Protein 3NUT (pdb70)

Structure (mmCIF, N/CA/C/O backbone):
data_3NUT
#
_entry.id   3NUT
#
_cell.length_a   85.640
_cell.length_b   110.990
_cell.length_c   116.190
_cell.angle_alpha   90.00
_cell.angle_beta   90.00
_cell.angle_gamma   90.00
#
_symmetry.space_group_name_H-M   'P 21 21 21'
#
loop_
_entity.id
_entity.type
_entity.pdbx_description
1 polymer 'Precorrin-3 methylase'
2 non-polymer S-ADENOSYL-L-HOMOCYSTEINE
3 non-polymer GLYCEROL
4 water water
#
loop_
_atom_site.group_PDB
_atom_site.id
_atom_site.type_symbol
_atom_site.label_atom_id
_atom_site.label_alt_id
_atom_site.label_comp_id
_atom_site.label_asym_id
_atom_site.label_entity_id
_atom_site.label_seq_id
_atom_site.pdbx_PDB_ins_code
_atom_site.Cartn_x
_atom_site.Cartn_y
_atom_site.Cartn_z
_atom_site.occupancy
_atom_site.B_iso_or_equiv
_atom_site.auth_seq_id
_atom_site.auth_comp_id
_atom_site.auth_asym_id
_atom_site.auth_atom_id
_atom_site.pdbx_PDB_model_num
ATOM 1 N N . SER A 1 8 ? 54.773 69.434 27.863 1.00 39.40 2 SER A N 1
ATOM 2 C CA . SER A 1 8 ? 55.327 69.072 26.529 1.00 39.26 2 SER A CA 1
ATOM 3 C C . SER A 1 8 ? 55.209 67.555 26.237 1.00 38.05 2 SER A C 1
ATOM 4 O O . SER A 1 8 ? 55.929 66.738 26.837 1.00 37.94 2 SER A O 1
ATOM 7 N N . GLY A 1 9 ? 54.284 67.203 25.331 1.00 36.21 3 GLY A N 1
ATOM 8 C CA . GLY A 1 9 ? 53.922 65.811 25.081 1.00 33.40 3 GLY A CA 1
ATOM 9 C C . GLY A 1 9 ? 54.541 65.145 23.868 1.00 31.84 3 GLY A C 1
ATOM 10 O O . GLY A 1 9 ? 55.399 65.707 23.192 1.00 31.46 3 GLY A O 1
ATOM 11 N N . TRP A 1 10 ? 54.105 63.922 23.590 1.00 30.40 4 TRP A N 1
ATOM 12 C CA . TRP A 1 10 ? 54.545 63.246 22.397 1.00 28.80 4 TRP A CA 1
ATOM 13 C C . TRP A 1 10 ? 53.588 62.161 21.936 1.00 28.53 4 TRP A C 1
ATOM 14 O O . TRP A 1 10 ? 52.589 61.894 22.571 1.00 28.37 4 TRP A O 1
ATOM 25 N N . VAL A 1 11 ? 53.910 61.526 20.820 1.00 28.24 5 VAL A N 1
ATOM 26 C CA . VAL A 1 11 ? 53.100 60.429 20.317 1.00 27.07 5 VAL A CA 1
ATOM 27 C C . VAL A 1 11 ? 54.100 59.319 20.049 1.00 27.20 5 VAL A C 1
ATOM 28 O O . VAL A 1 11 ? 55.057 59.494 19.294 1.00 27.26 5 VAL A O 1
ATOM 32 N N . THR A 1 12 ? 53.880 58.174 20.661 1.00 26.42 6 THR A N 1
ATOM 33 C CA . THR A 1 12 ? 54.698 57.033 20.367 1.00 26.48 6 THR A CA 1
ATOM 34 C C . THR A 1 12 ? 53.789 56.032 19.674 1.00 26.35 6 THR A C 1
ATOM 35 O O . THR A 1 12 ? 52.667 55.779 20.116 1.00 27.57 6 THR A O 1
ATOM 39 N N . VAL A 1 13 ? 54.247 55.456 18.581 1.00 25.79 7 VAL A N 1
ATOM 40 C CA . VAL A 1 13 ? 53.526 54.343 18.004 1.00 24.62 7 VAL A CA 1
ATOM 41 C C . VAL A 1 13 ? 54.323 53.105 18.391 1.00 23.84 7 VAL A C 1
ATOM 42 O O . VAL A 1 13 ? 55.491 53.020 18.070 1.00 24.51 7 VAL A O 1
ATOM 46 N N . ALA A 1 14 ? 53.697 52.175 19.105 1.00 22.90 8 ALA A N 1
ATOM 47 C CA . ALA A 1 14 ? 54.398 51.063 19.721 1.00 22.23 8 ALA A CA 1
ATOM 48 C C . ALA A 1 14 ? 53.868 49.693 19.304 1.00 22.63 8 ALA A C 1
ATOM 49 O O . ALA A 1 14 ? 52.661 49.427 19.435 1.00 23.29 8 ALA A O 1
ATOM 51 N N . GLY A 1 15 ? 54.763 48.800 18.866 1.00 21.58 9 GLY A N 1
ATOM 52 C CA . GLY A 1 15 ? 54.365 47.441 18.526 1.00 20.82 9 GLY A CA 1
ATOM 53 C C . GLY A 1 15 ? 54.292 46.473 19.708 1.00 20.47 9 GLY A C 1
ATOM 54 O O . GLY A 1 15 ? 55.208 46.377 20.514 1.00 19.50 9 GLY A O 1
ATOM 55 N N . LEU A 1 16 ? 53.194 45.750 19.815 1.00 20.22 10 LEU A N 1
ATOM 56 C CA . LEU A 1 16 ? 53.004 44.839 20.931 1.00 21.50 10 LEU A CA 1
ATOM 57 C C . LEU A 1 16 ? 53.415 43.412 20.627 1.00 22.85 10 LEU A C 1
ATOM 58 O O . LEU A 1 16 ? 53.176 42.519 21.472 1.00 24.88 10 LEU A O 1
ATOM 63 N N . GLY A 1 17 ? 54.021 43.158 19.463 1.00 23.21 11 GLY A N 1
ATOM 64 C CA . GLY A 1 17 ? 54.302 41.768 19.045 1.00 24.19 11 GLY A CA 1
ATOM 65 C C . GLY A 1 17 ? 53.051 40.944 18.680 1.00 25.02 11 GLY A C 1
ATOM 66 O O . GLY A 1 17 ? 51.926 41.466 18.649 1.00 23.26 11 GLY A O 1
ATOM 67 N N . PRO A 1 18 ? 53.239 39.639 18.392 1.00 26.49 12 PRO A N 1
ATOM 68 C CA . PRO A 1 18 ? 52.122 38.868 17.874 1.00 27.61 12 PRO A CA 1
ATOM 69 C C . PRO A 1 18 ? 51.156 38.327 18.918 1.00 28.53 12 PRO A C 1
ATOM 70 O O . PRO A 1 18 ? 50.204 37.645 18.557 1.00 29.17 12 PRO A O 1
ATOM 74 N N . GLY A 1 19 ? 51.373 38.621 20.195 1.00 29.25 13 GLY A N 1
ATOM 75 C CA . GLY A 1 19 ? 50.422 38.176 21.216 1.00 28.76 13 GLY A CA 1
ATOM 76 C C . GLY A 1 19 ? 51.051 37.873 22.551 1.00 29.14 13 GLY A C 1
ATOM 77 O O . GLY A 1 19 ? 50.657 38.469 23.565 1.00 28.20 13 GLY A O 1
ATOM 78 N N . ARG A 1 20 ? 52.002 36.930 22.586 1.00 28.70 14 ARG A N 1
ATOM 79 C CA . ARG A 1 20 ? 52.597 36.574 23.877 1.00 28.79 14 ARG A CA 1
ATOM 80 C C . ARG A 1 20 ? 53.268 37.796 24.525 1.00 29.12 14 ARG A C 1
ATOM 81 O O . ARG A 1 20 ? 53.977 38.564 23.871 1.00 29.40 14 ARG A O 1
ATOM 89 N N . GLU A 1 21 ? 52.999 37.988 25.807 1.00 29.56 15 GLU A N 1
ATOM 90 C CA . GLU A 1 21 ? 53.494 39.130 26.559 1.00 29.38 15 GLU A CA 1
ATOM 91 C C . GLU A 1 21 ? 55.025 39.105 26.605 1.00 29.56 15 GLU A C 1
ATOM 92 O O . GLU A 1 21 ? 55.689 40.168 26.578 1.00 28.41 15 GLU A O 1
ATOM 98 N N . ASP A 1 22 ? 55.609 37.901 26.636 1.00 28.43 16 ASP A N 1
ATOM 99 C CA . ASP A 1 22 ? 57.069 37.812 26.719 1.00 28.22 16 ASP A CA 1
ATOM 100 C C . ASP A 1 22 ? 57.778 38.144 25.398 1.00 27.17 16 ASP A C 1
ATOM 101 O O . ASP A 1 22 ? 58.976 37.925 25.264 1.00 27.92 16 ASP A O 1
ATOM 106 N N . LEU A 1 23 ? 57.049 38.703 24.439 1.00 25.72 17 LEU A N 1
ATOM 107 C CA . LEU A 1 23 ? 57.682 39.167 23.216 1.00 24.45 17 LEU A CA 1
ATOM 108 C C . LEU A 1 23 ? 57.618 40.713 23.061 1.00 24.45 17 LEU A C 1
ATOM 109 O O . LEU A 1 23 ? 58.103 41.276 22.053 1.00 24.15 17 LEU A O 1
ATOM 114 N N . VAL A 1 24 ? 57.029 41.392 24.046 1.00 23.79 18 VAL A N 1
ATOM 115 C CA . VAL A 1 24 ? 56.985 42.856 24.033 1.00 23.49 18 VAL A CA 1
ATOM 116 C C . VAL A 1 24 ? 58.369 43.322 24.449 1.00 23.01 18 VAL A C 1
ATOM 117 O O . VAL A 1 24 ? 58.919 42.812 25.436 1.00 23.59 18 VAL A O 1
ATOM 121 N N . THR A 1 25 ? 58.949 44.264 23.703 1.00 22.09 19 THR A N 1
ATOM 122 C CA . THR A 1 25 ? 60.291 44.725 24.030 1.00 21.56 19 THR A CA 1
ATOM 123 C C . THR A 1 25 ? 60.260 45.509 25.323 1.00 21.80 19 THR A C 1
ATOM 124 O O . THR A 1 25 ? 59.244 46.093 25.639 1.00 23.73 19 THR A O 1
ATOM 128 N N . PRO A 1 26 ? 61.349 45.478 26.109 1.00 22.18 20 PRO A N 1
ATOM 129 C CA . PRO A 1 26 ? 61.411 46.347 27.293 1.00 21.90 20 PRO A CA 1
ATOM 130 C C . PRO A 1 26 ? 61.234 47.837 26.968 1.00 21.85 20 PRO A C 1
ATOM 131 O O . PRO A 1 26 ? 60.659 48.559 27.767 1.00 22.55 20 PRO A O 1
ATOM 135 N N . GLU A 1 27 ? 61.729 48.281 25.826 1.00 22.34 21 GLU A N 1
ATOM 136 C CA . GLU A 1 27 ? 61.507 49.664 25.356 1.00 23.25 21 GLU A CA 1
ATOM 137 C C . GLU A 1 27 ? 60.008 49.978 25.268 1.00 23.48 21 GLU A C 1
ATOM 138 O O . GLU A 1 27 ? 59.565 51.064 25.708 1.00 23.88 21 GLU A O 1
ATOM 144 N N . VAL A 1 28 ? 59.222 49.026 24.711 1.00 23.02 22 VAL A N 1
ATOM 145 C CA . VAL A 1 28 ? 57.770 49.219 24.581 1.00 21.92 22 VAL A CA 1
ATOM 146 C C . VAL A 1 28 ? 57.101 49.111 25.953 1.00 22.24 22 VAL A C 1
ATOM 147 O O . VAL A 1 28 ? 56.278 49.946 26.301 1.00 20.94 22 VAL A O 1
ATOM 151 N N . THR A 1 29 ? 57.465 48.111 26.754 1.00 23.08 23 THR A N 1
ATOM 152 C CA . THR A 1 29 ? 56.926 48.070 28.119 1.00 23.76 23 THR A CA 1
ATOM 153 C C . THR A 1 29 ? 57.180 49.433 28.868 1.00 23.79 23 THR A C 1
ATOM 154 O O . THR A 1 29 ? 56.321 49.885 29.612 1.00 23.91 23 THR A O 1
ATOM 158 N N . ALA A 1 30 ? 58.340 50.053 28.664 1.00 23.19 24 ALA A N 1
ATOM 159 C CA . ALA A 1 30 ? 58.674 51.338 29.330 1.00 24.04 24 ALA A CA 1
ATOM 160 C C . ALA A 1 30 ? 57.862 52.545 28.818 1.00 24.31 24 ALA A C 1
ATOM 161 O O . ALA A 1 30 ? 57.463 53.392 29.614 1.00 25.03 24 ALA A O 1
ATOM 163 N N . ALA A 1 31 ? 57.622 52.628 27.504 1.00 24.25 25 ALA A N 1
ATOM 164 C CA . ALA A 1 31 ? 56.729 53.652 26.948 1.00 24.94 25 ALA A CA 1
ATOM 165 C C . ALA A 1 31 ? 55.299 53.533 27.513 1.00 25.34 25 ALA A C 1
ATOM 166 O O . ALA A 1 31 ? 54.658 54.535 27.858 1.00 24.42 25 ALA A O 1
ATOM 168 N N . LEU A 1 32 ? 54.802 52.301 27.594 1.00 25.24 26 LEU A N 1
ATOM 169 C CA . LEU A 1 32 ? 53.460 52.050 28.117 1.00 25.76 26 LEU A CA 1
ATOM 170 C C . LEU A 1 32 ? 53.385 52.499 29.572 1.00 26.28 26 LEU A C 1
ATOM 171 O O . LEU A 1 32 ? 52.346 52.997 30.001 1.00 27.25 26 LEU A O 1
ATOM 176 N N . ALA A 1 33 ? 54.469 52.319 30.330 1.00 26.26 27 ALA A N 1
ATOM 177 C CA . ALA A 1 33 ? 54.500 52.774 31.734 1.00 27.31 27 ALA A CA 1
ATOM 178 C C . ALA A 1 33 ? 54.570 54.309 31.833 1.00 27.64 27 ALA A C 1
ATOM 179 O O . ALA A 1 33 ? 54.236 54.875 32.882 1.00 27.51 27 ALA A O 1
ATOM 181 N N . GLU A 1 34 ? 54.991 54.964 30.749 1.00 27.83 28 GLU A N 1
ATOM 182 C CA . GLU A 1 34 ? 55.065 56.444 30.696 1.00 28.84 28 GLU A CA 1
ATOM 183 C C . GLU A 1 34 ? 53.848 57.166 30.127 1.00 28.19 28 GLU A C 1
ATOM 184 O O . GLU A 1 34 ? 53.709 58.359 30.333 1.00 28.59 28 GLU A O 1
ATOM 190 N N . ALA A 1 35 ? 53.004 56.453 29.378 1.00 27.61 29 ALA A N 1
ATOM 191 C CA . ALA A 1 35 ? 51.803 57.009 28.744 1.00 26.29 29 ALA A CA 1
ATOM 192 C C . ALA A 1 35 ? 50.849 57.701 29.698 1.00 26.31 29 ALA A C 1
ATOM 193 O O . ALA A 1 35 ? 50.506 57.120 30.731 1.00 26.34 29 ALA A O 1
ATOM 195 N N . THR A 1 36 ? 50.374 58.912 29.346 1.00 25.60 30 THR A N 1
ATOM 196 C CA . THR A 1 36 ? 49.157 59.462 29.965 1.00 24.89 30 THR A CA 1
ATOM 197 C C . THR A 1 36 ? 47.951 58.949 29.197 1.00 24.84 30 THR A C 1
ATOM 198 O O . THR A 1 36 ? 46.844 58.843 29.732 1.00 24.27 30 THR A O 1
ATOM 202 N N . ASP A 1 37 ? 48.163 58.664 27.916 1.00 24.57 31 ASP A N 1
ATOM 203 C CA . ASP A 1 37 ? 47.091 58.244 27.071 1.00 25.24 31 ASP A CA 1
ATOM 204 C C . ASP A 1 37 ? 47.457 57.027 26.198 1.00 25.24 31 ASP A C 1
ATOM 205 O O . ASP A 1 37 ? 48.483 57.021 25.533 1.00 25.15 31 ASP A O 1
ATOM 210 N N . ILE A 1 38 ? 46.619 55.987 26.228 1.00 25.86 32 ILE A N 1
ATOM 211 C CA . ILE A 1 38 ? 46.758 54.888 25.280 1.00 25.26 32 ILE A CA 1
ATOM 212 C C . ILE A 1 38 ? 45.617 54.869 24.247 1.00 26.06 32 ILE A C 1
ATOM 213 O O . ILE A 1 38 ? 44.455 54.931 24.600 1.00 26.63 32 ILE A O 1
ATOM 218 N N . VAL A 1 39 ? 45.972 54.828 22.960 1.00 26.15 33 VAL A N 1
ATOM 219 C CA . VAL A 1 39 ? 45.005 54.778 21.869 1.00 25.86 33 VAL A CA 1
ATOM 220 C C . VAL A 1 39 ? 45.183 53.429 21.169 1.00 27.33 33 VAL A C 1
ATOM 221 O O . VAL A 1 39 ? 46.290 53.099 20.760 1.00 27.02 33 VAL A O 1
ATOM 225 N N . GLY A 1 40 ? 44.110 52.633 21.069 1.00 28.36 34 GLY A N 1
ATOM 226 C CA . GLY A 1 40 ? 44.168 51.333 20.388 1.00 28.94 34 GLY A CA 1
ATOM 227 C C . GLY A 1 40 ? 43.099 50.335 20.783 1.00 30.09 34 GLY A C 1
ATOM 228 O O . GLY A 1 40 ? 42.083 50.676 21.374 1.00 30.56 34 GLY A O 1
ATOM 229 N N . TYR A 1 41 ? 43.353 49.082 20.466 1.00 30.69 35 TYR A N 1
ATOM 230 C CA . TYR A 1 41 ? 42.377 48.045 20.604 1.00 31.36 35 TYR A CA 1
ATOM 231 C C . TYR A 1 41 ? 42.472 47.498 22.010 1.00 31.65 35 TYR A C 1
ATOM 232 O O . TYR A 1 41 ? 43.375 46.734 22.331 1.00 32.69 35 TYR A O 1
ATOM 241 N N . ILE A 1 42 ? 41.514 47.885 22.838 1.00 31.59 36 ILE A N 1
ATOM 242 C CA . ILE A 1 42 ? 41.549 47.658 24.273 1.00 31.89 36 ILE A CA 1
ATOM 243 C C . ILE A 1 42 ? 41.877 46.218 24.760 1.00 31.93 36 ILE A C 1
ATOM 244 O O . ILE A 1 42 ? 42.639 46.034 25.721 1.00 31.52 36 ILE A O 1
ATOM 249 N N . PRO A 1 43 ? 41.320 45.186 24.109 1.00 32.42 37 PRO A N 1
ATOM 250 C CA . PRO A 1 43 ? 41.751 43.843 24.562 1.00 32.24 37 PRO A CA 1
ATOM 251 C C . PRO A 1 43 ? 43.289 43.656 24.538 1.00 31.55 37 PRO A C 1
ATOM 252 O O . PRO A 1 43 ? 43.813 42.939 25.363 1.00 31.29 37 PRO A O 1
ATOM 256 N N . TYR A 1 44 ? 44.002 44.360 23.663 1.00 31.08 38 TYR A N 1
ATOM 257 C CA . TYR A 1 44 ? 45.475 44.371 23.710 1.00 30.93 38 TYR A CA 1
ATOM 258 C C . TYR A 1 44 ? 46.081 44.897 25.005 1.00 30.75 38 TYR A C 1
ATOM 259 O O . TYR A 1 44 ? 47.174 44.500 25.380 1.00 30.20 38 TYR A O 1
ATOM 268 N N . VAL A 1 45 ? 45.386 45.807 25.677 1.00 31.10 39 VAL A N 1
ATOM 269 C CA . VAL A 1 45 ? 45.963 46.474 26.832 1.00 31.01 39 VAL A CA 1
ATOM 270 C C . VAL A 1 45 ? 45.046 46.444 28.052 1.00 32.33 39 VAL A C 1
ATOM 271 O O . VAL A 1 45 ? 45.220 47.225 29.002 1.00 33.37 39 VAL A O 1
ATOM 275 N N . ALA A 1 46 ? 44.084 45.524 28.029 1.00 32.90 40 ALA A N 1
ATOM 276 C CA . ALA A 1 46 ? 43.119 45.331 29.137 1.00 34.25 40 ALA A CA 1
ATOM 277 C C . ALA A 1 46 ? 43.737 45.256 30.535 1.00 34.53 40 ALA A C 1
ATOM 278 O O . ALA A 1 46 ? 43.115 45.721 31.485 1.00 35.10 40 ALA A O 1
ATOM 280 N N . ARG A 1 47 ? 44.949 44.704 30.661 1.00 34.81 41 ARG A N 1
ATOM 281 C CA . ARG A 1 47 ? 45.617 44.576 31.972 1.00 35.25 41 ARG A CA 1
ATOM 282 C C . ARG A 1 47 ? 46.696 45.632 32.288 1.00 34.89 41 ARG A C 1
ATOM 283 O O . ARG A 1 47 ? 47.504 45.449 33.198 1.00 34.52 41 ARG A O 1
ATOM 291 N N . ILE A 1 48 ? 46.700 46.735 31.536 1.00 34.33 42 ILE A N 1
ATOM 292 C CA . ILE A 1 48 ? 47.533 47.892 31.865 1.00 34.06 42 ILE A CA 1
ATOM 293 C C . ILE A 1 48 ? 47.396 48.245 33.352 1.00 34.83 42 ILE A C 1
ATOM 294 O O . ILE A 1 48 ? 46.278 48.274 33.896 1.00 35.20 42 ILE A O 1
ATOM 299 N N . ALA A 1 49 ? 48.516 48.503 34.018 1.00 34.63 43 ALA A N 1
ATOM 300 C CA . ALA A 1 49 ? 48.478 48.834 35.440 1.00 35.67 43 ALA A CA 1
ATOM 301 C C . ALA A 1 49 ? 47.750 50.165 35.624 1.00 36.03 43 ALA A C 1
ATOM 302 O O . ALA A 1 49 ? 48.140 51.137 35.015 1.00 36.22 43 ALA A O 1
ATOM 304 N N . PRO A 1 50 ? 46.690 50.210 36.453 1.00 36.51 44 PRO A N 1
ATOM 305 C CA . PRO A 1 50 ? 45.987 51.476 36.682 1.00 36.38 44 PRO A CA 1
ATOM 306 C C . PRO A 1 50 ? 46.833 52.459 37.456 1.00 37.48 44 PRO A C 1
ATOM 307 O O . PRO A 1 50 ? 47.670 52.056 38.274 1.00 38.31 44 PRO A O 1
ATOM 311 N N . ARG A 1 51 ? 46.634 53.742 37.196 1.00 37.88 45 ARG A N 1
ATOM 312 C CA . ARG A 1 51 ? 47.302 54.786 37.967 1.00 39.22 45 ARG A CA 1
ATOM 313 C C . ARG A 1 51 ? 46.711 56.166 37.694 1.00 39.38 45 ARG A C 1
ATOM 314 O O . ARG A 1 51 ? 46.083 56.407 36.675 1.00 38.87 45 ARG A O 1
ATOM 322 N N . GLU A 1 52 ? 46.942 57.059 38.634 1.00 40.73 46 GLU A N 1
ATOM 323 C CA . GLU A 1 52 ? 46.434 58.422 38.588 1.00 41.67 46 GLU A CA 1
ATOM 324 C C . GLU A 1 52 ? 46.840 59.039 37.249 1.00 40.85 46 GLU A C 1
ATOM 325 O O . GLU A 1 52 ? 48.009 59.047 36.895 1.00 40.54 46 GLU A O 1
ATOM 331 N N . GLY A 1 53 ? 45.846 59.488 36.486 1.00 40.35 47 GLY A N 1
ATOM 332 C CA . GLY A 1 53 ? 46.081 60.217 35.250 1.00 39.33 47 GLY A CA 1
ATOM 333 C C . GLY A 1 53 ? 46.014 59.421 33.952 1.00 38.65 47 GLY A C 1
ATOM 334 O O . GLY A 1 53 ? 45.969 60.024 32.877 1.00 38.56 47 GLY A O 1
ATOM 335 N N . LEU A 1 54 ? 46.001 58.082 34.045 1.00 37.62 48 LEU A N 1
ATOM 336 C CA . LEU A 1 54 ? 45.993 57.218 32.841 1.00 36.12 48 LEU A CA 1
ATOM 337 C C . LEU A 1 54 ? 44.625 57.109 32.222 1.00 35.62 48 LEU A C 1
ATOM 338 O O . LEU A 1 54 ? 43.658 56.764 32.887 1.00 35.57 48 LEU A O 1
ATOM 343 N N . THR A 1 55 ? 44.569 57.349 30.917 1.00 34.87 49 THR A N 1
ATOM 344 C CA . THR A 1 55 ? 43.325 57.254 30.188 1.00 34.41 49 THR A CA 1
ATOM 345 C C . THR A 1 55 ? 43.497 56.486 28.866 1.00 33.68 49 THR A C 1
ATOM 346 O O . THR A 1 55 ? 44.537 56.576 28.181 1.00 33.76 49 THR A O 1
ATOM 350 N N . LEU A 1 56 ? 42.477 55.711 28.530 1.00 32.47 50 LEU A N 1
ATOM 351 C CA . LEU A 1 56 ? 42.495 54.816 27.371 1.00 31.56 50 LEU A CA 1
ATOM 352 C C . LEU A 1 56 ? 41.429 55.236 26.380 1.00 30.94 50 LEU A C 1
ATOM 353 O O . LEU A 1 56 ? 40.327 55.602 26.783 1.00 30.24 50 LEU A O 1
ATOM 358 N N . HIS A 1 57 ? 41.752 55.156 25.087 1.00 30.80 51 HIS A N 1
ATOM 359 C CA . HIS A 1 57 ? 40.867 55.628 24.024 1.00 30.36 51 HIS A CA 1
ATOM 360 C C . HIS A 1 57 ? 40.621 54.467 23.089 1.00 30.82 51 HIS A C 1
ATOM 361 O O . HIS A 1 57 ? 41.461 54.167 22.260 1.00 30.71 51 HIS A O 1
ATOM 368 N N . PRO A 1 58 ? 39.446 53.819 23.196 1.00 31.86 52 PRO A N 1
ATOM 369 C CA . PRO A 1 58 ? 39.195 52.568 22.441 1.00 32.66 52 PRO A CA 1
ATOM 370 C C . PRO A 1 58 ? 39.025 52.777 20.926 1.00 33.37 52 PRO A C 1
ATOM 371 O O . PRO A 1 58 ? 38.299 53.667 20.485 1.00 33.92 52 PRO A O 1
ATOM 375 N N . THR A 1 59 ? 39.727 51.999 20.135 1.00 34.09 53 THR A N 1
ATOM 376 C CA . THR A 1 59 ? 39.508 52.026 18.704 1.00 36.20 53 THR A CA 1
ATOM 377 C C . THR A 1 59 ? 39.241 50.594 18.289 1.00 37.42 53 THR A C 1
ATOM 378 O O . THR A 1 59 ? 39.493 49.648 19.051 1.00 37.45 53 THR A O 1
ATOM 382 N N . ASP A 1 60 ? 38.710 50.418 17.097 1.00 39.23 54 ASP A N 1
ATOM 383 C CA . ASP A 1 60 ? 38.545 49.073 16.580 1.00 41.30 54 ASP A CA 1
ATOM 384 C C . ASP A 1 60 ? 39.894 48.623 16.029 1.00 42.45 54 ASP A C 1
ATOM 385 O O . ASP A 1 60 ? 40.879 49.376 16.072 1.00 42.13 54 ASP A O 1
ATOM 390 N N . ASN A 1 61 ? 39.977 47.402 15.526 1.00 44.16 55 ASN A N 1
ATOM 391 C CA . ASN A 1 61 ? 41.300 46.931 15.152 1.00 45.96 55 ASN A CA 1
ATOM 392 C C . ASN A 1 61 ? 41.706 47.271 13.726 1.00 46.22 55 ASN A C 1
ATOM 393 O O . ASN A 1 61 ? 42.027 46.394 12.939 1.00 47.27 55 ASN A O 1
ATOM 398 N N . ARG A 1 62 ? 41.722 48.553 13.406 1.00 46.51 56 ARG A N 1
ATOM 399 C CA . ARG A 1 62 ? 41.846 48.970 12.024 1.00 46.73 56 ARG A CA 1
ATOM 400 C C . ARG A 1 62 ? 42.717 50.223 11.916 1.00 46.19 56 ARG A C 1
ATOM 401 O O . ARG A 1 62 ? 42.817 50.975 12.860 1.00 46.16 56 ARG A O 1
ATOM 409 N N . VAL A 1 63 ? 43.344 50.444 10.770 1.00 45.93 57 VAL A N 1
ATOM 410 C CA . VAL A 1 63 ? 44.138 51.649 10.571 1.00 45.97 57 VAL A CA 1
ATOM 411 C C . VAL A 1 63 ? 43.262 52.818 10.086 1.00 46.06 57 VAL A C 1
ATOM 412 O O . VAL A 1 63 ? 42.685 52.740 9.013 1.00 46.05 57 VAL A O 1
ATOM 416 N N . GLU A 1 64 ? 43.170 53.888 10.877 1.00 45.97 58 GLU A N 1
ATOM 417 C CA . GLU A 1 64 ? 42.436 55.112 10.474 1.00 46.72 58 GLU A CA 1
ATOM 418 C C . GLU A 1 64 ? 43.241 56.397 10.782 1.00 45.47 58 GLU A C 1
ATOM 419 O O . GLU A 1 64 ? 43.913 56.485 11.814 1.00 45.67 58 GLU A O 1
ATOM 425 N N . LEU A 1 65 ? 43.161 57.377 9.884 1.00 44.38 59 LEU A N 1
ATOM 426 C CA . LEU A 1 65 ? 43.863 58.642 10.053 1.00 43.51 59 LEU A CA 1
ATOM 427 C C . LEU A 1 65 ? 43.369 59.497 11.226 1.00 42.76 59 LEU A C 1
ATOM 428 O O . LEU A 1 65 ? 44.179 60.187 11.836 1.00 42.58 59 LEU A O 1
ATOM 433 N N . ASP A 1 66 ? 42.074 59.417 11.551 1.00 41.50 60 ASP A N 1
ATOM 434 C CA . ASP A 1 66 ? 41.422 60.323 12.514 1.00 40.94 60 ASP A CA 1
ATOM 435 C C . ASP A 1 66 ? 41.872 60.141 13.967 1.00 40.19 60 ASP A C 1
ATOM 436 O O . ASP A 1 66 ? 41.905 61.100 14.750 1.00 40.50 60 ASP A O 1
ATOM 441 N N . ARG A 1 67 ? 42.160 58.908 14.341 1.00 38.50 61 ARG A N 1
ATOM 442 C CA . ARG A 1 67 ? 42.748 58.658 15.631 1.00 38.32 61 ARG A CA 1
ATOM 443 C C . ARG A 1 67 ? 44.177 59.199 15.697 1.00 36.67 61 ARG A C 1
ATOM 444 O O . ARG A 1 67 ? 44.607 59.647 16.742 1.00 36.76 61 ARG A O 1
ATOM 452 N N . ALA A 1 68 ? 44.908 59.146 14.591 1.00 35.29 62 ALA A N 1
ATOM 453 C CA . ALA A 1 68 ? 46.285 59.635 14.569 1.00 34.76 62 ALA A CA 1
ATOM 454 C C . ALA A 1 68 ? 46.314 61.145 14.719 1.00 34.33 62 ALA A C 1
ATOM 455 O O . ALA A 1 68 ? 47.114 61.664 15.473 1.00 35.23 62 ALA A O 1
ATOM 457 N N . THR A 1 69 ? 45.418 61.838 14.019 1.00 33.63 63 THR A N 1
ATOM 458 C CA . THR A 1 69 ? 45.218 63.278 14.166 1.00 33.18 63 THR A CA 1
ATOM 459 C C . THR A 1 69 ? 44.861 63.610 15.617 1.00 33.14 63 THR A C 1
ATOM 460 O O . THR A 1 69 ? 45.364 64.581 16.211 1.00 32.67 63 THR A O 1
ATOM 464 N N . HIS A 1 70 ? 44.001 62.787 16.204 1.00 32.76 64 HIS A N 1
ATOM 465 C CA . HIS A 1 70 ? 43.595 63.028 17.574 1.00 32.57 64 HIS A CA 1
ATOM 466 C C . HIS A 1 70 ? 44.764 62.829 18.524 1.00 31.84 64 HIS A C 1
ATOM 467 O O . HIS A 1 70 ? 44.924 63.598 19.480 1.00 31.78 64 HIS A O 1
ATOM 474 N N . ALA A 1 71 ? 45.561 61.798 18.256 1.00 30.66 65 ALA A N 1
ATOM 475 C CA . ALA A 1 71 ? 46.777 61.553 19.005 1.00 30.72 65 ALA A CA 1
ATOM 476 C C . ALA A 1 71 ? 47.697 62.788 18.962 1.00 30.60 65 ALA A C 1
ATOM 477 O O . ALA A 1 71 ? 48.241 63.196 19.981 1.00 29.15 65 ALA A O 1
ATOM 479 N N . LEU A 1 72 ? 47.850 63.375 17.766 1.00 30.83 66 LEU A N 1
ATOM 480 C CA . LEU A 1 72 ? 48.668 64.572 17.599 1.00 31.67 66 LEU A CA 1
ATOM 481 C C . LEU A 1 72 ? 48.110 65.738 18.396 1.00 32.09 66 LEU A C 1
ATOM 482 O O . LEU A 1 72 ? 48.876 66.524 18.961 1.00 32.73 66 LEU A O 1
ATOM 487 N N . GLU A 1 73 ? 46.784 65.831 18.462 1.00 32.30 67 GLU A N 1
ATOM 488 C CA . GLU A 1 73 ? 46.125 66.955 19.132 1.00 32.86 67 GLU A CA 1
ATOM 489 C C . GLU A 1 73 ? 46.329 66.892 20.615 1.00 33.21 67 GLU A C 1
ATOM 490 O O . GLU A 1 73 ? 46.460 67.934 21.269 1.00 33.90 67 GLU A O 1
ATOM 496 N N . MET A 1 74 ? 46.322 65.668 21.155 1.00 33.13 68 MET A N 1
ATOM 497 C CA . MET A 1 74 ? 46.509 65.466 22.587 1.00 32.52 68 MET A CA 1
ATOM 498 C C . MET A 1 74 ? 47.963 65.779 22.957 1.00 32.03 68 MET A C 1
ATOM 499 O O . MET A 1 74 ? 48.225 66.376 23.991 1.00 31.34 68 MET A O 1
ATOM 504 N N . ALA A 1 75 ? 48.893 65.383 22.092 1.00 32.21 69 ALA A N 1
ATOM 505 C CA . ALA A 1 75 ? 50.299 65.610 22.343 1.00 32.94 69 ALA A CA 1
ATOM 506 C C . ALA A 1 75 ? 50.560 67.105 22.443 1.00 33.51 69 ALA A C 1
ATOM 507 O O . ALA A 1 75 ? 51.457 67.530 23.159 1.00 33.87 69 ALA A O 1
ATOM 509 N N . ALA A 1 76 ? 49.743 67.897 21.757 1.00 34.68 70 ALA A N 1
ATOM 510 C CA . ALA A 1 76 ? 49.867 69.350 21.791 1.00 35.12 70 ALA A CA 1
ATOM 511 C C . ALA A 1 76 ? 49.319 69.924 23.086 1.00 35.77 70 ALA A C 1
ATOM 512 O O . ALA A 1 76 ? 49.694 71.028 23.474 1.00 36.71 70 ALA A O 1
ATOM 514 N N . GLU A 1 77 ? 48.442 69.192 23.766 1.00 35.15 71 GLU A N 1
ATOM 515 C CA . GLU A 1 77 ? 48.027 69.620 25.089 1.00 34.79 71 GLU A CA 1
ATOM 516 C C . GLU A 1 77 ? 49.026 69.183 26.135 1.00 33.68 71 GLU A C 1
ATOM 517 O O . GLU A 1 77 ? 48.752 69.331 27.331 1.00 33.77 71 GLU A O 1
ATOM 523 N N . GLY A 1 78 ? 50.139 68.594 25.707 1.00 32.16 72 GLY A N 1
ATOM 524 C CA . GLY A 1 78 ? 51.132 68.081 26.634 1.00 31.56 72 GLY A CA 1
ATOM 525 C C . GLY A 1 78 ? 50.996 66.607 27.039 1.00 31.45 72 GLY A C 1
ATOM 526 O O . GLY A 1 78 ? 51.791 66.107 27.817 1.00 30.16 72 GLY A O 1
ATOM 527 N N . ARG A 1 79 ? 50.019 65.901 26.471 1.00 31.73 73 ARG A N 1
ATOM 528 C CA . ARG A 1 79 ? 49.810 64.469 26.762 1.00 31.78 73 ARG A CA 1
ATOM 529 C C . ARG A 1 79 ? 50.889 63.550 26.149 1.00 30.94 73 ARG A C 1
ATOM 530 O O . ARG A 1 79 ? 51.473 63.849 25.112 1.00 31.14 73 ARG A O 1
ATOM 538 N N . ARG A 1 80 ? 51.174 62.452 26.830 1.00 29.96 74 ARG A N 1
ATOM 539 C CA . ARG A 1 80 ? 52.144 61.493 26.363 1.00 29.73 74 ARG A CA 1
ATOM 540 C C . ARG A 1 80 ? 51.336 60.302 25.824 1.00 28.49 74 ARG A C 1
ATOM 541 O O . ARG A 1 80 ? 50.887 59.447 26.594 1.00 28.59 74 ARG A O 1
ATOM 549 N N . VAL A 1 81 ? 51.203 60.251 24.502 1.00 27.05 75 VAL A N 1
ATOM 550 C CA . VAL A 1 81 ? 50.254 59.387 23.823 1.00 26.20 75 VAL A CA 1
ATOM 551 C C . VAL A 1 81 ? 50.993 58.212 23.212 1.00 25.79 75 VAL A C 1
ATOM 552 O O . VAL A 1 81 ? 51.895 58.403 22.401 1.00 25.32 75 VAL A O 1
ATOM 556 N N . VAL A 1 82 ? 50.622 56.994 23.623 1.00 24.62 76 VAL A N 1
ATOM 557 C CA . VAL A 1 82 ? 51.119 55.792 22.977 1.00 23.55 76 VAL A CA 1
ATOM 558 C C . VAL A 1 82 ? 50.008 55.244 22.100 1.00 24.24 76 VAL A C 1
ATOM 559 O O . VAL A 1 82 ? 48.923 54.937 22.579 1.00 22.54 76 VAL A O 1
ATOM 563 N N . VAL A 1 83 ? 50.281 55.113 20.811 1.00 24.69 77 VAL A N 1
ATOM 564 C CA . VAL A 1 83 ? 49.310 54.520 19.910 1.00 25.17 77 VAL A CA 1
ATOM 565 C C . VAL A 1 83 ? 49.815 53.097 19.712 1.00 25.75 77 VAL A C 1
ATOM 566 O O . VAL A 1 83 ? 50.989 52.877 19.374 1.00 25.24 77 VAL A O 1
ATOM 570 N N . VAL A 1 84 ? 48.956 52.114 19.932 1.00 25.63 78 VAL A N 1
ATOM 571 C CA . VAL A 1 84 ? 49.437 50.735 19.887 1.00 25.76 78 VAL A CA 1
ATOM 572 C C . VAL A 1 84 ? 49.034 49.968 18.610 1.00 26.49 78 VAL A C 1
ATOM 573 O O . VAL A 1 84 ? 47.925 50.127 18.104 1.00 25.81 78 VAL A O 1
ATOM 577 N N . SER A 1 85 ? 49.956 49.140 18.110 1.00 26.53 79 SER A N 1
ATOM 578 C CA . SER A 1 85 ? 49.683 48.182 17.044 1.00 27.20 79 SER A CA 1
ATOM 579 C C . SER A 1 85 ? 50.165 46.814 17.429 1.00 27.00 79 SER A C 1
ATOM 580 O O . SER A 1 85 ? 51.190 46.675 18.090 1.00 27.54 79 SER A O 1
ATOM 583 N N . SER A 1 86 ? 49.494 45.787 16.946 1.00 27.01 80 SER A N 1
ATOM 584 C CA . SER A 1 86 ? 50.039 44.440 17.110 1.00 27.16 80 SER A CA 1
ATOM 585 C C . SER A 1 86 ? 51.305 44.362 16.253 1.00 26.39 80 SER A C 1
ATOM 586 O O . SER A 1 86 ? 51.490 45.186 15.345 1.00 25.87 80 SER A O 1
ATOM 589 N N . GLY A 1 87 ? 52.168 43.396 16.549 1.00 25.86 81 GLY A N 1
ATOM 590 C CA . GLY A 1 87 ? 53.352 43.159 15.737 1.00 25.83 81 GLY A CA 1
ATOM 591 C C . GLY A 1 87 ? 54.300 44.342 15.783 1.00 26.53 81 GLY A C 1
ATOM 592 O O . GLY A 1 87 ? 54.585 44.884 16.868 1.00 26.33 81 GLY A O 1
ATOM 593 N N . ASP A 1 88 ? 54.790 44.733 14.612 1.00 26.44 82 ASP A N 1
ATOM 594 C CA . ASP A 1 88 ? 55.630 45.917 14.467 1.00 27.19 82 ASP A CA 1
ATOM 595 C C . ASP A 1 88 ? 54.736 47.021 13.911 1.00 26.98 82 ASP A C 1
ATOM 596 O O . ASP A 1 88 ? 53.892 46.739 13.096 1.00 25.67 82 ASP A O 1
ATOM 601 N N . PRO A 1 89 ? 54.914 48.283 14.368 1.00 27.64 83 PRO A N 1
ATOM 602 C CA . PRO A 1 89 ? 53.990 49.355 13.906 1.00 28.08 83 PRO A CA 1
ATOM 603 C C . PRO A 1 89 ? 54.260 49.902 12.500 1.00 28.65 83 PRO A C 1
ATOM 604 O O . PRO A 1 89 ? 53.443 50.673 11.954 1.00 29.08 83 PRO A O 1
ATOM 608 N N . GLY A 1 90 ? 55.386 49.498 11.920 1.00 29.18 84 GLY A N 1
ATOM 609 C CA . GLY A 1 90 ? 55.763 49.902 10.574 1.00 29.77 84 GLY A CA 1
ATOM 610 C C . GLY A 1 90 ? 55.362 48.862 9.539 1.00 30.67 84 GLY A C 1
ATOM 611 O O . GLY A 1 90 ? 55.738 48.954 8.355 1.00 31.29 84 GLY A O 1
ATOM 612 N N . VAL A 1 91 ? 54.593 47.870 9.978 1.00 30.27 85 VAL A N 1
ATOM 613 C CA . VAL A 1 91 ? 54.217 46.765 9.107 1.00 29.72 85 VAL A CA 1
ATOM 614 C C . VAL A 1 91 ? 52.687 46.723 8.958 1.00 29.75 85 VAL A C 1
ATOM 615 O O . VAL A 1 91 ? 51.966 46.175 9.817 1.00 29.82 85 VAL A O 1
ATOM 619 N N . PHE A 1 92 ? 52.193 47.328 7.876 1.00 29.13 86 PHE A N 1
ATOM 620 C CA . PHE A 1 92 ? 50.734 47.408 7.618 1.00 28.98 86 PHE A CA 1
ATOM 621 C C . PHE A 1 92 ? 49.992 47.814 8.885 1.00 28.17 86 PHE A C 1
ATOM 622 O O . PHE A 1 92 ? 49.122 47.080 9.358 1.00 28.44 86 PHE A O 1
ATOM 630 N N . ALA A 1 93 ? 50.369 48.972 9.443 1.00 27.22 87 ALA A N 1
ATOM 631 C CA . ALA A 1 93 ? 49.939 49.368 10.790 1.00 25.70 87 ALA A CA 1
ATOM 632 C C . ALA A 1 93 ? 49.983 50.870 10.975 1.00 25.66 87 ALA A C 1
ATOM 633 O O . ALA A 1 93 ? 49.967 51.610 10.001 1.00 26.10 87 ALA A O 1
ATOM 635 N N . MET A 1 94 ? 50.032 51.324 12.224 1.00 25.95 88 MET A N 1
ATOM 636 C CA . MET A 1 94 ? 49.703 52.706 12.550 1.00 26.29 88 MET A CA 1
ATOM 637 C C . MET A 1 94 ? 50.817 53.766 12.319 1.00 25.99 88 MET A C 1
ATOM 638 O O . MET A 1 94 ? 50.525 54.970 12.251 1.00 26.13 88 MET A O 1
ATOM 643 N N . ALA A 1 95 ? 52.070 53.339 12.211 1.00 25.78 89 ALA A N 1
ATOM 644 C CA . ALA A 1 95 ? 53.157 54.295 12.022 1.00 26.92 89 ALA A CA 1
ATOM 645 C C . ALA A 1 95 ? 52.977 55.104 10.728 1.00 27.69 89 ALA A C 1
ATOM 646 O O . ALA A 1 95 ? 53.079 56.342 10.753 1.00 27.95 89 ALA A O 1
ATOM 648 N N . SER A 1 96 ? 52.694 54.403 9.624 1.00 28.34 90 SER A N 1
ATOM 649 C CA . SER A 1 96 ? 52.333 55.014 8.334 1.00 29.49 90 SER A CA 1
ATOM 650 C C . SER A 1 96 ? 51.216 56.064 8.396 1.00 29.13 90 SER A C 1
ATOM 651 O O . SER A 1 96 ? 51.359 57.178 7.878 1.00 29.01 90 SER A O 1
ATOM 654 N N . ALA A 1 97 ? 50.101 55.661 8.994 1.00 28.04 91 ALA A N 1
ATOM 655 C CA . ALA A 1 97 ? 48.945 56.501 9.176 1.00 27.65 91 ALA A CA 1
ATOM 656 C C . ALA A 1 97 ? 49.244 57.740 10.008 1.00 27.81 91 ALA A C 1
ATOM 657 O O . ALA A 1 97 ? 48.682 58.795 9.761 1.00 27.29 91 ALA A O 1
ATOM 659 N N . LEU A 1 98 ? 50.102 57.605 11.013 1.00 27.79 92 LEU A N 1
ATOM 660 C CA . LEU A 1 98 ? 50.491 58.771 11.807 1.00 26.91 92 LEU A CA 1
ATOM 661 C C . LEU A 1 98 ? 51.218 59.793 10.934 1.00 26.63 92 LEU A C 1
ATOM 662 O O . LEU A 1 98 ? 50.959 61.002 11.047 1.00 26.21 92 LEU A O 1
ATOM 667 N N . PHE A 1 99 ? 52.104 59.313 10.073 1.00 26.39 93 PHE A N 1
ATOM 668 C CA . PHE A 1 99 ? 52.857 60.200 9.196 1.00 27.56 93 PHE A CA 1
ATOM 669 C C . PHE A 1 99 ? 51.971 60.749 8.083 1.00 29.14 93 PHE A C 1
ATOM 670 O O . PHE A 1 99 ? 52.143 61.912 7.668 1.00 29.23 93 PHE A O 1
ATOM 678 N N . GLU A 1 100 ? 50.994 59.950 7.651 1.00 29.73 94 GLU A N 1
ATOM 679 C CA . GLU A 1 100 ? 49.904 60.506 6.832 1.00 31.27 94 GLU A CA 1
ATOM 680 C C . GLU A 1 100 ? 49.067 61.598 7.522 1.00 30.82 94 GLU A C 1
ATOM 681 O O . GLU A 1 100 ? 48.804 62.621 6.904 1.00 30.95 94 GLU A O 1
ATOM 687 N N . ALA A 1 101 ? 48.644 61.394 8.765 1.00 29.30 95 ALA A N 1
ATOM 688 C CA . ALA A 1 101 ? 47.917 62.444 9.461 1.00 29.10 95 ALA A CA 1
ATOM 689 C C . ALA A 1 101 ? 48.781 63.694 9.677 1.00 28.93 95 ALA A C 1
ATOM 690 O O . ALA A 1 101 ? 48.293 64.788 9.578 1.00 28.91 95 ALA A O 1
ATOM 692 N N . LEU A 1 102 ? 50.068 63.505 9.973 1.00 29.20 96 LEU A N 1
ATOM 693 C CA . LEU A 1 102 ? 51.005 64.599 10.079 1.00 28.83 96 LEU A CA 1
ATOM 694 C C . LEU A 1 102 ? 51.181 65.414 8.776 1.00 29.51 96 LEU A C 1
ATOM 695 O O . LEU A 1 102 ? 51.097 66.648 8.785 1.00 30.17 96 LEU A O 1
ATOM 700 N N . GLU A 1 103 ? 51.409 64.743 7.662 1.00 29.77 97 GLU A N 1
ATOM 701 C CA . GLU A 1 103 ? 51.492 65.423 6.384 1.00 31.27 97 GLU A CA 1
ATOM 702 C C . GLU A 1 103 ? 50.197 66.216 6.079 1.00 31.63 97 GLU A C 1
ATOM 703 O O . GLU A 1 103 ? 50.256 67.299 5.485 1.00 31.31 97 GLU A O 1
ATOM 709 N N . ALA A 1 104 ? 49.045 65.698 6.501 1.00 31.02 98 ALA A N 1
ATOM 710 C CA . ALA A 1 104 ? 47.779 66.383 6.212 1.00 31.10 98 ALA A CA 1
ATOM 711 C C . ALA A 1 104 ? 47.485 67.509 7.186 1.00 31.07 98 ALA A C 1
ATOM 712 O O . ALA A 1 104 ? 46.549 68.295 6.967 1.00 31.18 98 ALA A O 1
ATOM 714 N N . HIS A 1 105 ? 48.262 67.601 8.258 1.00 30.27 99 HIS A N 1
ATOM 715 C CA . HIS A 1 105 ? 48.015 68.652 9.255 1.00 29.89 99 HIS A CA 1
ATOM 716 C C . HIS A 1 105 ? 49.303 69.387 9.606 1.00 29.79 99 HIS A C 1
ATOM 717 O O . HIS A 1 105 ? 49.919 69.113 10.642 1.00 30.16 99 HIS A O 1
ATOM 724 N N . PRO A 1 106 ? 49.718 70.330 8.748 1.00 30.39 100 PRO A N 1
ATOM 725 C CA . PRO A 1 106 ? 50.952 71.070 9.041 1.00 30.53 100 PRO A CA 1
ATOM 726 C C . PRO A 1 106 ? 50.959 71.828 10.398 1.00 30.59 100 PRO A C 1
ATOM 727 O O . PRO A 1 106 ? 52.025 72.192 10.897 1.00 30.22 100 PRO A O 1
ATOM 731 N N . GLU A 1 107 ? 49.798 72.006 11.016 1.00 31.30 101 GLU A N 1
ATOM 732 C CA . GLU A 1 107 ? 49.739 72.681 12.327 1.00 32.49 101 GLU A CA 1
ATOM 733 C C . GLU A 1 107 ? 50.390 71.903 13.509 1.00 32.83 101 GLU A C 1
ATOM 734 O O . GLU A 1 107 ? 50.570 72.455 14.610 1.00 32.50 101 GLU A O 1
ATOM 740 N N . HIS A 1 108 ? 50.745 70.632 13.244 1.00 32.34 102 HIS A N 1
ATOM 741 C CA . HIS A 1 108 ? 51.315 69.694 14.218 1.00 32.12 102 HIS A CA 1
ATOM 742 C C . HIS A 1 108 ? 52.747 69.338 13.793 1.00 32.85 102 HIS A C 1
ATOM 743 O O . HIS A 1 108 ? 53.390 68.454 14.362 1.00 33.13 102 HIS A O 1
ATOM 750 N N . ALA A 1 109 ? 53.229 70.002 12.743 1.00 33.11 103 ALA A N 1
ATOM 751 C CA . ALA A 1 109 ? 54.625 69.926 12.363 1.00 33.32 103 ALA A CA 1
ATOM 752 C C . ALA A 1 109 ? 55.441 70.254 13.618 1.00 33.46 103 ALA A C 1
ATOM 753 O O . ALA A 1 109 ? 55.128 71.217 14.340 1.00 32.56 103 ALA A O 1
ATOM 755 N N . GLY A 1 110 ? 56.471 69.455 13.877 1.00 33.20 104 GLY A N 1
ATOM 756 C CA . GLY A 1 110 ? 57.260 69.646 15.087 1.00 33.47 104 GLY A CA 1
ATOM 757 C C . GLY A 1 110 ? 56.873 68.763 16.269 1.00 33.74 104 GLY A C 1
ATOM 758 O O . GLY A 1 110 ? 57.677 68.599 17.179 1.00 34.11 104 GLY A O 1
ATOM 759 N N . THR A 1 111 ? 55.670 68.182 16.269 1.00 33.11 105 THR A N 1
ATOM 760 C CA . THR A 1 111 ? 55.306 67.226 17.318 1.00 33.21 105 THR A CA 1
ATOM 761 C C . THR A 1 111 ? 56.432 66.207 17.525 1.00 32.63 105 THR A C 1
ATOM 762 O O . THR A 1 111 ? 56.997 65.715 16.557 1.00 32.62 105 THR A O 1
ATOM 766 N N . GLU A 1 112 ? 56.759 65.883 18.776 1.00 32.36 106 GLU A N 1
ATOM 767 C CA . GLU A 1 112 ? 57.722 64.808 19.018 1.00 32.19 106 GLU A CA 1
ATOM 768 C C . GLU A 1 112 ? 57.096 63.432 18.748 1.00 31.44 106 GLU A C 1
ATOM 769 O O . GLU A 1 112 ? 56.027 63.123 19.257 1.00 32.47 106 GLU A O 1
ATOM 775 N N . ILE A 1 113 ? 57.765 62.611 17.953 1.00 29.53 107 ILE A N 1
ATOM 776 C CA . ILE A 1 113 ? 57.209 61.356 17.521 1.00 27.88 107 ILE A CA 1
ATOM 777 C C . ILE A 1 113 ? 58.271 60.289 17.669 1.00 26.98 107 ILE A C 1
ATOM 778 O O . ILE A 1 113 ? 59.404 60.525 17.331 1.00 26.67 107 ILE A O 1
ATOM 783 N N . ARG A 1 114 ? 57.882 59.132 18.203 1.00 26.10 108 ARG A N 1
ATOM 784 C CA . ARG A 1 114 ? 58.775 57.999 18.405 1.00 25.30 108 ARG A CA 1
ATOM 785 C C . ARG A 1 114 ? 58.059 56.762 17.890 1.00 23.97 108 ARG A C 1
ATOM 786 O O . ARG A 1 114 ? 56.886 56.549 18.214 1.00 24.06 108 ARG A O 1
ATOM 794 N N . ILE A 1 115 ? 58.750 55.953 17.089 1.00 23.03 109 ILE A N 1
ATOM 795 C CA . ILE A 1 115 ? 58.202 54.725 16.529 1.00 20.92 109 ILE A CA 1
ATOM 796 C C . ILE A 1 115 ? 59.007 53.557 17.114 1.00 22.05 109 ILE A C 1
ATOM 797 O O . ILE A 1 115 ? 60.220 53.475 16.909 1.00 21.44 109 ILE A O 1
ATOM 802 N N . LEU A 1 116 ? 58.322 52.671 17.853 1.00 21.78 110 LEU A N 1
ATOM 803 C CA . LEU A 1 116 ? 58.968 51.604 18.617 1.00 21.52 110 LEU A CA 1
ATOM 804 C C . LEU A 1 116 ? 58.640 50.239 18.009 1.00 21.59 110 LEU A C 1
ATOM 805 O O . LEU A 1 116 ? 57.477 49.837 17.993 1.00 21.31 110 LEU A O 1
ATOM 810 N N . PRO A 1 117 ? 59.655 49.543 17.492 1.00 21.72 111 PRO A N 1
ATOM 811 C CA . PRO A 1 117 ? 59.447 48.309 16.743 1.00 22.34 111 PRO A CA 1
ATOM 812 C C . PRO A 1 117 ? 58.903 47.177 17.604 1.00 22.57 111 PRO A C 1
ATOM 813 O O . PRO A 1 117 ? 58.958 47.265 18.827 1.00 23.06 111 PRO A O 1
ATOM 817 N N . GLY A 1 118 ? 58.405 46.110 16.968 1.00 23.04 112 GLY A N 1
ATOM 818 C CA . GLY A 1 118 ? 58.022 44.846 17.680 1.00 21.56 112 GLY A CA 1
ATOM 819 C C . GLY A 1 118 ? 58.214 43.608 16.796 1.00 22.75 112 GLY A C 1
ATOM 820 O O . GLY A 1 118 ? 58.592 43.715 15.604 1.00 21.58 112 GLY A O 1
ATOM 821 N N . ILE A 1 119 ? 58.010 42.424 17.373 1.00 22.73 113 ILE A N 1
ATOM 822 C CA . ILE A 1 119 ? 58.110 41.171 16.608 1.00 23.89 113 ILE A CA 1
ATOM 823 C C . ILE A 1 119 ? 56.957 41.128 15.621 1.00 24.03 113 ILE A C 1
ATOM 824 O O . ILE A 1 119 ? 55.807 41.202 16.043 1.00 23.84 113 ILE A O 1
ATOM 829 N N . THR A 1 120 ? 57.221 41.042 14.314 1.00 25.37 114 THR A N 1
ATOM 830 C CA . THR A 1 120 ? 56.103 40.913 13.383 1.00 26.37 114 THR A CA 1
ATOM 831 C C . THR A 1 120 ? 55.693 39.459 13.265 1.00 27.01 114 THR A C 1
ATOM 832 O O . THR A 1 120 ? 56.557 38.566 13.254 1.00 27.35 114 THR A O 1
ATOM 836 N N . ALA A 1 121 ? 54.380 39.250 13.096 1.00 26.83 115 ALA A N 1
ATOM 837 C CA . ALA A 1 121 ? 53.779 37.951 12.865 1.00 26.94 115 ALA A CA 1
ATOM 838 C C . ALA A 1 121 ? 54.511 37.029 11.893 1.00 27.14 115 ALA A C 1
ATOM 839 O O . ALA A 1 121 ? 54.662 35.835 12.172 1.00 28.33 115 ALA A O 1
ATOM 841 N N . MET A 1 122 ? 54.979 37.542 10.768 1.00 28.16 116 MET A N 1
ATOM 842 C CA . MET A 1 122 ? 55.664 36.674 9.798 1.00 29.74 116 MET A CA 1
ATOM 843 C C . MET A 1 122 ? 56.894 35.969 10.392 1.00 30.09 116 MET A C 1
ATOM 844 O O . MET A 1 122 ? 57.065 34.750 10.253 1.00 30.06 116 MET A O 1
ATOM 849 N N . LEU A 1 123 ? 57.720 36.757 11.075 1.00 30.56 117 LEU A N 1
ATOM 850 C CA . LEU A 1 123 ? 58.963 36.281 11.657 1.00 30.29 117 LEU A CA 1
ATOM 851 C C . LEU A 1 123 ? 58.681 35.474 12.903 1.00 29.77 117 LEU A C 1
ATOM 852 O O . LEU A 1 123 ? 59.447 34.590 13.229 1.00 29.33 117 LEU A O 1
ATOM 857 N N . ALA A 1 124 ? 57.582 35.773 13.598 1.00 28.99 118 ALA A N 1
ATOM 858 C CA . ALA A 1 124 ? 57.196 34.928 14.701 1.00 29.74 118 ALA A CA 1
ATOM 859 C C . ALA A 1 124 ? 56.692 33.546 14.192 1.00 30.36 118 ALA A C 1
ATOM 860 O O . ALA A 1 124 ? 57.003 32.515 14.796 1.00 30.45 118 ALA A O 1
ATOM 862 N N . ALA A 1 125 ? 55.960 33.532 13.080 1.00 30.77 119 ALA A N 1
ATOM 863 C CA . ALA A 1 125 ? 55.539 32.264 12.441 1.00 31.85 119 ALA A CA 1
ATOM 864 C C . ALA A 1 125 ? 56.706 31.494 11.804 1.00 32.29 119 ALA A C 1
ATOM 865 O O . ALA A 1 125 ? 56.873 30.279 12.037 1.00 33.53 119 ALA A O 1
ATOM 867 N N . ALA A 1 126 ? 57.510 32.194 11.008 1.00 32.18 120 ALA A N 1
ATOM 868 C CA . ALA A 1 126 ? 58.809 31.679 10.560 1.00 32.30 120 ALA A CA 1
ATOM 869 C C . ALA A 1 126 ? 59.545 30.990 11.704 1.00 32.43 120 ALA A C 1
ATOM 870 O O . ALA A 1 126 ? 60.022 29.861 11.554 1.00 32.54 120 ALA A O 1
ATOM 872 N N . ALA A 1 127 ? 59.636 31.662 12.851 1.00 31.75 121 ALA A N 1
ATOM 873 C CA . ALA A 1 127 ? 60.290 31.048 14.006 1.00 31.78 121 ALA A CA 1
ATOM 874 C C . ALA A 1 127 ? 59.610 29.707 14.415 1.00 32.01 121 ALA A C 1
ATOM 875 O O . ALA A 1 127 ? 60.283 28.719 14.636 1.00 31.55 121 ALA A O 1
ATOM 877 N N . ALA A 1 128 ? 58.282 29.676 14.496 1.00 32.30 122 ALA A N 1
ATOM 878 C CA . ALA A 1 128 ? 57.601 28.470 14.968 1.00 32.81 122 ALA A CA 1
ATOM 879 C C . ALA A 1 128 ? 57.780 27.344 13.958 1.00 33.76 122 ALA A C 1
ATOM 880 O O . ALA A 1 128 ? 57.847 26.183 14.338 1.00 33.87 122 ALA A O 1
ATOM 882 N N . ALA A 1 129 ? 57.898 27.713 12.682 1.00 33.98 123 ALA A N 1
ATOM 883 C CA . ALA A 1 129 ? 58.059 26.762 11.593 1.00 34.38 123 ALA A CA 1
ATOM 884 C C . ALA A 1 129 ? 59.508 26.277 11.377 1.00 34.91 123 ALA A C 1
ATOM 885 O O . ALA A 1 129 ? 59.732 25.250 10.723 1.00 34.86 123 ALA A O 1
ATOM 887 N N . GLY A 1 130 ? 60.477 27.022 11.915 1.00 34.88 124 GLY A N 1
ATOM 888 C CA . GLY A 1 130 ? 61.888 26.821 11.611 1.00 34.17 124 GLY A CA 1
ATOM 889 C C . GLY A 1 130 ? 62.527 28.012 10.920 1.00 34.89 124 GLY A C 1
ATOM 890 O O . GLY A 1 130 ? 62.808 29.031 11.539 1.00 35.11 124 GLY A O 1
ATOM 891 N N . ALA A 1 131 ? 62.756 27.902 9.621 1.00 35.02 125 ALA A N 1
ATOM 892 C CA . ALA A 1 131 ? 63.422 28.974 8.909 1.00 34.66 125 ALA A CA 1
ATOM 893 C C . ALA A 1 131 ? 62.929 29.183 7.457 1.00 34.93 125 ALA A C 1
ATOM 894 O O . ALA A 1 131 ? 63.729 29.245 6.522 1.00 35.14 125 ALA A O 1
ATOM 896 N N . PRO A 1 132 ? 61.605 29.318 7.264 1.00 35.28 126 PRO A N 1
ATOM 897 C CA . PRO A 1 132 ? 61.057 29.480 5.910 1.00 35.72 126 PRO A CA 1
ATOM 898 C C . PRO A 1 132 ? 61.384 30.796 5.180 1.00 36.39 126 PRO A C 1
ATOM 899 O O . PRO A 1 132 ? 61.288 30.854 3.949 1.00 35.40 126 PRO A O 1
ATOM 903 N N . LEU A 1 133 ? 61.769 31.833 5.922 1.00 36.81 127 LEU A N 1
ATOM 904 C CA . LEU A 1 133 ? 62.090 33.113 5.312 1.00 37.52 127 LEU A CA 1
ATOM 905 C C . LEU A 1 133 ? 63.579 33.384 5.443 1.00 38.64 127 LEU A C 1
ATOM 906 O O . LEU A 1 133 ? 64.037 34.543 5.448 1.00 39.23 127 LEU A O 1
ATOM 911 N N . GLY A 1 134 ? 64.339 32.300 5.546 1.00 39.69 128 GLY A N 1
ATOM 912 C CA . GLY A 1 134 ? 65.795 32.377 5.644 1.00 40.48 128 GLY A CA 1
ATOM 913 C C . GLY A 1 134 ? 66.484 33.034 4.457 1.00 41.21 128 GLY A C 1
ATOM 914 O O . GLY A 1 134 ? 67.582 33.579 4.597 1.00 41.47 128 GLY A O 1
ATOM 915 N N . HIS A 1 135 ? 65.859 32.961 3.286 1.00 41.51 129 HIS A N 1
ATOM 916 C CA . HIS A 1 135 ? 66.401 33.595 2.092 1.00 42.20 129 HIS A CA 1
ATOM 917 C C . HIS A 1 135 ? 65.587 34.840 1.765 1.00 41.09 129 HIS A C 1
ATOM 918 O O . HIS A 1 135 ? 64.621 35.133 2.462 1.00 40.60 129 HIS A O 1
ATOM 925 N N . ASP A 1 136 ? 65.990 35.550 0.703 1.00 40.07 130 ASP A N 1
ATOM 926 C CA . ASP A 1 136 ? 65.246 36.679 0.151 1.00 39.04 130 ASP A CA 1
ATOM 927 C C . ASP A 1 136 ? 63.743 36.435 0.202 1.00 38.33 130 ASP A C 1
ATOM 928 O O . ASP A 1 136 ? 63.251 35.394 -0.247 1.00 38.40 130 ASP A O 1
ATOM 933 N N . PHE A 1 137 ? 63.019 37.379 0.791 1.00 37.22 131 PHE A N 1
ATOM 934 C CA . PHE A 1 137 ? 61.584 37.219 0.973 1.00 36.71 131 PHE A CA 1
ATOM 935 C C . PHE A 1 137 ? 60.869 38.558 0.875 1.00 36.48 131 PHE A C 1
ATOM 936 O O . PHE A 1 137 ? 61.497 39.624 0.919 1.00 36.04 131 PHE A O 1
ATOM 944 N N . CYS A 1 138 ? 59.553 38.509 0.750 1.00 36.92 132 CYS A N 1
ATOM 945 C CA . CYS A 1 138 ? 58.776 39.743 0.747 1.00 37.50 132 CYS A CA 1
ATOM 946 C C . CYS A 1 138 ? 57.519 39.624 1.592 1.00 37.44 132 CYS A C 1
ATOM 947 O O . CYS A 1 138 ? 57.036 38.518 1.855 1.00 37.82 132 CYS A O 1
ATOM 950 N N . ALA A 1 139 ? 56.991 40.763 2.022 1.00 37.10 133 ALA A N 1
ATOM 951 C CA . ALA A 1 139 ? 55.774 40.801 2.812 1.00 37.27 133 ALA A CA 1
ATOM 952 C C . ALA A 1 139 ? 54.684 41.459 1.997 1.00 37.33 133 ALA A C 1
ATOM 953 O O . ALA A 1 139 ? 54.901 42.502 1.372 1.00 37.28 133 ALA A O 1
ATOM 955 N N . ILE A 1 140 ? 53.510 40.854 1.998 1.00 38.02 134 ILE A N 1
ATOM 956 C CA . ILE A 1 140 ? 52.447 41.308 1.112 1.00 39.22 134 ILE A CA 1
ATOM 957 C C . ILE A 1 140 ? 51.106 41.325 1.835 1.00 40.10 134 ILE A C 1
ATOM 958 O O . ILE A 1 140 ? 50.683 40.322 2.432 1.00 40.14 134 ILE A O 1
ATOM 963 N N . ASN A 1 141 ? 50.439 42.464 1.779 1.00 41.28 135 ASN A N 1
ATOM 964 C CA . ASN A 1 141 ? 49.133 42.601 2.392 1.00 43.65 135 ASN A CA 1
ATOM 965 C C . ASN A 1 141 ? 48.050 42.203 1.375 1.00 44.77 135 ASN A C 1
ATOM 966 O O . ASN A 1 141 ? 47.958 42.799 0.297 1.00 44.99 135 ASN A O 1
ATOM 971 N N . LEU A 1 142 ? 47.244 41.202 1.718 1.00 46.34 136 LEU A N 1
ATOM 972 C CA . LEU A 1 142 ? 46.195 40.680 0.811 1.00 48.24 136 LEU A CA 1
ATOM 973 C C . LEU A 1 142 ? 44.787 41.218 1.079 1.00 50.27 136 LEU A C 1
ATOM 974 O O . LEU A 1 142 ? 43.838 40.798 0.415 1.00 50.66 136 LEU A O 1
ATOM 979 N N . SER A 1 143 ? 44.641 42.107 2.066 1.00 52.84 137 SER A N 1
ATOM 980 C CA . SER A 1 143 ? 43.353 42.748 2.327 1.00 55.00 137 SER A CA 1
ATOM 981 C C . SER A 1 143 ? 43.431 44.250 2.184 1.00 56.56 137 SER A C 1
ATOM 982 O O . SER A 1 143 ? 42.751 44.978 2.905 1.00 57.10 137 SER A O 1
ATOM 985 N N . ASP A 1 144 ? 44.250 44.739 1.267 1.00 58.62 138 ASP A N 1
ATOM 986 C CA . ASP A 1 144 ? 44.189 46.168 1.028 1.00 60.84 138 ASP A CA 1
ATOM 987 C C . ASP A 1 144 ? 43.108 46.526 0.001 1.00 62.80 138 ASP A C 1
ATOM 988 O O . ASP A 1 144 ? 43.269 46.324 -1.218 1.00 63.05 138 ASP A O 1
ATOM 993 N N . ASN A 1 145 ? 42.004 47.054 0.531 1.00 64.86 139 ASN A N 1
ATOM 994 C CA . ASN A 1 145 ? 40.888 47.554 -0.267 1.00 66.76 139 ASN A CA 1
ATOM 995 C C . ASN A 1 145 ? 41.168 48.942 -0.873 1.00 67.71 139 ASN A C 1
ATOM 996 O O . ASN A 1 145 ? 40.480 49.361 -1.805 1.00 68.03 139 ASN A O 1
ATOM 1001 N N . LEU A 1 146 ? 42.202 49.625 -0.362 1.00 68.87 140 LEU A N 1
ATOM 1002 C CA . LEU A 1 146 ? 42.666 50.922 -0.905 1.00 69.90 140 LEU A CA 1
ATOM 1003 C C . LEU A 1 146 ? 43.467 50.799 -2.221 1.00 70.55 140 LEU A C 1
ATOM 1004 O O . LEU A 1 146 ? 43.661 51.791 -2.934 1.00 71.09 140 LEU A O 1
ATOM 1009 N N . LYS A 1 147 ? 43.944 49.591 -2.524 1.00 71.02 141 LYS A N 1
ATOM 1010 C CA . LYS A 1 147 ? 44.558 49.284 -3.823 1.00 71.20 141 LYS A CA 1
ATOM 1011 C C . LYS A 1 147 ? 43.535 48.634 -4.780 1.00 71.03 141 LYS A C 1
ATOM 1012 O O . LYS A 1 147 ? 42.610 47.935 -4.335 1.00 71.37 141 LYS A O 1
ATOM 1018 N N . PRO A 1 148 ? 43.681 48.879 -6.097 1.00 70.57 142 PRO A N 1
ATOM 1019 C CA . PRO A 1 148 ? 42.898 48.039 -7.005 1.00 69.84 142 PRO A CA 1
ATOM 1020 C C . PRO A 1 148 ? 43.581 46.674 -7.099 1.00 69.15 142 PRO A C 1
ATOM 1021 O O . PRO A 1 148 ? 44.818 46.603 -7.055 1.00 69.19 142 PRO A O 1
ATOM 1025 N N . PHE A 1 149 ? 42.790 45.603 -7.205 1.00 68.14 143 PHE A N 1
ATOM 1026 C CA . PHE A 1 149 ? 43.324 44.234 -7.315 1.00 66.85 143 PHE A CA 1
ATOM 1027 C C . PHE A 1 149 ? 44.511 44.145 -8.296 1.00 66.06 143 PHE A C 1
ATOM 1028 O O . PHE A 1 149 ? 45.455 43.378 -8.089 1.00 65.88 143 PHE A O 1
ATOM 1036 N N . GLU A 1 150 ? 44.444 44.949 -9.351 1.00 64.99 144 GLU A N 1
ATOM 1037 C CA . GLU A 1 150 ? 45.507 45.106 -10.335 1.00 63.83 144 GLU A CA 1
ATOM 1038 C C . GLU A 1 150 ? 46.923 45.148 -9.729 1.00 62.25 144 GLU A C 1
ATOM 1039 O O . GLU A 1 150 ? 47.808 44.416 -10.178 1.00 62.17 144 GLU A O 1
ATOM 1045 N N . ILE A 1 151 ? 47.133 45.988 -8.712 1.00 60.37 145 ILE A N 1
ATOM 1046 C CA . ILE A 1 151 ? 48.466 46.158 -8.115 1.00 58.49 145 ILE A CA 1
ATOM 1047 C C . ILE A 1 151 ? 48.945 44.939 -7.307 1.00 57.29 145 ILE A C 1
ATOM 1048 O O . ILE A 1 151 ? 50.112 44.534 -7.393 1.00 56.61 145 ILE A O 1
ATOM 1053 N N . LEU A 1 152 ? 48.047 44.370 -6.516 1.00 55.68 146 LEU A N 1
ATOM 1054 C CA . LEU A 1 152 ? 48.313 43.122 -5.802 1.00 54.63 146 LEU A CA 1
ATOM 1055 C C . LEU A 1 152 ? 48.802 42.003 -6.744 1.00 54.08 146 LEU A C 1
ATOM 1056 O O . LEU A 1 152 ? 49.704 41.213 -6.400 1.00 53.86 146 LEU A O 1
ATOM 1061 N N . GLU A 1 153 ? 48.202 41.950 -7.933 1.00 53.24 147 GLU A N 1
ATOM 1062 C CA . GLU A 1 153 ? 48.548 40.949 -8.935 1.00 52.45 147 GLU A CA 1
ATOM 1063 C C . GLU A 1 153 ? 49.962 41.215 -9.467 1.00 51.14 147 GLU A C 1
ATOM 1064 O O . GLU A 1 153 ? 50.787 40.297 -9.546 1.00 50.91 147 GLU A O 1
ATOM 1070 N N . LYS A 1 154 ? 50.248 42.472 -9.799 1.00 49.55 148 LYS A N 1
ATOM 1071 C CA . LYS A 1 154 ? 51.595 42.859 -10.225 1.00 48.44 148 LYS A CA 1
ATOM 1072 C C . LYS A 1 154 ? 52.639 42.466 -9.155 1.00 47.94 148 LYS A C 1
ATOM 1073 O O . LYS A 1 154 ? 53.764 42.055 -9.486 1.00 48.16 148 LYS A O 1
ATOM 1079 N N . ARG A 1 155 ? 52.248 42.562 -7.882 1.00 46.41 149 ARG A N 1
ATOM 1080 C CA . ARG A 1 155 ? 53.150 42.246 -6.785 1.00 45.49 149 ARG A CA 1
ATOM 1081 C C . ARG 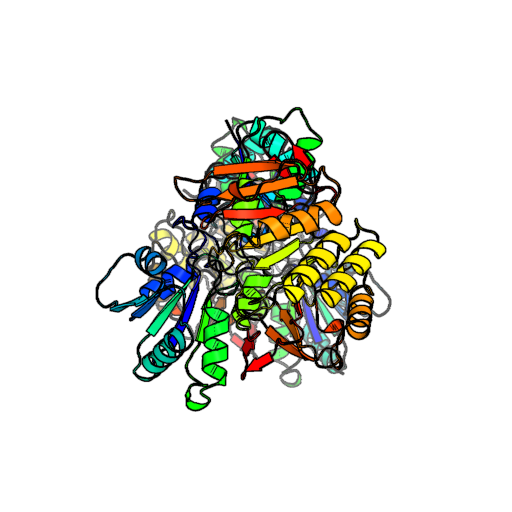A 1 155 ? 53.335 40.737 -6.708 1.00 45.04 149 ARG A C 1
ATOM 1082 O O . ARG A 1 155 ? 54.469 40.258 -6.623 1.00 44.23 149 ARG A O 1
ATOM 1090 N N . LEU A 1 156 ? 52.228 39.997 -6.745 1.00 44.60 150 LEU A N 1
ATOM 1091 C CA . LEU A 1 156 ? 52.306 38.538 -6.655 1.00 44.77 150 LEU A CA 1
ATOM 1092 C C . LEU A 1 156 ? 53.208 37.946 -7.719 1.00 44.73 150 LEU A C 1
ATOM 1093 O O . LEU A 1 156 ? 54.149 37.252 -7.397 1.00 44.42 150 LEU A O 1
ATOM 1098 N N . ARG A 1 157 ? 52.939 38.260 -8.985 1.00 45.48 151 ARG A N 1
ATOM 1099 C CA . ARG A 1 157 ? 53.701 37.677 -10.111 1.00 45.83 151 ARG A CA 1
ATOM 1100 C C . ARG A 1 157 ? 55.189 38.008 -10.098 1.00 45.97 151 ARG A C 1
ATOM 1101 O O . ARG A 1 157 ? 56.017 37.149 -10.432 1.00 45.98 151 ARG A O 1
ATOM 1109 N N . HIS A 1 158 ? 55.539 39.229 -9.702 1.00 45.67 152 HIS A N 1
ATOM 1110 C CA . HIS A 1 158 ? 56.951 39.564 -9.586 1.00 45.94 152 HIS A CA 1
ATOM 1111 C C . HIS A 1 158 ? 57.707 38.890 -8.422 1.00 45.90 152 HIS A C 1
ATOM 1112 O O . HIS A 1 158 ? 58.914 38.641 -8.516 1.00 45.55 152 HIS A O 1
ATOM 1119 N N . ALA A 1 159 ? 57.000 38.583 -7.343 1.00 45.74 153 ALA A N 1
ATOM 1120 C CA . ALA A 1 159 ? 57.612 37.913 -6.206 1.00 46.00 153 ALA A CA 1
ATOM 1121 C C . ALA A 1 159 ? 57.817 36.456 -6.628 1.00 45.95 153 ALA A C 1
ATOM 1122 O O . ALA A 1 159 ? 58.865 35.864 -6.392 1.00 45.88 153 ALA A O 1
ATOM 1124 N N . ALA A 1 160 ? 56.807 35.915 -7.299 1.00 46.11 154 ALA A N 1
ATOM 1125 C CA . ALA A 1 160 ? 56.889 34.606 -7.907 1.00 46.45 154 ALA A CA 1
ATOM 1126 C C . ALA A 1 160 ? 58.082 34.501 -8.844 1.00 46.44 154 ALA A C 1
ATOM 1127 O O . ALA A 1 160 ? 58.846 33.539 -8.754 1.00 47.04 154 ALA A O 1
ATOM 1129 N N . ARG A 1 161 ? 58.260 35.491 -9.719 1.00 46.25 155 ARG A N 1
ATOM 1130 C CA . ARG A 1 161 ? 59.256 35.381 -10.792 1.00 45.95 155 ARG A CA 1
ATOM 1131 C C . ARG A 1 161 ? 60.677 35.617 -10.313 1.00 45.56 155 ARG A C 1
ATOM 1132 O O . ARG A 1 161 ? 61.613 35.020 -10.837 1.00 45.80 155 ARG A O 1
ATOM 1140 N N . GLY A 1 162 ? 60.836 36.483 -9.314 1.00 45.17 156 GLY A N 1
ATOM 1141 C CA . GLY A 1 162 ? 62.136 36.735 -8.692 1.00 43.98 156 GLY A CA 1
ATOM 1142 C C . GLY A 1 162 ? 62.506 35.602 -7.758 1.00 43.40 156 GLY A C 1
ATOM 1143 O O . GLY A 1 162 ? 63.617 35.548 -7.233 1.00 43.37 156 GLY A O 1
ATOM 1144 N N . ASP A 1 163 ? 61.566 34.688 -7.566 1.00 43.06 157 ASP A N 1
ATOM 1145 C CA . ASP A 1 163 ? 61.760 33.531 -6.699 1.00 43.33 157 ASP A CA 1
ATOM 1146 C C . ASP A 1 163 ? 61.985 33.956 -5.239 1.00 42.91 157 ASP A C 1
ATOM 1147 O O . ASP A 1 163 ? 62.783 33.348 -4.515 1.00 43.32 157 ASP A O 1
ATOM 1152 N N . PHE A 1 164 ? 61.290 35.026 -4.841 1.00 42.23 158 PHE A N 1
ATOM 1153 C CA . PHE A 1 164 ? 61.194 35.470 -3.450 1.00 40.48 158 PHE A CA 1
ATOM 1154 C C . PHE A 1 164 ? 60.308 34.507 -2.664 1.00 39.70 158 PHE A C 1
ATOM 1155 O O . PHE A 1 164 ? 59.240 34.104 -3.141 1.00 39.26 158 PHE A O 1
ATOM 1163 N N . ALA A 1 165 ? 60.718 34.177 -1.448 1.00 38.49 159 ALA A N 1
ATOM 1164 C CA . ALA A 1 165 ? 59.799 33.545 -0.526 1.00 38.20 159 ALA A CA 1
ATOM 1165 C C . ALA A 1 165 ? 58.809 34.648 -0.153 1.00 37.54 159 ALA A C 1
ATOM 1166 O O . ALA A 1 165 ? 59.093 35.833 -0.374 1.00 38.07 159 ALA A O 1
ATOM 1168 N N . MET A 1 166 ? 57.640 34.296 0.360 1.00 37.19 160 MET A N 1
ATOM 1169 C CA . MET A 1 166 ? 56.652 35.350 0.666 1.00 37.43 160 MET A CA 1
ATOM 1170 C C . MET A 1 166 ? 55.841 35.137 1.930 1.00 37.28 160 MET A C 1
ATOM 1171 O O . MET A 1 166 ? 55.575 33.990 2.355 1.00 37.50 160 MET A O 1
ATOM 1176 N N . ALA A 1 167 ? 55.399 36.246 2.497 1.00 36.21 161 ALA A N 1
ATOM 1177 C CA . ALA A 1 167 ? 54.468 36.197 3.590 1.00 36.64 161 ALA A CA 1
ATOM 1178 C C . ALA A 1 167 ? 53.246 37.063 3.320 1.00 36.86 161 ALA A C 1
ATOM 1179 O O . ALA A 1 167 ? 53.359 38.218 2.898 1.00 36.99 161 ALA A O 1
ATOM 1181 N N . PHE A 1 168 ? 52.076 36.499 3.592 1.00 37.87 162 PHE A N 1
ATOM 1182 C CA . PHE A 1 168 ? 50.798 37.183 3.374 1.00 38.72 162 PHE A CA 1
ATOM 1183 C C . PHE A 1 168 ? 50.157 37.656 4.668 1.00 38.82 162 PHE A C 1
ATOM 1184 O O . PHE A 1 168 ? 49.862 36.855 5.539 1.00 38.35 162 PHE A O 1
ATOM 1192 N N . TYR A 1 169 ? 49.959 38.969 4.776 1.00 39.90 163 TYR A N 1
ATOM 1193 C CA . TYR A 1 169 ? 49.236 39.557 5.891 1.00 41.19 163 TYR A CA 1
ATOM 1194 C C . TYR A 1 169 ? 47.789 39.810 5.461 1.00 42.35 163 TYR A C 1
ATOM 1195 O O . TYR A 1 169 ? 47.529 40.290 4.347 1.00 42.60 163 TYR A O 1
ATOM 1204 N N . ASN A 1 170 ? 46.849 39.477 6.341 1.00 44.01 164 ASN A N 1
ATOM 1205 C CA . ASN A 1 170 ? 45.427 39.715 6.085 1.00 45.24 164 ASN A CA 1
ATOM 1206 C C . ASN A 1 170 ? 44.963 38.881 4.899 1.00 46.70 164 ASN A C 1
ATOM 1207 O O . ASN A 1 170 ? 44.599 39.426 3.866 1.00 46.83 164 ASN A O 1
ATOM 1212 N N . PRO A 1 171 ? 44.988 37.547 5.038 1.00 48.42 165 PRO A N 1
ATOM 1213 C CA . PRO A 1 171 ? 44.739 36.742 3.847 1.00 49.73 165 PRO A CA 1
ATOM 1214 C C . PRO A 1 171 ? 43.249 36.735 3.459 1.00 51.25 165 PRO A C 1
ATOM 1215 O O . PRO A 1 171 ? 42.927 36.917 2.278 1.00 51.53 165 PRO A O 1
ATOM 1219 N N . ARG A 1 172 ? 42.363 36.581 4.444 1.00 52.58 166 ARG A N 1
ATOM 1220 C CA . ARG A 1 172 ? 40.922 36.554 4.195 1.00 54.50 166 ARG A CA 1
ATOM 1221 C C . ARG A 1 172 ? 40.230 37.900 4.410 1.00 55.69 166 ARG A C 1
ATOM 1222 O O . ARG A 1 172 ? 39.871 38.241 5.534 1.00 55.90 166 ARG A O 1
ATOM 1230 N N . SER A 1 173 ? 40.024 38.644 3.321 1.00 57.20 167 SER A N 1
ATOM 1231 C CA . SER A 1 173 ? 39.277 39.901 3.354 1.00 58.52 167 SER A CA 1
ATOM 1232 C C . SER A 1 173 ? 37.793 39.648 3.646 1.00 59.29 167 SER A C 1
ATOM 1233 O O . SER A 1 173 ? 37.160 38.756 3.062 1.00 59.29 167 SER A O 1
ATOM 1236 N N . LYS A 1 174 ? 37.257 40.431 4.576 1.00 60.37 168 LYS A N 1
ATOM 1237 C CA . LYS A 1 174 ? 35.862 40.330 4.985 1.00 61.17 168 LYS A CA 1
ATOM 1238 C C . LYS A 1 174 ? 34.981 40.832 3.848 1.00 61.37 168 LYS A C 1
ATOM 1239 O O . LYS A 1 174 ? 33.944 40.249 3.571 1.00 61.71 168 LYS A O 1
ATOM 1245 N N . SER A 1 175 ? 35.424 41.903 3.185 1.00 61.67 169 SER A N 1
ATOM 1246 C CA . SER A 1 175 ? 34.681 42.554 2.097 1.00 61.59 169 SER A CA 1
ATOM 1247 C C . SER A 1 175 ? 35.183 42.206 0.688 1.00 61.87 169 SER A C 1
ATOM 1248 O O . SER A 1 175 ? 34.578 42.621 -0.300 1.00 61.90 169 SER A O 1
ATOM 1251 N N . ARG A 1 176 ? 36.300 41.484 0.595 1.00 62.00 170 ARG A N 1
ATOM 1252 C CA . ARG A 1 176 ? 36.718 40.847 -0.667 1.00 62.33 170 ARG A CA 1
ATOM 1253 C C . ARG A 1 176 ? 36.862 39.342 -0.430 1.00 61.89 170 ARG A C 1
ATOM 1254 O O . ARG A 1 176 ? 37.973 38.803 -0.507 1.00 61.89 170 ARG A O 1
ATOM 1262 N N . PRO A 1 177 ? 35.741 38.657 -0.129 1.00 61.53 171 PRO A N 1
ATOM 1263 C CA . PRO A 1 177 ? 35.802 37.245 0.283 1.00 61.27 171 PRO A CA 1
ATOM 1264 C C . PRO A 1 177 ? 36.502 36.290 -0.706 1.00 61.03 171 PRO A C 1
ATOM 1265 O O . PRO A 1 177 ? 37.109 35.311 -0.267 1.00 60.89 171 PRO A O 1
ATOM 1269 N N . HIS A 1 178 ? 36.419 36.574 -2.011 1.00 60.61 172 HIS A N 1
ATOM 1270 C CA . HIS A 1 178 ? 36.958 35.676 -3.042 1.00 60.00 172 HIS A CA 1
ATOM 1271 C C . HIS A 1 178 ? 38.318 36.143 -3.580 1.00 59.58 172 HIS A C 1
ATOM 1272 O O . HIS A 1 178 ? 38.672 35.853 -4.732 1.00 59.57 172 HIS A O 1
ATOM 1279 N N . GLN A 1 179 ? 39.087 36.854 -2.753 1.00 58.64 173 GLN A N 1
ATOM 1280 C CA . GLN A 1 179 ? 40.369 37.417 -3.211 1.00 57.87 173 GLN A CA 1
ATOM 1281 C C . GLN A 1 179 ? 41.565 36.475 -3.029 1.00 57.18 173 GLN A C 1
ATOM 1282 O O . GLN A 1 179 ? 42.408 36.358 -3.917 1.00 57.08 173 GLN A O 1
ATOM 1288 N N . PHE A 1 180 ? 41.627 35.811 -1.879 1.00 56.68 174 PHE A N 1
ATOM 1289 C CA . PHE A 1 180 ? 42.675 34.837 -1.582 1.00 56.15 174 PHE A CA 1
ATOM 1290 C C . PHE A 1 180 ? 42.612 33.615 -2.507 1.00 56.40 174 PHE A C 1
ATOM 1291 O O . PHE A 1 180 ? 43.635 32.985 -2.786 1.00 56.18 174 PHE A O 1
ATOM 1299 N N . THR A 1 181 ? 41.400 33.284 -2.961 1.00 56.80 175 THR A N 1
ATOM 1300 C CA . THR A 1 181 ? 41.193 32.292 -4.015 1.00 56.52 175 THR A CA 1
ATOM 1301 C C . THR A 1 181 ? 41.925 32.726 -5.285 1.00 56.76 175 THR A C 1
ATOM 1302 O O . THR A 1 181 ? 42.613 31.906 -5.893 1.00 56.90 175 THR A O 1
ATOM 1306 N N . ARG A 1 182 ? 41.791 34.001 -5.676 1.00 56.71 176 ARG A N 1
ATOM 1307 C CA . ARG A 1 182 ? 42.547 34.539 -6.821 1.00 57.19 176 ARG A CA 1
ATOM 1308 C C . ARG A 1 182 ? 44.056 34.383 -6.596 1.00 57.26 176 ARG A C 1
ATOM 1309 O O . ARG A 1 182 ? 44.766 33.900 -7.480 1.00 57.41 176 ARG A O 1
ATOM 1317 N N . VAL A 1 183 ? 44.532 34.770 -5.408 1.00 56.90 177 VAL A N 1
ATOM 1318 C CA . VAL A 1 183 ? 45.959 34.692 -5.065 1.00 56.74 177 VAL A CA 1
ATOM 1319 C C . VAL A 1 183 ? 46.565 33.292 -5.212 1.00 56.78 177 VAL A C 1
ATOM 1320 O O . VAL A 1 183 ? 47.671 33.155 -5.736 1.00 57.07 177 VAL A O 1
ATOM 1324 N N . LEU A 1 184 ? 45.855 32.263 -4.750 1.00 56.90 178 LEU A N 1
ATOM 1325 C CA . LEU A 1 184 ? 46.276 30.867 -4.965 1.00 57.22 178 LEU A CA 1
ATOM 1326 C C . LEU A 1 184 ? 46.330 30.483 -6.455 1.00 57.68 178 LEU A C 1
ATOM 1327 O O . LEU A 1 184 ? 47.209 29.720 -6.881 1.00 57.60 178 LEU A O 1
ATOM 1332 N N . GLU A 1 185 ? 45.378 31.008 -7.227 1.00 58.05 179 GLU A N 1
ATOM 1333 C CA . GLU A 1 185 ? 45.308 30.763 -8.664 1.00 58.74 179 GLU A CA 1
ATOM 1334 C C . GLU A 1 185 ? 46.545 31.358 -9.309 1.00 58.43 179 GLU A C 1
ATOM 1335 O O . GLU A 1 185 ? 47.262 30.662 -10.037 1.00 58.14 179 GLU A O 1
ATOM 1341 N N . ILE A 1 186 ? 46.804 32.636 -9.030 1.00 58.24 180 ILE A N 1
ATOM 1342 C CA . ILE A 1 186 ? 48.022 33.282 -9.514 1.00 58.38 180 ILE A CA 1
ATOM 1343 C C . ILE A 1 186 ? 49.250 32.442 -9.135 1.00 58.62 180 ILE A C 1
ATOM 1344 O O . ILE A 1 186 ? 50.178 32.280 -9.928 1.00 59.05 180 ILE A O 1
ATOM 1349 N N . LEU A 1 187 ? 49.249 31.907 -7.918 1.00 58.75 181 LEU A N 1
ATOM 1350 C CA . LEU A 1 187 ? 50.404 31.175 -7.418 1.00 58.76 181 LEU A CA 1
ATOM 1351 C C . LEU A 1 187 ? 50.602 29.868 -8.167 1.00 58.73 181 LEU A C 1
ATOM 1352 O O . LEU A 1 187 ? 51.714 29.567 -8.624 1.00 58.87 181 LEU A O 1
ATOM 1357 N N . ARG A 1 188 ? 49.528 29.091 -8.293 1.00 58.62 182 ARG A N 1
ATOM 1358 C CA . ARG A 1 188 ? 49.535 27.953 -9.207 1.00 58.46 182 ARG A CA 1
ATOM 1359 C C . ARG A 1 188 ? 49.992 28.377 -10.618 1.00 58.59 182 ARG A C 1
ATOM 1360 O O . ARG A 1 188 ? 50.788 27.672 -11.237 1.00 58.63 182 ARG A O 1
ATOM 1368 N N . GLU A 1 189 ? 49.551 29.545 -11.098 1.00 58.69 183 GLU A N 1
ATOM 1369 C CA . GLU A 1 189 ? 49.964 30.011 -12.423 1.00 58.57 183 GLU A CA 1
ATOM 1370 C C . GLU A 1 189 ? 51.463 30.162 -12.545 1.00 58.41 183 GLU A C 1
ATOM 1371 O O . GLU A 1 189 ? 52.043 29.709 -13.521 1.00 58.97 183 GLU A O 1
ATOM 1377 N N . GLU A 1 190 ? 52.098 30.754 -11.539 1.00 58.35 184 GLU A N 1
ATOM 1378 C CA . GLU A 1 190 ? 53.504 31.175 -11.659 1.00 58.03 184 GLU A CA 1
ATOM 1379 C C . GLU A 1 190 ? 54.545 30.262 -10.994 1.00 58.47 184 GLU A C 1
ATOM 1380 O O . GLU A 1 190 ? 55.746 30.472 -11.159 1.00 58.30 184 GLU A O 1
ATOM 1386 N N . CYS A 1 191 ? 54.087 29.248 -10.262 1.00 59.20 185 CYS A N 1
ATOM 1387 C CA . CYS A 1 191 ? 54.974 28.412 -9.454 1.00 59.79 185 CYS A CA 1
ATOM 1388 C C . CYS A 1 191 ? 54.787 26.923 -9.701 1.00 60.26 185 CYS A C 1
ATOM 1389 O O . CYS A 1 191 ? 53.722 26.482 -10.133 1.00 60.45 185 CYS A O 1
ATOM 1392 N N . GLU A 1 192 ? 55.826 26.150 -9.394 1.00 60.80 186 GLU A N 1
ATOM 1393 C CA . GLU A 1 192 ? 55.765 24.689 -9.454 1.00 61.28 186 GLU A CA 1
ATOM 1394 C C . GLU A 1 192 ? 54.800 24.139 -8.398 1.00 61.28 186 GLU A C 1
ATOM 1395 O O . GLU A 1 192 ? 54.800 24.620 -7.261 1.00 62.01 186 GLU A O 1
ATOM 1401 N N . PRO A 1 193 ? 53.981 23.129 -8.763 1.00 60.78 187 PRO A N 1
ATOM 1402 C CA . PRO A 1 193 ? 52.976 22.487 -7.887 1.00 60.21 187 PRO A CA 1
ATOM 1403 C C . PRO A 1 193 ? 53.431 22.095 -6.470 1.00 59.42 187 PRO A C 1
ATOM 1404 O O . PRO A 1 193 ? 52.641 22.212 -5.522 1.00 59.53 187 PRO A O 1
ATOM 1408 N N . GLY A 1 194 ? 54.666 21.607 -6.334 1.00 58.42 188 GLY A N 1
ATOM 1409 C CA . GLY A 1 194 ? 55.210 21.198 -5.030 1.00 57.17 188 GLY A CA 1
ATOM 1410 C C . GLY A 1 194 ? 55.763 22.323 -4.146 1.00 56.28 188 GLY A C 1
ATOM 1411 O O . GLY A 1 194 ? 56.511 22.059 -3.191 1.00 56.53 188 GLY A O 1
ATOM 1412 N N . ARG A 1 195 ? 55.391 23.568 -4.456 1.00 54.84 189 ARG A N 1
ATOM 1413 C CA . ARG A 1 195 ? 55.825 24.753 -3.709 1.00 53.12 189 ARG A CA 1
ATOM 1414 C C . ARG A 1 195 ? 55.173 24.772 -2.338 1.00 52.19 189 ARG A C 1
ATOM 1415 O O . ARG A 1 195 ? 53.947 24.886 -2.227 1.00 52.22 189 ARG A O 1
ATOM 1423 N N . LEU A 1 196 ? 55.994 24.656 -1.300 1.00 50.38 190 LEU A N 1
ATOM 1424 C CA . LEU A 1 196 ? 55.498 24.592 0.061 1.00 49.04 190 LEU A CA 1
ATOM 1425 C C . LEU A 1 196 ? 54.754 25.873 0.485 1.00 48.03 190 LEU A C 1
ATOM 1426 O O . LEU A 1 196 ? 55.242 26.979 0.294 1.00 47.77 190 LEU A O 1
ATOM 1431 N N . ILE A 1 197 ? 53.552 25.699 1.025 1.00 46.74 191 ILE A N 1
ATOM 1432 C CA . ILE A 1 197 ? 52.785 26.781 1.615 1.00 45.26 191 ILE A CA 1
ATOM 1433 C C . ILE A 1 197 ? 52.438 26.395 3.044 1.00 44.50 191 ILE A C 1
ATOM 1434 O O . ILE A 1 197 ? 52.144 25.231 3.346 1.00 42.87 191 ILE A O 1
ATOM 1439 N N . LEU A 1 198 ? 52.473 27.406 3.907 1.00 43.35 192 LEU A N 1
ATOM 1440 C CA . LEU A 1 198 ? 52.349 27.235 5.337 1.00 42.93 192 LEU A CA 1
ATOM 1441 C C . LEU A 1 198 ? 51.249 28.148 5.804 1.00 42.30 192 LEU A C 1
ATOM 1442 O O . LEU A 1 198 ? 51.257 29.340 5.491 1.00 41.63 192 LEU A O 1
ATOM 1447 N N . PHE A 1 199 ? 50.316 27.591 6.565 1.00 41.78 193 PHE A N 1
ATOM 1448 C CA . PHE A 1 199 ? 49.279 28.393 7.187 1.00 42.30 193 PHE A CA 1
ATOM 1449 C C . PHE A 1 199 ? 49.560 28.379 8.679 1.00 42.40 193 PHE A C 1
ATOM 1450 O O . PHE A 1 199 ? 49.528 27.319 9.336 1.00 42.69 193 PHE A O 1
ATOM 1458 N N . ALA A 1 200 ? 49.892 29.553 9.202 1.00 41.95 194 ALA A N 1
ATOM 1459 C CA . ALA A 1 200 ? 50.263 29.653 10.609 1.00 41.73 194 ALA A CA 1
ATOM 1460 C C . ALA A 1 200 ? 49.260 30.523 11.346 1.00 41.06 194 ALA A C 1
ATOM 1461 O O . ALA A 1 200 ? 49.112 31.721 11.090 1.00 40.68 194 ALA A O 1
ATOM 1463 N N . ARG A 1 201 ? 48.556 29.865 12.249 1.00 40.54 195 ARG A N 1
ATOM 1464 C CA . ARG A 1 201 ? 47.375 30.416 12.842 1.00 40.69 195 ARG A CA 1
ATOM 1465 C C . ARG A 1 201 ? 47.640 30.754 14.292 1.00 39.31 195 ARG A C 1
ATOM 1466 O O . ARG A 1 201 ? 48.123 29.911 15.055 1.00 38.89 195 ARG A O 1
ATOM 1474 N N . ALA A 1 202 ? 47.320 31.987 14.659 1.00 38.26 196 ALA A N 1
ATOM 1475 C CA . ALA A 1 202 ? 47.324 32.419 16.065 1.00 38.34 196 ALA A CA 1
ATOM 1476 C C . ALA A 1 202 ? 48.681 32.184 16.696 1.00 37.61 196 ALA A C 1
ATOM 1477 O O . ALA A 1 202 ? 48.795 31.629 17.797 1.00 36.89 196 ALA A O 1
ATOM 1479 N N . VAL A 1 203 ? 49.708 32.620 15.979 1.00 37.41 197 VAL A N 1
ATOM 1480 C CA . VAL A 1 203 ? 51.082 32.321 16.352 1.00 37.72 197 VAL A CA 1
ATOM 1481 C C . VAL A 1 203 ? 51.439 32.989 17.685 1.00 37.12 197 VAL A C 1
ATOM 1482 O O . VAL A 1 203 ? 51.156 34.163 17.887 1.00 36.20 197 VAL A O 1
ATOM 1486 N N . THR A 1 204 ? 52.018 32.185 18.578 1.00 37.86 198 THR A N 1
ATOM 1487 C CA . THR A 1 204 ? 52.440 32.542 19.952 1.00 38.82 198 THR A CA 1
ATOM 1488 C C . THR A 1 204 ? 51.296 32.568 20.956 1.00 40.08 198 THR A C 1
ATOM 1489 O O . THR A 1 204 ? 51.484 32.977 22.103 1.00 40.47 198 THR A O 1
ATOM 1493 N N . THR A 1 205 ? 50.105 32.175 20.522 1.00 41.85 199 THR A N 1
ATOM 1494 C CA . THR A 1 205 ? 48.962 32.128 21.431 1.00 43.41 199 THR A CA 1
ATOM 1495 C C . THR A 1 205 ? 48.739 30.656 21.753 1.00 44.77 199 THR A C 1
ATOM 1496 O O . THR A 1 205 ? 49.390 29.780 21.148 1.00 44.42 199 THR A O 1
ATOM 1500 N N . PRO A 1 206 ? 47.832 30.370 22.712 1.00 46.00 200 PRO A N 1
ATOM 1501 C CA . PRO A 1 206 ? 47.679 28.963 23.054 1.00 47.21 200 PRO A CA 1
ATOM 1502 C C . PRO A 1 206 ? 46.913 28.199 21.972 1.00 48.04 200 PRO A C 1
ATOM 1503 O O . PRO A 1 206 ? 46.931 26.970 21.965 1.00 48.21 200 PRO A O 1
ATOM 1507 N N . GLU A 1 207 ? 46.294 28.937 21.050 1.00 48.85 201 GLU A N 1
ATOM 1508 C CA . GLU A 1 207 ? 45.599 28.341 19.924 1.00 50.02 201 GLU A CA 1
ATOM 1509 C C . GLU A 1 207 ? 46.405 28.441 18.628 1.00 49.79 201 GLU A C 1
ATOM 1510 O O . GLU A 1 207 ? 45.850 28.411 17.533 1.00 49.81 201 GLU A O 1
ATOM 1516 N N . GLN A 1 208 ? 47.725 28.547 18.763 1.00 49.43 202 GLN A N 1
ATOM 1517 C CA . GLN A 1 208 ? 48.625 28.447 17.618 1.00 48.57 202 GLN A CA 1
ATOM 1518 C C . GLN A 1 208 ? 48.572 27.064 16.936 1.00 48.65 202 GLN A C 1
ATOM 1519 O O . GLN A 1 208 ? 48.673 26.028 17.595 1.00 48.13 202 GLN A O 1
ATOM 1525 N N . ALA A 1 209 ? 48.439 27.073 15.611 1.00 48.53 203 ALA A N 1
ATOM 1526 C CA . ALA A 1 209 ? 48.410 25.855 14.810 1.00 49.00 203 ALA A CA 1
ATOM 1527 C C . ALA A 1 209 ? 48.993 26.136 13.431 1.00 49.30 203 ALA A C 1
ATOM 1528 O O . ALA A 1 209 ? 48.717 27.172 12.800 1.00 49.01 203 ALA A O 1
ATOM 1530 N N . ILE A 1 210 ? 49.821 25.216 12.970 1.00 49.58 204 ILE A N 1
ATOM 1531 C CA . ILE A 1 210 ? 50.569 25.456 11.759 1.00 50.25 204 ILE A CA 1
ATOM 1532 C C . ILE A 1 210 ? 50.498 24.246 10.857 1.00 50.58 204 ILE A C 1
ATOM 1533 O O . ILE A 1 210 ? 50.863 23.140 11.266 1.00 50.72 204 ILE A O 1
ATOM 1538 N N . SER A 1 211 ? 50.033 24.460 9.632 1.00 50.41 205 SER A N 1
ATOM 1539 C CA . SER A 1 211 ? 49.983 23.380 8.677 1.00 51.13 205 SER A CA 1
ATOM 1540 C C . SER A 1 211 ? 50.794 23.748 7.449 1.00 51.30 205 SER A C 1
ATOM 1541 O O . SER A 1 211 ? 50.702 24.854 6.926 1.00 51.32 205 SER A O 1
ATOM 1544 N N . VAL A 1 212 ? 51.613 22.805 7.019 1.00 51.85 206 VAL A N 1
ATOM 1545 C CA . VAL A 1 212 ? 52.419 22.969 5.838 1.00 52.65 206 VAL A CA 1
ATOM 1546 C C . VAL A 1 212 ? 51.855 22.028 4.794 1.00 53.13 206 VAL A C 1
ATOM 1547 O O . VAL A 1 212 ? 51.754 20.827 5.029 1.00 53.52 206 VAL A O 1
ATOM 1551 N N . VAL A 1 213 ? 51.470 22.578 3.649 1.00 53.77 207 VAL A N 1
ATOM 1552 C CA . VAL A 1 213 ? 50.990 21.775 2.528 1.00 54.23 207 VAL A CA 1
ATOM 1553 C C . VAL A 1 213 ? 51.640 22.235 1.223 1.00 55.10 207 VAL A C 1
ATOM 1554 O O . VAL A 1 213 ? 52.139 23.358 1.136 1.00 55.19 207 VAL A O 1
ATOM 1558 N N . GLU A 1 214 ? 51.637 21.381 0.200 1.00 56.02 208 GLU A N 1
ATOM 1559 C CA . GLU A 1 214 ? 52.070 21.823 -1.128 1.00 56.45 208 GLU A CA 1
ATOM 1560 C C . GLU A 1 214 ? 51.002 22.710 -1.767 1.00 56.26 208 GLU A C 1
ATOM 1561 O O . GLU A 1 214 ? 49.821 22.571 -1.457 1.00 56.40 208 GLU A O 1
ATOM 1567 N N . LEU A 1 215 ? 51.423 23.618 -2.641 1.00 56.11 209 LEU A N 1
ATOM 1568 C CA . LEU A 1 215 ? 50.519 24.548 -3.323 1.00 57.03 209 LEU A CA 1
ATOM 1569 C C . LEU A 1 215 ? 49.365 23.855 -4.036 1.00 58.06 209 LEU A C 1
ATOM 1570 O O . LEU A 1 215 ? 48.216 24.307 -3.939 1.00 58.26 209 LEU A O 1
ATOM 1575 N N . ARG A 1 216 ? 49.685 22.765 -4.743 1.00 58.95 210 ARG A N 1
ATOM 1576 C CA . ARG A 1 216 ? 48.701 21.910 -5.413 1.00 60.03 210 ARG A CA 1
ATOM 1577 C C . ARG A 1 216 ? 47.527 21.531 -4.500 1.00 60.34 210 ARG A C 1
ATOM 1578 O O . ARG A 1 216 ? 46.381 21.528 -4.939 1.00 60.41 210 ARG A O 1
ATOM 1586 N N . ASP A 1 217 ? 47.831 21.214 -3.238 1.00 60.70 211 ASP A N 1
ATOM 1587 C CA . ASP A 1 217 ? 46.867 20.676 -2.275 1.00 61.17 211 ASP A CA 1
ATOM 1588 C C . ASP A 1 217 ? 46.134 21.732 -1.440 1.00 61.45 211 ASP A C 1
ATOM 1589 O O . ASP A 1 217 ? 45.229 21.396 -0.658 1.00 61.63 211 ASP A O 1
ATOM 1594 N N . ALA A 1 218 ? 46.531 22.995 -1.609 1.00 61.45 212 ALA A N 1
ATOM 1595 C CA . ALA A 1 218 ? 46.073 24.099 -0.767 1.00 61.32 212 ALA A CA 1
ATOM 1596 C C . ALA A 1 218 ? 44.733 24.669 -1.220 1.00 61.42 212 ALA A C 1
ATOM 1597 O O . ALA A 1 218 ? 44.461 24.738 -2.416 1.00 61.23 212 ALA A O 1
ATOM 1599 N N . THR A 1 219 ? 43.908 25.066 -0.251 1.00 61.51 213 THR A N 1
ATOM 1600 C CA . THR A 1 219 ? 42.623 25.730 -0.506 1.00 62.03 213 THR A CA 1
ATOM 1601 C C . THR A 1 219 ? 42.505 26.999 0.383 1.00 61.93 213 THR A C 1
ATOM 1602 O O . THR A 1 219 ? 43.159 27.080 1.433 1.00 61.79 213 THR A O 1
ATOM 1606 N N . PRO A 1 220 ? 41.682 27.992 -0.029 1.00 61.76 214 PRO A N 1
ATOM 1607 C CA . PRO A 1 220 ? 41.680 29.279 0.702 1.00 61.39 214 PRO A CA 1
ATOM 1608 C C . PRO A 1 220 ? 41.138 29.214 2.129 1.00 61.07 214 PRO A C 1
ATOM 1609 O O . PRO A 1 220 ? 41.578 29.978 2.983 1.00 61.23 214 PRO A O 1
ATOM 1613 N N . GLU A 1 221 ? 40.199 28.308 2.384 1.00 60.65 215 GLU A N 1
ATOM 1614 C CA . GLU A 1 221 ? 39.599 28.188 3.708 1.00 60.30 215 GLU A CA 1
ATOM 1615 C C . GLU A 1 221 ? 40.594 27.637 4.747 1.00 59.57 215 GLU A C 1
ATOM 1616 O O . GLU A 1 221 ? 40.236 27.415 5.909 1.00 59.10 215 GLU A O 1
ATOM 1622 N N . MET A 1 222 ? 41.839 27.430 4.310 1.00 58.87 216 MET A N 1
ATOM 1623 C CA . MET A 1 222 ? 42.941 27.080 5.208 1.00 58.37 216 MET A CA 1
ATOM 1624 C C . MET A 1 222 ? 43.453 28.290 5.982 1.00 58.04 216 MET A C 1
ATOM 1625 O O . MET A 1 222 ? 44.041 28.132 7.045 1.00 58.10 216 MET A O 1
ATOM 1630 N N . ALA A 1 223 ? 43.211 29.482 5.439 1.00 57.16 217 ALA A N 1
ATOM 1631 C CA . ALA A 1 223 ? 43.529 30.734 6.099 1.00 56.96 217 ALA A CA 1
ATOM 1632 C C . ALA A 1 223 ? 42.279 31.365 6.733 1.00 56.85 217 ALA A C 1
ATOM 1633 O O . ALA A 1 223 ? 41.179 31.182 6.225 1.00 56.63 217 ALA A O 1
ATOM 1635 N N . ASP A 1 224 ? 42.456 32.072 7.855 1.00 56.64 218 ASP A N 1
ATOM 1636 C CA . ASP A 1 224 ? 41.470 33.057 8.356 1.00 56.70 218 ASP A CA 1
ATOM 1637 C C . ASP A 1 224 ? 42.195 34.345 8.727 1.00 56.38 218 ASP A C 1
ATOM 1638 O O . ASP A 1 224 ? 43.354 34.515 8.362 1.00 56.20 218 ASP A O 1
ATOM 1643 N N . MET A 1 225 ? 41.525 35.254 9.431 1.00 56.19 219 MET A N 1
ATOM 1644 C CA . MET A 1 225 ? 42.160 36.530 9.821 1.00 56.11 219 MET A CA 1
ATOM 1645 C C . MET A 1 225 ? 43.147 36.411 10.977 1.00 54.63 219 MET A C 1
ATOM 1646 O O . MET A 1 225 ? 43.841 37.357 11.300 1.00 54.72 219 MET A O 1
ATOM 1651 N N . ARG A 1 226 ? 43.210 35.221 11.564 1.00 53.42 220 ARG A N 1
ATOM 1652 C CA . ARG A 1 226 ? 44.118 34.880 12.654 1.00 52.21 220 ARG A CA 1
ATOM 1653 C C . ARG A 1 226 ? 45.395 34.216 12.093 1.00 50.62 220 ARG A C 1
ATOM 1654 O O . ARG A 1 226 ? 46.139 33.531 12.816 1.00 51.03 220 ARG A O 1
ATOM 1662 N N . THR A 1 227 ? 45.647 34.418 10.799 1.00 48.01 221 THR A N 1
ATOM 1663 C CA . THR A 1 227 ? 46.600 33.583 10.058 1.00 45.20 221 THR A CA 1
ATOM 1664 C C . THR A 1 227 ? 47.518 34.431 9.199 1.00 43.21 221 THR A C 1
ATOM 1665 O O . THR A 1 227 ? 47.109 35.449 8.645 1.00 42.20 221 THR A O 1
ATOM 1669 N N . VAL A 1 228 ? 48.775 34.010 9.131 1.00 41.01 222 VAL A N 1
ATOM 1670 C CA . VAL A 1 228 ? 49.724 34.583 8.216 1.00 39.27 222 VAL A CA 1
ATOM 1671 C C . VAL A 1 228 ? 50.219 33.414 7.352 1.00 38.67 222 VAL A C 1
ATOM 1672 O O . VAL A 1 228 ? 50.469 32.310 7.855 1.00 39.02 222 VAL A O 1
ATOM 1676 N N . VAL A 1 229 ? 50.336 33.651 6.058 1.00 37.52 223 VAL A N 1
ATOM 1677 C CA . VAL A 1 229 ? 50.607 32.573 5.117 1.00 36.48 223 VAL A CA 1
ATOM 1678 C C . VAL A 1 229 ? 52.008 32.747 4.540 1.00 36.49 223 VAL A C 1
ATOM 1679 O O . VAL A 1 229 ? 52.338 33.789 3.945 1.00 36.29 223 VAL A O 1
ATOM 1683 N N . LEU A 1 230 ? 52.834 31.730 4.738 1.00 36.51 224 LEU A N 1
ATOM 1684 C CA . LEU A 1 230 ? 54.196 31.763 4.260 1.00 37.65 224 LEU A CA 1
ATOM 1685 C C . LEU A 1 230 ? 54.318 30.910 3.011 1.00 38.45 224 LEU A C 1
ATOM 1686 O O . LEU A 1 230 ? 53.835 29.786 2.961 1.00 39.27 224 LEU A O 1
ATOM 1691 N N . VAL A 1 231 ? 54.948 31.481 1.999 1.00 39.01 225 VAL A N 1
ATOM 1692 C CA . VAL A 1 231 ? 55.212 30.802 0.763 1.00 39.51 225 VAL A CA 1
ATOM 1693 C C . VAL A 1 231 ? 56.724 30.685 0.642 1.00 39.91 225 VAL A C 1
ATOM 1694 O O . VAL A 1 231 ? 57.425 31.688 0.716 1.00 39.25 225 VAL A O 1
ATOM 1698 N N . GLY A 1 232 ? 57.227 29.465 0.456 1.00 40.29 226 GLY A N 1
ATOM 1699 C CA . GLY A 1 232 ? 58.663 29.267 0.293 1.00 41.66 226 GLY A CA 1
ATOM 1700 C C . GLY A 1 232 ? 59.241 29.806 -1.009 1.00 42.47 226 GLY A C 1
ATOM 1701 O O . GLY A 1 232 ? 58.500 30.322 -1.858 1.00 42.81 226 GLY A O 1
ATOM 1702 N N . ASN A 1 233 ? 60.569 29.737 -1.134 1.00 43.53 227 ASN A N 1
ATOM 1703 C CA . ASN A 1 233 ? 61.252 29.809 -2.431 1.00 44.80 227 ASN A CA 1
ATOM 1704 C C . ASN A 1 233 ? 60.934 28.486 -3.162 1.00 45.14 227 ASN A C 1
ATOM 1705 O O . ASN A 1 233 ? 60.295 27.582 -2.600 1.00 44.97 227 ASN A O 1
ATOM 1710 N N . ALA A 1 234 ? 61.429 28.353 -4.387 1.00 45.82 228 ALA A N 1
ATOM 1711 C CA . ALA A 1 234 ? 61.437 27.054 -5.066 1.00 46.64 228 ALA A CA 1
ATOM 1712 C C . ALA A 1 234 ? 62.282 26.007 -4.331 1.00 46.85 228 ALA A C 1
ATOM 1713 O O . ALA A 1 234 ? 61.947 24.828 -4.346 1.00 47.11 228 ALA A O 1
ATOM 1715 N N . ALA A 1 235 ? 63.375 26.430 -3.698 1.00 47.23 229 ALA A N 1
ATOM 1716 C CA . ALA A 1 235 ? 64.249 25.505 -2.950 1.00 47.57 229 ALA A CA 1
ATOM 1717 C C . ALA A 1 235 ? 63.721 25.075 -1.560 1.00 48.09 229 ALA A C 1
ATOM 1718 O O . ALA A 1 235 ? 64.135 24.043 -1.007 1.00 48.20 229 ALA A O 1
ATOM 1720 N N . THR A 1 236 ? 62.811 25.874 -1.012 1.00 48.58 230 THR A N 1
ATOM 1721 C CA . THR A 1 236 ? 62.316 25.720 0.346 1.00 49.19 230 THR A CA 1
ATOM 1722 C C . THR A 1 236 ? 61.771 24.327 0.591 1.00 49.94 230 THR A C 1
ATOM 1723 O O . THR A 1 236 ? 60.913 23.838 -0.140 1.00 50.28 230 THR A O 1
ATOM 1727 N N . ARG A 1 237 ? 62.272 23.682 1.631 1.00 50.49 231 ARG A N 1
ATOM 1728 C CA . ARG A 1 237 ? 61.952 22.280 1.837 1.00 51.10 231 ARG A CA 1
ATOM 1729 C C . ARG A 1 237 ? 61.700 21.882 3.280 1.00 51.11 231 ARG A C 1
ATOM 1730 O O . ARG A 1 237 ? 61.692 22.702 4.191 1.00 51.41 231 ARG A O 1
ATOM 1738 N N . ARG A 1 238 ? 61.519 20.593 3.464 1.00 51.19 232 ARG A N 1
ATOM 1739 C CA . ARG A 1 238 ? 60.955 20.065 4.669 1.00 51.66 232 ARG A CA 1
ATOM 1740 C C . ARG A 1 238 ? 62.028 19.225 5.306 1.00 51.24 232 ARG A C 1
ATOM 1741 O O . ARG A 1 238 ? 62.695 18.466 4.621 1.00 51.63 232 ARG A O 1
ATOM 1749 N N . VAL A 1 239 ? 62.244 19.400 6.599 1.00 50.66 233 VAL A N 1
ATOM 1750 C CA . VAL A 1 239 ? 63.038 18.435 7.347 1.00 50.30 233 VAL A CA 1
ATOM 1751 C C . VAL A 1 239 ? 62.310 18.098 8.650 1.00 49.94 233 VAL A C 1
ATOM 1752 O O . VAL A 1 239 ? 62.307 18.874 9.617 1.00 49.69 233 VAL A O 1
ATOM 1756 N N . GLY A 1 240 ? 61.653 16.942 8.635 1.00 49.39 234 GLY A N 1
ATOM 1757 C CA . GLY A 1 240 ? 60.756 16.540 9.722 1.00 48.21 234 GLY A CA 1
ATOM 1758 C C . GLY A 1 240 ? 59.595 17.505 9.849 1.00 47.03 234 GLY A C 1
ATOM 1759 O O . GLY A 1 240 ? 58.950 17.838 8.853 1.00 47.58 234 GLY A O 1
ATOM 1760 N N . PRO A 1 241 ? 59.320 17.970 11.074 1.00 46.07 235 PRO A N 1
ATOM 1761 C CA . PRO A 1 241 ? 58.301 19.005 11.255 1.00 45.53 235 PRO A CA 1
ATOM 1762 C C . PRO A 1 241 ? 58.729 20.394 10.741 1.00 44.73 235 PRO A C 1
ATOM 1763 O O . PRO A 1 241 ? 57.864 21.276 10.595 1.00 44.14 235 PRO A O 1
ATOM 1767 N N . TRP A 1 242 ? 60.029 20.574 10.466 1.00 43.54 236 TRP A N 1
ATOM 1768 C CA . TRP A 1 242 ? 60.602 21.897 10.171 1.00 42.99 236 TRP A CA 1
ATOM 1769 C C . TRP A 1 242 ? 60.608 22.295 8.690 1.00 43.82 236 TRP A C 1
ATOM 1770 O O . TRP A 1 242 ? 60.582 21.446 7.805 1.00 44.28 236 TRP A O 1
ATOM 1781 N N . VAL A 1 243 ? 60.643 23.597 8.428 1.00 44.28 237 VAL A N 1
ATOM 1782 C CA . VAL A 1 243 ? 60.725 24.092 7.060 1.00 45.28 237 VAL A CA 1
ATOM 1783 C C . VAL A 1 243 ? 61.862 25.079 6.970 1.00 46.17 237 VAL A C 1
ATOM 1784 O O . VAL A 1 243 ? 62.021 25.928 7.839 1.00 46.17 237 VAL A O 1
ATOM 1788 N N . TYR A 1 244 ? 62.672 24.936 5.926 1.00 47.79 238 TYR A N 1
ATOM 1789 C CA . TYR A 1 244 ? 63.826 25.799 5.711 1.00 49.69 238 TYR A CA 1
ATOM 1790 C C . TYR A 1 244 ? 64.194 25.888 4.232 1.00 50.76 238 TYR A C 1
ATOM 1791 O O . TYR A 1 244 ? 63.713 25.103 3.430 1.00 51.01 238 TYR A O 1
ATOM 1800 N N . THR A 1 245 ? 65.044 26.851 3.887 1.00 52.73 239 THR A N 1
ATOM 1801 C CA . THR A 1 245 ? 65.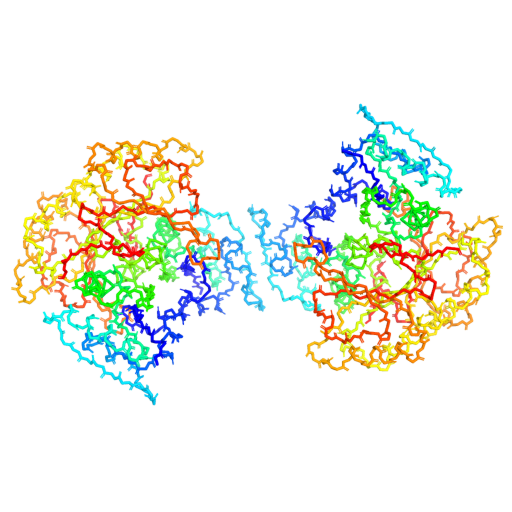590 26.976 2.532 1.00 54.18 239 THR A CA 1
ATOM 1802 C C . THR A 1 245 ? 67.108 26.777 2.556 1.00 55.49 239 THR A C 1
ATOM 1803 O O . THR A 1 245 ? 67.800 27.458 3.320 1.00 55.37 239 THR A O 1
ATOM 1807 N N . PRO A 1 246 ? 67.628 25.845 1.723 1.00 56.74 240 PRO A N 1
ATOM 1808 C CA . PRO A 1 246 ? 69.061 25.596 1.643 1.00 57.87 240 PRO A CA 1
ATOM 1809 C C . PRO A 1 246 ? 69.736 26.703 0.845 1.00 59.24 240 PRO A C 1
ATOM 1810 O O . PRO A 1 246 ? 69.036 27.495 0.201 1.00 59.65 240 PRO A O 1
ATOM 1814 N N . ARG A 1 247 ? 71.072 26.767 0.900 1.00 60.59 241 ARG A N 1
ATOM 1815 C CA . ARG A 1 247 ? 71.836 27.823 0.216 1.00 61.92 241 ARG A CA 1
ATOM 1816 C C . ARG A 1 247 ? 72.753 27.274 -0.865 1.00 61.99 241 ARG A C 1
ATOM 1817 O O . ARG A 1 247 ? 72.426 27.362 -2.049 1.00 62.44 241 ARG A O 1
ATOM 1825 N N . GLY B 1 9 ? 25.117 66.358 32.068 1.00 33.71 3 GLY B N 1
ATOM 1826 C CA . GLY B 1 9 ? 26.245 65.568 32.662 1.00 34.03 3 GLY B CA 1
ATOM 1827 C C . GLY B 1 9 ? 25.717 64.621 33.731 1.00 34.77 3 GLY B C 1
ATOM 1828 O O . GLY B 1 9 ? 24.775 64.985 34.457 1.00 34.16 3 GLY B O 1
ATOM 1829 N N . TRP B 1 10 ? 26.282 63.403 33.826 1.00 34.35 4 TRP B N 1
ATOM 1830 C CA . TRP B 1 10 ? 25.860 62.456 34.892 1.00 34.58 4 TRP B CA 1
ATOM 1831 C C . TRP B 1 10 ? 26.832 61.334 35.267 1.00 35.07 4 TRP B C 1
ATOM 1832 O O . TRP B 1 10 ? 27.847 61.102 34.589 1.00 35.01 4 TRP B O 1
ATOM 1843 N N . VAL B 1 11 ? 26.480 60.662 36.367 1.00 35.59 5 VAL B N 1
ATOM 1844 C CA . VAL B 1 11 ? 27.212 59.543 36.963 1.00 35.47 5 VAL B CA 1
ATOM 1845 C C . VAL B 1 11 ? 26.243 58.369 37.157 1.00 35.45 5 VAL B C 1
ATOM 1846 O O . VAL B 1 11 ? 25.467 58.349 38.095 1.00 35.56 5 VAL B O 1
ATOM 1850 N N . THR B 1 12 ? 26.271 57.398 36.258 1.00 35.00 6 THR B N 1
ATOM 1851 C CA . THR B 1 12 ? 25.562 56.152 36.476 1.00 34.02 6 THR B CA 1
ATOM 1852 C C . THR B 1 12 ? 26.519 55.110 37.118 1.00 33.67 6 THR B C 1
ATOM 1853 O O . THR B 1 12 ? 27.653 54.933 36.646 1.00 34.17 6 THR B O 1
ATOM 1857 N N . VAL B 1 13 ? 26.100 54.450 38.202 1.00 32.31 7 VAL B N 1
ATOM 1858 C CA . VAL B 1 13 ? 26.825 53.250 38.671 1.00 30.89 7 VAL B CA 1
ATOM 1859 C C . VAL B 1 13 ? 26.080 52.046 38.110 1.00 30.66 7 VAL B C 1
ATOM 1860 O O . VAL B 1 13 ? 24.875 51.858 38.363 1.00 30.91 7 VAL B O 1
ATOM 1864 N N . ALA B 1 14 ? 26.777 51.238 37.318 1.00 29.64 8 ALA B N 1
ATOM 1865 C CA . ALA B 1 14 ? 26.105 50.161 36.592 1.00 28.16 8 ALA B CA 1
ATOM 1866 C C . ALA B 1 14 ? 26.655 48.792 36.957 1.00 27.70 8 ALA B C 1
ATOM 1867 O O . ALA B 1 14 ? 27.863 48.620 37.022 1.00 28.55 8 ALA B O 1
ATOM 1869 N N . GLY B 1 15 ? 25.770 47.839 37.218 1.00 26.00 9 GLY B N 1
ATOM 1870 C CA . GLY B 1 15 ? 26.169 46.466 37.503 1.00 26.16 9 GLY B CA 1
ATOM 1871 C C . GLY B 1 15 ? 26.306 45.682 36.207 1.00 25.31 9 GLY B C 1
ATOM 1872 O O . GLY B 1 15 ? 25.412 45.718 35.362 1.00 25.15 9 GLY B O 1
ATOM 1873 N N . LEU B 1 16 ? 27.431 45.006 36.044 1.00 24.01 10 LEU B N 1
ATOM 1874 C CA . LEU B 1 16 ? 27.686 44.220 34.831 1.00 24.84 10 LEU B CA 1
ATOM 1875 C C . LEU B 1 16 ? 27.293 42.749 34.936 1.00 24.63 10 LEU B C 1
ATOM 1876 O O . LEU B 1 16 ? 27.450 41.989 33.967 1.00 25.49 10 LEU B O 1
ATOM 1881 N N . GLY B 1 17 ? 26.789 42.310 36.077 1.00 23.50 11 GLY B N 1
ATOM 1882 C CA . GLY B 1 17 ? 26.454 40.881 36.157 1.00 23.67 11 GLY B CA 1
ATOM 1883 C C . GLY B 1 17 ? 27.685 40.056 36.520 1.00 24.49 11 GLY B C 1
ATOM 1884 O O . GLY B 1 17 ? 28.792 40.582 36.699 1.00 22.98 11 GLY B O 1
ATOM 1885 N N . PRO B 1 18 ? 27.502 38.734 36.635 1.00 26.34 12 PRO B N 1
ATOM 1886 C CA . PRO B 1 18 ? 28.582 37.948 37.159 1.00 26.62 12 PRO B CA 1
ATOM 1887 C C . PRO B 1 18 ? 29.632 37.546 36.128 1.00 28.05 12 PRO B C 1
ATOM 1888 O O . PRO B 1 18 ? 30.687 37.081 36.530 1.00 28.66 12 PRO B O 1
ATOM 1892 N N . GLY B 1 19 ? 29.354 37.686 34.828 1.00 28.83 13 GLY B N 1
ATOM 1893 C CA . GLY B 1 19 ? 30.324 37.274 33.806 1.00 29.77 13 GLY B CA 1
ATOM 1894 C C . GLY B 1 19 ? 29.803 37.267 32.373 1.00 30.86 13 GLY B C 1
ATOM 1895 O O . GLY B 1 19 ? 30.274 38.022 31.520 1.00 30.72 13 GLY B O 1
ATOM 1896 N N . ARG B 1 20 ? 28.842 36.393 32.106 1.00 31.79 14 ARG B N 1
ATOM 1897 C CA . ARG B 1 20 ? 28.335 36.145 30.761 1.00 32.16 14 ARG B CA 1
ATOM 1898 C C . ARG B 1 20 ? 27.653 37.418 30.236 1.00 32.12 14 ARG B C 1
ATOM 1899 O O . ARG B 1 20 ? 27.014 38.158 30.989 1.00 31.35 14 ARG B O 1
ATOM 1907 N N . GLU B 1 21 ? 27.836 37.689 28.946 1.00 32.50 15 GLU B N 1
ATOM 1908 C CA . GLU B 1 21 ? 27.344 38.921 28.319 1.00 32.92 15 GLU B CA 1
ATOM 1909 C C . GLU B 1 21 ? 25.827 38.949 28.221 1.00 31.34 15 GLU B C 1
ATOM 1910 O O . GLU B 1 21 ? 25.222 40.004 28.311 1.00 31.42 15 GLU B O 1
ATOM 1916 N N . ASP B 1 22 ? 25.226 37.781 28.025 1.00 29.76 16 ASP B N 1
ATOM 1917 C CA . ASP B 1 22 ? 23.774 37.627 27.999 1.00 28.40 16 ASP B CA 1
ATOM 1918 C C . ASP B 1 22 ? 23.083 37.922 29.363 1.00 27.34 16 ASP B C 1
ATOM 1919 O O . ASP B 1 22 ? 21.850 37.888 29.457 1.00 27.18 16 ASP B O 1
ATOM 1924 N N . LEU B 1 23 ? 23.858 38.211 30.411 1.00 25.84 17 LEU B N 1
ATOM 1925 C CA . LEU B 1 23 ? 23.251 38.609 31.688 1.00 25.28 17 LEU B CA 1
ATOM 1926 C C . LEU B 1 23 ? 23.252 40.124 31.953 1.00 25.81 17 LEU B C 1
ATOM 1927 O O . LEU B 1 23 ? 22.685 40.563 32.941 1.00 26.53 17 LEU B O 1
ATOM 1932 N N . VAL B 1 24 ? 23.861 40.928 31.073 1.00 25.40 18 VAL B N 1
ATOM 1933 C CA . VAL B 1 24 ? 23.815 42.395 31.248 1.00 24.54 18 VAL B CA 1
ATOM 1934 C C . VAL B 1 24 ? 22.418 42.901 30.849 1.00 24.62 18 VAL B C 1
ATOM 1935 O O . VAL B 1 24 ? 21.938 42.600 29.768 1.00 25.06 18 VAL B O 1
ATOM 1939 N N . THR B 1 25 ? 21.748 43.650 31.710 1.00 23.96 19 THR B N 1
ATOM 1940 C CA . THR B 1 25 ? 20.425 44.140 31.342 1.00 23.72 19 THR B CA 1
ATOM 1941 C C . THR B 1 25 ? 20.449 45.088 30.136 1.00 24.43 19 THR B C 1
ATOM 1942 O O . THR B 1 25 ? 21.443 45.829 29.913 1.00 24.26 19 THR B O 1
ATOM 1946 N N . PRO B 1 26 ? 19.372 45.084 29.340 1.00 25.18 20 PRO B N 1
ATOM 1947 C CA . PRO B 1 26 ? 19.392 46.072 28.249 1.00 26.31 20 PRO B CA 1
ATOM 1948 C C . PRO B 1 26 ? 19.560 47.489 28.764 1.00 27.14 20 PRO B C 1
ATOM 1949 O O . PRO B 1 26 ? 20.217 48.271 28.115 1.00 29.24 20 PRO B O 1
ATOM 1953 N N . GLU B 1 27 ? 19.019 47.806 29.939 1.00 27.95 21 GLU B N 1
ATOM 1954 C CA . GLU B 1 27 ? 19.198 49.119 30.559 1.00 27.72 21 GLU B CA 1
ATOM 1955 C C . GLU B 1 27 ? 20.676 49.499 30.713 1.00 28.79 21 GLU B C 1
ATOM 1956 O O . GLU B 1 27 ? 21.077 50.667 30.476 1.00 28.31 21 GLU B O 1
ATOM 1962 N N . VAL B 1 28 ? 21.487 48.530 31.159 1.00 28.70 22 VAL B N 1
ATOM 1963 C CA . VAL B 1 28 ? 22.907 48.811 31.436 1.00 28.29 22 VAL B CA 1
ATOM 1964 C C . VAL B 1 28 ? 23.639 48.939 30.098 1.00 28.40 22 VAL B C 1
ATOM 1965 O O . VAL B 1 28 ? 24.466 49.832 29.921 1.00 27.74 22 VAL B O 1
ATOM 1969 N N . THR B 1 29 ? 23.314 48.036 29.178 1.00 28.51 23 THR B N 1
ATOM 1970 C CA . THR B 1 29 ? 23.814 48.078 27.798 1.00 29.94 23 THR B CA 1
ATOM 1971 C C . THR B 1 29 ? 23.548 49.463 27.152 1.00 30.54 23 THR B C 1
ATOM 1972 O O . THR B 1 29 ? 24.427 50.001 26.520 1.00 31.73 23 THR B O 1
ATOM 1976 N N . ALA B 1 30 ? 22.363 50.042 27.359 1.00 31.02 24 ALA B N 1
ATOM 1977 C CA . ALA B 1 30 ? 22.033 51.387 26.843 1.00 31.94 24 ALA B CA 1
ATOM 1978 C C . ALA B 1 30 ? 22.797 52.522 27.526 1.00 31.90 24 ALA B C 1
ATOM 1979 O O . ALA B 1 30 ? 23.195 53.489 26.870 1.00 32.37 24 ALA B O 1
ATOM 1981 N N . ALA B 1 31 ? 23.047 52.400 28.823 1.00 31.34 25 ALA B N 1
ATOM 1982 C CA . ALA B 1 31 ? 23.878 53.399 29.498 1.00 31.31 25 ALA B CA 1
ATOM 1983 C C . ALA B 1 31 ? 25.324 53.361 29.023 1.00 31.57 25 ALA B C 1
ATOM 1984 O O . ALA B 1 31 ? 26.000 54.382 29.019 1.00 31.27 25 ALA B O 1
ATOM 1986 N N . LEU B 1 32 ? 25.812 52.172 28.659 1.00 31.86 26 LEU B N 1
ATOM 1987 C CA . LEU B 1 32 ? 27.176 52.029 28.185 1.00 32.42 26 LEU B CA 1
ATOM 1988 C C . LEU B 1 32 ? 27.337 52.597 26.764 1.00 33.35 26 LEU B C 1
ATOM 1989 O O . LEU B 1 32 ? 28.420 53.032 26.411 1.00 33.34 26 LEU B O 1
ATOM 1994 N N . ALA B 1 33 ? 26.270 52.576 25.960 1.00 34.46 27 ALA B N 1
ATOM 1995 C CA . ALA B 1 33 ? 26.301 53.118 24.589 1.00 35.35 27 ALA B CA 1
ATOM 1996 C C . ALA B 1 33 ? 26.164 54.634 24.641 1.00 36.28 27 ALA B C 1
ATOM 1997 O O . ALA B 1 33 ? 26.418 55.329 23.660 1.00 36.94 2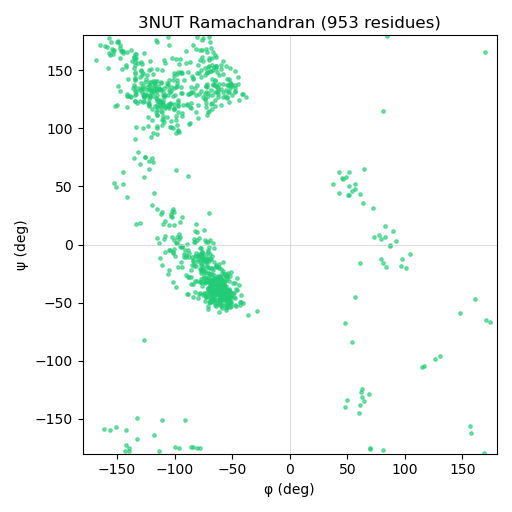7 ALA B O 1
ATOM 1999 N N . GLU B 1 34 ? 25.793 55.125 25.812 1.00 36.96 28 GLU B N 1
ATOM 2000 C CA . GLU B 1 34 ? 25.479 56.517 26.041 1.00 37.80 28 GLU B CA 1
ATOM 2001 C C . GLU B 1 34 ? 26.674 57.228 26.667 1.00 37.30 28 GLU B C 1
ATOM 2002 O O . GLU B 1 34 ? 26.937 58.398 26.378 1.00 37.45 28 GLU B O 1
ATOM 2008 N N . ALA B 1 35 ? 27.393 56.522 27.534 1.00 36.47 29 ALA B N 1
ATOM 2009 C CA . ALA B 1 35 ? 28.551 57.069 28.245 1.00 35.57 29 ALA B CA 1
ATOM 2010 C C . ALA B 1 35 ? 29.608 57.754 27.342 1.00 34.90 29 ALA B C 1
ATOM 2011 O O . ALA B 1 35 ? 29.943 57.231 26.276 1.00 34.55 29 ALA B O 1
ATOM 2013 N N . THR B 1 36 ? 30.143 58.899 27.788 1.00 33.86 30 THR B N 1
ATOM 2014 C CA . THR B 1 36 ? 31.393 59.450 27.235 1.00 33.21 30 THR B CA 1
ATOM 2015 C C . THR B 1 36 ? 32.619 58.919 28.011 1.00 33.13 30 THR B C 1
ATOM 2016 O O . THR B 1 36 ? 33.721 58.878 27.461 1.00 32.78 30 THR B O 1
ATOM 2020 N N . ASP B 1 37 ? 32.423 58.541 29.290 1.00 32.54 31 ASP B N 1
ATOM 2021 C CA . ASP B 1 37 ? 33.493 58.025 30.169 1.00 32.58 31 ASP B CA 1
ATOM 2022 C C . ASP B 1 37 ? 33.112 56.799 31.003 1.00 31.61 31 ASP B C 1
ATOM 2023 O O . ASP B 1 37 ? 32.065 56.780 31.649 1.00 32.42 31 ASP B O 1
ATOM 2028 N N . ILE B 1 38 ? 33.992 55.808 31.045 1.00 31.21 32 ILE B N 1
ATOM 2029 C CA . ILE B 1 38 ? 33.723 54.591 31.790 1.00 30.31 32 ILE B CA 1
ATOM 2030 C C . ILE B 1 38 ? 34.881 54.327 32.719 1.00 31.30 32 ILE B C 1
ATOM 2031 O O . ILE B 1 38 ? 36.040 54.247 32.287 1.00 31.99 32 ILE B O 1
ATOM 2036 N N . VAL B 1 39 ? 34.555 54.236 34.005 1.00 30.94 33 VAL B N 1
ATOM 2037 C CA . VAL B 1 39 ? 35.523 54.099 35.060 1.00 30.87 33 VAL B CA 1
ATOM 2038 C C . VAL B 1 39 ? 35.396 52.727 35.685 1.00 31.22 33 VAL B C 1
ATOM 2039 O O . VAL B 1 39 ? 34.339 52.391 36.228 1.00 30.97 33 VAL B O 1
ATOM 2043 N N . GLY B 1 40 ? 36.474 51.942 35.620 1.00 30.98 34 GLY B N 1
ATOM 2044 C CA . GLY B 1 40 ? 36.506 50.689 36.331 1.00 30.53 34 GLY B CA 1
ATOM 2045 C C . GLY B 1 40 ? 37.466 49.672 35.784 1.00 30.44 34 GLY B C 1
ATOM 2046 O O . GLY B 1 40 ? 38.434 49.995 35.129 1.00 30.71 34 GLY B O 1
ATOM 2047 N N . TYR B 1 41 ? 37.181 48.423 36.067 1.00 30.61 35 TYR B N 1
ATOM 2048 C CA . TYR B 1 41 ? 38.104 47.363 35.793 1.00 31.02 35 TYR B CA 1
ATOM 2049 C C . TYR B 1 41 ? 38.035 47.009 34.332 1.00 30.97 35 TYR B C 1
ATOM 2050 O O . TYR B 1 41 ? 37.049 46.432 33.881 1.00 31.77 35 TYR B O 1
ATOM 2059 N N . ILE B 1 42 ? 39.095 47.362 33.599 1.00 30.73 36 ILE B N 1
ATOM 2060 C CA . ILE B 1 42 ? 39.126 47.267 32.134 1.00 30.25 36 ILE B CA 1
ATOM 2061 C C . ILE B 1 42 ? 38.896 45.865 31.527 1.00 30.78 36 ILE B C 1
ATOM 2062 O O . ILE B 1 42 ? 38.216 45.752 30.512 1.00 30.93 36 ILE B O 1
ATOM 2067 N N . PRO B 1 43 ? 39.444 44.797 32.128 1.00 31.63 37 PRO B N 1
ATOM 2068 C CA . PRO B 1 43 ? 39.045 43.479 31.611 1.00 32.47 37 PRO B CA 1
ATOM 2069 C C . PRO B 1 43 ? 37.493 43.294 31.557 1.00 33.15 37 PRO B C 1
ATOM 2070 O O . PRO B 1 43 ? 36.976 42.652 30.640 1.00 34.23 37 PRO B O 1
ATOM 2074 N N . TYR B 1 44 ? 36.756 43.922 32.468 1.00 33.28 38 TYR B N 1
ATOM 2075 C CA . TYR B 1 44 ? 35.282 43.862 32.426 1.00 33.75 38 TYR B CA 1
ATOM 2076 C C . TYR B 1 44 ? 34.610 44.535 31.258 1.00 33.84 38 TYR B C 1
ATOM 2077 O O . TYR B 1 44 ? 33.483 44.221 30.943 1.00 34.11 38 TYR B O 1
ATOM 2086 N N . VAL B 1 45 ? 35.279 45.484 30.618 1.00 34.65 39 VAL B N 1
ATOM 2087 C CA . VAL B 1 45 ? 34.641 46.241 29.539 1.00 34.59 39 VAL B CA 1
ATOM 2088 C C . VAL B 1 45 ? 35.553 46.344 28.332 1.00 35.60 39 VAL B C 1
ATOM 2089 O O . VAL B 1 45 ? 35.351 47.195 27.460 1.00 35.93 39 VAL B O 1
ATOM 2093 N N . ALA B 1 46 ? 36.553 45.473 28.289 1.00 35.82 40 ALA B N 1
ATOM 2094 C CA . ALA B 1 46 ? 37.527 45.480 27.202 1.00 36.83 40 ALA B CA 1
ATOM 2095 C C . ALA B 1 46 ? 36.865 45.401 25.819 1.00 37.00 40 ALA B C 1
ATOM 2096 O O . ALA B 1 46 ? 37.441 45.834 24.827 1.00 36.76 40 ALA B O 1
ATOM 2098 N N . ARG B 1 47 ? 35.656 44.858 25.754 1.00 38.19 41 ARG B N 1
ATOM 2099 C CA . ARG B 1 47 ? 35.007 44.610 24.456 1.00 40.09 41 ARG B CA 1
ATOM 2100 C C . ARG B 1 47 ? 34.003 45.688 24.046 1.00 40.20 41 ARG B C 1
ATOM 2101 O O . ARG B 1 47 ? 33.384 45.609 22.977 1.00 39.76 41 ARG B O 1
ATOM 2109 N N . ILE B 1 48 ? 33.868 46.705 24.892 1.00 40.09 42 ILE B N 1
ATOM 2110 C CA . ILE B 1 48 ? 33.008 47.827 24.582 1.00 40.70 42 ILE B CA 1
ATOM 2111 C C . ILE B 1 48 ? 33.151 48.373 23.141 1.00 41.21 42 ILE B C 1
ATOM 2112 O O . ILE B 1 48 ? 34.253 48.418 22.571 1.00 40.67 42 ILE B O 1
ATOM 2117 N N . ALA B 1 49 ? 32.023 48.797 22.574 1.00 41.62 43 ALA B N 1
ATOM 2118 C CA . ALA B 1 49 ? 31.980 49.299 21.203 1.00 42.20 43 ALA B CA 1
ATOM 2119 C C . ALA B 1 49 ? 32.746 50.624 21.061 1.00 42.60 43 ALA B C 1
ATOM 2120 O O . ALA B 1 49 ? 32.382 51.629 21.671 1.00 42.41 43 ALA B O 1
ATOM 2122 N N . PRO B 1 50 ? 33.820 50.622 20.257 1.00 43.20 44 PRO B N 1
ATOM 2123 C CA . PRO B 1 50 ? 34.616 51.839 20.132 1.00 43.92 44 PRO B CA 1
ATOM 2124 C C . PRO B 1 50 ? 33.883 52.871 19.304 1.00 44.75 44 PRO B C 1
ATOM 2125 O O . PRO B 1 50 ? 33.459 52.569 18.190 1.00 45.68 44 PRO B O 1
ATOM 2129 N N . ARG B 1 51 ? 33.702 54.061 19.859 1.00 45.30 45 ARG B N 1
ATOM 2130 C CA . ARG B 1 51 ? 33.182 55.190 19.106 1.00 46.04 45 ARG B CA 1
ATOM 2131 C C . ARG B 1 51 ? 33.943 56.440 19.522 1.00 47.18 45 ARG B C 1
ATOM 2132 O O . ARG B 1 51 ? 34.861 56.375 20.348 1.00 47.73 45 ARG B O 1
ATOM 2140 N N . GLU B 1 52 ? 33.558 57.576 18.959 1.00 48.27 46 GLU B N 1
ATOM 2141 C CA . GLU B 1 52 ? 34.350 58.803 19.098 1.00 49.18 46 GLU B CA 1
ATOM 2142 C C . GLU B 1 52 ? 33.947 59.586 20.354 1.00 47.94 46 GLU B C 1
ATOM 2143 O O . GLU B 1 52 ? 32.777 59.841 20.573 1.00 48.92 46 GLU B O 1
ATOM 2149 N N . GLY B 1 53 ? 34.919 59.961 21.176 1.00 46.60 47 GLY B N 1
ATOM 2150 C CA . GLY B 1 53 ? 34.633 60.725 22.382 1.00 44.03 47 GLY B CA 1
ATOM 2151 C C . GLY B 1 53 ? 34.361 59.844 23.586 1.00 42.49 47 GLY B C 1
ATOM 2152 O O . GLY B 1 53 ? 33.878 60.324 24.621 1.00 41.90 47 GLY B O 1
ATOM 2153 N N . LEU B 1 54 ? 34.652 58.552 23.448 1.00 40.62 48 LEU B N 1
ATOM 2154 C CA . LEU B 1 54 ? 34.613 57.638 24.599 1.00 39.12 48 LEU B CA 1
ATOM 2155 C C . LEU B 1 54 ? 36.010 57.517 25.208 1.00 37.96 48 LEU B C 1
ATOM 2156 O O . LEU B 1 54 ? 36.979 57.313 24.483 1.00 37.92 48 LEU B O 1
ATOM 2161 N N . THR B 1 55 ? 36.111 57.687 26.525 1.00 36.23 49 THR B N 1
ATOM 2162 C CA . THR B 1 55 ? 37.384 57.525 27.249 1.00 35.86 49 THR B CA 1
ATOM 2163 C C . THR B 1 55 ? 37.222 56.422 28.304 1.00 34.74 49 THR B C 1
ATOM 2164 O O . THR B 1 55 ? 36.135 56.202 28.782 1.00 34.31 49 THR B O 1
ATOM 2168 N N . LEU B 1 56 ? 38.289 55.714 28.644 1.00 34.08 50 LEU B N 1
ATOM 2169 C CA . LEU B 1 56 ? 38.225 54.770 29.761 1.00 33.08 50 LEU B CA 1
ATOM 2170 C C . LEU B 1 56 ? 39.248 55.099 30.820 1.00 32.48 50 LEU B C 1
ATOM 2171 O O . LEU B 1 56 ? 40.380 55.412 30.512 1.00 32.45 50 LEU B O 1
ATOM 2176 N N . HIS B 1 57 ? 38.839 54.972 32.077 1.00 32.71 51 HIS B N 1
ATOM 2177 C CA . HIS B 1 57 ? 39.678 55.257 33.217 1.00 32.59 51 HIS B CA 1
ATOM 2178 C C . HIS B 1 57 ? 39.918 53.962 33.988 1.00 32.72 51 HIS B C 1
ATOM 2179 O O . HIS B 1 57 ? 39.040 53.495 34.691 1.00 33.65 51 HIS B O 1
ATOM 2186 N N . PRO B 1 58 ? 41.096 53.349 33.816 1.00 32.55 52 PRO B N 1
ATOM 2187 C CA . PRO B 1 58 ? 41.369 52.057 34.441 1.00 32.82 52 PRO B CA 1
ATOM 2188 C C . PRO B 1 58 ? 41.443 52.132 35.959 1.00 33.31 52 PRO B C 1
ATOM 2189 O O . PRO B 1 58 ? 42.039 53.086 36.506 1.00 33.30 52 PRO B O 1
ATOM 2193 N N . THR B 1 59 ? 40.840 51.146 36.634 1.00 33.25 53 THR B N 1
ATOM 2194 C CA . THR B 1 59 ? 41.002 51.032 38.081 1.00 33.77 53 THR B CA 1
ATOM 2195 C C . THR B 1 59 ? 41.312 49.597 38.393 1.00 35.43 53 THR B C 1
ATOM 2196 O O . THR B 1 59 ? 41.130 48.725 37.543 1.00 35.04 53 THR B O 1
ATOM 2200 N N . ASP B 1 60 ? 41.806 49.339 39.599 1.00 37.47 54 ASP B N 1
ATOM 2201 C CA . ASP B 1 60 ? 41.908 47.958 40.056 1.00 40.31 54 ASP B CA 1
ATOM 2202 C C . ASP B 1 60 ? 40.497 47.447 40.451 1.00 41.53 54 ASP B C 1
ATOM 2203 O O . ASP B 1 60 ? 39.488 48.171 40.356 1.00 40.93 54 ASP B O 1
ATOM 2208 N N . ASN B 1 61 ? 40.386 46.194 40.856 1.00 43.52 55 ASN B N 1
ATOM 2209 C CA . ASN B 1 61 ? 39.037 45.671 41.048 1.00 45.63 55 ASN B CA 1
ATOM 2210 C C . ASN B 1 61 ? 38.600 45.697 42.500 1.00 46.26 55 ASN B C 1
ATOM 2211 O O . ASN B 1 61 ? 38.386 44.653 43.109 1.00 48.00 55 ASN B O 1
ATOM 2216 N N . ARG B 1 62 ? 38.485 46.890 43.059 1.00 46.37 56 ARG B N 1
ATOM 2217 C CA . ARG B 1 62 ? 38.081 47.053 44.447 1.00 46.42 56 ARG B CA 1
ATOM 2218 C C . ARG B 1 62 ? 37.309 48.357 44.646 1.00 45.81 56 ARG B C 1
ATOM 2219 O O . ARG B 1 62 ? 37.152 49.140 43.711 1.00 45.16 56 ARG B O 1
ATOM 2227 N N . VAL B 1 63 ? 36.809 48.567 45.860 1.00 45.05 57 VAL B N 1
ATOM 2228 C CA . VAL B 1 63 ? 35.967 49.709 46.152 1.00 44.27 57 VAL B CA 1
ATOM 2229 C C . VAL B 1 63 ? 36.750 50.740 46.939 1.00 44.41 57 VAL B C 1
ATOM 2230 O O . VAL B 1 63 ? 37.251 50.458 48.028 1.00 44.12 57 VAL B O 1
ATOM 2234 N N . GLU B 1 64 ? 36.879 51.930 46.365 1.00 44.72 58 GLU B N 1
ATOM 2235 C CA . GLU B 1 64 ? 37.508 53.072 47.044 1.00 45.44 58 GLU B CA 1
ATOM 2236 C C . GLU B 1 64 ? 36.738 54.355 46.697 1.00 44.13 58 GLU B C 1
ATOM 2237 O O . GLU B 1 64 ? 35.947 54.366 45.760 1.00 43.75 58 GLU B O 1
ATOM 2243 N N . LEU B 1 65 ? 36.983 55.426 47.443 1.00 43.70 59 LEU B N 1
ATOM 2244 C CA . LEU B 1 65 ? 36.230 56.678 47.295 1.00 43.32 59 LEU B CA 1
ATOM 2245 C C . LEU B 1 65 ? 36.727 57.692 46.282 1.00 42.67 59 LEU B C 1
ATOM 2246 O O . LEU B 1 65 ? 35.933 58.483 45.755 1.00 43.12 59 LEU B O 1
ATOM 2251 N N . ASP B 1 66 ? 38.027 57.692 46.025 1.00 41.72 60 ASP B N 1
ATOM 2252 C CA . ASP B 1 66 ? 38.635 58.733 45.202 1.00 40.86 60 ASP B CA 1
ATOM 2253 C C . ASP B 1 66 ? 38.113 58.659 43.789 1.00 40.62 60 ASP B C 1
ATOM 2254 O O . ASP B 1 66 ? 37.914 59.709 43.135 1.00 40.79 60 ASP B O 1
ATOM 2259 N N . ARG B 1 67 ? 37.848 57.440 43.317 1.00 39.78 61 ARG B N 1
ATOM 2260 C CA . ARG B 1 67 ? 37.318 57.286 41.955 1.00 39.91 61 ARG B CA 1
ATOM 2261 C C . ARG B 1 67 ? 35.864 57.793 41.809 1.00 39.47 61 ARG B C 1
ATOM 2262 O O . ARG B 1 67 ? 35.490 58.280 40.735 1.00 38.83 61 ARG B O 1
ATOM 2270 N N . ALA B 1 68 ? 35.060 57.645 42.868 1.00 38.81 62 ALA B N 1
ATOM 2271 C CA . ALA B 1 68 ? 33.694 58.138 42.886 1.00 39.16 62 ALA B CA 1
ATOM 2272 C C . ALA B 1 68 ? 33.704 59.688 42.824 1.00 39.38 62 ALA B C 1
ATOM 2273 O O . ALA B 1 68 ? 32.952 60.310 42.050 1.00 39.04 62 ALA B O 1
ATOM 2275 N N . THR B 1 69 ? 34.583 60.293 43.621 1.00 39.50 63 THR B N 1
ATOM 2276 C CA . THR B 1 69 ? 34.823 61.724 43.553 1.00 40.14 63 THR B CA 1
ATOM 2277 C C . THR B 1 69 ? 35.306 62.119 42.157 1.00 40.99 63 THR B C 1
ATOM 2278 O O . THR B 1 69 ? 34.839 63.095 41.580 1.00 41.63 63 THR B O 1
ATOM 2282 N N . HIS B 1 70 ? 36.228 61.343 41.600 1.00 41.55 64 HIS B N 1
ATOM 2283 C CA . HIS B 1 70 ? 36.678 61.587 40.249 1.00 42.05 64 HIS B CA 1
ATOM 2284 C C . HIS B 1 70 ? 35.470 61.597 39.319 1.00 41.71 64 HIS B C 1
ATOM 2285 O O . HIS B 1 70 ? 35.344 62.477 38.464 1.00 42.35 64 HIS B O 1
ATOM 2292 N N . ALA B 1 71 ? 34.558 60.652 39.516 1.00 41.34 65 ALA B N 1
ATOM 2293 C CA . ALA B 1 71 ? 33.400 60.522 38.655 1.00 41.23 65 ALA B CA 1
ATOM 2294 C C . ALA B 1 71 ? 32.494 61.743 38.776 1.00 41.74 65 ALA B C 1
ATOM 2295 O O . ALA B 1 71 ? 31.941 62.202 37.779 1.00 42.32 65 ALA B O 1
ATOM 2297 N N . LEU B 1 72 ? 32.344 62.261 39.992 1.00 41.73 66 LEU B N 1
ATOM 2298 C CA . LEU B 1 72 ? 31.536 63.455 40.224 1.00 41.81 66 LEU B CA 1
ATOM 2299 C C . LEU B 1 72 ? 32.159 64.669 39.544 1.00 42.60 66 LEU B C 1
ATOM 2300 O O . LEU B 1 72 ? 31.474 65.419 38.831 1.00 42.60 66 LEU B O 1
ATOM 2305 N N . GLU B 1 73 ? 33.466 64.841 39.744 1.00 42.69 67 GLU B N 1
ATOM 2306 C CA . GLU B 1 73 ? 34.167 65.977 39.168 1.00 42.98 67 GLU B CA 1
ATOM 2307 C C . GLU B 1 73 ? 33.925 66.013 37.662 1.00 43.34 67 GLU B C 1
ATOM 2308 O O . GLU B 1 73 ? 33.600 67.073 37.104 1.00 43.66 67 GLU B O 1
ATOM 2314 N N . MET B 1 74 ? 34.025 64.850 37.018 1.00 43.23 68 MET B N 1
ATOM 2315 C CA . MET B 1 74 ? 33.818 64.765 35.572 1.00 43.10 68 MET B CA 1
ATOM 2316 C C . MET B 1 74 ? 32.374 65.009 35.135 1.00 43.14 68 MET B C 1
ATOM 2317 O O . MET B 1 74 ? 32.139 65.513 34.030 1.00 43.23 68 MET B O 1
ATOM 2322 N N . ALA B 1 75 ? 31.408 64.635 35.978 1.00 43.31 69 ALA B N 1
ATOM 2323 C CA . ALA B 1 75 ? 29.998 64.882 35.652 1.00 43.48 69 ALA B CA 1
ATOM 2324 C C . ALA B 1 75 ? 29.740 66.389 35.682 1.00 43.94 69 ALA B C 1
ATOM 2325 O O . ALA B 1 75 ? 28.945 66.895 34.913 1.00 44.11 69 ALA B O 1
ATOM 2327 N N . ALA B 1 76 ? 30.447 67.086 36.564 1.00 44.74 70 ALA B N 1
ATOM 2328 C CA . ALA B 1 76 ? 30.424 68.534 36.631 1.00 45.82 70 ALA B CA 1
ATOM 2329 C C . ALA B 1 76 ? 30.746 69.190 35.269 1.00 46.45 70 ALA B C 1
ATOM 2330 O O . ALA B 1 76 ? 29.961 70.009 34.779 1.00 47.03 70 ALA B O 1
ATOM 2332 N N . GLU B 1 77 ? 31.875 68.817 34.661 1.00 46.41 71 GLU B N 1
ATOM 2333 C CA . GLU B 1 77 ? 32.259 69.317 33.342 1.00 46.29 71 GLU B CA 1
ATOM 2334 C C . GLU B 1 77 ? 31.360 68.761 32.235 1.00 45.88 71 GLU B C 1
ATOM 2335 O O . GLU B 1 77 ? 31.776 68.630 31.094 1.00 46.40 71 GLU B O 1
ATOM 2341 N N . GLY B 1 78 ? 30.129 68.409 32.563 1.00 45.66 72 GLY B N 1
ATOM 2342 C CA . GLY B 1 78 ? 29.184 67.957 31.547 1.00 44.86 72 GLY B CA 1
ATOM 2343 C C . GLY B 1 78 ? 29.401 66.566 30.969 1.00 44.78 72 GLY B C 1
ATOM 2344 O O . GLY B 1 78 ? 28.685 66.190 30.035 1.00 44.95 72 GLY B O 1
ATOM 2345 N N . ARG B 1 79 ? 30.349 65.787 31.517 1.00 43.56 73 ARG B N 1
ATOM 2346 C CA . ARG B 1 79 ? 30.616 64.434 30.989 1.00 42.73 73 ARG B CA 1
ATOM 2347 C C . ARG B 1 79 ? 29.622 63.342 31.479 1.00 41.08 73 ARG B C 1
ATOM 2348 O O . ARG B 1 79 ? 29.104 63.421 32.588 1.00 40.85 73 ARG B O 1
ATOM 2356 N N . ARG B 1 80 ? 29.343 62.345 30.637 1.00 39.38 74 ARG B N 1
ATOM 2357 C CA . ARG B 1 80 ? 28.423 61.250 30.992 1.00 37.67 74 ARG B CA 1
ATOM 2358 C C . ARG B 1 80 ? 29.176 59.997 31.448 1.00 36.45 74 ARG B C 1
ATOM 2359 O O . ARG B 1 80 ? 29.608 59.168 30.628 1.00 35.74 74 ARG B O 1
ATOM 2367 N N . VAL B 1 81 ? 29.309 59.884 32.777 1.00 35.34 75 VAL B N 1
ATOM 2368 C CA . VAL B 1 81 ? 30.195 58.915 33.445 1.00 33.81 75 VAL B CA 1
ATOM 2369 C C . VAL B 1 81 ? 29.475 57.631 33.897 1.00 32.98 75 VAL B C 1
ATOM 2370 O O . VAL B 1 81 ? 28.515 57.701 34.643 1.00 33.35 75 VAL B O 1
ATOM 2374 N N . VAL B 1 82 ? 29.960 56.466 33.450 1.00 31.95 76 VAL B N 1
ATOM 2375 C CA . VAL B 1 82 ? 29.494 55.167 33.956 1.00 30.03 76 VAL B CA 1
ATOM 2376 C C . VAL B 1 82 ? 30.598 54.505 34.784 1.00 29.20 76 VAL B C 1
ATOM 2377 O O . VAL B 1 82 ? 31.647 54.123 34.258 1.00 28.83 76 VAL B O 1
ATOM 2381 N N . VAL B 1 83 ? 30.376 54.425 36.089 1.00 28.03 77 VAL B N 1
ATOM 2382 C CA . VAL B 1 83 ? 31.270 53.700 36.978 1.00 27.77 77 VAL B CA 1
ATOM 2383 C C . VAL B 1 83 ? 30.759 52.243 36.932 1.00 27.10 77 VAL B C 1
ATOM 2384 O O . VAL B 1 83 ? 29.598 51.998 37.269 1.00 26.97 77 VAL B O 1
ATOM 2388 N N . VAL B 1 84 ? 31.578 51.302 36.469 1.00 26.26 78 VAL B N 1
ATOM 2389 C CA . VAL B 1 84 ? 31.110 49.892 36.362 1.00 25.82 78 VAL B CA 1
ATOM 2390 C C . VAL B 1 84 ? 31.402 49.020 37.602 1.00 26.25 78 VAL B C 1
ATOM 2391 O O . VAL B 1 84 ? 32.428 49.148 38.225 1.00 26.79 78 VAL B O 1
ATOM 2395 N N . SER B 1 85 ? 30.470 48.145 37.967 1.00 27.18 79 SER B N 1
ATOM 2396 C CA . SER B 1 85 ? 30.713 47.170 39.018 1.00 27.70 79 SER B CA 1
ATOM 2397 C C . SER B 1 85 ? 30.370 45.799 38.491 1.00 27.37 79 SER B C 1
ATOM 2398 O O . SER B 1 85 ? 29.477 45.652 37.676 1.00 28.53 79 SER B O 1
ATOM 2401 N N . SER B 1 86 ? 31.081 44.783 38.948 1.00 27.73 80 SER B N 1
ATOM 2402 C CA . SER B 1 86 ? 30.663 43.407 38.698 1.00 27.53 80 SER B CA 1
ATOM 2403 C C . SER B 1 86 ? 29.324 43.244 39.413 1.00 26.85 80 SER B C 1
ATOM 2404 O O . SER B 1 86 ? 29.028 43.991 40.356 1.00 27.46 80 SER B O 1
ATOM 2407 N N . GLY B 1 87 ? 28.505 42.326 38.931 1.00 26.07 81 GLY B N 1
ATOM 2408 C CA . GLY B 1 87 ? 27.284 41.939 39.616 1.00 26.04 81 GLY B CA 1
ATOM 2409 C C . GLY B 1 87 ? 26.238 43.037 39.625 1.00 26.14 81 GLY B C 1
ATOM 2410 O O . GLY B 1 87 ? 25.885 43.570 38.567 1.00 25.91 81 GLY B O 1
ATOM 2411 N N . ASP B 1 88 ? 25.731 43.330 40.829 1.00 26.23 82 ASP B N 1
ATOM 2412 C CA . ASP B 1 88 ? 24.823 44.434 41.094 1.00 26.87 82 ASP B CA 1
ATOM 2413 C C . ASP B 1 88 ? 25.679 45.442 41.799 1.00 27.42 82 ASP B C 1
ATOM 2414 O O . ASP B 1 88 ? 26.493 45.064 42.648 1.00 27.58 82 ASP B O 1
ATOM 2419 N N . PRO B 1 89 ? 25.521 46.732 41.451 1.00 27.77 83 PRO B N 1
ATOM 2420 C CA . PRO B 1 89 ? 26.331 47.793 42.048 1.00 28.06 83 PRO B CA 1
ATOM 2421 C C . PRO B 1 89 ? 26.005 48.134 43.501 1.00 28.16 83 PRO B C 1
ATOM 2422 O O . PRO B 1 89 ? 26.783 48.870 44.134 1.00 28.89 83 PRO B O 1
ATOM 2426 N N . GLY B 1 90 ? 24.878 47.647 44.027 1.00 28.07 84 GLY B N 1
ATOM 2427 C CA . GLY B 1 90 ? 24.534 47.856 45.445 1.00 27.30 84 GLY B CA 1
ATOM 2428 C C . GLY B 1 90 ? 24.867 46.701 46.392 1.00 28.02 84 GLY B C 1
ATOM 2429 O O . GLY B 1 90 ? 24.504 46.724 47.598 1.00 28.18 84 GLY B O 1
ATOM 2430 N N . VAL B 1 91 ? 25.548 45.683 45.866 1.00 27.00 85 VAL B N 1
ATOM 2431 C CA . VAL B 1 91 ? 25.990 44.556 46.690 1.00 26.46 85 VAL B CA 1
ATOM 2432 C C . VAL B 1 91 ? 27.511 44.574 46.885 1.00 26.27 85 VAL B C 1
ATOM 2433 O O . VAL B 1 91 ? 28.290 44.240 45.975 1.00 25.82 85 VAL B O 1
ATOM 2437 N N . PHE B 1 92 ? 27.925 44.966 48.084 1.00 26.30 86 PHE B N 1
ATOM 2438 C CA . PHE B 1 92 ? 29.341 45.180 48.387 1.00 26.89 86 PHE B CA 1
ATOM 2439 C C . PHE B 1 92 ? 30.121 45.803 47.208 1.00 26.95 86 PHE B C 1
ATOM 2440 O O . PHE B 1 92 ? 31.137 45.263 46.802 1.00 27.09 86 PHE B O 1
ATOM 2448 N N . ALA B 1 93 ? 29.621 46.915 46.652 1.00 26.40 87 ALA B N 1
ATOM 2449 C CA . ALA B 1 93 ? 30.180 47.497 45.432 1.00 25.23 87 ALA B CA 1
ATOM 2450 C C . ALA B 1 93 ? 30.188 49.053 45.435 1.00 25.84 87 ALA B C 1
ATOM 2451 O O . ALA B 1 93 ? 30.144 49.682 46.507 1.00 26.13 87 ALA B O 1
ATOM 2453 N N . MET B 1 94 ? 30.279 49.665 44.251 1.00 26.69 88 MET B N 1
ATOM 2454 C CA . MET B 1 94 ? 30.525 51.116 44.122 1.00 27.78 88 MET B CA 1
ATOM 2455 C C . MET B 1 94 ? 29.399 52.068 44.444 1.00 27.62 88 MET B C 1
ATOM 2456 O O . MET B 1 94 ? 29.664 53.222 44.731 1.00 29.15 88 MET B O 1
ATOM 2461 N N . ALA B 1 95 ? 28.155 51.623 44.384 1.00 28.14 89 ALA B N 1
ATOM 2462 C CA . ALA B 1 95 ? 27.033 52.524 44.674 1.00 28.68 89 ALA B CA 1
ATOM 2463 C C . ALA B 1 95 ? 27.219 53.198 46.036 1.00 29.58 89 ALA B C 1
ATOM 2464 O O . ALA B 1 95 ? 27.073 54.446 46.159 1.00 29.22 89 ALA B O 1
ATOM 2466 N N . SER B 1 96 ? 27.619 52.412 47.034 1.00 29.34 90 SER B N 1
ATOM 2467 C CA . SER B 1 96 ? 27.743 52.958 48.358 1.00 30.82 90 SER B CA 1
ATOM 2468 C C . SER B 1 96 ? 28.894 53.940 48.484 1.00 32.02 90 SER B C 1
ATOM 2469 O O . SER B 1 96 ? 28.820 54.891 49.280 1.00 32.44 90 SER B O 1
ATOM 2472 N N . ALA B 1 97 ? 29.956 53.740 47.703 1.00 32.75 91 ALA B N 1
ATOM 2473 C CA . ALA B 1 97 ? 31.105 54.652 47.752 1.00 32.63 91 ALA B CA 1
ATOM 2474 C C . ALA B 1 97 ? 30.720 56.004 47.193 1.00 32.75 91 ALA B C 1
ATOM 2475 O O . ALA B 1 97 ? 31.110 57.046 47.722 1.00 32.30 91 ALA B O 1
ATOM 2477 N N . LEU B 1 98 ? 29.960 55.968 46.102 1.00 33.06 92 LEU B N 1
ATOM 2478 C CA . LEU B 1 98 ? 29.495 57.171 45.448 1.00 33.18 92 LEU B CA 1
ATOM 2479 C C . LEU B 1 98 ? 28.721 58.059 46.412 1.00 34.06 92 LEU B C 1
ATOM 2480 O O . LEU B 1 98 ? 28.940 59.259 46.443 1.00 34.49 92 LEU B O 1
ATOM 2485 N N . PHE B 1 99 ? 27.829 57.474 47.206 1.00 34.25 93 PHE B N 1
ATOM 2486 C CA . PHE B 1 99 ? 27.006 58.262 48.099 1.00 34.59 93 PHE B CA 1
ATOM 2487 C C . PHE B 1 99 ? 27.840 58.770 49.257 1.00 35.97 93 PHE B C 1
ATOM 2488 O O . PHE B 1 99 ? 27.753 59.945 49.620 1.00 36.96 93 PHE B O 1
ATOM 2496 N N . GLU B 1 100 ? 28.710 57.931 49.794 1.00 36.71 94 GLU B N 1
ATOM 2497 C CA . GLU B 1 100 ? 29.656 58.426 50.781 1.00 37.74 94 GLU B CA 1
ATOM 2498 C C . GLU B 1 100 ? 30.456 59.613 50.202 1.00 37.81 94 GLU B C 1
ATOM 2499 O O . GLU B 1 100 ? 30.548 60.668 50.832 1.00 38.56 94 GLU B O 1
ATOM 2505 N N . ALA B 1 101 ? 31.001 59.447 48.996 1.00 37.53 95 ALA B N 1
ATOM 2506 C CA . ALA B 1 101 ? 31.726 60.535 48.319 1.00 37.88 95 ALA B CA 1
ATOM 2507 C C . ALA B 1 101 ? 30.880 61.812 48.204 1.00 38.26 95 ALA B C 1
ATOM 2508 O O . ALA B 1 101 ? 31.361 62.895 48.532 1.00 38.01 95 ALA B O 1
ATOM 2510 N N . LEU B 1 102 ? 29.627 61.661 47.764 1.00 38.39 96 LEU B N 1
ATOM 2511 C CA . LEU B 1 102 ? 28.659 62.752 47.710 1.00 38.92 96 LEU B CA 1
ATOM 2512 C C . LEU B 1 102 ? 28.487 63.501 49.020 1.00 40.08 96 LEU B C 1
ATOM 2513 O O . LEU B 1 102 ? 28.489 64.730 49.040 1.00 39.37 96 LEU B O 1
ATOM 2518 N N . GLU B 1 103 ? 28.330 62.754 50.109 1.00 41.68 97 GLU B N 1
ATOM 2519 C CA . GLU B 1 103 ? 28.125 63.349 51.430 1.00 43.29 97 GLU B CA 1
ATOM 2520 C C . GLU B 1 103 ? 29.328 64.163 51.902 1.00 43.36 97 GLU B C 1
ATOM 2521 O O . GLU B 1 103 ? 29.155 65.169 52.584 1.00 43.37 97 GLU B O 1
ATOM 2527 N N . ALA B 1 104 ? 30.529 63.730 51.527 1.00 43.70 98 ALA B N 1
ATOM 2528 C CA . ALA B 1 104 ? 31.754 64.460 51.861 1.00 43.68 98 ALA B CA 1
ATOM 2529 C C . ALA B 1 104 ? 32.012 65.622 50.905 1.00 43.85 98 ALA B C 1
ATOM 2530 O O . ALA B 1 104 ? 32.887 66.442 51.161 1.00 43.56 98 ALA B O 1
ATOM 2532 N N . HIS B 1 105 ? 31.244 65.693 49.817 1.00 44.34 99 HIS B N 1
ATOM 2533 C CA . HIS B 1 105 ? 31.440 66.721 48.783 1.00 44.82 99 HIS B CA 1
ATOM 2534 C C . HIS B 1 105 ? 30.162 67.471 48.376 1.00 45.12 99 HIS B C 1
ATOM 2535 O O . HIS B 1 105 ? 29.676 67.324 47.236 1.00 44.44 99 HIS B O 1
ATOM 2542 N N . PRO B 1 106 ? 29.624 68.299 49.302 1.00 45.69 100 PRO B N 1
ATOM 2543 C CA . PRO B 1 106 ? 28.393 69.066 49.053 1.00 46.38 100 PRO B CA 1
ATOM 2544 C C . PRO B 1 106 ? 28.476 69.914 47.784 1.00 47.02 100 PRO B C 1
ATOM 2545 O O . PRO B 1 106 ? 27.455 70.138 47.134 1.00 47.04 100 PRO B O 1
ATOM 2549 N N . GLU B 1 107 ? 29.683 70.360 47.430 1.00 47.70 101 GLU B N 1
ATOM 2550 C CA . GLU B 1 107 ? 29.899 71.099 46.188 1.00 48.67 101 GLU B CA 1
ATOM 2551 C C . GLU B 1 107 ? 29.305 70.359 44.966 1.00 49.09 101 GLU B C 1
ATOM 2552 O O . GLU B 1 107 ? 28.972 70.994 43.941 1.00 49.83 101 GLU B O 1
ATOM 2558 N N . HIS B 1 108 ? 29.153 69.032 45.089 1.00 48.65 102 HIS B N 1
ATOM 2559 C CA . HIS B 1 108 ? 28.593 68.190 44.017 1.00 47.95 102 HIS B CA 1
ATOM 2560 C C . HIS B 1 108 ? 27.131 67.809 44.211 1.00 47.77 102 HIS B C 1
ATOM 2561 O O . HIS B 1 108 ? 26.594 67.050 43.408 1.00 47.89 102 HIS B O 1
ATOM 2568 N N . ALA B 1 109 ? 26.474 68.316 45.250 1.00 47.55 103 ALA B N 1
ATOM 2569 C CA . ALA B 1 109 ? 25.083 67.949 45.470 1.00 47.28 103 ALA B CA 1
ATOM 2570 C C . ALA B 1 109 ? 24.206 68.173 44.232 1.00 47.58 103 ALA B C 1
ATOM 2571 O O . ALA B 1 109 ? 24.389 69.133 43.467 1.00 47.90 103 ALA B O 1
ATOM 2573 N N . GLY B 1 110 ? 23.263 67.263 44.028 1.00 47.53 104 GLY B N 1
ATOM 2574 C CA . GLY B 1 110 ? 22.363 67.324 42.886 1.00 47.19 104 GLY B CA 1
ATOM 2575 C C . GLY B 1 110 ? 22.924 66.873 41.545 1.00 47.31 104 GLY B C 1
ATOM 2576 O O . GLY B 1 110 ? 22.260 67.059 40.515 1.00 47.51 104 GLY B O 1
ATOM 2577 N N . THR B 1 111 ? 24.140 66.306 41.540 1.00 46.44 105 THR B N 1
ATOM 2578 C CA . THR B 1 111 ? 24.667 65.632 40.360 1.00 45.55 105 THR B CA 1
ATOM 2579 C C . THR B 1 111 ? 23.636 64.582 40.013 1.00 44.89 105 THR B C 1
ATOM 2580 O O . THR B 1 111 ? 23.234 63.807 40.880 1.00 44.91 105 THR B O 1
ATOM 2584 N N . GLU B 1 112 ? 23.175 64.551 38.771 1.00 44.16 106 GLU B N 1
ATOM 2585 C CA . GLU B 1 112 ? 22.204 63.525 38.431 1.00 43.50 106 GLU B CA 1
ATOM 2586 C C . GLU B 1 112 ? 22.854 62.145 38.540 1.00 42.58 106 GLU B C 1
ATOM 2587 O O . GLU B 1 112 ? 23.835 61.863 37.849 1.00 42.30 106 GLU B O 1
ATOM 2593 N N . ILE B 1 113 ? 22.309 61.310 39.429 1.00 41.39 107 ILE B N 1
ATOM 2594 C CA . ILE B 1 113 ? 22.916 60.030 39.761 1.00 39.62 107 ILE B CA 1
ATOM 2595 C C . ILE B 1 113 ? 21.980 58.894 39.404 1.00 38.89 107 ILE B C 1
ATOM 2596 O O . ILE B 1 113 ? 20.785 59.020 39.557 1.00 38.90 107 ILE B O 1
ATOM 2601 N N . ARG B 1 114 ? 22.522 57.794 38.884 1.00 37.80 108 ARG B N 1
ATOM 2602 C CA . ARG B 1 114 ? 21.693 56.633 38.546 1.00 36.65 108 ARG B CA 1
ATOM 2603 C C . ARG B 1 114 ? 22.404 55.334 38.914 1.00 35.73 108 ARG B C 1
ATOM 2604 O O . ARG B 1 114 ? 23.551 55.129 38.509 1.00 35.33 108 ARG B O 1
ATOM 2612 N N . ILE B 1 115 ? 21.718 54.471 39.674 1.00 33.72 109 ILE B N 1
ATOM 2613 C CA . ILE B 1 115 ? 22.237 53.163 40.051 1.00 32.37 109 ILE B CA 1
ATOM 2614 C C . ILE B 1 115 ? 21.464 52.090 39.290 1.00 31.96 109 ILE B C 1
ATOM 2615 O O . ILE B 1 115 ? 20.253 51.963 39.443 1.00 31.57 109 ILE B O 1
ATOM 2620 N N . LEU B 1 116 ? 22.163 51.321 38.472 1.00 30.77 110 LEU B N 1
ATOM 2621 C CA . LEU B 1 116 ? 21.503 50.346 37.625 1.00 30.17 110 LEU B CA 1
ATOM 2622 C C . LEU B 1 116 ? 21.796 48.904 38.091 1.00 30.55 110 LEU B C 1
ATOM 2623 O O . LEU B 1 116 ? 22.951 48.491 38.151 1.00 31.85 110 LEU B O 1
ATOM 2628 N N . PRO B 1 117 ? 20.753 48.144 38.438 1.00 30.08 111 PRO B N 1
ATOM 2629 C CA . PRO B 1 117 ? 20.951 46.810 39.001 1.00 29.79 111 PRO B CA 1
ATOM 2630 C C . PRO B 1 117 ? 21.543 45.774 38.026 1.00 29.21 111 PRO B C 1
ATOM 2631 O O . PRO B 1 117 ? 21.412 45.889 36.802 1.00 29.36 111 PRO B O 1
ATOM 2635 N N . GLY B 1 118 ? 22.207 44.775 38.577 1.00 27.78 112 GLY B N 1
ATOM 2636 C CA . GLY B 1 118 ? 22.712 43.692 37.755 1.00 27.64 112 GLY B CA 1
ATOM 2637 C C . GLY B 1 118 ? 22.439 42.402 38.486 1.00 27.18 112 GLY B C 1
ATOM 2638 O O . GLY B 1 118 ? 22.117 42.398 39.678 1.00 27.63 112 GLY B O 1
ATOM 2639 N N . ILE B 1 119 ? 22.601 41.303 37.783 1.00 26.72 113 ILE B N 1
ATOM 2640 C CA . ILE B 1 119 ? 22.502 39.978 38.394 1.00 25.27 113 ILE B CA 1
ATOM 2641 C C . ILE B 1 119 ? 23.640 39.716 39.354 1.00 24.93 113 ILE B C 1
ATOM 2642 O O . ILE B 1 119 ? 24.822 39.788 39.007 1.00 25.30 113 ILE B O 1
ATOM 2647 N N . THR B 1 120 ? 23.287 39.450 40.585 1.00 23.92 114 THR B N 1
ATOM 2648 C CA . THR B 1 120 ? 24.284 39.369 41.594 1.00 25.30 114 THR B CA 1
ATOM 2649 C C . THR B 1 120 ? 24.810 37.918 41.656 1.00 25.39 114 THR B C 1
ATOM 2650 O O . THR B 1 120 ? 24.075 36.973 41.365 1.00 26.12 114 THR B O 1
ATOM 2654 N N . ALA B 1 121 ? 26.085 37.743 41.998 1.00 25.49 115 ALA B N 1
ATOM 2655 C CA . ALA B 1 121 ? 26.743 36.413 42.014 1.00 24.11 115 ALA B CA 1
ATOM 2656 C C . ALA B 1 121 ? 26.028 35.335 42.836 1.00 23.94 115 ALA B C 1
ATOM 2657 O O . ALA B 1 121 ? 25.907 34.186 42.365 1.00 23.20 115 ALA B O 1
ATOM 2659 N N . MET B 1 122 ? 25.572 35.674 44.044 1.00 22.71 116 MET B N 1
ATOM 2660 C CA . MET B 1 122 ? 24.835 34.692 44.851 1.00 21.79 116 MET B CA 1
ATOM 2661 C C . MET B 1 122 ? 23.615 34.156 44.109 1.00 21.47 116 MET B C 1
ATOM 2662 O O . MET B 1 122 ? 23.282 32.952 44.223 1.00 20.77 116 MET B O 1
ATOM 2667 N N . LEU B 1 123 ? 22.952 35.005 43.327 1.00 20.86 117 LEU B N 1
ATOM 2668 C CA . LEU B 1 123 ? 21.760 34.509 42.610 1.00 21.15 117 LEU B CA 1
ATOM 2669 C C . LEU B 1 123 ? 22.091 33.794 41.293 1.00 20.81 117 LEU B C 1
ATOM 2670 O O . LEU B 1 123 ? 21.387 32.845 40.906 1.00 20.99 117 LEU B O 1
ATOM 2675 N N . ALA B 1 124 ? 23.139 34.246 40.612 1.00 20.30 118 ALA B N 1
ATOM 2676 C CA . ALA B 1 124 ? 23.707 33.471 39.500 1.00 22.12 118 ALA B CA 1
ATOM 2677 C C . ALA B 1 124 ? 24.165 32.071 39.993 1.00 22.69 118 ALA B C 1
ATOM 2678 O O . ALA B 1 124 ? 23.884 31.065 39.340 1.00 23.58 118 ALA B O 1
ATOM 2680 N N . ALA B 1 125 ? 24.861 32.043 41.142 1.00 22.87 119 ALA B N 1
ATOM 2681 C CA . ALA B 1 125 ? 25.353 30.838 41.779 1.00 22.67 119 ALA B CA 1
ATOM 2682 C C . ALA B 1 125 ? 24.190 29.990 42.250 1.00 22.75 119 ALA B C 1
ATOM 2683 O O . ALA B 1 125 ? 24.173 28.789 42.003 1.00 23.95 119 ALA B O 1
ATOM 2685 N N . ALA B 1 126 ? 23.191 30.600 42.884 1.00 22.02 120 ALA B N 1
ATOM 2686 C CA . ALA B 1 126 ? 22.036 29.842 43.290 1.00 21.52 120 ALA B CA 1
ATOM 2687 C C . ALA B 1 126 ? 21.237 29.249 42.111 1.00 22.07 120 ALA B C 1
ATOM 2688 O O . ALA B 1 126 ? 20.777 28.071 42.194 1.00 21.10 120 ALA B O 1
ATOM 2690 N N . ALA B 1 127 ? 21.094 30.015 41.027 1.00 20.70 121 ALA B N 1
ATOM 2691 C CA . ALA B 1 127 ? 20.412 29.493 39.847 1.00 21.71 121 ALA B CA 1
ATOM 2692 C C . ALA B 1 127 ? 21.146 28.286 39.250 1.00 22.44 121 ALA B C 1
ATOM 2693 O O . ALA B 1 127 ? 20.517 27.321 38.806 1.00 23.24 121 ALA B O 1
ATOM 2695 N N . ALA B 1 128 ? 22.466 28.334 39.227 1.00 23.08 122 ALA B N 1
ATOM 2696 C CA . ALA B 1 128 ? 23.213 27.213 38.650 1.00 23.95 122 ALA B CA 1
ATOM 2697 C C . ALA B 1 128 ? 23.023 25.938 39.450 1.00 23.95 122 ALA B C 1
ATOM 2698 O O . ALA B 1 128 ? 23.053 24.868 38.882 1.00 25.48 122 ALA B O 1
ATOM 2700 N N . ALA B 1 129 ? 22.807 26.079 40.765 1.00 24.66 123 ALA B N 1
ATOM 2701 C CA . ALA B 1 129 ? 22.772 24.985 41.736 1.00 23.46 123 ALA B CA 1
ATOM 2702 C C . ALA B 1 129 ? 21.383 24.497 41.965 1.00 23.99 123 ALA B C 1
ATOM 2703 O O . ALA B 1 129 ? 21.170 23.396 42.539 1.00 23.44 123 ALA B O 1
ATOM 2705 N N . GLY B 1 130 ? 20.412 25.297 41.530 1.00 23.42 124 GLY B N 1
ATOM 2706 C CA . GLY B 1 130 ? 19.040 24.897 41.719 1.00 23.49 124 GLY B CA 1
ATOM 2707 C C . GLY B 1 130 ? 18.269 25.974 42.418 1.00 24.14 124 GLY B C 1
ATOM 2708 O O . GLY B 1 130 ? 17.821 26.929 41.761 1.00 23.50 124 GLY B O 1
ATOM 2709 N N . ALA B 1 131 ? 18.109 25.818 43.737 1.00 24.25 125 ALA B N 1
ATOM 2710 C CA . ALA B 1 131 ? 17.416 26.806 44.568 1.00 24.04 125 ALA B CA 1
ATOM 2711 C C . ALA B 1 131 ? 17.882 26.827 46.014 1.00 24.32 125 ALA B C 1
ATOM 2712 O O . ALA B 1 131 ? 17.048 26.771 46.899 1.00 24.40 125 ALA B O 1
ATOM 2714 N N . PRO B 1 132 ? 19.205 26.953 46.272 1.00 24.54 126 PRO B N 1
ATOM 2715 C CA . PRO B 1 132 ? 19.654 26.816 47.669 1.00 24.75 126 PRO B CA 1
ATOM 2716 C C . PRO B 1 132 ? 19.309 28.029 48.570 1.00 25.41 126 PRO B C 1
ATOM 2717 O O . PRO B 1 132 ? 19.430 27.927 49.778 1.00 25.77 126 PRO B O 1
ATOM 2721 N N . LEU B 1 133 ? 18.907 29.147 47.961 1.00 25.77 127 LEU B N 1
ATOM 2722 C CA . LEU B 1 133 ? 18.548 30.408 48.636 1.00 25.76 127 LEU B CA 1
ATOM 2723 C C . LEU B 1 133 ? 17.061 30.735 48.418 1.00 27.09 127 LEU B C 1
ATOM 2724 O O . LEU B 1 133 ? 16.665 31.918 48.347 1.00 26.90 127 LEU B O 1
ATOM 2729 N N . GLY B 1 134 ? 16.237 29.700 48.273 1.00 27.73 128 GLY B N 1
ATOM 2730 C CA . GLY B 1 134 ? 14.821 29.903 47.980 1.00 28.34 128 GLY B CA 1
ATOM 2731 C C . GLY B 1 134 ? 13.995 30.286 49.209 1.00 29.24 128 GLY B C 1
ATOM 2732 O O . GLY B 1 134 ? 12.797 30.601 49.083 1.00 29.67 128 GLY B O 1
ATOM 2733 N N . HIS B 1 135 ? 14.612 30.189 50.387 1.00 28.69 129 HIS B N 1
ATOM 2734 C CA . HIS B 1 135 ? 13.973 30.493 51.681 1.00 28.54 129 HIS B CA 1
ATOM 2735 C C . HIS B 1 135 ? 14.693 31.722 52.214 1.00 27.92 129 HIS B C 1
ATOM 2736 O O . HIS B 1 135 ? 15.613 32.218 51.548 1.00 28.31 129 HIS B O 1
ATOM 2743 N N . ASP B 1 136 ? 14.326 32.184 53.409 1.00 26.69 130 ASP B N 1
ATOM 2744 C CA . ASP B 1 136 ? 14.973 33.361 54.000 1.00 25.82 130 ASP B CA 1
ATOM 2745 C C . ASP B 1 136 ? 16.478 33.181 54.046 1.00 25.60 130 ASP B C 1
ATOM 2746 O O . ASP B 1 136 ? 16.988 32.140 54.518 1.00 27.04 130 ASP B O 1
ATOM 2751 N N . PHE B 1 137 ? 17.198 34.199 53.586 1.00 24.66 131 PHE B N 1
ATOM 2752 C CA . PHE B 1 137 ? 18.643 34.143 53.485 1.00 24.92 131 PHE B CA 1
ATOM 2753 C C . PHE B 1 137 ? 19.347 35.475 53.757 1.00 25.97 131 PHE B C 1
ATOM 2754 O O . PHE B 1 137 ? 18.734 36.554 53.759 1.00 25.47 131 PHE B O 1
ATOM 2762 N N . CYS B 1 138 ? 20.651 35.413 53.952 1.00 27.01 132 CYS B N 1
ATOM 2763 C CA . CYS B 1 138 ? 21.393 36.654 54.044 1.00 29.15 132 CYS B CA 1
ATOM 2764 C C . CYS B 1 138 ? 22.673 36.657 53.237 1.00 29.08 132 CYS B C 1
ATOM 2765 O O . CYS B 1 138 ? 23.141 35.599 52.781 1.00 30.16 132 CYS B O 1
ATOM 2768 N N . ALA B 1 139 ? 23.208 37.852 53.020 1.00 28.58 133 ALA B N 1
ATOM 2769 C CA . ALA B 1 139 ? 24.453 38.021 52.322 1.00 28.38 133 ALA B CA 1
ATOM 2770 C C . ALA B 1 139 ? 25.451 38.687 53.253 1.00 28.55 133 ALA B C 1
ATOM 2771 O O . ALA B 1 139 ? 25.142 39.729 53.857 1.00 29.65 133 ALA B O 1
ATOM 2773 N N . ILE B 1 140 ? 26.629 38.077 53.392 1.00 27.98 134 ILE B N 1
ATOM 2774 C CA . ILE B 1 140 ? 27.695 38.560 54.293 1.00 27.34 134 ILE B CA 1
ATOM 2775 C C . ILE B 1 140 ? 29.062 38.760 53.571 1.00 27.75 134 ILE B C 1
ATOM 2776 O O . ILE B 1 140 ? 29.537 37.865 52.858 1.00 26.63 134 ILE B O 1
ATOM 2781 N N . ASN B 1 141 ? 29.655 39.946 53.754 1.00 27.75 135 ASN B N 1
ATOM 2782 C CA . ASN B 1 141 ? 31.006 40.261 53.272 1.00 29.50 135 ASN B CA 1
ATOM 2783 C C . ASN B 1 141 ? 32.062 39.718 54.236 1.00 30.08 135 ASN B C 1
ATOM 2784 O O . ASN B 1 141 ? 32.151 40.190 55.367 1.00 29.31 135 ASN B O 1
ATOM 2789 N N . LEU B 1 142 ? 32.854 38.738 53.795 1.00 31.10 136 LEU B N 1
ATOM 2790 C CA . LEU B 1 142 ? 33.891 38.170 54.653 1.00 32.66 136 LEU B CA 1
ATOM 2791 C C . LEU B 1 142 ? 35.257 38.855 54.506 1.00 34.33 136 LEU B C 1
ATOM 2792 O O . LEU B 1 142 ? 36.183 38.568 55.264 1.00 35.48 136 LEU B O 1
ATOM 2797 N N . SER B 1 143 ? 35.429 39.741 53.552 1.00 35.67 137 SER B N 1
ATOM 2798 C CA . SER B 1 143 ? 36.705 40.437 53.578 1.00 38.18 137 SER B CA 1
ATOM 2799 C C . SER B 1 143 ? 36.641 41.983 53.579 1.00 39.19 137 SER B C 1
ATOM 2800 O O . SER B 1 143 ? 37.191 42.640 52.696 1.00 39.70 137 SER B O 1
ATOM 2803 N N . ASP B 1 144 ? 35.965 42.543 54.584 1.00 40.35 138 ASP B N 1
ATOM 2804 C CA . ASP B 1 144 ? 35.882 44.008 54.748 1.00 42.03 138 ASP B CA 1
ATOM 2805 C C . ASP B 1 144 ? 36.693 44.444 55.989 1.00 42.46 138 ASP B C 1
ATOM 2806 O O . ASP B 1 144 ? 36.316 44.176 57.136 1.00 41.55 138 ASP B O 1
ATOM 2811 N N . ASN B 1 145 ? 37.828 45.086 55.738 1.00 43.72 139 ASN B N 1
ATOM 2812 C CA . ASN B 1 145 ? 38.775 45.387 56.805 1.00 45.28 139 ASN B CA 1
ATOM 2813 C C . ASN B 1 145 ? 38.347 46.513 57.739 1.00 45.69 139 ASN B C 1
ATOM 2814 O O . ASN B 1 145 ? 38.898 46.688 58.832 1.00 46.00 139 ASN B O 1
ATOM 2819 N N . LEU B 1 146 ? 37.335 47.265 57.341 1.00 46.13 140 LEU B N 1
ATOM 2820 C CA . LEU B 1 146 ? 36.932 48.374 58.181 1.00 46.66 140 LEU B CA 1
ATOM 2821 C C . LEU B 1 146 ? 36.015 47.926 59.323 1.00 46.84 140 LEU B C 1
ATOM 2822 O O . LEU B 1 146 ? 36.200 48.362 60.466 1.00 47.32 140 LEU B O 1
ATOM 2827 N N . LYS B 1 147 ? 35.075 47.014 59.054 1.00 46.71 141 LYS B N 1
ATOM 2828 C CA . LYS B 1 147 ? 34.282 46.439 60.167 1.00 46.13 141 LYS B CA 1
ATOM 2829 C C . LYS B 1 147 ? 35.164 45.462 60.942 1.00 45.77 141 LYS B C 1
ATOM 2830 O O . LYS B 1 147 ? 35.777 44.583 60.337 1.00 46.15 141 LYS B O 1
ATOM 2836 N N . PRO B 1 148 ? 35.285 45.653 62.274 1.00 45.62 142 PRO B N 1
ATOM 2837 C CA . PRO B 1 148 ? 36.084 44.731 63.088 1.00 45.35 142 PRO B CA 1
ATOM 2838 C C . PRO B 1 148 ? 35.491 43.322 63.097 1.00 45.00 142 PRO B C 1
ATOM 2839 O O . PRO B 1 148 ? 34.284 43.159 62.909 1.00 45.04 142 PRO B O 1
ATOM 2843 N N . PHE B 1 149 ? 36.340 42.325 63.317 1.00 44.43 143 PHE B N 1
ATOM 2844 C CA . PHE B 1 149 ? 35.911 40.940 63.369 1.00 44.44 143 PHE B CA 1
ATOM 2845 C C . PHE B 1 149 ? 34.799 40.646 64.391 1.00 44.62 143 PHE B C 1
ATOM 2846 O O . PHE B 1 149 ? 34.022 39.706 64.220 1.00 45.34 143 PHE B O 1
ATOM 2854 N N . GLU B 1 150 ? 34.732 41.444 65.448 1.00 44.78 144 GLU B N 1
ATOM 2855 C CA . GLU B 1 150 ? 33.651 41.387 66.433 1.00 44.49 144 GLU B CA 1
ATOM 2856 C C . GLU B 1 150 ? 32.303 41.444 65.730 1.00 43.23 144 GLU B C 1
ATOM 2857 O O . GLU B 1 150 ? 31.404 40.671 66.051 1.00 43.53 144 GLU B O 1
ATOM 2863 N N . ILE B 1 151 ? 32.173 42.353 64.765 1.00 41.56 145 ILE B N 1
ATOM 2864 C CA . ILE B 1 151 ? 30.933 42.517 63.993 1.00 40.16 145 ILE B CA 1
ATOM 2865 C C . ILE B 1 151 ? 30.597 41.331 63.048 1.00 39.06 145 ILE B C 1
ATOM 2866 O O . ILE B 1 151 ? 29.452 40.875 62.999 1.00 39.30 145 ILE B O 1
ATOM 2871 N N . LEU B 1 152 ? 31.585 40.845 62.315 1.00 36.77 146 LEU B N 1
ATOM 2872 C CA . LEU B 1 152 ? 31.408 39.669 61.460 1.00 35.68 146 LEU B CA 1
ATOM 2873 C C . LEU B 1 152 ? 30.943 38.425 62.241 1.00 35.31 146 LEU B C 1
ATOM 2874 O O . LEU B 1 152 ? 30.024 37.716 61.820 1.00 35.45 146 LEU B O 1
ATOM 2879 N N . GLU B 1 153 ? 31.576 38.180 63.378 1.00 34.17 147 GLU B N 1
ATOM 2880 C CA . GLU B 1 153 ? 31.203 37.083 64.236 1.00 34.58 147 GLU B CA 1
ATOM 2881 C C . GLU B 1 153 ? 29.760 37.226 64.675 1.00 33.81 147 GLU B C 1
ATOM 2882 O O . GLU B 1 153 ? 29.013 36.256 64.709 1.00 34.56 147 GLU B O 1
ATOM 2888 N N . LYS B 1 154 ? 29.351 38.455 64.951 1.00 32.60 148 LYS B N 1
ATOM 2889 C CA . LYS B 1 154 ? 27.994 38.728 65.373 1.00 30.68 148 LYS B CA 1
ATOM 2890 C C . LYS B 1 154 ? 26.983 38.495 64.254 1.00 29.57 148 LYS B C 1
ATOM 2891 O O . LYS B 1 154 ? 25.886 37.953 64.486 1.00 28.52 148 LYS B O 1
ATOM 2897 N N . ARG B 1 155 ? 27.334 38.906 63.043 1.00 28.63 149 ARG B N 1
ATOM 2898 C CA . ARG B 1 155 ? 26.431 38.706 61.912 1.00 28.26 149 ARG B CA 1
ATOM 2899 C C . ARG B 1 155 ? 26.265 37.189 61.656 1.00 27.95 149 ARG B C 1
ATOM 2900 O O . ARG B 1 155 ? 25.161 36.718 61.420 1.00 27.85 149 ARG B O 1
ATOM 2908 N N . LEU B 1 156 ? 27.372 36.459 61.745 1.00 27.37 150 LEU B N 1
ATOM 2909 C CA . LEU B 1 156 ? 27.416 35.008 61.514 1.00 27.98 150 LEU B CA 1
ATOM 2910 C C . LEU B 1 156 ? 26.547 34.215 62.500 1.00 28.00 150 LEU B C 1
ATOM 2911 O O . LEU B 1 156 ? 25.624 33.513 62.087 1.00 28.81 150 LEU B O 1
ATOM 2916 N N . ARG B 1 157 ? 26.814 34.363 63.796 1.00 28.16 151 ARG B N 1
ATOM 2917 C CA . ARG B 1 157 ? 26.098 33.595 64.823 1.00 28.13 151 ARG B CA 1
ATOM 2918 C C . ARG B 1 157 ? 24.624 33.870 64.762 1.00 27.99 151 ARG B C 1
ATOM 2919 O O . ARG B 1 157 ? 23.831 32.940 64.855 1.00 28.50 151 ARG B O 1
ATOM 2927 N N . HIS B 1 158 ? 24.243 35.130 64.567 1.00 27.94 152 HIS B N 1
ATOM 2928 C CA . HIS B 1 158 ? 22.828 35.429 64.436 1.00 28.07 152 HIS B CA 1
ATOM 2929 C C . HIS B 1 158 ? 22.227 34.972 63.105 1.00 27.85 152 HIS B C 1
ATOM 2930 O O . HIS B 1 158 ? 21.038 34.650 63.041 1.00 27.58 152 HIS B O 1
ATOM 2937 N N . ALA B 1 159 ? 23.019 34.959 62.029 1.00 26.87 153 ALA B N 1
ATOM 2938 C CA . ALA B 1 159 ? 22.480 34.421 60.782 1.00 26.25 153 ALA B CA 1
ATOM 2939 C C . ALA B 1 159 ? 22.250 32.876 60.962 1.00 25.56 153 ALA B C 1
ATOM 2940 O O . ALA B 1 159 ? 21.210 32.381 60.622 1.00 23.99 153 ALA B O 1
ATOM 2942 N N . ALA B 1 160 ? 23.193 32.185 61.601 1.00 26.60 154 ALA B N 1
ATOM 2943 C CA . ALA B 1 160 ? 23.046 30.766 61.997 1.00 28.05 154 ALA B CA 1
ATOM 2944 C C . ALA B 1 160 ? 21.871 30.434 62.942 1.00 29.17 154 ALA B C 1
ATOM 2945 O O . ALA B 1 160 ? 21.032 29.566 62.636 1.00 30.51 154 ALA B O 1
ATOM 2947 N N . ARG B 1 161 ? 21.815 31.127 64.084 1.00 29.57 155 ARG B N 1
ATOM 2948 C CA . ARG B 1 161 ? 20.759 30.994 65.077 1.00 28.88 155 ARG B CA 1
ATOM 2949 C C . ARG B 1 161 ? 19.406 31.355 64.497 1.00 29.47 155 ARG B C 1
ATOM 2950 O O . ARG B 1 161 ? 18.381 30.738 64.844 1.00 29.48 155 ARG B O 1
ATOM 2958 N N . GLY B 1 162 ? 19.390 32.341 63.595 1.00 29.01 156 GLY B N 1
ATOM 2959 C CA . GLY B 1 162 ? 18.157 32.684 62.895 1.00 28.04 156 GLY B CA 1
ATOM 2960 C C . GLY B 1 162 ? 17.701 31.652 61.865 1.00 27.49 156 GLY B C 1
ATOM 2961 O O . GLY B 1 162 ? 16.608 31.800 61.287 1.00 26.94 156 GLY B O 1
ATOM 2962 N N . ASP B 1 163 ? 18.511 30.605 61.646 1.00 26.72 157 ASP B N 1
ATOM 2963 C CA . ASP B 1 163 ? 18.253 29.600 60.558 1.00 26.56 157 ASP B CA 1
ATOM 2964 C C . ASP B 1 163 ? 17.989 30.244 59.178 1.00 25.92 157 ASP B C 1
ATOM 2965 O O . ASP B 1 163 ? 17.068 29.842 58.451 1.00 26.20 157 ASP B O 1
ATOM 2970 N N . PHE B 1 164 ? 18.790 31.257 58.856 1.00 25.22 158 PHE B N 1
ATOM 2971 C CA . PHE B 1 164 ? 18.878 31.851 57.516 1.00 24.94 158 PHE B CA 1
ATOM 2972 C C . PHE B 1 164 ? 19.827 31.063 56.638 1.00 24.87 158 PHE B C 1
ATOM 2973 O O . PHE B 1 164 ? 20.876 30.629 57.102 1.00 24.58 158 PHE B O 1
ATOM 2981 N N . ALA B 1 165 ? 19.508 30.920 55.359 1.00 25.10 159 ALA B N 1
ATOM 2982 C CA . ALA B 1 165 ? 20.552 30.481 54.435 1.00 25.63 159 ALA B CA 1
ATOM 2983 C C . ALA B 1 165 ? 21.545 31.645 54.286 1.00 25.75 159 ALA B C 1
ATOM 2984 O O . ALA B 1 165 ? 21.193 32.804 54.548 1.00 26.77 159 ALA B O 1
ATOM 2986 N N . MET B 1 166 ? 22.764 31.342 53.866 1.00 24.98 160 MET B N 1
ATOM 2987 C CA . MET B 1 166 ? 23.796 32.325 53.791 1.00 25.51 160 MET B CA 1
ATOM 2988 C C . MET B 1 166 ? 24.528 32.384 52.436 1.00 26.28 160 MET B C 1
ATOM 2989 O O . MET B 1 166 ? 24.680 31.359 51.733 1.00 26.62 160 MET B O 1
ATOM 2994 N N . ALA B 1 167 ? 25.004 33.581 52.100 1.00 25.78 161 ALA B N 1
ATOM 2995 C CA . ALA B 1 167 ? 25.847 33.790 50.945 1.00 25.91 161 ALA B CA 1
ATOM 2996 C C . ALA B 1 167 ? 27.047 34.645 51.355 1.00 26.57 161 ALA B C 1
ATOM 2997 O O . ALA B 1 167 ? 26.887 35.808 51.821 1.00 25.70 161 ALA B O 1
ATOM 2999 N N . PHE B 1 168 ? 28.245 34.091 51.151 1.00 26.12 162 PHE B N 1
ATOM 3000 C CA . PHE B 1 168 ? 29.454 34.784 51.506 1.00 26.54 162 PHE B CA 1
ATOM 3001 C C . PHE B 1 168 ? 30.140 35.434 50.273 1.00 27.18 162 PHE B C 1
ATOM 3002 O O . PHE B 1 168 ? 30.524 34.739 49.315 1.00 27.91 162 PHE B O 1
ATOM 3010 N N . TYR B 1 169 ? 30.316 36.752 50.317 1.00 26.67 163 TYR B N 1
ATOM 3011 C CA . TYR B 1 169 ? 31.073 37.477 49.304 1.00 26.95 163 TYR B CA 1
ATOM 3012 C C . TYR B 1 169 ? 32.489 37.727 49.804 1.00 27.36 163 TYR B C 1
ATOM 3013 O O . TYR B 1 169 ? 32.715 37.892 51.011 1.00 27.88 163 TYR B O 1
ATOM 3022 N N . ASN B 1 170 ? 33.447 37.722 48.880 1.00 28.51 164 ASN B N 1
ATOM 3023 C CA . ASN B 1 170 ? 34.859 37.887 49.222 1.00 30.06 164 ASN B CA 1
ATOM 3024 C C . ASN B 1 170 ? 35.263 36.913 50.328 1.00 31.13 164 ASN B C 1
ATOM 3025 O O . ASN B 1 170 ? 35.660 37.353 51.414 1.00 30.55 164 ASN B O 1
ATOM 3030 N N . PRO B 1 171 ? 35.165 35.594 50.062 1.00 32.34 165 PRO B N 1
ATOM 3031 C CA . PRO B 1 171 ? 35.533 34.607 51.097 1.00 33.65 165 PRO B CA 1
ATOM 3032 C C . PRO B 1 171 ? 37.035 34.606 51.410 1.00 35.84 165 PRO B C 1
ATOM 3033 O O . PRO B 1 171 ? 37.421 34.298 52.521 1.00 35.95 165 PRO B O 1
ATOM 3037 N N . ARG B 1 172 ? 37.872 34.980 50.446 1.00 38.85 166 ARG B N 1
ATOM 3038 C CA . ARG B 1 172 ? 39.332 34.978 50.638 1.00 41.72 166 ARG B CA 1
ATOM 3039 C C . ARG B 1 172 ? 39.973 36.361 50.719 1.00 42.76 166 ARG B C 1
ATOM 3040 O O . ARG B 1 172 ? 39.818 37.201 49.832 1.00 43.72 166 ARG B O 1
ATOM 3048 N N . SER B 1 173 ? 40.725 36.592 51.775 1.00 44.14 167 SER B N 1
ATOM 3049 C CA . SER B 1 173 ? 41.354 37.895 51.956 1.00 45.08 167 SER B CA 1
ATOM 3050 C C . SER B 1 173 ? 42.884 37.813 51.915 1.00 45.17 167 SER B C 1
ATOM 3051 O O . SER B 1 173 ? 43.495 36.935 52.526 1.00 44.95 167 SER B O 1
ATOM 3054 N N . LYS B 1 174 ? 43.485 38.741 51.182 1.00 45.54 168 LYS B N 1
ATOM 3055 C CA . LYS B 1 174 ? 44.926 38.892 51.147 1.00 45.99 168 LYS B CA 1
ATOM 3056 C C . LYS B 1 174 ? 45.437 39.416 52.486 1.00 45.30 168 LYS B C 1
ATOM 3057 O O . LYS B 1 174 ? 46.466 38.967 52.961 1.00 46.42 168 LYS B O 1
ATOM 3063 N N . SER B 1 175 ? 44.723 40.355 53.092 1.00 44.54 169 SER B N 1
ATOM 3064 C CA . SER B 1 175 ? 45.179 41.010 54.323 1.00 43.97 169 SER B CA 1
ATOM 3065 C C . SER B 1 175 ? 44.759 40.268 55.598 1.00 43.96 169 SER B C 1
ATOM 3066 O O . SER B 1 175 ? 45.415 40.364 56.628 1.00 43.83 169 SER B O 1
ATOM 3069 N N . ARG B 1 176 ? 43.651 39.542 55.522 1.00 43.43 170 ARG B N 1
ATOM 3070 C CA . ARG B 1 176 ? 43.184 38.746 56.636 1.00 43.14 170 ARG B CA 1
ATOM 3071 C C . ARG B 1 176 ? 43.089 37.278 56.151 1.00 42.45 170 ARG B C 1
ATOM 3072 O O . ARG B 1 176 ? 41.999 36.752 55.932 1.00 42.59 170 ARG B O 1
ATOM 3080 N N . PRO B 1 177 ? 44.253 36.623 55.939 1.00 41.92 171 PRO B N 1
ATOM 3081 C CA . PRO B 1 177 ? 44.186 35.320 55.250 1.00 41.02 171 PRO B CA 1
ATOM 3082 C C . PRO B 1 177 ? 43.686 34.162 56.138 1.00 39.99 171 PRO B C 1
ATOM 3083 O O . PRO B 1 177 ? 43.386 33.087 55.629 1.00 40.14 171 PRO B O 1
ATOM 3087 N N . HIS B 1 178 ? 43.581 34.399 57.441 1.00 39.14 172 HIS B N 1
ATOM 3088 C CA . HIS B 1 178 ? 43.033 33.415 58.368 1.00 38.45 172 HIS B CA 1
ATOM 3089 C C . HIS B 1 178 ? 41.552 33.574 58.642 1.00 37.70 172 HIS B C 1
ATOM 3090 O O . HIS B 1 178 ? 40.958 32.745 59.350 1.00 37.32 172 HIS B O 1
ATOM 3097 N N . GLN B 1 179 ? 40.950 34.600 58.047 1.00 36.30 173 GLN B N 1
ATOM 3098 C CA . GLN B 1 179 ? 39.583 34.932 58.396 1.00 35.75 173 GLN B CA 1
ATOM 3099 C C . GLN B 1 179 ? 38.558 33.847 58.013 1.00 35.15 173 GLN B C 1
ATOM 3100 O O . GLN B 1 179 ? 37.652 33.513 58.797 1.00 34.99 173 GLN B O 1
ATOM 3106 N N . PHE B 1 180 ? 38.695 33.282 56.824 1.00 34.67 174 PHE B N 1
ATOM 3107 C CA . PHE B 1 180 ? 37.729 32.286 56.401 1.00 33.87 174 PHE B CA 1
ATOM 3108 C C . PHE B 1 180 ? 37.813 31.039 57.296 1.00 33.29 174 PHE B C 1
ATOM 3109 O O . PHE B 1 180 ? 36.792 30.435 57.613 1.00 32.76 174 PHE B O 1
ATOM 3117 N N . THR B 1 181 ? 39.025 30.702 57.739 1.00 33.08 175 THR B N 1
ATOM 3118 C CA . THR B 1 181 ? 39.221 29.635 58.713 1.00 32.91 175 THR B CA 1
ATOM 3119 C C . THR B 1 181 ? 38.371 29.835 59.963 1.00 32.76 175 THR B C 1
ATOM 3120 O O . THR B 1 181 ? 37.697 28.908 60.410 1.00 31.90 175 THR B O 1
ATOM 3124 N N . ARG B 1 182 ? 38.381 31.053 60.501 1.00 32.83 176 ARG B N 1
ATOM 3125 C CA . ARG B 1 182 ? 37.621 31.369 61.708 1.00 32.80 176 ARG B CA 1
ATOM 3126 C C . ARG B 1 182 ? 36.109 31.247 61.449 1.00 32.28 176 ARG B C 1
ATOM 3127 O O . ARG B 1 182 ? 35.343 30.701 62.276 1.00 31.68 176 ARG B O 1
ATOM 3135 N N . VAL B 1 183 ? 35.703 31.761 60.289 1.00 31.65 177 VAL B N 1
ATOM 3136 C CA . VAL B 1 183 ? 34.333 31.678 59.800 1.00 31.68 177 VAL B CA 1
ATOM 3137 C C . VAL B 1 183 ? 33.855 30.229 59.781 1.00 31.48 177 VAL B C 1
ATOM 3138 O O . VAL B 1 183 ? 32.825 29.922 60.341 1.00 32.18 177 VAL B O 1
ATOM 3142 N N . LEU B 1 184 ? 34.616 29.326 59.185 1.00 31.98 178 LEU B N 1
ATOM 3143 C CA . LEU B 1 184 ? 34.244 27.915 59.280 1.00 32.46 178 LEU B CA 1
ATOM 3144 C C . LEU B 1 184 ? 34.118 27.414 60.719 1.00 32.88 178 LEU B C 1
ATOM 3145 O O . LEU B 1 184 ? 33.204 26.651 61.017 1.00 32.70 178 LEU B O 1
ATOM 3150 N N . GLU B 1 185 ? 35.011 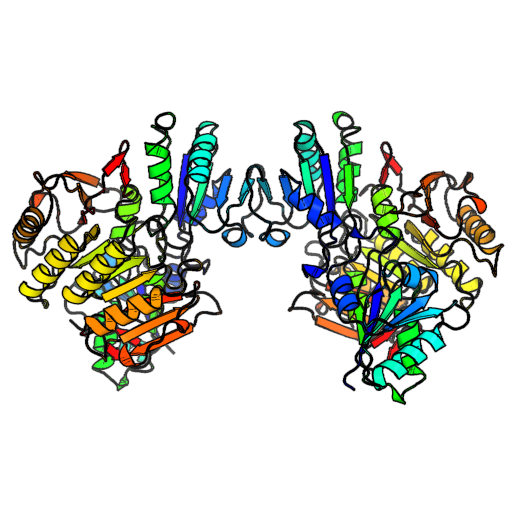27.862 61.599 1.00 34.03 179 GLU B N 1
ATOM 3151 C CA . GLU B 1 185 ? 34.955 27.504 63.033 1.00 35.13 179 GLU B CA 1
ATOM 3152 C C . GLU B 1 185 ? 33.667 27.989 63.640 1.00 34.21 179 GLU B C 1
ATOM 3153 O O . GLU B 1 185 ? 33.066 27.282 64.429 1.00 33.65 179 GLU B O 1
ATOM 3159 N N . ILE B 1 186 ? 33.253 29.201 63.283 1.00 34.32 180 ILE B N 1
ATOM 3160 C CA . ILE B 1 186 ? 32.029 29.751 63.874 1.00 34.24 180 ILE B CA 1
ATOM 3161 C C . ILE B 1 186 ? 30.821 28.925 63.432 1.00 34.76 180 ILE B C 1
ATOM 3162 O O . ILE B 1 186 ? 29.965 28.585 64.248 1.00 35.32 180 ILE B O 1
ATOM 3167 N N . LEU B 1 187 ? 30.795 28.554 62.156 1.00 35.37 181 LEU B N 1
ATOM 3168 C CA . LEU B 1 187 ? 29.786 27.651 61.617 1.00 36.03 181 LEU B CA 1
ATOM 3169 C C . LEU B 1 187 ? 29.777 26.228 62.242 1.00 36.50 181 LEU B C 1
ATOM 3170 O O . LEU B 1 187 ? 28.713 25.648 62.457 1.00 36.56 181 LEU B O 1
ATOM 3175 N N . ARG B 1 188 ? 30.942 25.649 62.528 1.00 37.10 182 ARG B N 1
ATOM 3176 C CA . ARG B 1 188 ? 30.933 24.368 63.254 1.00 37.93 182 ARG B CA 1
ATOM 3177 C C . ARG B 1 188 ? 30.380 24.487 64.679 1.00 37.58 182 ARG B C 1
ATOM 3178 O O . ARG B 1 188 ? 29.788 23.552 65.180 1.00 37.77 182 ARG B O 1
ATOM 3186 N N . GLU B 1 189 ? 30.527 25.648 65.311 1.00 36.86 183 GLU B N 1
ATOM 3187 C CA . GLU B 1 189 ? 29.913 25.838 66.627 1.00 36.87 183 GLU B CA 1
ATOM 3188 C C . GLU B 1 189 ? 28.407 25.989 66.536 1.00 36.21 183 GLU B C 1
ATOM 3189 O O . GLU B 1 189 ? 27.700 25.560 67.447 1.00 36.74 183 GLU B O 1
ATOM 3195 N N . GLU B 1 190 ? 27.913 26.557 65.433 1.00 35.05 184 GLU B N 1
ATOM 3196 C CA . GLU B 1 190 ? 26.507 26.983 65.369 1.00 33.87 184 GLU B CA 1
ATOM 3197 C C . GLU B 1 190 ? 25.598 26.089 64.542 1.00 33.26 184 GLU B C 1
ATOM 3198 O O . GLU B 1 190 ? 24.388 26.139 64.723 1.00 32.94 184 GLU B O 1
ATOM 3204 N N . CYS B 1 191 ? 26.161 25.303 63.620 1.00 33.12 185 CYS B N 1
ATOM 3205 C CA . CYS B 1 191 ? 25.340 24.447 62.756 1.00 31.93 185 CYS B CA 1
ATOM 3206 C C . CYS B 1 191 ? 25.691 22.965 62.870 1.00 32.42 185 CYS B C 1
ATOM 3207 O O . CYS B 1 191 ? 26.803 22.599 63.275 1.00 31.41 185 CYS B O 1
ATOM 3210 N N . GLU B 1 192 ? 24.730 22.125 62.495 1.00 32.33 186 GLU B N 1
ATOM 3211 C CA . GLU B 1 192 ? 24.933 20.690 62.417 1.00 33.06 186 GLU B CA 1
ATOM 3212 C C . GLU B 1 192 ? 26.036 20.326 61.372 1.00 33.06 186 GLU B C 1
ATOM 3213 O O . GLU B 1 192 ? 26.208 21.011 60.364 1.00 32.98 186 GLU B O 1
ATOM 3219 N N . PRO B 1 193 ? 26.819 19.267 61.634 1.00 32.49 187 PRO B N 1
ATOM 3220 C CA . PRO B 1 193 ? 27.900 18.963 60.711 1.00 31.47 187 PRO B CA 1
ATOM 3221 C C . PRO B 1 193 ? 27.425 18.562 59.292 1.00 31.19 187 PRO B C 1
ATOM 3222 O O . PRO B 1 193 ? 28.212 18.648 58.334 1.00 30.55 187 PRO B O 1
ATOM 3226 N N . GLY B 1 194 ? 26.149 18.188 59.152 1.00 29.81 188 GLY B N 1
ATOM 3227 C CA . GLY B 1 194 ? 25.561 17.919 57.837 1.00 28.72 188 GLY B CA 1
ATOM 3228 C C . GLY B 1 194 ? 25.159 19.148 57.014 1.00 28.36 188 GLY B C 1
ATOM 3229 O O . GLY B 1 194 ? 24.795 19.030 55.842 1.00 28.77 188 GLY B O 1
ATOM 3230 N N . ARG B 1 195 ? 25.219 20.339 57.597 1.00 26.54 189 ARG B N 1
ATOM 3231 C CA . ARG B 1 195 ? 24.754 21.514 56.859 1.00 25.33 189 ARG B CA 1
ATOM 3232 C C . ARG B 1 195 ? 25.365 21.611 55.462 1.00 24.78 189 ARG B C 1
ATOM 3233 O O . ARG B 1 195 ? 26.596 21.575 55.295 1.00 24.05 189 ARG B O 1
ATOM 3241 N N . LEU B 1 196 ? 24.517 21.772 54.455 1.00 25.20 190 LEU B N 1
ATOM 3242 C CA . LEU B 1 196 ? 25.029 21.883 53.096 1.00 25.43 190 LEU B CA 1
ATOM 3243 C C . LEU B 1 196 ? 25.721 23.218 52.818 1.00 26.39 190 LEU B C 1
ATOM 3244 O O . LEU B 1 196 ? 25.172 24.307 53.122 1.00 25.93 190 LEU B O 1
ATOM 3249 N N . ILE B 1 197 ? 26.925 23.104 52.243 1.00 25.95 191 ILE B N 1
ATOM 3250 C CA . ILE B 1 197 ? 27.757 24.220 51.857 1.00 25.80 191 ILE B CA 1
ATOM 3251 C C . ILE B 1 197 ? 28.096 24.110 50.382 1.00 26.01 191 ILE B C 1
ATOM 3252 O O . ILE B 1 197 ? 28.492 23.054 49.921 1.00 27.61 191 ILE B O 1
ATOM 3257 N N . LEU B 1 198 ? 27.961 25.199 49.642 1.00 26.20 192 LEU B N 1
ATOM 3258 C CA . LEU B 1 198 ? 28.216 25.203 48.198 1.00 26.81 192 LEU B CA 1
ATOM 3259 C C . LEU B 1 198 ? 29.294 26.217 47.829 1.00 26.42 192 LEU B C 1
ATOM 3260 O O . LEU B 1 198 ? 29.127 2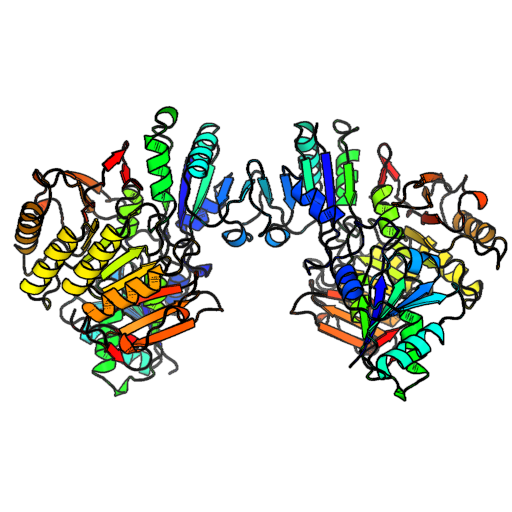7.437 48.029 1.00 26.88 192 LEU B O 1
ATOM 3265 N N . PHE B 1 199 ? 30.381 25.718 47.264 1.00 26.15 193 PHE B N 1
ATOM 3266 C CA . PHE B 1 199 ? 31.430 26.559 46.696 1.00 26.51 193 PHE B CA 1
ATOM 3267 C C . PHE B 1 199 ? 31.223 26.802 45.202 1.00 27.85 193 PHE B C 1
ATOM 3268 O O . PHE B 1 199 ? 31.324 25.860 44.372 1.00 27.99 193 PHE B O 1
ATOM 3276 N N . ALA B 1 200 ? 30.931 28.066 44.870 1.00 28.11 194 ALA B N 1
ATOM 3277 C CA . ALA B 1 200 ? 30.607 28.465 43.492 1.00 29.20 194 ALA B CA 1
ATOM 3278 C C . ALA B 1 200 ? 31.619 29.418 42.845 1.00 29.87 194 ALA B C 1
ATOM 3279 O O . ALA B 1 200 ? 31.594 30.648 43.077 1.00 29.73 194 ALA B O 1
ATOM 3281 N N . ARG B 1 201 ? 32.487 28.846 42.008 1.00 30.37 195 ARG B N 1
ATOM 3282 C CA . ARG B 1 201 ? 33.600 29.591 41.425 1.00 31.08 195 ARG B CA 1
ATOM 3283 C C . ARG B 1 201 ? 33.308 30.026 39.995 1.00 29.93 195 ARG B C 1
ATOM 3284 O O . ARG B 1 201 ? 32.807 29.256 39.189 1.00 29.42 195 ARG B O 1
ATOM 3292 N N . ALA B 1 202 ? 33.622 31.277 39.705 1.00 29.22 196 ALA B N 1
ATOM 3293 C CA . ALA B 1 202 ? 33.500 31.823 38.356 1.00 29.09 196 ALA B CA 1
ATOM 3294 C C . ALA B 1 202 ? 32.209 31.398 37.657 1.00 28.75 196 ALA B C 1
ATOM 3295 O O . ALA B 1 202 ? 32.191 31.068 36.471 1.00 28.53 196 ALA B O 1
ATOM 3297 N N . VAL B 1 203 ? 31.114 31.474 38.401 1.00 28.06 197 VAL B N 1
ATOM 3298 C CA . VAL B 1 203 ? 29.804 31.169 37.871 1.00 27.18 197 VAL B CA 1
ATOM 3299 C C . VAL B 1 203 ? 29.468 31.984 36.601 1.00 26.64 197 VAL B C 1
ATOM 3300 O O . VAL B 1 203 ? 29.768 33.167 36.507 1.00 26.03 197 VAL B O 1
ATOM 3304 N N . THR B 1 204 ? 28.873 31.298 35.626 1.00 26.30 198 THR B N 1
ATOM 3305 C CA . THR B 1 204 ? 28.431 31.848 34.344 1.00 26.34 198 THR B CA 1
ATOM 3306 C C . THR B 1 204 ? 29.561 31.908 33.310 1.00 27.55 198 THR B C 1
ATOM 3307 O O . THR B 1 204 ? 29.299 32.031 32.118 1.00 28.02 198 THR B O 1
ATOM 3311 N N . THR B 1 205 ? 30.808 31.854 33.769 1.00 29.46 199 THR B N 1
ATOM 3312 C CA . THR B 1 205 ? 31.964 31.880 32.876 1.00 30.92 199 THR B CA 1
ATOM 3313 C C . THR B 1 205 ? 32.273 30.417 32.527 1.00 33.11 199 THR B C 1
ATOM 3314 O O . THR B 1 205 ? 31.714 29.495 33.173 1.00 33.05 199 THR B O 1
ATOM 3318 N N . PRO B 1 206 ? 33.131 30.172 31.495 1.00 34.66 200 PRO B N 1
ATOM 3319 C CA . PRO B 1 206 ? 33.365 28.744 31.162 1.00 35.05 200 PRO B CA 1
ATOM 3320 C C . PRO B 1 206 ? 34.295 28.040 32.160 1.00 35.76 200 PRO B C 1
ATOM 3321 O O . PRO B 1 206 ? 34.369 26.817 32.178 1.00 35.66 200 PRO B O 1
ATOM 3325 N N . GLU B 1 207 ? 34.928 28.814 33.038 1.00 36.60 201 GLU B N 1
ATOM 3326 C CA . GLU B 1 207 ? 35.618 28.266 34.226 1.00 37.37 201 GLU B CA 1
ATOM 3327 C C . GLU B 1 207 ? 34.672 27.747 35.348 1.00 36.50 201 GLU B C 1
ATOM 3328 O O . GLU B 1 207 ? 35.136 27.166 36.314 1.00 36.67 201 GLU B O 1
ATOM 3334 N N . GLN B 1 208 ? 33.366 27.990 35.234 1.00 35.65 202 GLN B N 1
ATOM 3335 C CA . GLN B 1 208 ? 32.440 27.770 36.331 1.00 33.74 202 GLN B CA 1
ATOM 3336 C C . GLN B 1 208 ? 32.633 26.407 36.988 1.00 34.11 202 GLN B C 1
ATOM 3337 O O . GLN B 1 208 ? 32.716 25.378 36.315 1.00 34.02 202 GLN B O 1
ATOM 3343 N N . ALA B 1 209 ? 32.716 26.405 38.310 1.00 33.47 203 ALA B N 1
ATOM 3344 C CA . ALA B 1 209 ? 32.856 25.147 39.037 1.00 33.98 203 ALA B CA 1
ATOM 3345 C C . ALA B 1 209 ? 32.032 25.234 40.290 1.00 33.40 203 ALA B C 1
ATOM 3346 O O . ALA B 1 209 ? 32.157 26.194 41.060 1.00 33.87 203 ALA B O 1
ATOM 3348 N N . ILE B 1 210 ? 31.180 24.242 40.492 1.00 33.33 204 ILE B N 1
ATOM 3349 C CA . ILE B 1 210 ? 30.360 24.187 41.693 1.00 33.15 204 ILE B CA 1
ATOM 3350 C C . ILE B 1 210 ? 30.485 22.871 42.422 1.00 33.06 204 ILE B C 1
ATOM 3351 O O . ILE B 1 210 ? 30.297 21.795 41.844 1.00 32.13 204 ILE B O 1
ATOM 3356 N N . SER B 1 211 ? 30.791 22.988 43.711 1.00 33.03 205 SER B N 1
ATOM 3357 C CA . SER B 1 211 ? 31.000 21.852 44.597 1.00 32.83 205 SER B CA 1
ATOM 3358 C C . SER B 1 211 ? 30.066 21.982 45.820 1.00 32.34 205 SER B C 1
ATOM 3359 O O . SER B 1 211 ? 30.006 23.049 46.469 1.00 31.82 205 SER B O 1
ATOM 3362 N N . VAL B 1 212 ? 29.319 20.921 46.101 1.00 30.63 206 VAL B N 1
ATOM 3363 C CA . VAL B 1 212 ? 28.397 20.899 47.208 1.00 30.45 206 VAL B CA 1
ATOM 3364 C C . VAL B 1 212 ? 28.921 19.910 48.253 1.00 31.28 206 VAL B C 1
ATOM 3365 O O . VAL B 1 212 ? 29.070 18.694 47.976 1.00 31.27 206 VAL B O 1
ATOM 3369 N N . VAL B 1 213 ? 29.211 20.436 49.441 1.00 30.76 207 VAL B N 1
ATOM 3370 C CA . VAL B 1 213 ? 29.754 19.629 50.528 1.00 30.67 207 VAL B CA 1
ATOM 3371 C C . VAL B 1 213 ? 28.970 19.791 51.862 1.00 31.29 207 VAL B C 1
ATOM 3372 O O . VAL B 1 213 ? 28.265 20.776 52.081 1.00 31.81 207 VAL B O 1
ATOM 3376 N N . GLU B 1 214 ? 29.043 18.788 52.723 1.00 31.14 208 GLU B N 1
ATOM 3377 C CA . GLU B 1 214 ? 28.598 18.955 54.088 1.00 31.73 208 GLU B CA 1
ATOM 3378 C C . GLU B 1 214 ? 29.572 19.865 54.845 1.00 31.22 208 GLU B C 1
ATOM 3379 O O . GLU B 1 214 ? 30.756 19.944 54.528 1.00 30.30 208 GLU B O 1
ATOM 3385 N N . LEU B 1 215 ? 29.070 20.556 55.850 1.00 31.32 209 LEU B N 1
ATOM 3386 C CA . LEU B 1 215 ? 29.899 21.472 56.610 1.00 30.96 209 LEU B CA 1
ATOM 3387 C C . LEU B 1 215 ? 31.141 20.779 57.177 1.00 31.18 209 LEU B C 1
ATOM 3388 O O . LEU B 1 215 ? 32.229 21.352 57.148 1.00 29.93 209 LEU B O 1
ATOM 3393 N N . ARG B 1 216 ? 30.983 19.537 57.640 1.00 32.31 210 ARG B N 1
ATOM 3394 C CA . ARG B 1 216 ? 32.096 18.775 58.229 1.00 32.62 210 ARG B CA 1
ATOM 3395 C C . ARG B 1 216 ? 33.251 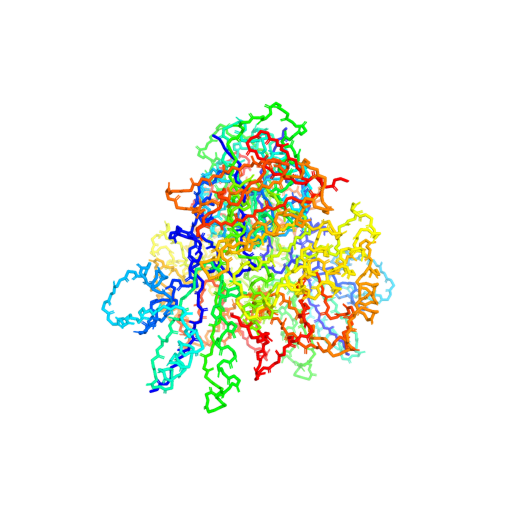18.589 57.247 1.00 32.56 210 ARG B C 1
ATOM 3396 O O . ARG B 1 216 ? 34.370 18.348 57.652 1.00 33.48 210 ARG B O 1
ATOM 3404 N N . ASP B 1 217 ? 32.987 18.717 55.959 1.00 32.70 211 ASP B N 1
ATOM 3405 C CA . ASP B 1 217 ? 34.002 18.501 54.922 1.00 32.97 211 ASP B CA 1
ATOM 3406 C C . ASP B 1 217 ? 34.627 19.788 54.357 1.00 33.17 211 ASP B C 1
ATOM 3407 O O . ASP B 1 217 ? 35.611 19.731 53.623 1.00 34.03 211 ASP B O 1
ATOM 3412 N N . ALA B 1 218 ? 34.080 20.946 54.693 1.00 32.61 212 ALA B N 1
ATOM 3413 C CA . ALA B 1 218 ? 34.495 22.151 54.020 1.00 32.65 212 ALA B CA 1
ATOM 3414 C C . ALA B 1 218 ? 35.878 22.553 54.495 1.00 33.71 212 ALA B C 1
ATOM 3415 O O . ALA B 1 218 ? 36.228 22.312 55.663 1.00 33.75 212 ALA B O 1
ATOM 3417 N N . THR B 1 219 ? 36.673 23.124 53.588 1.00 33.90 213 THR B N 1
ATOM 3418 C CA . THR B 1 219 ? 37.971 23.699 53.921 1.00 34.99 213 THR B CA 1
ATOM 3419 C C . THR B 1 219 ? 38.120 25.092 53.281 1.00 35.61 213 THR B C 1
ATOM 3420 O O . THR B 1 219 ? 37.417 25.417 52.321 1.00 35.56 213 THR B O 1
ATOM 3424 N N . PRO B 1 220 ? 39.048 25.919 53.801 1.00 36.07 214 PRO B N 1
ATOM 3425 C CA . PRO B 1 220 ? 39.248 27.217 53.163 1.00 36.70 214 PRO B CA 1
ATOM 3426 C C . PRO B 1 220 ? 39.771 27.098 51.737 1.00 36.97 214 PRO B C 1
ATOM 3427 O O . PRO B 1 220 ? 39.491 27.978 50.908 1.00 37.89 214 PRO B O 1
ATOM 3431 N N . GLU B 1 221 ? 40.532 26.042 51.460 1.00 36.22 215 GLU B N 1
ATOM 3432 C CA . GLU B 1 221 ? 41.133 25.854 50.155 1.00 36.50 215 GLU B CA 1
ATOM 3433 C C . GLU B 1 221 ? 40.047 25.808 49.116 1.00 36.03 215 GLU B C 1
ATOM 3434 O O . GLU B 1 221 ? 40.301 26.119 47.963 1.00 35.86 215 GLU B O 1
ATOM 3440 N N . MET B 1 222 ? 38.832 25.434 49.533 1.00 35.93 216 MET B N 1
ATOM 3441 C CA . MET B 1 222 ? 37.717 25.231 48.583 1.00 35.59 216 MET B CA 1
ATOM 3442 C C . MET B 1 222 ? 37.189 26.494 47.922 1.00 36.08 216 MET B C 1
ATOM 3443 O O . MET B 1 222 ? 36.395 26.389 46.988 1.00 36.48 216 MET B O 1
ATOM 3448 N N . ALA B 1 223 ? 37.661 27.659 48.387 1.00 36.96 217 ALA B N 1
ATOM 3449 C CA . ALA B 1 223 ? 37.255 28.973 47.887 1.00 37.79 217 ALA B CA 1
ATOM 3450 C C . ALA B 1 223 ? 38.449 29.860 47.523 1.00 38.68 217 ALA B C 1
ATOM 3451 O O . ALA B 1 223 ? 39.437 29.881 48.235 1.00 39.08 217 ALA B O 1
ATOM 3453 N N . ASP B 1 224 ? 38.349 30.588 46.413 1.00 39.62 218 ASP B N 1
ATOM 3454 C CA . ASP B 1 224 ? 39.322 31.629 46.057 1.00 40.55 218 ASP B CA 1
ATOM 3455 C C . ASP B 1 224 ? 38.625 32.994 46.007 1.00 40.36 218 ASP B C 1
ATOM 3456 O O . ASP B 1 224 ? 37.541 33.145 46.562 1.00 40.21 218 ASP B O 1
ATOM 3461 N N . MET B 1 225 ? 39.249 33.995 45.393 1.00 40.55 219 MET B N 1
ATOM 3462 C CA . MET B 1 225 ? 38.626 35.320 45.329 1.00 40.95 219 MET B CA 1
ATOM 3463 C C . MET B 1 225 ? 37.519 35.338 44.300 1.00 39.99 219 MET B C 1
ATOM 3464 O O . MET B 1 225 ? 36.756 36.287 44.208 1.00 40.72 219 MET B O 1
ATOM 3469 N N . ARG B 1 226 ? 37.415 34.263 43.542 1.00 38.74 220 ARG B N 1
ATOM 3470 C CA . ARG B 1 226 ? 36.434 34.203 42.495 1.00 37.87 220 ARG B CA 1
ATOM 3471 C C . ARG B 1 226 ? 35.261 33.322 42.874 1.00 35.21 220 ARG B C 1
ATOM 3472 O O . ARG B 1 226 ? 34.506 32.918 42.002 1.00 34.26 220 ARG B O 1
ATOM 3480 N N . THR B 1 227 ? 35.111 33.017 44.158 1.00 32.65 221 THR B N 1
ATOM 3481 C CA . THR B 1 227 ? 33.994 32.171 44.549 1.00 30.73 221 THR B CA 1
ATOM 3482 C C . THR B 1 227 ? 33.013 32.852 45.508 1.00 29.54 221 THR B C 1
ATOM 3483 O O . THR B 1 227 ? 33.413 33.707 46.305 1.00 27.91 221 THR B O 1
ATOM 3487 N N . VAL B 1 228 ? 31.722 32.504 45.381 1.00 28.22 222 VAL B N 1
ATOM 3488 C CA . VAL B 1 228 ? 30.716 32.842 46.389 1.00 26.90 222 VAL B CA 1
ATOM 3489 C C . VAL B 1 228 ? 30.381 31.562 47.122 1.00 26.38 222 VAL B C 1
ATOM 3490 O O . VAL B 1 228 ? 30.161 30.526 46.496 1.00 26.63 222 VAL B O 1
ATOM 3494 N N . VAL B 1 229 ? 30.288 31.635 48.443 1.00 25.64 223 VAL B N 1
ATOM 3495 C CA . VAL B 1 229 ? 29.990 30.442 49.231 1.00 24.34 223 VAL B CA 1
ATOM 3496 C C . VAL B 1 229 ? 28.581 30.575 49.750 1.00 24.64 223 VAL B C 1
ATOM 3497 O O . VAL B 1 229 ? 28.210 31.612 50.339 1.00 24.94 223 VAL B O 1
ATOM 3501 N N . LEU B 1 230 ? 27.785 29.539 49.521 1.00 23.72 224 LEU B N 1
ATOM 3502 C CA . LEU B 1 230 ? 26.437 29.555 49.979 1.00 24.06 224 LEU B CA 1
ATOM 3503 C C . LEU B 1 230 ? 26.272 28.478 51.019 1.00 24.77 224 LEU B C 1
ATOM 3504 O O . LEU B 1 230 ? 26.853 27.380 50.927 1.00 25.40 224 LEU B O 1
ATOM 3509 N N . VAL B 1 231 ? 25.505 28.830 52.035 1.00 25.07 225 VAL B N 1
ATOM 3510 C CA . VAL B 1 231 ? 25.201 27.934 53.115 1.00 24.43 225 VAL B CA 1
ATOM 3511 C C . VAL B 1 231 ? 23.712 27.810 53.156 1.00 24.66 225 VAL B C 1
ATOM 3512 O O . VAL B 1 231 ? 23.003 28.839 53.221 1.00 23.88 225 VAL B O 1
ATOM 3516 N N . GLY B 1 232 ? 23.225 26.566 53.121 1.00 23.75 226 GLY B N 1
ATOM 3517 C CA . GLY B 1 232 ? 21.795 26.319 53.251 1.00 24.04 226 GLY B CA 1
ATOM 3518 C C . GLY B 1 232 ? 21.299 26.650 54.646 1.00 24.76 226 GLY B C 1
ATOM 3519 O O . GLY B 1 232 ? 22.120 26.891 55.539 1.00 24.84 226 GLY B O 1
ATOM 3520 N N . ASN B 1 233 ? 19.977 26.685 54.840 1.00 25.77 227 ASN B N 1
ATOM 3521 C CA . ASN B 1 233 ? 19.400 26.534 56.199 1.00 28.10 227 ASN B CA 1
ATOM 3522 C C . ASN B 1 233 ? 19.393 25.068 56.628 1.00 28.98 227 ASN B C 1
ATOM 3523 O O . ASN B 1 233 ? 19.913 24.214 55.917 1.00 28.82 227 ASN B O 1
ATOM 3528 N N . ALA B 1 234 ? 18.815 24.768 57.784 1.00 30.10 228 ALA B N 1
ATOM 3529 C CA . ALA B 1 234 ? 19.075 23.473 58.393 1.00 31.15 228 ALA B CA 1
ATOM 3530 C C . ALA B 1 234 ? 18.399 22.356 57.594 1.00 31.46 228 ALA B C 1
ATOM 3531 O O . ALA B 1 234 ? 18.882 21.241 57.582 1.00 31.48 228 ALA B O 1
ATOM 3533 N N . ALA B 1 235 ? 17.339 22.714 56.873 1.00 31.43 229 ALA B N 1
ATOM 3534 C CA . ALA B 1 235 ? 16.580 21.780 56.077 1.00 31.68 229 ALA B CA 1
ATOM 3535 C C . ALA B 1 235 ? 17.050 21.669 54.636 1.00 31.80 229 ALA B C 1
ATOM 3536 O O . ALA B 1 235 ? 16.608 20.779 53.935 1.00 32.56 229 ALA B O 1
ATOM 3538 N N . THR B 1 236 ? 17.924 22.559 54.177 1.00 31.96 230 THR B N 1
ATOM 3539 C CA . THR B 1 236 ? 18.410 22.489 52.780 1.00 32.02 230 THR B CA 1
ATOM 3540 C C . THR B 1 236 ? 18.978 21.105 52.411 1.00 33.00 230 THR B C 1
ATOM 3541 O O . THR B 1 236 ? 19.793 20.557 53.130 1.00 33.15 230 THR B O 1
ATOM 3545 N N . ARG B 1 237 ? 18.534 20.578 51.274 1.00 34.10 231 ARG B N 1
ATOM 3546 C CA . ARG B 1 237 ? 18.777 19.198 50.874 1.00 35.10 231 ARG B CA 1
ATOM 3547 C C . ARG B 1 237 ? 19.012 19.066 49.359 1.00 35.41 231 ARG B C 1
ATOM 3548 O O . ARG B 1 237 ? 19.020 20.065 48.609 1.00 35.48 231 ARG B O 1
ATOM 3556 N N . ARG B 1 238 ? 19.200 17.825 48.920 1.00 35.84 232 ARG B N 1
ATOM 3557 C CA . ARG B 1 238 ? 19.499 17.511 47.521 1.00 36.70 232 ARG B CA 1
ATOM 3558 C C . ARG B 1 238 ? 18.396 16.684 46.853 1.00 36.85 232 ARG B C 1
ATOM 3559 O O . ARG B 1 238 ? 17.669 15.934 47.510 1.00 37.15 232 ARG B O 1
ATOM 3567 N N . VAL B 1 239 ? 18.262 16.862 45.544 1.00 37.03 233 VAL B N 1
ATOM 3568 C CA . VAL B 1 239 ? 17.544 15.940 44.673 1.00 37.04 233 VAL B CA 1
ATOM 3569 C C . VAL B 1 239 ? 18.380 15.928 43.424 1.00 36.92 233 VAL B C 1
ATOM 3570 O O . VAL B 1 239 ? 18.550 16.980 42.790 1.00 37.43 233 VAL B O 1
ATOM 3574 N N . GLY B 1 240 ? 18.915 14.752 43.084 1.00 36.39 234 GLY B N 1
ATOM 3575 C CA . GLY B 1 240 ? 19.677 14.570 41.869 1.00 35.27 234 GLY B CA 1
ATOM 3576 C C . GLY B 1 240 ? 20.847 15.489 41.991 1.00 34.13 234 GLY B C 1
ATOM 3577 O O . GLY B 1 240 ? 21.384 15.612 43.065 1.00 35.91 234 GLY B O 1
ATOM 3578 N N . PRO B 1 241 ? 21.210 16.186 40.910 1.00 33.39 235 PRO B N 1
ATOM 3579 C CA . PRO B 1 241 ? 22.281 17.178 41.012 1.00 32.44 235 PRO B CA 1
ATOM 3580 C C . PRO B 1 241 ? 21.919 18.459 41.810 1.00 31.90 235 PRO B C 1
ATOM 3581 O O . PRO B 1 241 ? 22.792 19.280 42.066 1.00 31.65 235 PRO B O 1
ATOM 3585 N N . TRP B 1 242 ? 20.663 18.627 42.218 1.00 30.48 236 TRP B N 1
ATOM 3586 C CA . TRP B 1 242 ? 20.210 19.960 42.633 1.00 28.93 236 TRP B CA 1
ATOM 3587 C C . TRP B 1 242 ? 20.194 20.207 44.144 1.00 27.74 236 TRP B C 1
ATOM 3588 O O . TRP B 1 242 ? 20.115 19.267 44.962 1.00 26.31 236 TRP B O 1
ATOM 3599 N N . VAL B 1 243 ? 20.209 21.486 44.502 1.00 27.53 237 VAL B N 1
ATOM 3600 C CA . VAL B 1 243 ? 20.052 21.895 45.907 1.00 27.69 237 VAL B CA 1
ATOM 3601 C C . VAL B 1 243 ? 18.800 22.757 46.107 1.00 28.54 237 VAL B C 1
ATOM 3602 O O . VAL B 1 243 ? 18.559 23.715 45.369 1.00 28.79 237 VAL B O 1
ATOM 3606 N N . TYR B 1 244 ? 17.997 22.411 47.108 1.00 28.93 238 TYR B N 1
ATOM 3607 C CA . TYR B 1 244 ? 16.863 23.227 47.446 1.00 29.18 238 TYR B CA 1
ATOM 3608 C C . TYR B 1 244 ? 16.468 23.017 48.891 1.00 29.65 238 TYR B C 1
ATOM 3609 O O . TYR B 1 244 ? 17.005 22.154 49.572 1.00 29.75 238 TYR B O 1
ATOM 3618 N N . THR B 1 245 ? 15.508 23.818 49.333 1.00 31.10 239 THR B N 1
ATOM 3619 C CA . THR B 1 245 ? 14.882 23.696 50.631 1.00 32.74 239 THR B CA 1
ATOM 3620 C C . THR B 1 245 ? 13.377 23.621 50.411 1.00 34.20 239 THR B C 1
ATOM 3621 O O . THR B 1 245 ? 12.818 24.475 49.723 1.00 34.30 239 THR B O 1
ATOM 3625 N N . PRO B 1 246 ? 12.724 22.586 50.974 1.00 35.68 240 PRO B N 1
ATOM 3626 C CA . PRO B 1 246 ? 11.275 22.344 50.849 1.00 37.49 240 PRO B CA 1
ATOM 3627 C C . PRO B 1 246 ? 10.378 23.239 51.714 1.00 39.53 240 PRO B C 1
ATOM 3628 O O . PRO B 1 246 ? 10.857 23.819 52.702 1.00 39.06 240 PRO B O 1
ATOM 3632 N N . ARG B 1 247 ? 9.092 23.289 51.325 1.00 42.09 241 ARG B N 1
ATOM 3633 C CA . ARG B 1 247 ? 7.968 24.054 51.948 1.00 44.94 241 ARG B CA 1
ATOM 3634 C C . ARG B 1 247 ? 7.981 25.513 51.503 1.00 46.18 241 ARG B C 1
ATOM 3635 O O . ARG B 1 247 ? 8.924 26.240 51.845 1.00 47.40 241 ARG B O 1
ATOM 3643 N N . GLY B 1 248 ? 6.962 25.962 50.762 1.00 47.06 242 GLY B N 1
ATOM 3644 C CA . GLY B 1 248 ? 6.913 27.389 50.338 1.00 47.59 242 GLY B CA 1
ATOM 3645 C C . GLY B 1 248 ? 5.558 27.924 49.870 1.00 48.15 242 GLY B C 1
ATOM 3646 O O . GLY B 1 248 ? 4.776 28.477 50.663 1.00 47.72 242 GLY B O 1
ATOM 3647 N N . MET C 1 7 ? 9.675 13.990 21.403 1.00 58.67 1 MET C N 1
ATOM 3648 C CA . MET C 1 7 ? 10.289 14.268 22.743 1.00 58.55 1 MET C CA 1
ATOM 3649 C C . MET C 1 7 ? 11.412 15.328 22.676 1.00 57.29 1 MET C C 1
ATOM 3650 O O . MET C 1 7 ? 11.358 16.266 21.854 1.00 57.21 1 MET C O 1
ATOM 3655 N N . SER C 1 8 ? 12.407 15.160 23.562 1.00 55.76 2 SER C N 1
ATOM 3656 C CA . SER C 1 8 ? 13.534 16.108 23.788 1.00 53.51 2 SER C CA 1
ATOM 3657 C C . SER C 1 8 ? 13.145 17.429 24.513 1.00 51.25 2 SER C C 1
ATOM 3658 O O . SER C 1 8 ? 13.729 18.488 24.271 1.00 51.52 2 SER C O 1
ATOM 3661 N N . GLY C 1 9 ? 12.154 17.366 25.393 1.00 48.54 3 GLY C N 1
ATOM 3662 C CA . GLY C 1 9 ? 11.670 18.570 26.085 1.00 45.12 3 GLY C CA 1
ATOM 3663 C C . GLY C 1 9 ? 12.559 19.078 27.216 1.00 42.17 3 GLY C C 1
ATOM 3664 O O . GLY C 1 9 ? 13.584 18.469 27.580 1.00 42.38 3 GLY C O 1
ATOM 3665 N N . TRP C 1 10 ? 12.161 20.210 27.769 1.00 39.54 4 TRP C N 1
ATOM 3666 C CA . TRP C 1 10 ? 12.823 20.767 28.937 1.00 37.10 4 TRP C CA 1
ATOM 3667 C C . TRP C 1 10 ? 11.925 21.704 29.766 1.00 35.95 4 TRP C C 1
ATOM 3668 O O . TRP C 1 10 ? 10.875 22.145 29.291 1.00 35.36 4 TRP C O 1
ATOM 3679 N N . VAL C 1 11 ? 12.329 21.964 31.010 1.00 34.51 5 VAL C N 1
ATOM 3680 C CA . VAL C 1 11 ? 11.669 22.943 31.862 1.00 32.59 5 VAL C CA 1
ATOM 3681 C C . VAL C 1 11 ? 12.704 23.958 32.283 1.00 32.40 5 VAL C C 1
ATOM 3682 O O . VAL C 1 11 ? 13.724 23.635 32.896 1.00 32.38 5 VAL C O 1
ATOM 3686 N N . THR C 1 12 ? 12.420 25.204 31.955 1.00 31.83 6 THR C N 1
ATOM 3687 C CA . THR C 1 12 ? 13.223 26.308 32.347 1.00 31.22 6 THR C CA 1
ATOM 3688 C C . THR C 1 12 ? 12.422 27.179 33.307 1.00 30.28 6 THR C C 1
ATOM 3689 O O . THR C 1 12 ? 11.335 27.634 32.979 1.00 30.09 6 THR C O 1
ATOM 3693 N N . VAL C 1 13 ? 12.949 27.408 34.500 1.00 29.51 7 VAL C N 1
ATOM 3694 C CA . VAL C 1 13 ? 12.294 28.364 35.403 1.00 28.49 7 VAL C CA 1
ATOM 3695 C C . VAL C 1 13 ? 13.006 29.688 35.253 1.00 27.94 7 VAL C C 1
ATOM 3696 O O . VAL C 1 13 ? 14.199 29.781 35.516 1.00 28.46 7 VAL C O 1
ATOM 3700 N N . ALA C 1 14 ? 12.287 30.719 34.832 1.00 27.73 8 ALA C N 1
ATOM 3701 C CA . ALA C 1 14 ? 12.915 32.029 34.519 1.00 27.51 8 ALA C CA 1
ATOM 3702 C C . ALA C 1 14 ? 12.348 33.235 35.264 1.00 28.05 8 ALA C C 1
ATOM 3703 O O . ALA C 1 14 ? 11.127 33.316 35.498 1.00 27.36 8 ALA C O 1
ATOM 3705 N N . GLY C 1 15 ? 13.249 34.186 35.577 1.00 27.92 9 GLY C N 1
ATOM 3706 C CA . GLY C 1 15 ? 12.917 35.431 36.235 1.00 27.28 9 GLY C CA 1
ATOM 3707 C C . GLY C 1 15 ? 12.692 36.545 35.227 1.00 27.66 9 GLY C C 1
ATOM 3708 O O . GLY C 1 15 ? 13.492 36.702 34.289 1.00 27.33 9 GLY C O 1
ATOM 3709 N N . LEU C 1 16 ? 11.625 37.330 35.428 1.00 26.84 10 LEU C N 1
ATOM 3710 C CA . LEU C 1 16 ? 11.280 38.394 34.495 1.00 26.34 10 LEU C CA 1
ATOM 3711 C C . LEU C 1 16 ? 11.696 39.753 35.023 1.00 26.57 10 LEU C C 1
ATOM 3712 O O . LEU C 1 16 ? 11.399 40.779 34.405 1.00 26.32 10 LEU C O 1
ATOM 3717 N N . GLY C 1 17 ? 12.410 39.779 36.140 1.00 26.01 11 GLY C N 1
ATOM 3718 C CA . GLY C 1 17 ? 12.701 41.060 36.777 1.00 26.99 11 GLY C CA 1
ATOM 3719 C C . GLY C 1 17 ? 11.445 41.663 37.376 1.00 27.40 11 GLY C C 1
ATOM 3720 O O . GLY C 1 17 ? 10.384 41.051 37.342 1.00 26.96 11 GLY C O 1
ATOM 3721 N N . PRO C 1 18 ? 11.550 42.874 37.923 1.00 28.16 12 PRO C N 1
ATOM 3722 C CA . PRO C 1 18 ? 10.424 43.416 38.675 1.00 28.52 12 PRO C CA 1
ATOM 3723 C C . PRO C 1 18 ? 9.365 44.191 37.873 1.00 29.70 12 PRO C C 1
ATOM 3724 O O . PRO C 1 18 ? 8.335 44.540 38.421 1.00 30.59 12 PRO C O 1
ATOM 3728 N N . GLY C 1 19 ? 9.585 44.466 36.596 1.00 31.17 13 GLY C N 1
ATOM 3729 C CA . GLY C 1 19 ? 8.523 45.072 35.805 1.00 31.30 13 GLY C CA 1
ATOM 3730 C C . GLY C 1 19 ? 8.992 45.452 34.434 1.00 32.15 13 GLY C C 1
ATOM 3731 O O . GLY C 1 19 ? 8.540 44.875 33.427 1.00 31.39 13 GLY C O 1
ATOM 3732 N N . ARG C 1 20 ? 9.896 46.433 34.402 1.00 32.62 14 ARG C N 1
ATOM 3733 C CA . ARG C 1 20 ? 10.304 47.056 33.148 1.00 33.79 14 ARG C CA 1
ATOM 3734 C C . ARG C 1 20 ? 10.966 46.047 32.205 1.00 34.36 14 ARG C C 1
ATOM 3735 O O . ARG C 1 20 ? 11.829 45.285 32.612 1.00 34.56 14 ARG C O 1
ATOM 3743 N N . GLU C 1 21 ? 10.540 46.041 30.948 1.00 34.80 15 GLU C N 1
ATOM 3744 C CA . GLU C 1 21 ? 11.041 45.100 29.947 1.00 35.43 15 GLU C CA 1
ATOM 3745 C C . GLU C 1 21 ? 12.564 45.174 29.775 1.00 34.38 15 GLU C C 1
ATOM 3746 O O . GLU C 1 21 ? 13.203 44.159 29.480 1.00 33.91 15 GLU C O 1
ATOM 3752 N N . ASP C 1 22 ? 13.133 46.363 29.972 1.00 32.77 16 ASP C N 1
ATOM 3753 C CA . ASP C 1 22 ? 14.558 46.561 29.802 1.00 32.60 16 ASP C CA 1
ATOM 3754 C C . ASP C 1 22 ? 15.418 45.954 30.941 1.00 31.76 16 ASP C C 1
ATOM 3755 O O . ASP C 1 22 ? 16.632 46.097 30.943 1.00 31.63 16 ASP C O 1
ATOM 3760 N N . LEU C 1 23 ? 14.789 45.263 31.887 1.00 30.51 17 LEU C N 1
ATOM 3761 C CA . LEU C 1 23 ? 15.544 44.536 32.909 1.00 29.27 17 LEU C CA 1
ATOM 3762 C C . LEU C 1 23 ? 15.576 43.013 32.693 1.00 29.16 17 LEU C C 1
ATOM 3763 O O . LEU C 1 23 ? 16.246 42.280 33.446 1.00 27.89 17 LEU C O 1
ATOM 3768 N N . VAL C 1 24 ? 14.853 42.536 31.679 1.00 28.79 18 VAL C N 1
ATOM 3769 C CA . VAL C 1 24 ? 14.882 41.107 31.347 1.00 28.48 18 VAL C CA 1
ATOM 3770 C C . VAL C 1 24 ? 16.250 40.799 30.735 1.00 28.84 18 VAL C C 1
ATOM 3771 O O . VAL C 1 24 ? 16.694 41.499 29.791 1.00 29.58 18 VAL C O 1
ATOM 3775 N N . THR C 1 25 ? 16.945 39.789 31.266 1.00 27.50 19 THR C N 1
ATOM 3776 C CA . THR C 1 25 ? 18.260 39.415 30.698 1.00 26.85 19 THR C CA 1
ATOM 3777 C C . THR C 1 25 ? 18.122 38.900 29.251 1.00 26.52 19 THR C C 1
ATOM 3778 O O . THR C 1 25 ? 17.076 38.379 28.891 1.00 27.24 19 THR C O 1
ATOM 3782 N N . PRO C 1 26 ? 19.167 39.051 28.406 1.00 26.04 20 PRO C N 1
ATOM 3783 C CA . PRO C 1 26 ? 19.022 38.396 27.093 1.00 26.17 20 PRO C CA 1
ATOM 3784 C C . PRO C 1 26 ? 18.878 36.873 27.186 1.00 26.74 20 PRO C C 1
ATOM 3785 O O . PRO C 1 26 ? 18.229 36.247 26.328 1.00 26.63 20 PRO C O 1
ATOM 3789 N N . GLU C 1 27 ? 19.444 36.283 28.240 1.00 27.23 21 GLU C N 1
ATOM 3790 C CA . GLU C 1 27 ? 19.362 34.829 28.440 1.00 27.63 21 GLU C CA 1
ATOM 3791 C C . GLU C 1 27 ? 17.892 34.441 28.527 1.00 27.68 21 GLU C C 1
ATOM 3792 O O . GLU C 1 27 ? 17.456 33.447 27.910 1.00 27.95 21 GLU C O 1
ATOM 3798 N N . VAL C 1 28 ? 17.120 35.247 29.260 1.00 27.34 22 VAL C N 1
ATOM 3799 C CA . VAL C 1 28 ? 15.707 34.960 29.477 1.00 27.47 22 VAL C CA 1
ATOM 3800 C C . VAL C 1 28 ? 14.905 35.202 28.190 1.00 28.35 22 VAL C C 1
ATOM 3801 O O . VAL C 1 28 ? 14.081 34.366 27.784 1.00 28.78 22 VAL C O 1
ATOM 3805 N N . THR C 1 29 ? 15.185 36.303 27.516 1.00 29.52 23 THR C N 1
ATOM 3806 C CA . THR C 1 29 ? 14.561 36.560 26.218 1.00 31.25 23 THR C CA 1
ATOM 3807 C C . THR C 1 29 ? 14.777 35.401 25.229 1.00 31.48 23 THR C C 1
ATOM 3808 O O . THR C 1 29 ? 13.819 34.966 24.601 1.00 32.56 23 THR C O 1
ATOM 3812 N N . ALA C 1 30 ? 16.009 34.894 25.116 1.00 31.11 24 ALA C N 1
ATOM 3813 C CA . ALA C 1 30 ? 16.291 33.776 24.219 1.00 31.21 24 ALA C CA 1
ATOM 3814 C C . ALA C 1 30 ? 15.508 32.504 24.608 1.00 31.45 24 ALA C C 1
ATOM 3815 O O . ALA C 1 30 ? 15.039 31.753 23.740 1.00 31.47 24 ALA C O 1
ATOM 3817 N N . ALA C 1 31 ? 15.356 32.276 25.911 1.00 30.94 25 ALA C N 1
ATOM 3818 C CA . ALA C 1 31 ? 14.667 31.093 26.392 1.00 30.61 25 ALA C CA 1
ATOM 3819 C C . ALA C 1 31 ? 13.170 31.213 26.111 1.00 31.03 25 ALA C C 1
ATOM 3820 O O . ALA C 1 31 ? 12.506 30.222 25.766 1.00 30.50 25 ALA C O 1
ATOM 3822 N N . LEU C 1 32 ? 12.643 32.428 26.258 1.00 31.28 26 LEU C N 1
ATOM 3823 C CA . LEU C 1 32 ? 11.258 32.690 25.909 1.00 31.88 26 LEU C CA 1
ATOM 3824 C C . LEU C 1 32 ? 10.990 32.401 24.437 1.00 32.76 26 LEU C C 1
ATOM 3825 O O . LEU C 1 32 ? 9.940 31.844 24.123 1.00 33.68 26 LEU C O 1
ATOM 3830 N N . ALA C 1 33 ? 11.923 32.743 23.547 1.00 33.49 27 ALA C N 1
ATOM 3831 C CA . ALA C 1 33 ? 11.733 32.458 22.107 1.00 34.88 27 ALA C CA 1
ATOM 3832 C C . ALA C 1 33 ? 11.817 30.972 21.745 1.00 35.53 27 ALA C C 1
ATOM 3833 O O . ALA C 1 33 ? 11.262 30.540 20.736 1.00 36.73 27 ALA C O 1
ATOM 3835 N N . GLU C 1 34 ? 12.503 30.191 22.556 1.00 35.65 28 GLU C N 1
ATOM 3836 C CA . GLU C 1 34 ? 12.573 28.752 22.304 1.00 36.26 28 GLU C CA 1
ATOM 3837 C C . GLU C 1 34 ? 11.342 28.012 22.870 1.00 35.53 28 GLU C C 1
ATOM 3838 O O . GLU C 1 34 ? 11.052 26.868 22.502 1.00 35.18 28 GLU C O 1
ATOM 3844 N N . ALA C 1 35 ? 10.627 28.704 23.759 1.00 35.25 29 ALA C N 1
ATOM 3845 C CA . ALA C 1 35 ? 9.485 28.173 24.490 1.00 34.69 29 ALA C CA 1
ATOM 3846 C C . ALA C 1 35 ? 8.338 27.754 23.566 1.00 34.41 29 ALA C C 1
ATOM 3847 O O . ALA C 1 35 ? 8.044 28.464 22.592 1.00 33.26 29 ALA C O 1
ATOM 3849 N N . THR C 1 36 ? 7.727 26.607 23.882 1.00 33.86 30 THR C N 1
ATOM 3850 C CA . THR C 1 36 ? 6.450 26.197 23.313 1.00 34.61 30 THR C CA 1
ATOM 3851 C C . THR C 1 36 ? 5.321 26.451 24.311 1.00 35.36 30 THR C C 1
ATOM 3852 O O . THR C 1 36 ? 4.186 26.736 23.905 1.00 36.08 30 THR C O 1
ATOM 3856 N N . ASP C 1 37 ? 5.613 26.336 25.608 1.00 35.41 31 ASP C N 1
ATOM 3857 C CA . ASP C 1 37 ? 4.627 26.662 26.637 1.00 35.79 31 ASP C CA 1
ATOM 3858 C C . ASP C 1 37 ? 5.183 27.590 27.708 1.00 35.96 31 ASP C C 1
ATOM 3859 O O . ASP C 1 37 ? 6.345 27.488 28.083 1.00 36.23 31 ASP C O 1
ATOM 3864 N N . ILE C 1 38 ? 4.321 28.481 28.190 1.00 36.01 32 ILE C N 1
ATOM 3865 C CA . ILE C 1 38 ? 4.593 29.390 29.276 1.00 36.10 32 ILE C CA 1
ATOM 3866 C C . ILE C 1 38 ? 3.659 28.998 30.417 1.00 36.88 32 ILE C C 1
ATOM 3867 O O . ILE C 1 38 ? 2.434 29.034 30.251 1.00 37.36 32 ILE C O 1
ATOM 3872 N N . VAL C 1 39 ? 4.236 28.633 31.563 1.00 36.32 33 VAL C N 1
ATOM 3873 C CA . VAL C 1 39 ? 3.472 28.246 32.739 1.00 36.19 33 VAL C CA 1
ATOM 3874 C C . VAL C 1 39 ? 3.771 29.238 33.860 1.00 35.77 33 VAL C C 1
ATOM 3875 O O . VAL C 1 39 ? 4.913 29.672 34.034 1.00 35.66 33 VAL C O 1
ATOM 3879 N N . GLY C 1 40 ? 2.748 29.626 34.609 1.00 36.17 34 GLY C N 1
ATOM 3880 C CA . GLY C 1 40 ? 2.966 30.506 35.756 1.00 36.09 34 GLY C CA 1
ATOM 3881 C C . GLY C 1 40 ? 1.755 31.135 36.422 1.00 36.60 34 GLY C C 1
ATOM 3882 O O . GLY C 1 40 ? 0.594 30.916 36.030 1.00 36.36 34 GLY C O 1
ATOM 3883 N N . TYR C 1 41 ? 2.057 31.930 37.442 1.00 36.59 35 TYR C N 1
ATOM 3884 C CA . TYR C 1 41 ? 1.088 32.758 38.139 1.00 36.73 35 TYR C CA 1
ATOM 3885 C C . TYR C 1 41 ? 0.501 33.778 37.182 1.00 36.48 35 TYR C C 1
ATOM 3886 O O . TYR C 1 41 ? 1.226 34.402 36.403 1.00 36.79 35 TYR C O 1
ATOM 3895 N N . ILE C 1 42 ? -0.823 33.913 37.239 1.00 36.82 36 ILE C N 1
ATOM 3896 C CA . ILE C 1 42 ? -1.601 34.685 36.280 1.00 37.20 36 ILE C CA 1
ATOM 3897 C C . ILE C 1 42 ? -0.910 35.951 35.769 1.00 37.30 36 ILE C C 1
ATOM 3898 O O . ILE C 1 42 ? -0.671 36.058 34.573 1.00 37.89 36 ILE C O 1
ATOM 3903 N N . PRO C 1 43 ? -0.579 36.912 36.665 1.00 37.37 37 PRO C N 1
ATOM 3904 C CA . PRO C 1 43 ? 0.003 38.157 36.166 1.00 37.23 37 PRO C CA 1
ATOM 3905 C C . PRO C 1 43 ? 1.447 38.037 35.645 1.00 37.65 37 PRO C C 1
ATOM 3906 O O . PRO C 1 43 ? 1.902 38.930 34.921 1.00 37.08 37 PRO C O 1
ATOM 3910 N N . TYR C 1 44 ? 2.171 36.970 35.992 1.00 37.28 38 TYR C N 1
ATOM 3911 C CA . TYR C 1 44 ? 3.526 36.844 35.438 1.00 37.67 38 TYR C CA 1
ATOM 3912 C C . TYR C 1 44 ? 3.413 36.545 33.956 1.00 38.31 38 TYR C C 1
ATOM 3913 O O . TYR C 1 44 ? 4.029 37.225 33.110 1.00 38.07 38 TYR C O 1
ATOM 3922 N N . VAL C 1 45 ? 2.573 35.546 33.684 1.00 38.69 39 VAL C N 1
ATOM 3923 C CA . VAL C 1 45 ? 2.241 35.082 32.357 1.00 38.79 39 VAL C CA 1
ATOM 3924 C C . VAL C 1 45 ? 1.668 36.186 31.462 1.00 39.00 39 VAL C C 1
ATOM 3925 O O . VAL C 1 45 ? 1.988 36.227 30.282 1.00 39.58 39 VAL C O 1
ATOM 3929 N N . ALA C 1 46 ? 0.836 37.058 32.034 1.00 39.14 40 ALA C N 1
ATOM 3930 C CA . ALA C 1 46 ? 0.274 38.230 31.345 1.00 39.81 40 ALA C CA 1
ATOM 3931 C C . ALA C 1 46 ? 1.322 39.229 30.865 1.00 39.98 40 ALA C C 1
ATOM 3932 O O . ALA C 1 46 ? 1.029 40.080 30.032 1.00 40.40 40 ALA C O 1
ATOM 3934 N N . ARG C 1 47 ? 2.538 39.142 31.386 1.00 40.60 41 ARG C N 1
ATOM 3935 C CA . ARG C 1 47 ? 3.622 40.009 30.900 1.00 41.04 41 ARG C CA 1
ATOM 3936 C C . ARG C 1 47 ? 4.269 39.498 29.621 1.00 41.66 41 ARG C C 1
ATOM 3937 O O . ARG C 1 47 ? 5.109 40.175 29.026 1.00 41.89 41 ARG C O 1
ATOM 3945 N N . ILE C 1 48 ? 3.892 38.297 29.200 1.00 41.95 42 ILE C N 1
ATOM 3946 C CA . ILE C 1 48 ? 4.527 37.691 28.046 1.00 42.08 42 ILE C CA 1
ATOM 3947 C C . ILE C 1 48 ? 3.661 37.890 26.822 1.00 42.40 42 ILE C C 1
ATOM 3948 O O . ILE C 1 48 ? 2.588 37.288 26.700 1.00 42.29 42 ILE C O 1
ATOM 3953 N N . ALA C 1 49 ? 4.156 38.733 25.920 1.00 43.30 43 ALA C N 1
ATOM 3954 C CA . ALA C 1 49 ? 3.451 39.057 24.685 1.00 44.18 43 ALA C CA 1
ATOM 3955 C C . ALA C 1 49 ? 3.240 37.776 23.867 1.00 44.77 43 ALA C C 1
ATOM 3956 O O . ALA C 1 49 ? 4.219 37.104 23.523 1.00 44.82 43 ALA C O 1
ATOM 3958 N N . PRO C 1 50 ? 1.965 37.413 23.584 1.00 44.89 44 PRO C N 1
ATOM 3959 C CA . PRO C 1 50 ? 1.704 36.219 22.781 1.00 45.14 44 PRO C CA 1
ATOM 3960 C C . PRO C 1 50 ? 2.355 36.249 21.393 1.00 45.15 44 PRO C C 1
ATOM 3961 O O . PRO C 1 50 ? 2.731 37.314 20.887 1.00 45.87 44 PRO C O 1
ATOM 3965 N N . ARG C 1 51 ? 2.539 35.064 20.826 1.00 44.62 45 ARG C N 1
ATOM 3966 C CA . ARG C 1 51 ? 3.044 34.890 19.466 1.00 44.40 45 ARG C CA 1
ATOM 3967 C C . ARG C 1 51 ? 2.589 33.526 18.986 1.00 44.19 45 ARG C C 1
ATOM 3968 O O . ARG C 1 51 ? 2.155 32.687 19.783 1.00 43.46 45 ARG C O 1
ATOM 3976 N N . GLU C 1 52 ? 2.692 33.327 17.679 1.00 44.54 46 GLU C N 1
ATOM 3977 C CA . GLU C 1 52 ? 2.524 32.014 17.064 1.00 45.00 46 GLU C CA 1
ATOM 3978 C C . GLU C 1 52 ? 3.384 30.963 17.769 1.00 44.02 46 GLU C C 1
ATOM 3979 O O . GLU C 1 52 ? 4.534 31.223 18.112 1.00 43.96 46 GLU C O 1
ATOM 3985 N N . GLY C 1 53 ? 2.818 29.782 17.996 1.00 43.34 47 GLY C N 1
ATOM 3986 C CA . GLY C 1 53 ? 3.590 28.663 18.525 1.00 42.54 47 GLY C CA 1
ATOM 3987 C C . GLY C 1 53 ? 3.692 28.597 20.039 1.00 42.15 47 GLY C C 1
ATOM 3988 O O . GLY C 1 53 ? 4.320 27.684 20.583 1.00 42.40 47 GLY C O 1
ATOM 3989 N N . LEU C 1 54 ? 3.087 29.556 20.731 1.00 40.93 48 LEU C N 1
ATOM 3990 C CA . LEU C 1 54 ? 3.178 29.578 22.167 1.00 40.39 48 LEU C CA 1
ATOM 3991 C C . LEU C 1 54 ? 1.820 29.300 22.811 1.00 39.93 48 LEU C C 1
ATOM 3992 O O . LEU C 1 54 ? 0.843 29.941 22.478 1.00 40.90 48 LEU C O 1
ATOM 3997 N N . THR C 1 55 ? 1.751 28.297 23.679 1.00 39.12 49 THR C N 1
ATOM 3998 C CA . THR C 1 55 ? 0.576 28.090 24.507 1.00 38.06 49 THR C CA 1
ATOM 3999 C C . THR C 1 55 ? 0.805 28.647 25.924 1.00 37.52 49 THR C C 1
ATOM 4000 O O . THR C 1 55 ? 1.805 28.329 26.566 1.00 36.96 49 THR C O 1
ATOM 4004 N N . LEU C 1 56 ? -0.128 29.465 26.398 1.00 36.53 50 LEU C N 1
ATOM 4005 C CA . LEU C 1 56 ? -0.028 30.142 27.696 1.00 36.60 50 LEU C CA 1
ATOM 4006 C C . LEU C 1 56 ? -0.953 29.512 28.750 1.00 36.60 50 LEU C C 1
ATOM 4007 O O . LEU C 1 56 ? -2.146 29.334 28.504 1.00 36.30 50 LEU C O 1
ATOM 4012 N N . HIS C 1 57 ? -0.389 29.172 29.916 1.00 36.29 51 HIS C N 1
ATOM 4013 C CA . HIS C 1 57 ? -1.126 28.502 30.989 1.00 36.29 51 HIS C CA 1
ATOM 4014 C C . HIS C 1 57 ? -1.153 29.329 32.276 1.00 37.07 51 HIS C C 1
ATOM 4015 O O . HIS C 1 57 ? -0.438 28.993 33.224 1.00 36.12 51 HIS C O 1
ATOM 4022 N N . PRO C 1 58 ? -1.964 30.410 32.321 1.00 38.22 52 PRO C N 1
ATOM 4023 C CA . PRO C 1 58 ? -2.096 31.126 33.594 1.00 38.64 52 PRO C CA 1
ATOM 4024 C C . PRO C 1 58 ? -2.799 30.299 34.662 1.00 39.71 52 PRO C C 1
ATOM 4025 O O . PRO C 1 58 ? -3.637 29.421 34.372 1.00 39.99 52 PRO C O 1
ATOM 4029 N N . THR C 1 59 ? -2.433 30.567 35.899 1.00 40.69 53 THR C N 1
ATOM 4030 C CA . THR C 1 59 ? -2.885 29.765 37.012 1.00 41.66 53 THR C CA 1
ATOM 4031 C C . THR C 1 59 ? -2.759 30.626 38.284 1.00 42.35 53 THR C C 1
ATOM 4032 O O . THR C 1 59 ? -1.940 31.539 38.313 1.00 41.29 53 THR C O 1
ATOM 4036 N N . ASP C 1 60 ? -3.591 30.372 39.301 1.00 44.18 54 ASP C N 1
ATOM 4037 C CA . ASP C 1 60 ? -3.442 31.070 40.602 1.00 46.35 54 ASP C CA 1
ATOM 4038 C C . ASP C 1 60 ? -2.442 30.351 41.496 1.00 47.46 54 ASP C C 1
ATOM 4039 O O . ASP C 1 60 ? -1.807 29.399 41.056 1.00 47.77 54 ASP C O 1
ATOM 4044 N N . ASN C 1 61 ? -2.293 30.799 42.736 1.00 49.26 55 ASN C N 1
ATOM 4045 C CA . ASN C 1 61 ? -1.268 30.243 43.636 1.00 50.84 55 ASN C CA 1
ATOM 4046 C C . ASN C 1 61 ? -1.745 29.259 44.720 1.00 52.05 55 ASN C C 1
ATOM 4047 O O . ASN C 1 61 ? -1.085 29.132 45.758 1.00 52.19 55 ASN C O 1
ATOM 4052 N N . ARG C 1 62 ? -2.870 28.563 44.479 1.00 53.68 56 ARG C N 1
ATOM 4053 C CA . ARG C 1 62 ? -3.395 27.551 45.432 1.00 54.82 56 ARG C CA 1
ATOM 4054 C C . ARG C 1 62 ? -2.445 26.339 45.512 1.00 54.83 56 ARG C C 1
ATOM 4055 O O . ARG C 1 62 ? -2.100 25.881 46.609 1.00 54.86 56 ARG C O 1
ATOM 4063 N N . VAL C 1 63 ? -2.010 25.821 44.365 1.00 54.71 57 VAL C N 1
ATOM 4064 C CA . VAL C 1 63 ? -1.029 24.748 44.404 1.00 54.60 57 VAL C CA 1
ATOM 4065 C C . VAL C 1 63 ? 0.101 24.974 43.393 1.00 54.17 57 VAL C C 1
ATOM 4066 O O . VAL C 1 63 ? 0.019 24.535 42.235 1.00 54.13 57 VAL C O 1
ATOM 4070 N N . GLU C 1 64 ? 1.160 25.653 43.846 1.00 53.61 58 GLU C N 1
ATOM 4071 C CA . GLU C 1 64 ? 2.363 25.864 43.022 1.00 52.57 58 GLU C CA 1
ATOM 4072 C C . GLU C 1 64 ? 3.030 24.533 42.674 1.00 51.28 58 GLU C C 1
ATOM 4073 O O . GLU C 1 64 ? 3.668 24.392 41.632 1.00 50.88 58 GLU C O 1
ATOM 4079 N N . LEU C 1 65 ? 2.876 23.566 43.567 1.00 49.75 59 LEU C N 1
ATOM 4080 C CA . LEU C 1 65 ? 3.449 22.257 43.388 1.00 48.42 59 LEU C CA 1
ATOM 4081 C C . LEU C 1 65 ? 2.863 21.578 42.141 1.00 47.69 59 LEU C C 1
ATOM 4082 O O . LEU C 1 65 ? 3.591 20.886 41.415 1.00 47.75 59 LEU C O 1
ATOM 4087 N N . ASP C 1 66 ? 1.573 21.799 41.863 1.00 46.47 60 ASP C N 1
ATOM 4088 C CA . ASP C 1 66 ? 0.941 21.185 40.676 1.00 45.67 60 ASP C CA 1
ATOM 4089 C C . ASP C 1 66 ? 1.305 21.874 39.382 1.00 43.78 60 ASP C C 1
ATOM 4090 O O . ASP C 1 66 ? 1.394 21.238 38.335 1.00 43.49 60 ASP C O 1
ATOM 4095 N N . ARG C 1 67 ? 1.569 23.169 39.467 1.00 42.17 61 ARG C N 1
ATOM 4096 C CA . ARG C 1 67 ? 2.140 23.910 38.353 1.00 41.19 61 ARG C CA 1
ATOM 4097 C C . ARG C 1 67 ? 3.497 23.296 37.918 1.00 40.62 61 ARG C C 1
ATOM 4098 O O . ARG C 1 67 ? 3.776 23.130 36.717 1.00 39.54 61 ARG C O 1
ATOM 4106 N N . ALA C 1 68 ? 4.319 22.950 38.914 1.00 39.97 62 ALA C N 1
ATOM 4107 C CA . ALA C 1 68 ? 5.619 22.303 38.704 1.00 39.38 62 ALA C CA 1
ATOM 4108 C C . ALA C 1 68 ? 5.487 20.881 38.138 1.00 38.92 62 ALA C C 1
ATOM 4109 O O . ALA C 1 68 ? 6.176 20.501 37.200 1.00 39.02 62 ALA C O 1
ATOM 4111 N N . THR C 1 69 ? 4.596 20.106 38.719 1.00 38.66 63 THR C N 1
ATOM 4112 C CA . THR C 1 69 ? 4.308 18.764 38.243 1.00 38.82 63 THR C CA 1
ATOM 4113 C C . THR C 1 69 ? 3.785 18.792 36.799 1.00 38.70 63 THR C C 1
ATOM 4114 O O . THR C 1 69 ? 4.190 17.965 35.968 1.00 38.56 63 THR C O 1
ATOM 4118 N N . HIS C 1 70 ? 2.922 19.769 36.505 1.00 37.92 64 HIS C N 1
ATOM 4119 C CA . HIS C 1 70 ? 2.349 19.937 35.176 1.00 37.04 64 HIS C CA 1
ATOM 4120 C C . HIS C 1 70 ? 3.458 20.168 34.160 1.00 36.61 64 HIS C C 1
ATOM 4121 O O . HIS C 1 70 ? 3.518 19.476 33.116 1.00 36.59 64 HIS C O 1
ATOM 4128 N N . ALA C 1 71 ? 4.323 21.140 34.476 1.00 35.24 65 ALA C N 1
ATOM 4129 C CA . ALA C 1 71 ? 5.522 21.458 33.691 1.00 34.37 65 ALA C CA 1
ATOM 4130 C C . ALA C 1 71 ? 6.391 20.234 33.328 1.00 33.78 65 ALA C C 1
ATOM 4131 O O . ALA C 1 71 ? 6.835 20.109 32.182 1.00 32.81 65 ALA C O 1
ATOM 4133 N N . LEU C 1 72 ? 6.632 19.351 34.306 1.00 33.57 66 LEU C N 1
ATOM 4134 C CA . LEU C 1 72 ? 7.490 18.186 34.096 1.00 33.99 66 LEU C CA 1
ATOM 4135 C C . LEU C 1 72 ? 6.833 17.201 33.135 1.00 34.47 66 LEU C C 1
ATOM 4136 O O . LEU C 1 72 ? 7.511 16.648 32.258 1.00 33.73 66 LEU C O 1
ATOM 4141 N N . GLU C 1 73 ? 5.521 17.019 33.305 1.00 35.32 67 GLU C N 1
ATOM 4142 C CA . GLU C 1 73 ? 4.693 16.245 32.381 1.00 37.43 67 GLU C CA 1
ATOM 4143 C C . GLU C 1 73 ? 4.786 16.750 30.948 1.00 37.75 67 GLU C C 1
ATOM 4144 O O . GLU C 1 73 ? 4.955 15.954 30.017 1.00 38.90 67 GLU C O 1
ATOM 4150 N N . MET C 1 74 ? 4.695 18.059 30.766 1.00 37.99 68 MET C N 1
ATOM 4151 C CA . MET C 1 74 ? 4.815 18.626 29.430 1.00 38.58 68 MET C CA 1
ATOM 4152 C C . MET C 1 74 ? 6.183 18.346 28.855 1.00 39.15 68 MET C C 1
ATOM 4153 O O . MET C 1 74 ? 6.304 17.964 27.683 1.00 39.12 68 MET C O 1
ATOM 4158 N N . ALA C 1 75 ? 7.200 18.511 29.701 1.00 39.93 69 ALA C N 1
ATOM 4159 C CA . ALA C 1 75 ? 8.595 18.288 29.316 1.00 40.84 69 ALA C CA 1
ATOM 4160 C C . ALA C 1 75 ? 8.790 16.873 28.806 1.00 41.39 69 ALA C C 1
ATOM 4161 O O . ALA C 1 75 ? 9.532 16.643 27.845 1.00 41.81 69 ALA C O 1
ATOM 4163 N N . ALA C 1 76 ? 8.125 15.927 29.451 1.00 41.79 70 ALA C N 1
ATOM 4164 C CA . ALA C 1 76 ? 8.263 14.550 29.057 1.00 43.12 70 ALA C CA 1
ATOM 4165 C C . ALA C 1 76 ? 7.753 14.357 27.617 1.00 43.74 70 ALA C C 1
ATOM 4166 O O . ALA C 1 76 ? 8.358 13.608 26.844 1.00 44.38 70 ALA C O 1
ATOM 4168 N N . GLU C 1 77 ? 6.689 15.078 27.248 1.00 43.53 71 GLU C N 1
ATOM 4169 C CA . GLU C 1 77 ? 6.094 14.961 25.918 1.00 43.13 71 GLU C CA 1
ATOM 4170 C C . GLU C 1 77 ? 6.882 15.681 24.842 1.00 42.29 71 GLU C C 1
ATOM 4171 O O . GLU C 1 77 ? 6.490 15.660 23.672 1.00 42.39 71 GLU C O 1
ATOM 4177 N N . GLY C 1 78 ? 7.957 16.364 25.215 1.00 41.14 72 GLY C N 1
ATOM 4178 C CA . GLY C 1 78 ? 8.742 17.110 24.221 1.00 40.57 72 GLY C CA 1
ATOM 4179 C C . GLY C 1 78 ? 8.568 18.617 24.220 1.00 40.28 72 GLY C C 1
ATOM 4180 O O . GLY C 1 78 ? 9.306 19.351 23.543 1.00 39.82 72 GLY C O 1
ATOM 4181 N N . ARG C 1 79 ? 7.604 19.082 25.001 1.00 40.18 73 ARG C N 1
ATOM 4182 C CA . ARG C 1 79 ? 7.352 20.515 25.128 1.00 40.41 73 ARG C CA 1
ATOM 4183 C C . ARG C 1 79 ? 8.492 21.275 25.835 1.00 40.03 73 ARG C C 1
ATOM 4184 O O . ARG C 1 79 ? 9.125 20.776 26.774 1.00 40.19 73 ARG C O 1
ATOM 4192 N N . ARG C 1 80 ? 8.760 22.480 25.361 1.00 39.03 74 ARG C N 1
ATOM 4193 C CA . ARG C 1 80 ? 9.776 23.306 25.977 1.00 37.96 74 ARG C CA 1
ATOM 4194 C C . ARG C 1 80 ? 9.088 24.369 26.863 1.00 36.95 74 ARG C C 1
ATOM 4195 O O . ARG C 1 80 ? 8.561 25.365 26.373 1.00 36.15 74 ARG C O 1
ATOM 4203 N N . VAL C 1 81 ? 9.070 24.107 28.171 1.00 35.89 75 VAL C N 1
ATOM 4204 C CA . VAL C 1 81 ? 8.294 24.904 29.101 1.00 34.44 75 VAL C CA 1
ATOM 4205 C C . VAL C 1 81 ? 9.169 25.945 29.767 1.00 34.18 75 VAL C C 1
ATOM 4206 O O . VAL C 1 81 ? 10.171 25.594 30.375 1.00 34.25 75 VAL C O 1
ATOM 4210 N N . VAL C 1 82 ? 8.800 27.223 29.634 1.00 32.83 76 VAL C N 1
ATOM 4211 C CA . VAL C 1 82 ? 9.335 28.271 30.509 1.00 32.06 76 VAL C CA 1
ATOM 4212 C C . VAL C 1 82 ? 8.335 28.518 31.626 1.00 31.91 76 VAL C C 1
ATOM 4213 O O . VAL C 1 82 ? 7.187 28.929 31.371 1.00 32.03 76 VAL C O 1
ATOM 4217 N N . VAL C 1 83 ? 8.744 28.193 32.853 1.00 30.77 77 VAL C N 1
ATOM 4218 C CA . VAL C 1 83 ? 7.964 28.549 34.041 1.00 29.79 77 VAL C CA 1
ATOM 4219 C C . VAL C 1 83 ? 8.404 29.949 34.402 1.00 29.18 77 VAL C C 1
ATOM 4220 O O . VAL C 1 83 ? 9.586 30.178 34.604 1.00 29.01 77 VAL C O 1
ATOM 4224 N N . VAL C 1 84 ? 7.462 30.884 34.441 1.00 28.95 78 VAL C N 1
ATOM 4225 C CA . VAL C 1 84 ? 7.797 32.284 34.699 1.00 28.09 78 VAL C CA 1
ATOM 4226 C C . VAL C 1 84 ? 7.599 32.734 36.148 1.00 28.49 78 VAL C C 1
ATOM 4227 O O . VAL C 1 84 ? 6.660 32.316 36.851 1.00 27.96 78 VAL C O 1
ATOM 4231 N N . SER C 1 85 ? 8.539 33.560 36.589 1.00 28.92 79 SER C N 1
ATOM 4232 C CA . SER C 1 85 ? 8.511 34.246 37.880 1.00 29.36 79 SER C CA 1
ATOM 4233 C C . SER C 1 85 ? 8.903 35.706 37.695 1.00 29.30 79 SER C C 1
ATOM 4234 O O . SER C 1 85 ? 9.695 36.053 36.797 1.00 28.77 79 SER C O 1
ATOM 4237 N N . SER C 1 86 ? 8.390 36.560 38.577 1.00 29.47 80 SER C N 1
ATOM 4238 C CA . SER C 1 86 ? 8.847 37.930 38.629 1.00 28.87 80 SER C CA 1
ATOM 4239 C C . SER C 1 86 ? 10.220 37.938 39.305 1.00 28.05 80 SER C C 1
ATOM 4240 O O . SER C 1 86 ? 10.579 36.991 40.015 1.00 27.41 80 SER C O 1
ATOM 4243 N N . GLY C 1 87 ? 11.000 38.983 39.054 1.00 27.21 81 GLY C N 1
ATOM 4244 C CA . GLY C 1 87 ? 12.278 39.158 39.732 1.00 27.99 81 GLY C CA 1
ATOM 4245 C C . GLY C 1 87 ? 13.196 38.022 39.382 1.00 28.43 81 GLY C C 1
ATOM 4246 O O . GLY C 1 87 ? 13.411 37.754 38.214 1.00 28.77 81 GLY C O 1
ATOM 4247 N N . ASP C 1 88 ? 13.702 37.326 40.395 1.00 28.64 82 ASP C N 1
ATOM 4248 C CA . ASP C 1 88 ? 14.575 36.168 40.183 1.00 28.29 82 ASP C CA 1
ATOM 4249 C C . ASP C 1 88 ? 13.802 34.921 40.629 1.00 27.94 82 ASP C C 1
ATOM 4250 O O . ASP C 1 88 ? 13.120 34.973 41.646 1.00 27.73 82 ASP C O 1
ATOM 4255 N N . PRO C 1 89 ? 13.891 33.804 39.878 1.00 27.24 83 PRO C N 1
ATOM 4256 C CA . PRO C 1 89 ? 13.089 32.598 40.169 1.00 26.62 83 PRO C CA 1
ATOM 4257 C C . PRO C 1 89 ? 13.490 31.853 41.444 1.00 27.07 83 PRO C C 1
ATOM 4258 O O . PRO C 1 89 ? 12.745 30.963 41.910 1.00 27.31 83 PRO C O 1
ATOM 4262 N N . GLY C 1 90 ? 14.668 32.191 41.981 1.00 26.94 84 GLY C N 1
ATOM 4263 C CA . GLY C 1 90 ? 15.152 31.617 43.231 1.00 26.81 84 GLY C CA 1
ATOM 4264 C C . GLY C 1 90 ? 14.870 32.477 44.484 1.00 27.68 84 GLY C C 1
ATOM 4265 O O . GLY C 1 90 ? 15.311 32.137 45.589 1.00 27.31 84 GLY C O 1
ATOM 4266 N N . VAL C 1 91 ? 14.140 33.583 44.317 1.00 26.81 85 VAL C N 1
ATOM 4267 C CA . VAL C 1 91 ? 13.790 34.441 45.462 1.00 26.51 85 VAL C CA 1
ATOM 4268 C C . VAL C 1 91 ? 12.299 34.316 45.710 1.00 26.77 85 VAL C C 1
ATOM 4269 O O . VAL C 1 91 ? 11.480 34.852 44.949 1.00 27.40 85 VAL C O 1
ATOM 4273 N N . PHE C 1 92 ? 11.949 33.544 46.737 1.00 26.62 86 PHE C N 1
ATOM 4274 C CA . PHE C 1 92 ? 10.537 33.284 47.099 1.00 26.98 86 PHE C CA 1
ATOM 4275 C C . PHE C 1 92 ? 9.676 33.008 45.884 1.00 27.94 86 PHE C C 1
ATOM 4276 O O . PHE C 1 92 ? 8.743 33.769 45.583 1.00 29.13 86 PHE C O 1
ATOM 4284 N N . ALA C 1 93 ? 9.998 31.930 45.163 1.00 27.78 87 ALA C N 1
ATOM 4285 C CA . ALA C 1 93 ? 9.399 31.732 43.847 1.00 27.14 87 ALA C CA 1
ATOM 4286 C C . ALA C 1 93 ? 9.485 30.266 43.337 1.00 27.48 87 ALA C C 1
ATOM 4287 O O . ALA C 1 93 ? 9.675 29.337 44.137 1.00 27.49 87 ALA C O 1
ATOM 4289 N N . MET C 1 94 ? 9.384 30.067 42.022 1.00 27.77 88 MET C N 1
ATOM 4290 C CA . MET C 1 94 ? 9.106 28.716 41.463 1.00 28.38 88 MET C CA 1
ATOM 4291 C C . MET C 1 94 ? 10.240 27.693 41.404 1.00 27.99 88 MET C C 1
ATOM 4292 O O . MET C 1 94 ? 9.975 26.473 41.415 1.00 28.90 88 MET C O 1
ATOM 4297 N N . ALA C 1 95 ? 11.484 28.156 41.379 1.00 27.79 89 ALA C N 1
ATOM 4298 C CA . ALA C 1 95 ? 12.621 27.247 41.236 1.00 28.78 89 ALA C CA 1
ATOM 4299 C C . ALA C 1 95 ? 12.516 26.181 42.323 1.00 29.95 89 ALA C C 1
ATOM 4300 O O . ALA C 1 95 ? 12.605 24.997 42.039 1.00 30.76 89 ALA C O 1
ATOM 4302 N N . SER C 1 96 ? 12.239 26.629 43.544 1.00 30.45 90 SER C N 1
ATOM 4303 C CA . SER C 1 96 ? 12.147 25.811 44.745 1.00 31.52 90 SER C CA 1
ATOM 4304 C C . SER C 1 96 ? 11.042 24.748 44.642 1.00 31.78 90 SER C C 1
ATOM 4305 O O . SER C 1 96 ? 11.271 23.571 44.905 1.00 32.24 90 SER C O 1
ATOM 4308 N N . ALA C 1 97 ? 9.842 25.197 44.274 1.00 31.74 91 ALA C N 1
ATOM 4309 C CA . ALA C 1 97 ? 8.684 24.333 44.003 1.00 31.92 91 ALA C CA 1
ATOM 4310 C C . ALA C 1 97 ? 8.949 23.271 42.948 1.00 31.74 91 ALA C C 1
ATOM 4311 O O . ALA C 1 97 ? 8.516 22.116 43.104 1.00 31.54 91 ALA C O 1
ATOM 4313 N N . LEU C 1 98 ? 9.625 23.663 41.866 1.00 31.57 92 LEU C N 1
ATOM 4314 C CA . LEU C 1 98 ? 10.005 22.695 40.842 1.00 31.65 92 LEU C CA 1
ATOM 4315 C C . LEU C 1 98 ? 10.893 21.587 41.412 1.00 32.52 92 LEU C C 1
ATOM 4316 O O . LEU C 1 98 ? 10.657 20.406 41.121 1.00 32.91 92 LEU C O 1
ATOM 4321 N N . PHE C 1 99 ? 11.887 21.942 42.237 1.00 32.70 93 PHE C N 1
ATOM 4322 C CA . PHE C 1 99 ? 12.737 20.891 42.818 1.00 33.32 93 PHE C CA 1
ATOM 4323 C C . PHE C 1 99 ? 12.000 20.021 43.820 1.00 34.41 93 PHE C C 1
ATOM 4324 O O . PHE C 1 99 ? 12.243 18.812 43.866 1.00 35.29 93 PHE C O 1
ATOM 4332 N N . GLU C 1 100 ? 11.068 20.604 44.571 1.00 35.06 94 GLU C N 1
ATOM 4333 C CA . GLU C 1 100 ? 10.234 19.814 45.482 1.00 36.46 94 GLU C CA 1
ATOM 4334 C C . GLU C 1 100 ? 9.292 18.861 44.743 1.00 37.22 94 GLU C C 1
ATOM 4335 O O . GLU C 1 100 ? 9.071 17.723 45.188 1.00 37.94 94 GLU C O 1
ATOM 4341 N N . ALA C 1 101 ? 8.735 19.320 43.629 1.00 37.69 95 ALA C N 1
ATOM 4342 C CA . ALA C 1 101 ? 7.906 18.467 42.793 1.00 38.34 95 ALA C CA 1
ATOM 4343 C C . ALA C 1 101 ? 8.764 17.367 42.146 1.00 38.83 95 ALA C C 1
ATOM 4344 O O . ALA C 1 101 ? 8.348 16.209 42.109 1.00 39.78 95 ALA C O 1
ATOM 4346 N N . LEU C 1 102 ? 9.967 17.704 41.685 1.00 38.43 96 LEU C N 1
ATOM 4347 C CA . LEU C 1 102 ? 10.894 16.676 41.221 1.00 38.19 96 LEU C CA 1
ATOM 4348 C C . LEU C 1 102 ? 11.194 15.603 42.280 1.00 39.45 96 LEU C C 1
ATOM 4349 O O . LEU C 1 102 ? 11.279 14.420 41.940 1.00 38.88 96 LEU C O 1
ATOM 4354 N N . GLU C 1 103 ? 11.378 16.006 43.543 1.00 40.55 97 GLU C N 1
ATOM 4355 C CA . GLU C 1 103 ? 11.697 15.025 44.575 1.00 42.14 97 GLU C CA 1
ATOM 4356 C C . GLU C 1 103 ? 10.505 14.101 44.848 1.00 42.76 97 GLU C C 1
ATOM 4357 O O . GLU C 1 103 ? 10.690 12.894 45.090 1.00 42.77 97 GLU C O 1
ATOM 4363 N N . ALA C 1 104 ? 9.294 14.663 44.794 1.00 42.89 98 ALA C N 1
ATOM 4364 C CA . ALA C 1 104 ? 8.080 13.910 45.093 1.00 43.17 98 ALA C CA 1
ATOM 4365 C C . ALA C 1 104 ? 7.584 13.037 43.931 1.00 43.79 98 ALA C C 1
ATOM 4366 O O . ALA C 1 104 ? 6.765 12.152 44.144 1.00 44.27 98 ALA C O 1
ATOM 4368 N N . HIS C 1 105 ? 8.105 13.265 42.729 1.00 44.10 99 HIS C N 1
ATOM 4369 C CA . HIS C 1 105 ? 7.725 12.508 41.538 1.00 44.80 99 HIS C CA 1
ATOM 4370 C C . HIS C 1 105 ? 8.964 11.914 40.853 1.00 45.03 99 HIS C C 1
ATOM 4371 O O . HIS C 1 105 ? 9.408 12.408 39.813 1.00 44.90 99 HIS C O 1
ATOM 4378 N N . PRO C 1 106 ? 9.537 10.846 41.437 1.00 45.22 100 PRO C N 1
ATOM 4379 C CA . PRO C 1 106 ? 10.817 10.343 40.944 1.00 45.19 100 PRO C CA 1
ATOM 4380 C C . PRO C 1 106 ? 10.809 9.948 39.470 1.00 45.26 100 PRO C C 1
ATOM 4381 O O . PRO C 1 106 ? 11.853 10.025 38.808 1.00 45.42 100 PRO C O 1
ATOM 4385 N N . GLU C 1 107 ? 9.645 9.543 38.958 1.00 45.52 101 GLU C N 1
ATOM 4386 C CA . GLU C 1 107 ? 9.451 9.250 37.516 1.00 45.19 101 GLU C CA 1
ATOM 4387 C C . GLU C 1 107 ? 10.039 10.310 36.568 1.00 45.17 101 GLU C C 1
ATOM 4388 O O . GLU C 1 107 ? 10.458 9.988 35.452 1.00 44.70 101 GLU C O 1
ATOM 4394 N N . HIS C 1 108 ? 10.102 11.563 37.044 1.00 45.22 102 HIS C N 1
ATOM 4395 C CA . HIS C 1 108 ? 10.593 12.701 36.249 1.00 45.06 102 HIS C CA 1
ATOM 4396 C C . HIS C 1 108 ? 12.086 12.975 36.334 1.00 45.25 102 HIS C C 1
ATOM 4397 O O . HIS C 1 108 ? 12.583 13.905 35.685 1.00 45.12 102 HIS C O 1
ATOM 4404 N N . ALA C 1 109 ? 12.799 12.160 37.115 1.00 45.92 103 ALA C N 1
ATOM 4405 C CA . ALA C 1 109 ? 14.260 12.285 37.277 1.00 45.68 103 ALA C CA 1
ATOM 4406 C C . ALA C 1 109 ? 14.955 12.355 35.940 1.00 45.32 103 ALA C C 1
ATOM 4407 O O . ALA C 1 109 ? 14.616 11.611 35.022 1.00 46.35 103 ALA C O 1
ATOM 4409 N N . GLY C 1 110 ? 15.917 13.259 35.824 1.00 44.93 104 GLY C N 1
ATOM 4410 C CA . GLY C 1 110 ? 16.641 13.437 34.579 1.00 44.19 104 GLY C CA 1
ATOM 4411 C C . GLY C 1 110 ? 16.014 14.397 33.584 1.00 44.07 104 GLY C C 1
ATOM 4412 O O . GLY C 1 110 ? 16.592 14.611 32.515 1.00 44.45 104 GLY C O 1
ATOM 4413 N N . THR C 1 111 ? 14.844 14.974 33.906 1.00 43.27 105 THR C N 1
ATOM 4414 C CA . THR C 1 111 ? 14.257 16.064 33.093 1.00 41.75 105 THR C CA 1
ATOM 4415 C C . THR C 1 111 ? 15.275 17.175 32.930 1.00 40.73 105 THR C C 1
ATOM 4416 O O . THR C 1 111 ? 15.935 17.549 33.890 1.00 41.27 105 THR C O 1
ATOM 4420 N N . GLU C 1 112 ? 15.402 17.733 31.738 1.00 39.59 106 GLU C N 1
ATOM 4421 C CA . GLU C 1 112 ? 16.305 18.845 31.567 1.00 38.49 106 GLU C CA 1
ATOM 4422 C C . GLU C 1 112 ? 15.761 20.122 32.232 1.00 37.47 106 GLU C C 1
ATOM 4423 O O . GLU C 1 112 ? 14.747 20.690 31.811 1.00 37.47 106 GLU C O 1
ATOM 4429 N N . ILE C 1 113 ? 16.433 20.547 33.292 1.00 35.92 107 ILE C N 1
ATOM 4430 C CA . ILE C 1 113 ? 16.005 21.721 34.050 1.00 34.70 107 ILE C CA 1
ATOM 4431 C C . ILE C 1 113 ? 17.043 22.835 33.950 1.00 34.19 107 ILE C C 1
ATOM 4432 O O . ILE C 1 113 ? 18.242 22.611 34.135 1.00 34.43 107 ILE C O 1
ATOM 4437 N N . ARG C 1 114 ? 16.579 24.036 33.652 1.00 33.18 108 ARG C N 1
ATOM 4438 C CA . ARG C 1 114 ? 17.439 25.202 33.714 1.00 32.44 108 ARG C CA 1
ATOM 4439 C C . ARG C 1 114 ? 16.765 26.288 34.515 1.00 31.49 108 ARG C C 1
ATOM 4440 O O . ARG C 1 114 ? 15.587 26.589 34.297 1.00 32.20 108 ARG C O 1
ATOM 4448 N N . ILE C 1 115 ? 17.524 26.883 35.435 1.00 29.74 109 ILE C N 1
ATOM 4449 C CA . ILE C 1 115 ? 17.074 27.995 36.256 1.00 27.17 109 ILE C CA 1
ATOM 4450 C C . ILE C 1 115 ? 17.836 29.238 35.808 1.00 27.19 109 ILE C C 1
ATOM 4451 O O . ILE C 1 115 ? 19.063 29.256 35.792 1.00 27.03 109 ILE C O 1
ATOM 4456 N N . LEU C 1 116 ? 17.111 30.276 35.420 1.00 26.68 110 LEU C N 1
ATOM 4457 C CA . LEU C 1 116 ? 17.729 31.450 34.824 1.00 26.12 110 LEU C CA 1
ATOM 4458 C C . LEU C 1 116 ? 17.484 32.687 35.705 1.00 26.10 110 LEU C C 1
ATOM 4459 O O . LEU C 1 116 ? 16.333 33.050 35.948 1.00 25.80 110 LEU C O 1
ATOM 4464 N N . PRO C 1 117 ? 18.565 33.323 36.203 1.00 26.19 111 PRO C N 1
ATOM 4465 C CA . PRO C 1 117 ? 18.428 34.438 37.167 1.00 26.21 111 PRO C CA 1
ATOM 4466 C C . PRO C 1 117 ? 17.724 35.670 36.603 1.00 25.54 111 PRO C C 1
ATOM 4467 O O . PRO C 1 117 ? 17.591 35.811 35.371 1.00 26.00 111 PRO C O 1
ATOM 4471 N N . GLY C 1 118 ? 17.243 36.529 37.500 1.00 24.63 112 GLY C N 1
ATOM 4472 C CA . GLY C 1 118 ? 16.625 37.817 37.131 1.00 22.54 112 GLY C CA 1
ATOM 4473 C C . GLY C 1 118 ? 16.894 38.887 38.192 1.00 22.39 112 GLY C C 1
ATOM 4474 O O . GLY C 1 118 ? 17.350 38.564 39.269 1.00 21.30 112 GLY C O 1
ATOM 4475 N N . ILE C 1 119 ? 16.580 40.156 37.892 1.00 23.18 113 ILE C N 1
ATOM 4476 C CA . ILE C 1 119 ? 16.736 41.268 38.852 1.00 22.84 113 ILE C CA 1
ATOM 4477 C C . ILE C 1 119 ? 15.701 41.172 39.947 1.00 23.44 113 ILE C C 1
ATOM 4478 O O . ILE C 1 119 ? 14.518 41.316 39.702 1.00 23.79 113 ILE C O 1
ATOM 4483 N N . THR C 1 120 ? 16.137 40.930 41.167 1.00 25.00 114 THR C N 1
ATOM 4484 C CA . THR C 1 120 ? 15.183 40.715 42.250 1.00 26.32 114 THR C CA 1
ATOM 4485 C C . THR C 1 120 ? 14.669 42.065 42.737 1.00 26.99 114 THR C C 1
ATOM 4486 O O . THR C 1 120 ? 15.331 43.091 42.540 1.00 27.15 114 THR C O 1
ATOM 4490 N N . ALA C 1 121 ? 13.467 42.086 43.308 1.00 27.33 115 ALA C N 1
ATOM 4491 C CA . ALA C 1 121 ? 12.822 43.352 43.673 1.00 26.57 115 ALA C CA 1
ATOM 4492 C C . ALA C 1 121 ? 13.580 44.159 44.706 1.00 26.93 115 ALA C C 1
ATOM 4493 O O . ALA C 1 121 ? 13.602 45.388 44.612 1.00 27.40 115 ALA C O 1
ATOM 4495 N N . MET C 1 122 ? 14.204 43.503 45.680 1.00 26.50 116 MET C N 1
ATOM 4496 C CA . MET C 1 122 ? 14.978 44.254 46.678 1.00 27.78 116 MET C CA 1
ATOM 4497 C C . MET C 1 122 ? 16.115 45.099 46.101 1.00 28.08 116 MET C C 1
ATOM 4498 O O . MET C 1 122 ? 16.326 46.227 46.560 1.00 28.72 116 MET C O 1
ATOM 4503 N N . LEU C 1 123 ? 16.833 44.569 45.113 1.00 27.50 117 LEU C N 1
ATOM 4504 C CA . LEU C 1 123 ? 17.970 45.283 44.545 1.00 27.31 117 LEU C CA 1
ATOM 4505 C C . LEU C 1 123 ? 17.549 46.296 43.511 1.00 27.20 117 LEU C C 1
ATOM 4506 O O . LEU C 1 123 ? 18.205 47.322 43.332 1.00 26.62 117 LEU C O 1
ATOM 4511 N N . ALA C 1 124 ? 16.472 46.026 42.801 1.00 26.84 118 ALA C N 1
ATOM 4512 C CA . ALA C 1 124 ? 15.918 47.097 41.989 1.00 27.73 118 ALA C CA 1
ATOM 4513 C C . ALA C 1 124 ? 15.425 48.253 42.871 1.00 27.93 118 ALA C C 1
ATOM 4514 O O . ALA C 1 124 ? 15.623 49.433 42.539 1.00 29.57 118 ALA C O 1
ATOM 4516 N N . ALA C 1 125 ? 14.834 47.922 44.018 1.00 28.06 119 ALA C N 1
ATOM 4517 C CA . ALA C 1 125 ? 14.345 48.934 44.969 1.00 28.02 119 ALA C CA 1
ATOM 4518 C C . ALA C 1 125 ? 15.527 49.651 45.599 1.00 28.39 119 ALA C C 1
ATOM 4519 O O . ALA C 1 125 ? 15.578 50.891 45.643 1.00 29.28 119 ALA C O 1
ATOM 4521 N N . ALA C 1 126 ? 16.486 48.872 46.091 1.00 27.37 120 ALA C N 1
ATOM 4522 C CA . ALA C 1 126 ? 17.694 49.454 46.635 1.00 27.62 120 ALA C CA 1
ATOM 4523 C C . ALA C 1 126 ? 18.350 50.424 45.626 1.00 27.49 120 ALA C C 1
ATOM 4524 O O . ALA C 1 126 ? 18.728 51.556 46.002 1.00 27.32 120 ALA C O 1
ATOM 4526 N N . ALA C 1 127 ? 18.463 49.987 44.369 1.00 26.55 121 ALA C N 1
ATOM 4527 C CA . ALA C 1 127 ? 19.063 50.805 43.315 1.00 27.94 121 ALA C CA 1
ATOM 4528 C C . ALA C 1 127 ? 18.368 52.178 43.154 1.00 28.59 121 ALA C C 1
ATOM 4529 O O . ALA C 1 127 ? 19.028 53.160 42.911 1.00 29.17 121 ALA C O 1
ATOM 4531 N N . ALA C 1 128 ? 17.039 52.200 43.230 1.00 29.43 122 ALA C N 1
ATOM 4532 C CA . ALA C 1 128 ? 16.256 53.420 43.081 1.00 29.96 122 ALA C CA 1
ATOM 4533 C C . ALA C 1 128 ? 16.375 54.298 44.332 1.00 30.40 122 ALA C C 1
ATOM 4534 O O . ALA C 1 128 ? 16.249 55.498 44.228 1.00 31.08 122 ALA C O 1
ATOM 4536 N N . ALA C 1 129 ? 16.654 53.691 45.492 1.00 30.26 123 ALA C N 1
ATOM 4537 C CA . ALA C 1 129 ? 16.778 54.411 46.764 1.00 29.19 123 ALA C CA 1
ATOM 4538 C C . ALA C 1 129 ? 18.183 54.934 46.997 1.00 29.27 123 ALA C C 1
ATOM 4539 O O . ALA C 1 129 ? 18.414 55.715 47.922 1.00 28.81 123 ALA C O 1
ATOM 4540 N N . GLY C 1 130 ? 19.128 54.499 46.165 1.00 28.76 124 GLY C N 1
ATOM 4541 C CA . GLY C 1 130 ? 20.562 54.781 46.388 1.00 28.83 124 GLY C CA 1
ATOM 4542 C C . GLY C 1 130 ? 21.405 53.535 46.664 1.00 28.32 124 GLY C C 1
ATOM 4543 O O . GLY C 1 130 ? 21.698 52.772 45.760 1.00 28.90 124 GLY C O 1
ATOM 4544 N N . ALA C 1 131 ? 21.801 53.321 47.911 1.00 27.64 125 ALA C N 1
ATOM 4545 C CA . ALA C 1 131 ? 22.426 52.026 48.264 1.00 26.50 125 ALA C CA 1
ATOM 4546 C C . ALA C 1 131 ? 22.068 51.547 49.673 1.00 25.65 125 ALA C C 1
ATOM 4547 O O . ALA C 1 131 ? 22.959 51.386 50.525 1.00 25.64 125 ALA C O 1
ATOM 4549 N N . PRO C 1 132 ? 20.765 51.289 49.925 1.00 25.01 126 PRO C N 1
ATOM 4550 C CA . PRO C 1 132 ? 20.343 50.947 51.290 1.00 25.46 126 PRO C CA 1
ATOM 4551 C C . PRO C 1 132 ? 20.807 49.585 51.757 1.00 26.35 126 PRO C C 1
ATOM 4552 O O . PRO C 1 132 ? 20.821 49.332 52.961 1.00 26.58 126 PRO C O 1
ATOM 4556 N N . LEU C 1 133 ? 21.162 48.701 50.822 1.00 27.97 127 LEU C N 1
ATOM 4557 C CA . LEU C 1 133 ? 21.580 47.319 51.168 1.00 28.15 127 LEU C CA 1
ATOM 4558 C C . LEU C 1 133 ? 23.076 47.057 50.910 1.00 29.47 127 LEU C C 1
ATOM 4559 O O . LEU C 1 133 ? 23.493 45.908 50.638 1.00 30.49 127 LEU C O 1
ATOM 4564 N N . GLY C 1 134 ? 23.877 48.113 50.985 1.00 30.47 128 GLY C N 1
ATOM 4565 C CA . GLY C 1 134 ? 25.278 48.059 50.597 1.00 30.62 128 GLY C CA 1
ATOM 4566 C C . GLY C 1 134 ? 26.164 47.421 51.635 1.00 31.29 128 GLY C C 1
ATOM 4567 O O . GLY C 1 134 ? 27.387 47.304 51.414 1.00 32.18 128 GLY C O 1
ATOM 4568 N N . HIS C 1 135 ? 25.566 47.058 52.773 1.00 30.57 129 HIS C N 1
ATOM 4569 C CA . HIS C 1 135 ? 26.209 46.262 53.829 1.00 30.73 129 HIS C CA 1
ATOM 4570 C C . HIS C 1 135 ? 25.497 44.902 54.010 1.00 29.66 129 HIS C C 1
ATOM 4571 O O . HIS C 1 135 ? 24.475 44.671 53.368 1.00 29.60 129 HIS C O 1
ATOM 4578 N N . ASP C 1 136 ? 26.004 44.022 54.884 1.00 28.65 130 ASP C N 1
ATOM 4579 C CA . ASP C 1 136 ? 25.356 42.731 55.139 1.00 27.64 130 ASP C CA 1
ATOM 4580 C C . ASP C 1 136 ? 23.847 42.976 55.286 1.00 27.75 130 ASP C C 1
ATOM 4581 O O . ASP C 1 136 ? 23.409 43.989 55.902 1.00 27.41 130 ASP C O 1
ATOM 4586 N N . PHE C 1 137 ? 23.057 42.080 54.691 1.00 26.36 131 PHE C N 1
ATOM 4587 C CA . PHE C 1 137 ? 21.620 42.243 54.632 1.00 25.55 131 PHE C CA 1
ATOM 4588 C C . PHE C 1 137 ? 20.946 40.900 54.517 1.00 26.70 131 PHE C C 1
ATOM 4589 O O . PHE C 1 137 ? 21.591 39.905 54.164 1.00 26.24 131 PHE C O 1
ATOM 4597 N N . CYS C 1 138 ? 19.643 40.863 54.781 1.00 27.07 132 CYS C N 1
ATOM 4598 C CA . CYS C 1 138 ? 18.914 39.622 54.613 1.00 27.94 132 CYS C CA 1
ATOM 4599 C C . CYS C 1 138 ? 17.604 39.873 53.892 1.00 27.57 132 CYS C C 1
ATOM 4600 O O . CYS C 1 138 ? 17.166 41.021 53.784 1.00 28.65 132 CYS C O 1
ATOM 4603 N N . ALA C 1 139 ? 17.029 38.815 53.337 1.00 26.17 133 ALA C N 1
ATOM 4604 C CA . ALA C 1 139 ? 15.699 38.854 52.764 1.00 25.96 133 ALA C CA 1
ATOM 4605 C C . ALA C 1 139 ? 14.797 37.906 53.530 1.00 26.45 133 ALA C C 1
ATOM 4606 O O . ALA C 1 139 ? 15.191 36.753 53.786 1.00 25.96 133 ALA C O 1
ATOM 4608 N N . ILE C 1 140 ? 13.581 38.378 53.830 1.00 26.80 134 ILE C N 1
ATOM 4609 C CA . ILE C 1 140 ? 12.578 37.633 54.567 1.00 27.22 134 ILE C CA 1
ATOM 4610 C C . ILE C 1 140 ? 11.211 37.708 53.899 1.00 27.69 134 ILE C C 1
ATOM 4611 O O . ILE C 1 140 ? 10.756 38.791 53.555 1.00 28.19 134 ILE C O 1
ATOM 4616 N N . ASN C 1 141 ? 10.568 36.549 53.697 1.00 28.32 135 ASN C N 1
ATOM 4617 C CA . ASN C 1 141 ? 9.213 36.479 53.127 1.00 29.99 135 ASN C CA 1
ATOM 4618 C C . ASN C 1 141 ? 8.164 36.641 54.243 1.00 30.88 135 ASN C C 1
ATOM 4619 O O . ASN C 1 141 ? 8.263 35.983 55.270 1.00 30.44 135 ASN C O 1
ATOM 4624 N N . LEU C 1 142 ? 7.189 37.521 54.035 1.00 32.29 136 LEU C N 1
ATOM 4625 C CA . LEU C 1 142 ? 6.142 37.811 55.045 1.00 34.97 136 LEU C CA 1
ATOM 4626 C C . LEU C 1 142 ? 4.726 37.301 54.685 1.00 35.81 136 LEU C C 1
ATOM 4627 O O . LEU C 1 142 ? 3.728 37.772 55.240 1.00 36.20 136 LEU C O 1
ATOM 4632 N N . SER C 1 143 ? 4.652 36.368 53.741 1.00 37.11 137 SER C N 1
ATOM 4633 C CA . SER C 1 143 ? 3.409 35.700 53.384 1.00 37.67 137 SER C CA 1
ATOM 4634 C C . SER C 1 143 ? 3.652 34.236 53.098 1.00 37.99 137 SER C C 1
ATOM 4635 O O . SER C 1 143 ? 3.097 33.725 52.128 1.00 37.93 137 SER C O 1
ATOM 4638 N N . ASP C 1 144 ? 4.489 33.571 53.894 1.00 38.58 138 ASP C N 1
ATOM 4639 C CA . ASP C 1 144 ? 4.714 32.137 53.706 1.00 39.52 138 ASP C CA 1
ATOM 4640 C C . ASP C 1 144 ? 3.848 31.389 54.656 1.00 39.61 138 ASP C C 1
ATOM 4641 O O . ASP C 1 144 ? 4.211 31.201 55.812 1.00 39.15 138 ASP C O 1
ATOM 4646 N N . ASN C 1 145 ? 2.710 30.930 54.151 1.00 39.94 139 ASN C N 1
ATOM 4647 C CA . ASN C 1 145 ? 1.731 30.304 55.009 1.00 40.62 139 ASN C CA 1
ATOM 4648 C C . ASN C 1 145 ? 2.192 29.004 55.607 1.00 39.96 139 ASN C C 1
ATOM 4649 O O . ASN C 1 145 ? 1.588 28.550 56.555 1.00 41.10 139 ASN C O 1
ATOM 4654 N N . LEU C 1 146 ? 3.259 28.407 55.096 1.00 39.14 140 LEU C N 1
ATOM 4655 C CA . LEU C 1 146 ? 3.751 27.153 55.681 1.00 39.09 140 LEU C CA 1
ATOM 4656 C C . LEU C 1 146 ? 4.878 27.368 56.699 1.00 39.19 140 LEU C C 1
ATOM 4657 O O . LEU C 1 146 ? 5.378 26.420 57.316 1.00 38.81 140 LEU C O 1
ATOM 4662 N N . LYS C 1 147 ? 5.242 28.636 56.871 1.00 39.74 141 LYS C N 1
ATOM 4663 C CA . LYS C 1 147 ? 6.231 29.089 57.862 1.00 40.05 141 LYS C CA 1
ATOM 4664 C C . LYS C 1 147 ? 5.513 29.599 59.109 1.00 40.29 141 LYS C C 1
ATOM 4665 O O . LYS C 1 147 ? 4.990 30.733 59.118 1.00 40.56 141 LYS C O 1
ATOM 4671 N N . PRO C 1 148 ? 5.496 28.783 60.170 1.00 40.13 142 PRO C N 1
ATOM 4672 C CA . PRO C 1 148 ? 4.843 29.161 61.434 1.00 40.14 142 PRO C CA 1
ATOM 4673 C C . PRO C 1 148 ? 5.340 30.536 61.918 1.00 40.25 142 PRO C C 1
ATOM 4674 O O . PRO C 1 148 ? 6.476 30.930 61.608 1.00 41.38 142 PRO C O 1
ATOM 4678 N N . PHE C 1 149 ? 4.518 31.267 62.654 1.00 39.77 143 PHE C N 1
ATOM 4679 C CA . PHE C 1 149 ? 4.908 32.614 63.109 1.00 39.12 143 PHE C CA 1
ATOM 4680 C C . PHE C 1 149 ? 6.189 32.652 63.928 1.00 38.67 143 PHE C C 1
ATOM 4681 O O . PHE C 1 149 ? 7.016 33.562 63.775 1.00 39.45 143 PHE C O 1
ATOM 4689 N N . GLU C 1 150 ? 6.332 31.664 64.796 1.00 37.96 144 GLU C N 1
ATOM 4690 C CA . GLU C 1 150 ? 7.509 31.441 65.624 1.00 37.38 144 GLU C CA 1
ATOM 4691 C C . GLU C 1 150 ? 8.822 31.517 64.853 1.00 35.63 144 GLU C C 1
ATOM 4692 O O . GLU C 1 150 ? 9.795 32.105 65.335 1.00 35.13 144 GLU C O 1
ATOM 4698 N N . ILE C 1 151 ? 8.871 30.864 63.686 1.00 34.06 145 ILE C N 1
ATOM 4699 C CA . ILE C 1 151 ? 10.059 30.940 62.798 1.00 31.60 145 ILE C CA 1
ATOM 4700 C C . ILE C 1 151 ? 10.285 32.369 62.226 1.00 30.24 145 ILE C C 1
ATOM 4701 O O . ILE C 1 151 ? 11.404 32.876 62.301 1.00 29.52 145 ILE C O 1
ATOM 4706 N N . LEU C 1 152 ? 9.239 32.996 61.671 1.00 28.84 146 LEU C N 1
ATOM 4707 C CA . LEU C 1 152 ? 9.317 34.403 61.232 1.00 28.85 146 LEU C CA 1
ATOM 4708 C C . LEU C 1 152 ? 9.947 35.197 62.367 1.00 29.73 146 LEU C C 1
ATOM 4709 O O . LEU C 1 152 ? 10.983 35.835 62.186 1.00 29.30 146 LEU C O 1
ATOM 4714 N N . GLU C 1 153 ? 9.379 35.048 63.567 1.00 30.81 147 GLU C N 1
ATOM 4715 C CA . GLU C 1 153 ? 9.766 35.865 64.720 1.00 31.58 147 GLU C CA 1
ATOM 4716 C C . GLU C 1 153 ? 11.236 35.696 65.086 1.00 30.78 147 GLU C C 1
ATOM 4717 O O . GLU C 1 153 ? 11.969 36.685 65.344 1.00 30.26 147 GLU C O 1
ATOM 4723 N N . LYS C 1 154 ? 11.655 34.440 65.105 1.00 29.70 148 LYS C N 1
ATOM 4724 C CA . LYS C 1 154 ? 13.048 34.073 65.305 1.00 29.24 148 LYS C CA 1
ATOM 4725 C C . LYS C 1 154 ? 13.960 34.672 64.209 1.00 29.45 148 LYS C C 1
ATOM 4726 O O . LYS C 1 154 ? 15.139 34.932 64.451 1.00 30.14 148 LYS C O 1
ATOM 4732 N N . ARG C 1 155 ? 13.438 34.865 63.005 1.00 28.92 149 ARG C N 1
ATOM 4733 C CA . ARG C 1 155 ? 14.272 35.393 61.924 1.00 29.28 149 ARG C CA 1
ATOM 4734 C C . ARG C 1 155 ? 14.402 36.911 62.073 1.00 29.37 149 ARG C C 1
ATOM 4735 O O . ARG C 1 155 ? 15.504 37.440 61.968 1.00 30.06 149 ARG C O 1
ATOM 4743 N N . LEU C 1 156 ? 13.287 37.603 62.324 1.00 29.46 150 LEU C N 1
ATOM 4744 C CA . LEU C 1 156 ? 13.320 39.062 62.525 1.00 29.92 150 LEU C CA 1
ATOM 4745 C C . LEU C 1 156 ? 14.217 39.402 63.692 1.00 29.90 150 LEU C C 1
ATOM 4746 O O . LEU C 1 156 ? 15.100 40.239 63.563 1.00 30.72 150 LEU C O 1
ATOM 4751 N N . ARG C 1 157 ? 14.075 38.675 64.797 1.00 30.05 151 ARG C N 1
ATOM 4752 C CA . ARG C 1 157 ? 14.850 39.003 65.986 1.00 29.80 151 ARG C CA 1
ATOM 4753 C C . ARG C 1 157 ? 16.341 38.848 65.796 1.00 29.74 151 ARG C C 1
ATOM 4754 O O . ARG C 1 157 ? 17.103 39.747 66.161 1.00 30.18 151 ARG C O 1
ATOM 4762 N N . HIS C 1 158 ? 16.775 37.723 65.231 1.00 29.56 152 HIS C N 1
ATOM 4763 C CA . HIS C 1 158 ? 18.187 37.569 64.917 1.00 28.57 152 HIS C CA 1
ATOM 4764 C C . HIS C 1 158 ? 18.643 38.516 63.784 1.00 28.58 152 HIS C C 1
ATOM 4765 O O . HIS C 1 158 ? 19.746 39.019 63.807 1.00 27.71 152 HIS C O 1
ATOM 4772 N N . ALA C 1 159 ? 17.808 38.757 62.789 1.00 29.31 153 ALA C N 1
ATOM 4773 C CA . ALA C 1 159 ? 18.234 39.707 61.785 1.00 31.15 153 ALA C CA 1
ATOM 4774 C C . ALA C 1 159 ? 18.471 41.066 62.475 1.00 31.28 153 ALA C C 1
ATOM 4775 O O . ALA C 1 159 ? 19.458 41.739 62.187 1.00 31.11 153 ALA C O 1
ATOM 4777 N N . ALA C 1 160 ? 17.604 41.414 63.426 1.00 32.19 154 ALA C N 1
ATOM 4778 C CA . ALA C 1 160 ? 17.703 42.707 64.158 1.00 32.82 154 ALA C CA 1
ATOM 4779 C C . ALA C 1 160 ? 18.955 42.765 64.979 1.00 32.85 154 ALA C C 1
ATOM 4780 O O . ALA C 1 160 ? 19.734 43.723 64.858 1.00 32.07 154 ALA C O 1
ATOM 4782 N N . ARG C 1 161 ? 19.164 41.733 65.794 1.00 32.45 155 ARG C N 1
ATOM 4783 C CA . ARG C 1 161 ? 20.311 41.723 66.697 1.00 32.96 155 ARG C CA 1
ATOM 4784 C C . ARG C 1 161 ? 21.656 41.576 65.982 1.00 33.23 155 ARG C C 1
ATOM 4785 O O . ARG C 1 161 ? 22.700 42.029 66.486 1.00 33.22 155 ARG C O 1
ATOM 4793 N N . GLY C 1 162 ? 21.640 40.974 64.799 1.00 33.07 156 GLY C N 1
ATOM 4794 C CA . GLY C 1 162 ? 22.853 40.874 64.001 1.00 33.03 156 GLY C CA 1
ATOM 4795 C C . GLY C 1 162 ? 23.203 42.186 63.316 1.00 33.43 156 GLY C C 1
ATOM 4796 O O . GLY C 1 162 ? 24.278 42.306 62.745 1.00 34.00 156 GLY C O 1
ATOM 4797 N N . ASP C 1 163 ? 22.298 43.160 63.376 1.00 33.32 157 ASP C N 1
ATOM 4798 C CA . ASP C 1 163 ? 22.433 44.461 62.692 1.00 33.80 157 ASP C CA 1
ATOM 4799 C C . ASP C 1 163 ? 22.529 44.314 61.167 1.00 33.51 157 ASP C C 1
ATOM 4800 O O . ASP C 1 163 ? 23.341 44.976 60.505 1.00 32.91 157 ASP C O 1
ATOM 4805 N N . PHE C 1 164 ? 21.666 43.448 60.629 1.00 32.90 158 PHE C N 1
ATOM 4806 C CA . PHE C 1 164 ? 21.478 43.277 59.204 1.00 31.97 158 PHE C CA 1
ATOM 4807 C C . PHE C 1 164 ? 20.483 44.293 58.720 1.00 31.84 158 PHE C C 1
ATOM 4808 O O . PHE C 1 164 ? 19.435 44.465 59.336 1.00 31.65 158 PHE C O 1
ATOM 4816 N N . ALA C 1 165 ? 20.781 44.932 57.592 1.00 31.25 159 ALA C N 1
ATOM 4817 C CA . ALA C 1 165 ? 19.755 45.560 56.801 1.00 30.86 159 ALA C CA 1
ATOM 4818 C C . ALA C 1 165 ? 18.805 44.429 56.413 1.00 30.56 159 ALA C C 1
ATOM 4819 O O . ALA C 1 165 ? 19.228 43.286 56.367 1.00 31.89 159 ALA C O 1
ATOM 4821 N N . MET C 1 166 ? 17.537 44.727 56.144 1.00 30.26 160 MET C N 1
ATOM 4822 C CA . MET C 1 166 ? 16.539 43.698 55.843 1.00 29.97 160 MET C CA 1
ATOM 4823 C C . MET C 1 166 ? 15.705 44.079 54.640 1.00 29.76 160 MET C C 1
ATOM 4824 O O . MET C 1 166 ? 15.578 45.255 54.333 1.00 29.95 160 MET C O 1
ATOM 4829 N N . ALA C 1 167 ? 15.152 43.073 53.958 1.00 29.02 161 ALA C N 1
ATOM 4830 C CA . ALA C 1 167 ? 14.229 43.261 52.844 1.00 28.24 161 ALA C CA 1
ATOM 4831 C C . ALA C 1 167 ? 13.059 42.342 53.007 1.00 28.17 161 ALA C C 1
ATOM 4832 O O . ALA C 1 167 ? 13.218 41.108 53.063 1.00 28.33 161 ALA C O 1
ATOM 4834 N N . PHE C 1 168 ? 11.877 42.929 53.023 1.00 27.78 162 PHE C N 1
ATOM 4835 C CA . PHE C 1 168 ? 10.674 42.194 53.283 1.00 27.86 162 PHE C CA 1
ATOM 4836 C C . PHE C 1 168 ? 9.899 41.978 51.982 1.00 28.50 162 PHE C C 1
ATOM 4837 O O . PHE C 1 168 ? 9.463 42.932 51.324 1.00 28.09 162 PHE C O 1
ATOM 4845 N N . TYR C 1 169 ? 9.744 40.711 51.610 1.00 28.98 163 TYR C N 1
ATOM 4846 C CA . TYR C 1 169 ? 8.953 40.340 50.459 1.00 29.71 163 TYR C CA 1
ATOM 4847 C C . TYR C 1 169 ? 7.525 39.993 50.919 1.00 30.73 163 TYR C C 1
ATOM 4848 O O . TYR C 1 169 ? 7.316 39.499 52.041 1.00 30.72 163 TYR C O 1
ATOM 4857 N N . ASN C 1 170 ? 6.536 40.272 50.081 1.00 31.95 164 ASN C N 1
ATOM 4858 C CA . ASN C 1 170 ? 5.161 39.915 50.434 1.00 33.56 164 ASN C CA 1
ATOM 4859 C C . ASN C 1 170 ? 4.720 40.534 51.785 1.00 34.04 164 ASN C C 1
ATOM 4860 O O . ASN C 1 170 ? 4.238 39.825 52.679 1.00 33.96 164 ASN C O 1
ATOM 4865 N N . PRO C 1 171 ? 4.887 41.863 51.941 1.00 34.98 165 PRO C N 1
ATOM 4866 C CA . PRO C 1 171 ? 4.513 42.507 53.228 1.00 35.53 165 PRO C CA 1
ATOM 4867 C C . PRO C 1 171 ? 3.023 42.350 53.640 1.00 36.51 165 PRO C C 1
ATOM 4868 O O . PRO C 1 171 ? 2.731 42.305 54.827 1.00 36.81 165 PRO C O 1
ATOM 4872 N N . ARG C 1 172 ? 2.104 42.265 52.679 1.00 37.60 166 ARG C N 1
ATOM 4873 C CA . ARG C 1 172 ? 0.672 42.168 52.981 1.00 39.52 166 ARG C CA 1
ATOM 4874 C C . ARG C 1 172 ? 0.101 40.797 52.631 1.00 40.52 166 ARG C C 1
ATOM 4875 O O . ARG C 1 172 ? -0.057 40.455 51.458 1.00 41.21 166 ARG C O 1
ATOM 4883 N N . SER C 1 173 ? -0.185 40.004 53.650 1.00 41.35 167 SER C N 1
ATOM 4884 C CA . SER C 1 173 ? -0.769 38.698 53.450 1.00 42.08 167 SER C CA 1
ATOM 4885 C C . SER C 1 173 ? -2.283 38.828 53.533 1.00 42.63 167 SER C C 1
ATOM 4886 O O . SER C 1 173 ? -2.826 39.304 54.548 1.00 42.00 167 SER C O 1
ATOM 4889 N N . LYS C 1 174 ? -2.955 38.463 52.439 1.00 43.61 168 LYS C N 1
ATOM 4890 C CA . LYS C 1 174 ? -4.421 38.406 52.401 1.00 44.38 168 LYS C CA 1
ATOM 4891 C C . LYS C 1 174 ? -4.931 37.323 53.355 1.00 44.12 168 LYS C C 1
ATOM 4892 O O . LYS C 1 174 ? -6.018 37.448 53.910 1.00 45.14 168 LYS C O 1
ATOM 4898 N N . SER C 1 175 ? -4.148 36.270 53.560 1.00 43.35 169 SER C N 1
ATOM 4899 C CA . SER C 1 175 ? -4.566 35.194 54.439 1.00 42.73 169 SER C CA 1
ATOM 4900 C C . SER C 1 175 ? -4.236 35.443 55.909 1.00 43.03 169 SER C C 1
ATOM 4901 O O . SER C 1 175 ? -4.974 35.000 56.776 1.00 43.60 169 SER C O 1
ATOM 4904 N N . ARG C 1 176 ? -3.116 36.112 56.187 1.00 42.47 170 ARG C N 1
ATOM 4905 C CA . ARG C 1 176 ? -2.753 36.519 57.541 1.00 41.48 170 ARG C CA 1
ATOM 4906 C C . ARG C 1 176 ? -2.668 38.040 57.592 1.00 40.38 170 ARG C C 1
ATOM 4907 O O . ARG C 1 176 ? -1.574 38.580 57.728 1.00 40.38 170 ARG C O 1
ATOM 4915 N N . PRO C 1 177 ? -3.814 38.743 57.509 1.00 39.40 171 PRO C N 1
ATOM 4916 C CA . PRO C 1 177 ? -3.758 40.212 57.294 1.00 38.19 171 PRO C CA 1
ATOM 4917 C C . PRO C 1 177 ? -3.241 41.056 58.459 1.00 36.82 171 PRO C C 1
ATOM 4918 O O . PRO C 1 177 ? -3.134 42.279 58.306 1.00 36.79 171 PRO C O 1
ATOM 4922 N N . HIS C 1 178 ? -2.926 40.433 59.597 1.00 35.00 172 HIS C N 1
ATOM 4923 C CA . HIS C 1 178 ? -2.389 41.196 60.748 1.00 33.77 172 HIS C CA 1
ATOM 4924 C C . HIS C 1 178 ? -0.932 40.905 60.997 1.00 33.42 172 HIS C C 1
ATOM 4925 O O . HIS C 1 178 ? -0.352 41.392 61.961 1.00 32.77 172 HIS C O 1
ATOM 4932 N N . GLN C 1 179 ? -0.348 40.110 60.100 1.00 33.35 173 GLN C N 1
ATOM 4933 C CA . GLN C 1 179 ? 1.059 39.737 60.185 1.00 33.44 173 GLN C CA 1
ATOM 4934 C C . GLN C 1 179 ? 2.033 40.927 60.104 1.00 32.82 173 GLN C C 1
ATOM 4935 O O . GLN C 1 179 ? 2.953 41.043 60.904 1.00 32.20 173 GLN C O 1
ATOM 4941 N N . PHE C 1 180 ? 1.826 41.811 59.148 1.00 32.67 174 PHE C N 1
ATOM 4942 C CA . PHE C 1 180 ? 2.708 42.961 59.065 1.00 33.44 174 PHE C CA 1
ATOM 4943 C C . PHE C 1 180 ? 2.775 43.763 60.369 1.00 33.49 174 PHE C C 1
ATOM 4944 O O . PHE C 1 180 ? 3.864 44.123 60.820 1.00 34.16 174 PHE C O 1
ATOM 4952 N N . THR C 1 181 ? 1.623 44.006 60.989 1.00 33.91 175 THR C N 1
ATOM 4953 C CA . THR C 1 181 ? 1.562 44.708 62.272 1.00 33.83 175 THR C CA 1
ATOM 4954 C C . THR C 1 181 ? 2.488 44.077 63.291 1.00 34.33 175 THR C C 1
ATOM 4955 O O . THR C 1 181 ? 3.339 44.746 63.877 1.00 34.86 175 THR C O 1
ATOM 4959 N N . ARG C 1 182 ? 2.355 42.782 63.496 1.00 34.26 176 ARG C N 1
ATOM 4960 C CA . ARG C 1 182 ? 3.210 42.135 64.462 1.00 35.47 176 ARG C CA 1
ATOM 4961 C C . ARG C 1 182 ? 4.723 42.194 64.113 1.00 35.40 176 ARG C C 1
ATOM 4962 O O . ARG C 1 182 ? 5.559 42.294 65.013 1.00 35.46 176 ARG C O 1
ATOM 4970 N N . VAL C 1 183 ? 5.063 42.135 62.819 1.00 35.44 177 VAL C N 1
ATOM 4971 C CA . VAL C 1 183 ? 6.440 42.389 62.331 1.00 35.51 177 VAL C CA 1
ATOM 4972 C C . VAL C 1 183 ? 6.978 43.772 62.793 1.00 35.90 177 VAL C C 1
ATOM 4973 O O . VAL C 1 183 ? 8.058 43.874 63.356 1.00 35.89 177 VAL C O 1
ATOM 4977 N N . LEU C 1 184 ? 6.219 44.830 62.550 1.00 36.48 178 LEU C N 1
ATOM 4978 C CA . LEU C 1 184 ? 6.612 46.161 63.038 1.00 37.82 178 LEU C CA 1
ATOM 4979 C C . LEU C 1 184 ? 6.760 46.227 64.563 1.00 38.25 178 LEU C C 1
ATOM 4980 O O . LEU C 1 184 ? 7.720 46.809 65.081 1.00 38.85 178 LEU C O 1
ATOM 4985 N N . GLU C 1 185 ? 5.840 45.608 65.287 1.00 38.45 179 GLU C N 1
ATOM 4986 C CA . GLU C 1 185 ? 5.984 45.579 66.738 1.00 38.83 179 GLU C CA 1
ATOM 4987 C C . GLU C 1 185 ? 7.300 44.955 67.133 1.00 38.99 179 GLU C C 1
ATOM 4988 O O . GLU C 1 185 ? 7.990 45.450 68.029 1.00 39.43 179 GLU C O 1
ATOM 4994 N N . ILE C 1 186 ? 7.665 43.873 66.465 1.00 39.15 180 ILE C N 1
ATOM 4995 C CA . ILE C 1 186 ? 8.941 43.245 66.759 1.00 39.64 180 ILE C CA 1
ATOM 4996 C C . ILE C 1 186 ? 10.091 44.212 66.439 1.00 39.93 180 ILE C C 1
ATOM 4997 O O . ILE C 1 186 ? 10.954 44.450 67.288 1.00 40.47 180 ILE C O 1
ATOM 5002 N N . LEU C 1 187 ? 10.081 44.799 65.244 1.00 40.21 181 LEU C N 1
ATOM 5003 C CA . LEU C 1 187 ? 11.084 45.796 64.872 1.00 40.68 181 LEU C CA 1
ATOM 5004 C C . LEU C 1 187 ? 11.221 46.917 65.923 1.00 41.57 181 LEU C C 1
ATOM 5005 O O . LEU C 1 187 ? 12.335 47.264 66.342 1.00 41.59 181 LEU C O 1
ATOM 5010 N N . ARG C 1 188 ? 10.082 47.471 66.345 1.00 41.91 182 ARG C N 1
ATOM 5011 C CA . ARG C 1 188 ? 10.053 48.505 67.387 1.00 41.60 182 ARG C CA 1
ATOM 5012 C C . ARG C 1 188 ? 10.590 48.025 68.743 1.00 41.51 182 ARG C C 1
ATOM 5013 O O . ARG C 1 188 ? 11.172 48.809 69.496 1.00 41.86 182 ARG C O 1
ATOM 5021 N N . GLU C 1 189 ? 10.472 46.731 69.025 1.00 41.40 183 GLU C N 1
ATOM 5022 C CA . GLU C 1 189 ? 11.095 46.174 70.234 1.00 41.65 183 GLU C CA 1
ATOM 5023 C C . GLU C 1 189 ? 12.608 45.942 70.135 1.00 41.67 183 GLU C C 1
ATOM 5024 O O . GLU C 1 189 ? 13.297 45.859 71.168 1.00 42.55 183 GLU C O 1
ATOM 5030 N N . GLU C 1 190 ? 13.142 45.835 68.918 1.00 41.11 184 GLU C N 1
ATOM 5031 C CA . GLU C 1 190 ? 14.559 45.490 68.764 1.00 40.54 184 GLU C CA 1
ATOM 5032 C C . GLU C 1 190 ? 15.408 46.616 68.193 1.00 41.00 184 GLU C C 1
ATOM 5033 O O . GLU C 1 190 ? 16.627 46.530 68.227 1.00 41.03 184 GLU C O 1
ATOM 5039 N N . CYS C 1 191 ? 14.778 47.666 67.678 1.00 41.55 185 CYS C N 1
ATOM 5040 C CA . CYS C 1 191 ? 15.509 48.708 66.977 1.00 42.49 185 CYS C CA 1
ATOM 5041 C C . CYS C 1 191 ? 15.206 50.110 67.484 1.00 43.25 185 CYS C C 1
ATOM 5042 O O . CYS C 1 191 ? 14.069 50.429 67.864 1.00 43.45 185 CYS C O 1
ATOM 5045 N N . GLU C 1 192 ? 16.242 50.944 67.440 1.00 43.95 186 GLU C N 1
ATOM 5046 C CA . GLU C 1 192 ? 16.148 52.363 67.768 1.00 44.29 186 GLU C CA 1
ATOM 5047 C C . GLU C 1 192 ? 15.047 53.016 66.927 1.00 43.86 186 GLU C C 1
ATOM 5048 O O . GLU C 1 192 ? 14.862 52.661 65.765 1.00 43.84 186 GLU C O 1
ATOM 5054 N N . PRO C 1 193 ? 14.290 53.959 67.515 1.00 43.90 187 PRO C N 1
ATOM 5055 C CA . PRO C 1 193 ? 13.085 54.428 66.828 1.00 43.17 187 PRO C CA 1
ATOM 5056 C C . PRO C 1 193 ? 13.379 55.222 65.568 1.00 42.41 187 PRO C C 1
ATOM 5057 O O . PRO C 1 193 ? 12.470 55.476 64.777 1.00 42.58 187 PRO C O 1
ATOM 5061 N N . GLY C 1 194 ? 14.638 55.605 65.382 1.00 42.13 188 GLY C N 1
ATOM 5062 C CA . GLY C 1 194 ? 15.064 56.368 64.202 1.00 41.48 188 GLY C CA 1
ATOM 5063 C C . GLY C 1 194 ? 15.469 55.530 62.993 1.00 41.29 188 GLY C C 1
ATOM 5064 O O . GLY C 1 194 ? 15.765 56.083 61.917 1.00 41.61 188 GLY C O 1
ATOM 5065 N N . ARG C 1 195 ? 15.483 54.204 63.154 1.00 40.44 189 ARG C N 1
ATOM 5066 C CA . ARG C 1 195 ? 15.827 53.279 62.058 1.00 39.66 189 ARG C CA 1
ATOM 5067 C C . ARG C 1 195 ? 15.101 53.599 60.751 1.00 39.49 189 ARG C C 1
ATOM 5068 O O . ARG C 1 195 ? 13.881 53.781 60.736 1.00 40.41 189 ARG C O 1
ATOM 5076 N N . LEU C 1 196 ? 15.830 53.638 59.645 1.00 38.76 190 LEU C N 1
ATOM 5077 C CA . LEU C 1 196 ? 15.209 53.977 58.370 1.00 38.15 190 LEU C CA 1
ATOM 5078 C C . LEU C 1 196 ? 14.533 52.766 57.764 1.00 38.11 190 LEU C C 1
ATOM 5079 O O . LEU C 1 196 ? 15.110 51.677 57.729 1.00 39.14 190 LEU C O 1
ATOM 5084 N N . ILE C 1 197 ? 13.316 52.982 57.289 1.00 37.43 191 ILE C N 1
ATOM 5085 C CA . ILE C 1 197 ? 12.488 51.967 56.701 1.00 37.39 191 ILE C CA 1
ATOM 5086 C C . ILE C 1 197 ? 12.078 52.569 55.377 1.00 37.56 191 ILE C C 1
ATOM 5087 O O . ILE C 1 197 ? 11.650 53.724 55.333 1.00 37.59 191 ILE C O 1
ATOM 5092 N N . LEU C 1 198 ? 12.227 51.805 54.293 1.00 37.21 192 LEU C N 1
ATOM 5093 C CA . LEU C 1 198 ? 11.814 52.260 52.972 1.00 36.32 192 LEU C CA 1
ATOM 5094 C C . LEU C 1 198 ? 10.637 51.458 52.495 1.00 35.88 192 LEU C C 1
ATOM 5095 O O . LEU C 1 198 ? 10.656 50.221 52.566 1.00 36.55 192 LEU C O 1
ATOM 5100 N N . PHE C 1 199 ? 9.630 52.161 51.996 1.00 34.09 193 PHE C N 1
ATOM 5101 C CA . PHE C 1 199 ? 8.498 51.547 51.367 1.00 33.66 193 PHE C CA 1
ATOM 5102 C C . PHE C 1 199 ? 8.640 51.789 49.882 1.00 33.35 193 PHE C C 1
ATOM 5103 O O . PHE C 1 199 ? 8.536 52.921 49.406 1.00 33.15 193 PHE C O 1
ATOM 5111 N N . ALA C 1 200 ? 8.927 50.718 49.151 1.00 33.19 194 ALA C N 1
ATOM 5112 C CA . ALA C 1 200 ? 9.171 50.808 47.716 1.00 32.86 194 ALA C CA 1
ATOM 5113 C C . ALA C 1 200 ? 8.095 50.059 46.942 1.00 32.89 194 ALA C C 1
ATOM 5114 O O . ALA C 1 200 ? 8.018 48.826 46.994 1.00 31.90 194 ALA C O 1
ATOM 5116 N N . ARG C 1 201 ? 7.264 50.818 46.231 1.00 32.91 195 ARG C N 1
ATOM 5117 C CA . ARG C 1 201 ? 6.069 50.284 45.606 1.00 33.85 195 ARG C CA 1
ATOM 5118 C C . ARG C 1 201 ? 6.221 50.270 44.105 1.00 33.27 195 ARG C C 1
ATOM 5119 O O . ARG C 1 201 ? 6.615 51.273 43.518 1.00 33.04 195 ARG C O 1
ATOM 5127 N N . ALA C 1 202 ? 5.914 49.130 43.494 1.00 32.70 196 ALA C N 1
ATOM 5128 C CA . ALA C 1 202 ? 5.897 49.001 42.032 1.00 33.01 196 ALA C CA 1
ATOM 5129 C C . ALA C 1 202 ? 7.177 49.495 41.387 1.00 32.90 196 ALA C C 1
ATOM 5130 O O . ALA C 1 202 ? 7.166 50.270 40.429 1.00 33.71 196 ALA C O 1
ATOM 5132 N N . VAL C 1 203 ? 8.290 49.015 41.910 1.00 32.78 197 VAL C N 1
ATOM 5133 C CA . VAL C 1 203 ? 9.591 49.495 41.511 1.00 32.90 197 VAL C CA 1
ATOM 5134 C C . VAL C 1 203 ? 9.806 49.163 40.054 1.00 32.99 197 VAL C C 1
ATOM 5135 O O . VAL C 1 203 ? 9.433 48.093 39.600 1.00 33.11 197 VAL C O 1
ATOM 5139 N N . THR C 1 204 ? 10.339 50.131 39.315 1.00 33.57 198 THR C N 1
ATOM 5140 C CA . THR C 1 204 ? 10.583 50.043 37.863 1.00 33.59 198 THR C CA 1
ATOM 5141 C C . THR C 1 204 ? 9.344 50.310 37.009 1.00 34.77 198 THR C C 1
ATOM 5142 O O . THR C 1 204 ? 9.470 50.549 35.817 1.00 35.53 198 THR C O 1
ATOM 5146 N N . THR C 1 205 ? 8.148 50.271 37.583 1.00 36.46 199 THR C N 1
ATOM 5147 C CA . THR C 1 205 ? 6.955 50.590 36.775 1.00 37.98 199 THR C CA 1
ATOM 5148 C C . THR C 1 205 ? 6.746 52.110 36.639 1.00 38.74 199 THR C C 1
ATOM 5149 O O . THR C 1 205 ? 7.359 52.897 37.365 1.00 38.86 199 THR C O 1
ATOM 5153 N N . PRO C 1 206 ? 5.847 52.533 35.739 1.00 39.97 200 PRO C N 1
ATOM 5154 C CA . PRO C 1 206 ? 5.460 53.951 35.807 1.00 41.12 200 PRO C CA 1
ATOM 5155 C C . PRO C 1 206 ? 4.746 54.324 37.119 1.00 42.16 200 PRO C C 1
ATOM 5156 O O . PRO C 1 206 ? 4.688 55.511 37.465 1.00 42.55 200 PRO C O 1
ATOM 5160 N N . GLU C 1 207 ? 4.221 53.338 37.849 1.00 42.96 201 GLU C N 1
ATOM 5161 C CA . GLU C 1 207 ? 3.616 53.618 39.164 1.00 43.74 201 GLU C CA 1
ATOM 5162 C C . GLU C 1 207 ? 4.572 53.441 40.355 1.00 43.41 201 GLU C C 1
ATOM 5163 O O . GLU C 1 207 ? 4.131 53.223 41.476 1.00 43.63 201 GLU C O 1
ATOM 5169 N N . GLN C 1 208 ? 5.878 53.541 40.120 1.00 43.50 202 GLN C N 1
ATOM 5170 C CA . GLN C 1 208 ? 6.861 53.474 41.201 1.00 42.57 202 GLN C CA 1
ATOM 5171 C C . GLN C 1 208 ? 6.693 54.631 42.179 1.00 42.60 202 GLN C C 1
ATOM 5172 O O . GLN C 1 208 ? 6.527 55.790 41.764 1.00 42.94 202 GLN C O 1
ATOM 5178 N N . ALA C 1 209 ? 6.747 54.321 43.471 1.00 41.91 203 ALA C N 1
ATOM 5179 C CA . ALA C 1 209 ? 6.725 55.348 44.519 1.00 42.05 203 ALA C CA 1
ATOM 5180 C C . ALA C 1 209 ? 7.565 54.857 45.675 1.00 42.05 203 ALA C C 1
ATOM 5181 O O . ALA C 1 209 ? 7.408 53.713 46.122 1.00 41.13 203 ALA C O 1
ATOM 5183 N N . ILE C 1 210 ? 8.449 55.729 46.163 1.00 42.06 204 ILE C N 1
ATOM 5184 C CA . ILE C 1 210 ? 9.346 55.369 47.255 1.00 42.29 204 ILE C CA 1
ATOM 5185 C C . ILE C 1 210 ? 9.239 56.378 48.381 1.00 42.10 204 ILE C C 1
ATOM 5186 O O . ILE C 1 210 ? 9.381 57.582 48.151 1.00 42.57 204 ILE C O 1
ATOM 5191 N N . SER C 1 211 ? 9.005 55.896 49.593 1.00 41.68 205 SER C N 1
ATOM 5192 C CA . SER C 1 211 ? 9.034 56.763 50.759 1.00 41.72 205 SER C CA 1
ATOM 5193 C C . SER C 1 211 ? 9.883 56.151 51.850 1.00 41.58 205 SER C C 1
ATOM 5194 O O . SER C 1 211 ? 9.788 54.951 52.139 1.00 40.81 205 SER C O 1
ATOM 5197 N N . VAL C 1 212 ? 10.719 56.999 52.436 1.00 41.70 206 VAL C N 1
ATOM 5198 C CA . VAL C 1 212 ? 11.627 56.640 53.494 1.00 42.13 206 VAL C CA 1
ATOM 5199 C C . VAL C 1 212 ? 11.037 57.245 54.739 1.00 43.26 206 VAL C C 1
ATOM 5200 O O . VAL C 1 212 ? 10.571 58.385 54.706 1.00 43.83 206 VAL C O 1
ATOM 5204 N N . VAL C 1 213 ? 11.071 56.507 55.848 1.00 43.96 207 VAL C N 1
ATOM 5205 C CA . VAL C 1 213 ? 10.540 57.003 57.125 1.00 43.96 207 VAL C CA 1
ATOM 5206 C C . VAL C 1 213 ? 11.327 56.444 58.316 1.00 44.39 207 VAL C C 1
ATOM 5207 O O . VAL C 1 213 ? 12.032 55.428 58.182 1.00 44.76 207 VAL C O 1
ATOM 5211 N N . GLU C 1 214 ? 11.216 57.098 59.472 1.00 44.08 208 GLU C N 1
ATOM 5212 C CA . GLU C 1 214 ? 11.770 56.549 60.701 1.00 44.24 208 GLU C CA 1
ATOM 5213 C C . GLU C 1 214 ? 10.780 55.493 61.160 1.00 43.96 208 GLU C C 1
ATOM 5214 O O . GLU C 1 214 ? 9.573 55.630 60.936 1.00 43.70 208 GLU C O 1
ATOM 5220 N N . LEU C 1 215 ? 11.301 54.451 61.795 1.00 43.78 209 LEU C N 1
ATOM 5221 C CA . LEU C 1 215 ? 10.515 53.321 62.305 1.00 44.14 209 LEU C CA 1
ATOM 5222 C C . LEU C 1 215 ? 9.411 53.708 63.304 1.00 45.22 209 LEU C C 1
ATOM 5223 O O . LEU C 1 215 ? 8.321 53.124 63.294 1.00 44.68 209 LEU C O 1
ATOM 5228 N N . ARG C 1 216 ? 9.693 54.704 64.150 1.00 47.10 210 ARG C N 1
ATOM 5229 C CA . ARG C 1 216 ? 8.684 55.248 65.079 1.00 48.75 210 ARG C CA 1
ATOM 5230 C C . ARG C 1 216 ? 7.424 55.690 64.324 1.00 48.72 210 ARG C C 1
ATOM 5231 O O . ARG C 1 216 ? 6.342 55.648 64.883 1.00 49.40 210 ARG C O 1
ATOM 5239 N N . ASP C 1 217 ? 7.564 56.068 63.050 1.00 48.97 211 ASP C N 1
ATOM 5240 C CA . ASP C 1 217 ? 6.408 56.466 62.228 1.00 49.24 211 ASP C CA 1
ATOM 5241 C C . ASP C 1 217 ? 5.817 55.399 61.318 1.00 48.91 211 ASP C C 1
ATOM 5242 O O . ASP C 1 217 ? 4.686 55.540 60.884 1.00 48.70 211 ASP C O 1
ATOM 5247 N N . ALA C 1 218 ? 6.578 54.349 61.021 1.00 48.80 212 ALA C N 1
ATOM 5248 C CA . ALA C 1 218 ? 6.151 53.334 60.052 1.00 48.40 212 ALA C CA 1
ATOM 5249 C C . ALA C 1 218 ? 4.838 52.688 60.457 1.00 48.21 212 ALA C C 1
ATOM 5250 O O . ALA C 1 218 ? 4.633 52.407 61.633 1.00 47.89 212 ALA C O 1
ATOM 5252 N N . THR C 1 219 ? 3.950 52.473 59.485 1.00 48.13 213 THR C N 1
ATOM 5253 C CA . THR C 1 219 ? 2.703 51.722 59.713 1.00 48.36 213 THR C CA 1
ATOM 5254 C C . THR C 1 219 ? 2.427 50.690 58.591 1.00 48.22 213 THR C C 1
ATOM 5255 O O . THR C 1 219 ? 2.919 50.839 57.463 1.00 47.90 213 THR C O 1
ATOM 5259 N N . PRO C 1 220 ? 1.620 49.655 58.902 1.00 48.27 214 PRO C N 1
ATOM 5260 C CA . PRO C 1 220 ? 1.297 48.539 58.015 1.00 48.01 214 PRO C CA 1
ATOM 5261 C C . PRO C 1 220 ? 0.742 48.944 56.661 1.00 47.83 214 PRO C C 1
ATOM 5262 O O . PRO C 1 220 ? 1.102 48.343 55.648 1.00 47.91 214 PRO C O 1
ATOM 5266 N N . GLU C 1 221 ? -0.134 49.937 56.635 1.00 47.68 215 GLU C N 1
ATOM 5267 C CA . GLU C 1 221 ? -0.756 50.341 55.369 1.00 47.86 215 GLU C CA 1
ATOM 5268 C C . GLU C 1 221 ? 0.153 51.210 54.490 1.00 47.12 215 GLU C C 1
ATOM 5269 O O . GLU C 1 221 ? -0.270 51.703 53.450 1.00 46.65 215 GLU C O 1
ATOM 5275 N N . MET C 1 222 ? 1.403 51.395 54.901 1.00 46.65 216 MET C N 1
ATOM 5276 C CA . MET C 1 222 ? 2.377 52.036 54.018 1.00 46.49 216 MET C CA 1
ATOM 5277 C C . MET C 1 222 ? 2.819 51.093 52.881 1.00 45.78 216 MET C C 1
ATOM 5278 O O . MET C 1 222 ? 3.405 51.537 51.883 1.00 45.77 216 MET C O 1
ATOM 5283 N N . ALA C 1 223 ? 2.503 49.807 53.049 1.00 45.30 217 ALA C N 1
ATOM 5284 C CA . ALA C 1 223 ? 2.836 48.736 52.113 1.00 44.97 217 ALA C CA 1
ATOM 5285 C C . ALA C 1 223 ? 1.582 48.052 51.576 1.00 45.23 217 ALA C C 1
ATOM 5286 O O . ALA C 1 223 ? 0.692 47.709 52.351 1.00 44.84 217 ALA C O 1
ATOM 5288 N N . ASP C 1 224 ? 1.510 47.870 50.253 1.00 45.60 218 ASP C N 1
ATOM 5289 C CA . ASP C 1 224 ? 0.503 46.980 49.631 1.00 46.15 218 ASP C CA 1
ATOM 5290 C C . ASP C 1 224 ? 1.133 45.706 49.019 1.00 45.84 218 ASP C C 1
ATOM 5291 O O . ASP C 1 224 ? 2.189 45.247 49.473 1.00 45.53 218 ASP C O 1
ATOM 5296 N N . MET C 1 225 ? 0.492 45.169 47.976 1.00 45.59 219 MET C N 1
ATOM 5297 C CA . MET C 1 225 ? 0.921 43.911 47.325 1.00 45.55 219 MET C CA 1
ATOM 5298 C C . MET C 1 225 ? 2.197 44.044 46.497 1.00 43.41 219 MET C C 1
ATOM 5299 O O . MET C 1 225 ? 2.977 43.100 46.397 1.00 43.09 219 MET C O 1
ATOM 5304 N N . ARG C 1 226 ? 2.397 45.221 45.918 1.00 41.65 220 ARG C N 1
ATOM 5305 C CA . ARG C 1 226 ? 3.493 45.491 44.999 1.00 40.24 220 ARG C CA 1
ATOM 5306 C C . ARG C 1 226 ? 4.614 46.243 45.688 1.00 38.15 220 ARG C C 1
ATOM 5307 O O . ARG C 1 226 ? 5.317 47.033 45.048 1.00 38.48 220 ARG C O 1
ATOM 5315 N N . THR C 1 227 ? 4.786 46.009 46.979 1.00 35.56 221 THR C N 1
ATOM 5316 C CA . THR C 1 227 ? 5.725 46.762 47.767 1.00 33.90 221 THR C CA 1
ATOM 5317 C C . THR C 1 227 ? 6.746 45.811 48.374 1.00 32.81 221 THR C C 1
ATOM 5318 O O . THR C 1 227 ? 6.379 44.747 48.871 1.00 32.45 221 THR C O 1
ATOM 5322 N N . VAL C 1 228 ? 8.020 46.205 48.328 1.00 30.78 222 VAL C N 1
ATOM 5323 C CA . VAL C 1 228 ? 9.061 45.557 49.078 1.00 29.74 222 VAL C CA 1
ATOM 5324 C C . VAL C 1 228 ? 9.498 46.571 50.127 1.00 29.75 222 VAL C C 1
ATOM 5325 O O . VAL C 1 228 ? 9.632 47.746 49.825 1.00 30.01 222 VAL C O 1
ATOM 5329 N N . VAL C 1 229 ? 9.750 46.109 51.346 1.00 29.30 223 VAL C N 1
ATOM 5330 C CA . VAL C 1 229 ? 10.124 46.997 52.431 1.00 28.40 223 VAL C CA 1
ATOM 5331 C C . VAL C 1 229 ? 11.590 46.850 52.826 1.00 28.01 223 VAL C C 1
ATOM 5332 O O . VAL C 1 229 ? 11.990 45.792 53.295 1.00 28.73 223 VAL C O 1
ATOM 5336 N N . LEU C 1 230 ? 12.385 47.900 52.670 1.00 26.76 224 LEU C N 1
ATOM 5337 C CA . LEU C 1 230 ? 13.765 47.853 53.146 1.00 26.80 224 LEU C CA 1
ATOM 5338 C C . LEU C 1 230 ? 13.978 48.498 54.505 1.00 27.37 224 LEU C C 1
ATOM 5339 O O . LEU C 1 230 ? 13.434 49.565 54.818 1.00 28.76 224 LEU C O 1
ATOM 5344 N N . VAL C 1 231 ? 14.791 47.851 55.312 1.00 27.91 225 VAL C N 1
ATOM 5345 C CA . VAL C 1 231 ? 15.099 48.331 56.632 1.00 29.08 225 VAL C CA 1
ATOM 5346 C C . VAL C 1 231 ? 16.579 48.531 56.646 1.00 29.92 225 VAL C C 1
ATOM 5347 O O . VAL C 1 231 ? 17.306 47.614 56.265 1.00 30.27 225 VAL C O 1
ATOM 5351 N N . GLY C 1 232 ? 17.053 49.688 57.108 1.00 30.76 226 GLY C N 1
ATOM 5352 C CA . GLY C 1 232 ? 18.498 49.915 57.155 1.00 31.49 226 GLY C CA 1
ATOM 5353 C C . GLY C 1 232 ? 19.122 49.103 58.269 1.00 32.47 226 GLY C C 1
ATOM 5354 O O . GLY C 1 232 ? 18.412 48.557 59.091 1.00 33.28 226 GLY C O 1
ATOM 5355 N N . ASN C 1 233 ? 20.441 48.988 58.313 1.00 33.49 227 ASN C N 1
ATOM 5356 C CA . ASN C 1 233 ? 21.050 48.644 59.585 1.00 35.20 227 ASN C CA 1
ATOM 5357 C C . ASN C 1 233 ? 21.165 49.909 60.453 1.00 35.46 227 ASN C C 1
ATOM 5358 O O . ASN C 1 233 ? 20.662 50.955 60.065 1.00 35.53 227 ASN C O 1
ATOM 5363 N N . ALA C 1 234 ? 21.787 49.821 61.623 1.00 36.29 228 ALA C N 1
ATOM 5364 C CA . ALA C 1 234 ? 21.797 50.960 62.550 1.00 37.32 228 ALA C CA 1
ATOM 5365 C C . ALA C 1 234 ? 22.413 52.235 61.956 1.00 38.42 228 ALA C C 1
ATOM 5366 O O . ALA C 1 234 ? 21.981 53.331 62.293 1.00 39.36 228 ALA C O 1
ATOM 5368 N N . ALA C 1 235 ? 23.395 52.090 61.065 1.00 38.89 229 ALA C N 1
ATOM 5369 C CA . ALA C 1 235 ? 24.137 53.230 60.526 1.00 38.75 229 ALA C CA 1
ATOM 5370 C C . ALA C 1 235 ? 23.540 53.832 59.252 1.00 39.69 229 ALA C C 1
ATOM 5371 O O . ALA C 1 235 ? 23.963 54.911 58.794 1.00 40.05 229 ALA C O 1
ATOM 5373 N N . THR C 1 236 ? 22.553 53.168 58.666 1.00 40.43 230 THR C N 1
ATOM 5374 C CA . THR C 1 236 ? 21.947 53.706 57.444 1.00 41.74 230 THR C CA 1
ATOM 5375 C C . THR C 1 236 ? 21.515 55.169 57.639 1.00 42.66 230 THR C C 1
ATOM 5376 O O . THR C 1 236 ? 21.012 55.537 58.702 1.00 43.09 230 THR C O 1
ATOM 5380 N N . ARG C 1 237 ? 21.730 56.000 56.620 1.00 43.16 231 ARG C N 1
ATOM 5381 C CA . ARG C 1 237 ? 21.430 57.426 56.736 1.00 43.50 231 ARG C CA 1
ATOM 5382 C C . ARG C 1 237 ? 21.040 57.986 55.390 1.00 43.37 231 ARG C C 1
ATOM 5383 O O . ARG C 1 237 ? 21.102 57.289 54.373 1.00 43.38 231 ARG C O 1
ATOM 5391 N N . ARG C 1 238 ? 20.626 59.250 55.405 1.00 43.40 232 ARG C N 1
ATOM 5392 C CA . ARG C 1 238 ? 20.264 59.971 54.208 1.00 42.95 232 ARG C CA 1
ATOM 5393 C C . ARG C 1 238 ? 21.446 60.808 53.719 1.00 42.61 232 ARG C C 1
ATOM 5394 O O . ARG C 1 238 ? 22.354 61.106 54.469 1.00 42.95 232 ARG C O 1
ATOM 5402 N N . VAL C 1 239 ? 21.456 61.108 52.429 1.00 42.75 233 VAL C N 1
ATOM 5403 C CA . VAL C 1 239 ? 22.224 62.212 51.851 1.00 42.28 233 VAL C CA 1
ATOM 5404 C C . VAL C 1 239 ? 21.395 62.629 50.649 1.00 42.01 233 VAL C C 1
ATOM 5405 O O . VAL C 1 239 ? 21.106 61.815 49.769 1.00 42.09 233 VAL C O 1
ATOM 5409 N N . GLY C 1 240 ? 20.957 63.880 50.639 1.00 42.08 234 GLY C N 1
ATOM 5410 C CA . GLY C 1 240 ? 20.006 64.345 49.624 1.00 41.61 234 GLY C CA 1
ATOM 5411 C C . GLY C 1 240 ? 18.854 63.354 49.508 1.00 41.09 234 GLY C C 1
ATOM 5412 O O . GLY C 1 240 ? 18.414 62.795 50.513 1.00 41.15 234 GLY C O 1
ATOM 5413 N N . PRO C 1 241 ? 18.396 63.092 48.278 1.00 40.84 235 PRO C N 1
ATOM 5414 C CA . PRO C 1 241 ? 17.299 62.135 48.049 1.00 40.87 235 PRO C CA 1
ATOM 5415 C C . PRO C 1 241 ? 17.697 60.665 48.247 1.00 40.32 235 PRO C C 1
ATOM 5416 O O . PRO C 1 241 ? 16.852 59.785 48.063 1.00 40.77 235 PRO C O 1
ATOM 5420 N N . TRP C 1 242 ? 18.949 60.408 48.646 1.00 39.19 236 TRP C N 1
ATOM 5421 C CA . TRP C 1 242 ? 19.478 59.044 48.718 1.00 37.28 236 TRP C CA 1
ATOM 5422 C C . TRP C 1 242 ? 19.548 58.462 50.102 1.00 37.03 236 TRP C C 1
ATOM 5423 O O . TRP C 1 242 ? 19.586 59.202 51.100 1.00 36.18 236 TRP C O 1
ATOM 5434 N N . VAL C 1 243 ? 19.627 57.121 50.121 1.00 37.24 237 VAL C N 1
ATOM 5435 C CA . VAL C 1 243 ? 19.862 56.325 51.317 1.00 37.89 237 VAL C CA 1
ATOM 5436 C C . VAL C 1 243 ? 21.034 55.351 51.160 1.00 38.72 237 VAL C C 1
ATOM 5437 O O . VAL C 1 243 ? 21.168 54.681 50.142 1.00 38.71 237 VAL C O 1
ATOM 5441 N N . TYR C 1 244 ? 21.871 55.270 52.188 1.00 39.82 238 TYR C N 1
ATOM 5442 C CA . TYR C 1 244 ? 23.064 54.454 52.126 1.00 41.21 238 TYR C CA 1
ATOM 5443 C C . TYR C 1 244 ? 23.640 54.224 53.505 1.00 42.37 238 TYR C C 1
ATOM 5444 O O . TYR C 1 244 ? 23.237 54.859 54.491 1.00 42.22 238 TYR C O 1
ATOM 5453 N N . THR C 1 245 ? 24.631 53.350 53.563 1.00 44.16 239 THR C N 1
ATOM 5454 C CA . THR C 1 245 ? 25.291 53.041 54.821 1.00 46.55 239 THR C CA 1
ATOM 5455 C C . THR C 1 245 ? 26.774 53.313 54.719 1.00 47.81 239 THR C C 1
ATOM 5456 O O . THR C 1 245 ? 27.427 52.772 53.833 1.00 48.14 239 THR C O 1
ATOM 5460 N N . PRO C 1 246 ? 27.317 54.139 55.629 1.00 49.18 240 PRO C N 1
ATOM 5461 C CA . PRO C 1 246 ? 28.734 54.493 55.516 1.00 50.71 240 PRO C CA 1
ATOM 5462 C C . PRO C 1 246 ? 29.660 53.316 55.851 1.00 51.95 240 PRO C C 1
ATOM 5463 O O . PRO C 1 246 ? 29.302 52.479 56.684 1.00 52.03 240 PRO C O 1
ATOM 5467 N N . ARG C 1 247 ? 30.834 53.264 55.214 1.00 53.34 241 ARG C N 1
ATOM 5468 C CA . ARG C 1 247 ? 31.829 52.209 55.513 1.00 54.77 241 ARG C CA 1
ATOM 5469 C C . ARG C 1 247 ? 32.354 52.245 56.960 1.00 54.66 241 ARG C C 1
ATOM 5470 O O . ARG C 1 247 ? 32.881 51.246 57.446 1.00 55.24 241 ARG C O 1
ATOM 5478 N N . GLY C 1 248 ? 32.190 53.381 57.637 1.00 54.68 242 GLY C N 1
ATOM 5479 C CA . GLY C 1 248 ? 32.359 53.470 59.093 1.00 55.37 242 GLY C CA 1
ATOM 5480 C C . GLY C 1 248 ? 33.650 52.901 59.666 1.00 55.79 242 GLY C C 1
ATOM 5481 O O . GLY C 1 248 ? 34.735 53.085 59.098 1.00 56.16 242 GLY C O 1
ATOM 5482 N N . SER D 1 8 ? 66.949 16.170 29.718 1.00 49.24 2 SER D N 1
ATOM 5483 C CA . SER D 1 8 ? 67.775 16.309 28.477 1.00 49.40 2 SER D CA 1
ATOM 5484 C C . SER D 1 8 ? 68.126 17.771 28.130 1.00 48.44 2 SER D C 1
ATOM 5485 O O . SER D 1 8 ? 67.654 18.703 28.772 1.00 47.89 2 SER D O 1
ATOM 5488 N N . GLY D 1 9 ? 68.968 17.933 27.107 1.00 47.40 3 GLY D N 1
ATOM 5489 C CA . GLY D 1 9 ? 69.442 19.237 26.653 1.00 45.78 3 GLY D CA 1
ATOM 5490 C C . GLY D 1 9 ? 68.618 19.765 25.490 1.00 44.35 3 GLY D C 1
ATOM 5491 O O . GLY D 1 9 ? 67.601 19.158 25.123 1.00 43.63 3 GLY D O 1
ATOM 5492 N N . TRP D 1 10 ? 69.044 20.906 24.939 1.00 42.35 4 TRP D N 1
ATOM 5493 C CA . TRP D 1 10 ? 68.426 21.456 23.734 1.00 40.53 4 TRP D CA 1
ATOM 5494 C C . TRP D 1 10 ? 69.279 22.475 22.978 1.00 39.20 4 TRP D C 1
ATOM 5495 O O . TRP D 1 10 ? 70.352 22.906 23.432 1.00 38.54 4 TRP D O 1
ATOM 5506 N N . VAL D 1 11 ? 68.790 22.820 21.792 1.00 37.84 5 VAL D N 1
ATOM 5507 C CA . VAL D 1 11 ? 69.377 23.860 20.987 1.00 36.59 5 VAL D CA 1
ATOM 5508 C C . VAL D 1 11 ? 68.307 24.892 20.750 1.00 35.71 5 VAL D C 1
ATOM 5509 O O . VAL D 1 11 ? 67.196 24.569 20.318 1.00 35.97 5 VAL D O 1
ATOM 5513 N N . THR D 1 12 ? 68.659 26.136 21.038 1.00 33.74 6 THR D N 1
ATOM 5514 C CA . THR D 1 12 ? 67.774 27.248 20.829 1.00 31.95 6 THR D CA 1
ATOM 5515 C C . THR D 1 12 ? 68.573 28.196 19.983 1.00 31.37 6 THR D C 1
ATOM 5516 O O . THR D 1 12 ? 69.781 28.309 20.196 1.00 31.57 6 THR D O 1
ATOM 5520 N N . VAL D 1 13 ? 67.933 28.836 19.002 1.00 30.55 7 VAL D N 1
ATOM 5521 C CA . VAL D 1 13 ? 68.607 29.840 18.165 1.00 29.31 7 VAL D CA 1
ATOM 5522 C C . VAL D 1 13 ? 67.911 31.164 18.461 1.00 29.51 7 VAL D C 1
ATOM 5523 O O . VAL D 1 13 ? 66.750 31.334 18.131 1.00 30.23 7 VAL D O 1
ATOM 5527 N N . ALA D 1 14 ? 68.604 32.095 19.111 1.00 28.90 8 ALA D N 1
ATOM 5528 C CA . ALA D 1 14 ? 67.938 33.271 19.649 1.00 28.19 8 ALA D CA 1
ATOM 5529 C C . ALA D 1 14 ? 68.398 34.512 18.936 1.00 28.01 8 ALA D C 1
ATOM 5530 O O . ALA D 1 14 ? 69.594 34.686 18.675 1.00 27.79 8 ALA D O 1
ATOM 5532 N N . GLY D 1 15 ? 67.432 35.351 18.569 1.00 27.90 9 GLY D N 1
ATOM 5533 C CA . GLY D 1 15 ? 67.730 36.693 18.052 1.00 27.67 9 GLY D CA 1
ATOM 5534 C C . GLY D 1 15 ? 68.012 37.706 19.158 1.00 27.96 9 GLY D C 1
ATOM 5535 O O . GLY D 1 15 ? 67.226 37.853 20.098 1.00 27.92 9 GLY D O 1
ATOM 5536 N N . LEU D 1 16 ? 69.133 38.411 19.050 1.00 27.98 10 LEU D N 1
ATOM 5537 C CA . LEU D 1 16 ? 69.530 39.395 20.068 1.00 28.38 10 LEU D CA 1
ATOM 5538 C C . LEU D 1 16 ? 69.083 40.829 19.725 1.00 28.80 10 LEU D C 1
ATOM 5539 O O . LEU D 1 16 ? 69.291 41.788 20.506 1.00 27.84 10 LEU D O 1
ATOM 5544 N N . GLY D 1 17 ? 68.456 40.975 18.560 1.00 29.12 11 GLY D N 1
ATOM 5545 C CA . GLY D 1 17 ? 68.032 42.299 18.115 1.00 28.58 11 GLY D CA 1
ATOM 5546 C C . GLY D 1 17 ? 69.161 43.093 17.490 1.00 28.57 11 GLY D C 1
ATOM 5547 O O . GLY D 1 17 ? 70.269 42.596 17.325 1.00 28.57 11 GLY D O 1
ATOM 5548 N N . PRO D 1 18 ? 68.874 44.344 17.111 1.00 28.96 12 PRO D N 1
ATOM 5549 C CA . PRO D 1 18 ? 69.812 45.106 16.319 1.00 29.00 12 PRO D CA 1
ATOM 5550 C C . PRO D 1 18 ? 70.965 45.648 17.136 1.00 29.64 12 PRO D C 1
ATOM 5551 O O . PRO D 1 18 ? 71.946 46.055 16.544 1.00 31.02 12 PRO D O 1
ATOM 5555 N N . GLY D 1 19 ? 70.842 45.701 18.467 1.00 29.79 13 GLY D N 1
ATOM 5556 C CA . GLY D 1 19 ? 71.955 46.138 19.314 1.00 28.96 13 GLY D CA 1
ATOM 5557 C C . GLY D 1 19 ? 71.565 46.584 20.706 1.00 28.85 13 GLY D C 1
ATOM 5558 O O . GLY D 1 19 ? 72.178 46.175 21.672 1.00 29.54 13 GLY D O 1
ATOM 5559 N N . ARG D 1 20 ? 70.544 47.417 20.834 1.00 27.88 14 ARG D N 1
ATOM 5560 C CA . ARG D 1 20 ? 70.189 47.916 22.156 1.00 28.57 14 ARG D CA 1
ATOM 5561 C C . ARG D 1 20 ? 69.531 46.820 23.011 1.00 28.69 14 ARG D C 1
ATOM 5562 O O . ARG D 1 20 ? 68.670 46.083 22.545 1.00 29.14 14 ARG D O 1
ATOM 5570 N N . GLU D 1 21 ? 69.934 46.747 24.271 1.00 29.17 15 GLU D N 1
ATOM 5571 C CA . GLU D 1 21 ? 69.549 45.698 25.186 1.00 29.57 15 GLU D CA 1
ATOM 5572 C C . GLU D 1 21 ? 68.049 45.740 25.499 1.00 28.55 15 GLU D C 1
ATOM 5573 O O . GLU D 1 21 ? 67.418 44.706 25.820 1.00 28.50 15 GLU D O 1
ATOM 5579 N N . ASP D 1 22 ? 67.456 46.919 25.385 1.00 26.45 16 ASP D N 1
ATOM 5580 C CA . ASP D 1 22 ? 66.034 47.028 25.628 1.00 24.78 16 ASP D CA 1
ATOM 5581 C C . ASP D 1 22 ? 65.165 46.581 24.415 1.00 23.72 16 ASP D C 1
ATOM 5582 O O . ASP D 1 22 ? 63.959 46.765 24.395 1.00 23.18 16 ASP D O 1
ATOM 5587 N N . LEU D 1 23 ? 65.790 45.961 23.426 1.00 24.00 17 LEU D N 1
ATOM 5588 C CA . LEU D 1 23 ? 65.053 45.355 22.319 1.00 24.71 17 LEU D CA 1
ATOM 5589 C C . LEU D 1 23 ? 65.068 43.834 22.362 1.00 25.10 17 LEU D C 1
ATOM 5590 O O . LEU D 1 23 ? 64.394 43.180 21.529 1.00 25.56 17 LEU D O 1
ATOM 5595 N N . VAL D 1 24 ? 65.843 43.267 23.303 1.00 24.37 18 VAL D N 1
ATOM 5596 C CA . VAL D 1 24 ? 65.931 41.803 23.451 1.00 22.98 18 VAL D CA 1
ATOM 5597 C C . VAL D 1 24 ? 64.600 41.367 24.075 1.00 23.19 18 VAL D C 1
ATOM 5598 O O . VAL D 1 24 ? 64.237 41.830 25.163 1.00 23.45 18 VAL D O 1
ATOM 5602 N N . THR D 1 25 ? 63.850 40.491 23.417 1.00 22.54 19 THR D N 1
ATOM 5603 C CA . THR D 1 25 ? 62.592 40.049 24.019 1.00 22.77 19 THR D CA 1
ATOM 5604 C C . THR D 1 25 ? 62.857 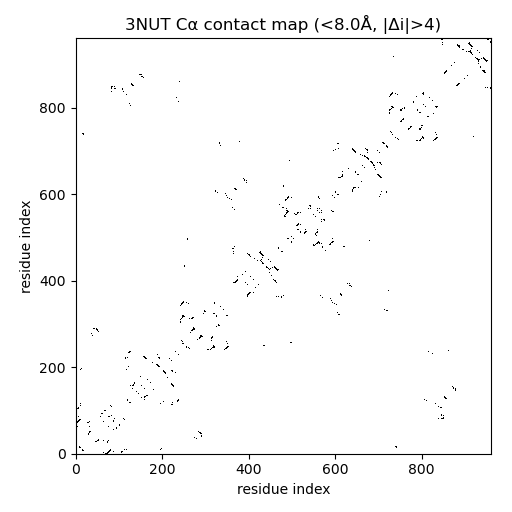39.381 25.380 1.00 23.85 19 THR D C 1
ATOM 5605 O O . THR D 1 25 ? 63.954 38.840 25.598 1.00 22.80 19 THR D O 1
ATOM 5609 N N . PRO D 1 26 ? 61.871 39.463 26.313 1.00 24.88 20 PRO D N 1
ATOM 5610 C CA . PRO D 1 26 ? 61.967 38.731 27.588 1.00 25.88 20 PRO D CA 1
ATOM 5611 C C . PRO D 1 26 ? 62.038 37.223 27.310 1.00 26.56 20 PRO D C 1
ATOM 5612 O O . PRO D 1 26 ? 62.750 36.505 28.008 1.00 27.57 20 PRO D O 1
ATOM 5616 N N . GLU D 1 27 ? 61.376 36.760 26.256 1.00 27.49 21 GLU D N 1
ATOM 5617 C CA . GLU D 1 27 ? 61.551 35.348 25.815 1.00 27.86 21 GLU D CA 1
ATOM 5618 C C . GLU D 1 27 ? 63.026 35.009 25.674 1.00 27.46 21 GLU D C 1
ATOM 5619 O O . GLU D 1 27 ? 63.487 34.005 26.225 1.00 28.20 21 GLU D O 1
ATOM 5625 N N . VAL D 1 28 ? 63.776 35.852 24.961 1.00 27.48 22 VAL D N 1
ATOM 5626 C CA . VAL D 1 28 ? 65.180 35.566 24.670 1.00 27.06 22 VAL D CA 1
ATOM 5627 C C . VAL D 1 28 ? 66.059 35.680 25.900 1.00 27.70 22 VAL D C 1
ATOM 5628 O O . VAL D 1 28 ? 66.995 34.890 26.095 1.00 27.88 22 VAL D O 1
ATOM 5632 N N . THR D 1 29 ? 65.737 36.646 26.733 1.00 27.56 23 THR D N 1
ATOM 5633 C CA . THR D 1 29 ? 66.414 36.823 27.994 1.00 28.42 23 THR D CA 1
ATOM 5634 C C . THR D 1 29 ? 66.272 35.593 28.894 1.00 28.85 23 THR D C 1
ATOM 5635 O O . THR D 1 29 ? 67.239 35.168 29.533 1.00 28.80 23 THR D O 1
ATOM 5639 N N . ALA D 1 30 ? 65.075 35.034 28.944 1.00 29.15 24 ALA D N 1
ATOM 5640 C CA . ALA D 1 30 ? 64.845 33.865 29.756 1.00 30.93 24 ALA D CA 1
ATOM 5641 C C . ALA D 1 30 ? 65.713 32.687 29.285 1.00 31.49 24 ALA D C 1
ATOM 5642 O O . ALA D 1 30 ? 66.446 32.129 30.088 1.00 32.14 24 ALA D O 1
ATOM 5644 N N . ALA D 1 31 ? 65.679 32.361 27.989 1.00 31.79 25 ALA D N 1
ATOM 5645 C CA . ALA D 1 31 ? 66.490 31.261 27.431 1.00 31.54 25 ALA D CA 1
ATOM 5646 C C . ALA D 1 31 ? 67.969 31.460 27.715 1.00 31.91 25 ALA D C 1
ATOM 5647 O O . ALA D 1 31 ? 68.698 30.501 27.955 1.00 31.71 25 ALA D O 1
ATOM 5649 N N . LEU D 1 32 ? 68.416 32.709 27.650 1.00 31.82 26 LEU D N 1
ATOM 5650 C CA . LEU D 1 32 ? 69.798 33.037 28.009 1.00 32.22 26 LEU D CA 1
ATOM 5651 C C . LEU D 1 32 ? 70.095 32.719 29.491 1.00 32.08 26 LEU D C 1
ATOM 5652 O O . LEU D 1 32 ? 71.215 32.382 29.827 1.00 31.92 26 LEU D O 1
ATOM 5657 N N . ALA D 1 33 ? 69.081 32.813 30.349 1.00 33.12 27 ALA D N 1
ATOM 5658 C CA . ALA D 1 33 ? 69.239 32.536 31.775 1.00 33.39 27 ALA D CA 1
ATOM 5659 C C . ALA D 1 33 ? 69.300 31.038 32.020 1.00 34.44 27 ALA D C 1
ATOM 5660 O O . ALA D 1 33 ? 70.019 30.609 32.920 1.00 35.24 27 ALA D O 1
ATOM 5662 N N . GLU D 1 34 ? 68.588 30.263 31.201 1.00 35.04 28 GLU D N 1
ATOM 5663 C CA . GLU D 1 34 ? 68.603 28.773 31.239 1.00 36.74 28 GLU D CA 1
ATOM 5664 C C . GLU D 1 34 ? 69.842 28.090 30.629 1.00 36.70 28 GLU D C 1
ATOM 5665 O O . GLU D 1 34 ? 70.257 27.011 31.071 1.00 37.80 28 GLU D O 1
ATOM 5671 N N . ALA D 1 35 ? 70.420 28.704 29.613 1.00 36.24 29 ALA D N 1
ATOM 5672 C CA . ALA D 1 35 ? 71.484 28.066 28.851 1.00 36.16 29 ALA D CA 1
ATOM 5673 C C . ALA D 1 35 ? 72.695 27.575 29.674 1.00 36.03 29 ALA D C 1
ATOM 5674 O O . ALA D 1 35 ? 73.008 28.103 30.745 1.00 35.85 29 ALA D O 1
ATOM 5676 N N . THR D 1 36 ? 73.373 26.557 29.147 1.00 35.86 30 THR D N 1
ATOM 5677 C CA . THR D 1 36 ? 74.658 26.122 29.674 1.00 35.60 30 THR D CA 1
ATOM 5678 C C . THR D 1 36 ? 75.792 26.560 28.743 1.00 35.21 30 THR D C 1
ATOM 5679 O O . THR D 1 36 ? 76.929 26.725 29.183 1.00 36.07 30 THR D O 1
ATOM 5683 N N . ASP D 1 37 ? 75.467 26.742 27.465 1.00 34.32 31 ASP D N 1
ATOM 5684 C CA . ASP D 1 37 ? 76.406 27.116 26.421 1.00 33.84 31 ASP D CA 1
ATOM 5685 C C . ASP D 1 37 ? 75.827 28.132 25.414 1.00 33.83 31 ASP D C 1
ATOM 5686 O O . ASP D 1 37 ? 74.654 28.074 25.033 1.00 32.92 31 ASP D O 1
ATOM 5691 N N . ILE D 1 38 ? 76.685 29.045 24.984 1.00 34.10 32 ILE D N 1
ATOM 5692 C CA . ILE D 1 38 ? 76.366 30.062 24.008 1.00 34.61 32 ILE D CA 1
ATOM 5693 C C . ILE D 1 38 ? 77.337 29.910 22.823 1.00 35.90 32 ILE D C 1
ATOM 5694 O O . ILE D 1 38 ? 78.569 29.963 22.973 1.00 36.18 32 ILE D O 1
ATOM 5699 N N . VAL D 1 39 ? 76.774 29.699 21.647 1.00 36.39 33 VAL D N 1
ATOM 5700 C CA . VAL D 1 39 ? 77.554 29.554 20.445 1.00 37.07 33 VAL D CA 1
ATOM 5701 C C . VAL D 1 39 ? 77.202 30.748 19.591 1.00 38.04 33 VAL D C 1
ATOM 5702 O O . VAL D 1 39 ? 76.042 31.123 19.484 1.00 38.01 33 VAL D O 1
ATOM 5706 N N . GLY D 1 40 ? 78.197 31.369 18.985 1.00 39.51 34 GLY D N 1
ATOM 5707 C CA . GLY D 1 40 ? 77.889 32.469 18.112 1.00 41.32 34 GLY D CA 1
ATOM 5708 C C . GLY D 1 40 ? 79.097 33.230 17.687 1.00 42.67 34 GLY D C 1
ATOM 5709 O O . GLY D 1 40 ? 80.186 33.078 18.254 1.00 42.80 34 GLY D O 1
ATOM 5710 N N . TYR D 1 41 ? 78.873 34.047 16.667 1.00 43.56 35 TYR D N 1
ATOM 5711 C CA . TYR D 1 41 ? 79.864 34.945 16.121 1.00 44.33 35 TYR D CA 1
ATOM 5712 C C . TYR D 1 41 ? 80.365 35.890 17.226 1.00 44.53 35 TYR D C 1
ATOM 5713 O O . TYR D 1 41 ? 79.560 36.459 17.980 1.00 44.41 35 TYR D O 1
ATOM 5722 N N . ILE D 1 42 ? 81.696 36.004 17.325 1.00 44.41 36 ILE D N 1
ATOM 5723 C CA . ILE D 1 42 ? 82.413 36.765 18.371 1.00 44.50 36 ILE D CA 1
ATOM 5724 C C . ILE D 1 42 ? 81.672 37.977 18.976 1.00 44.70 36 ILE D C 1
ATOM 5725 O O . ILE D 1 42 ? 81.500 38.044 20.188 1.00 44.23 36 ILE D O 1
ATOM 5730 N N . PRO D 1 43 ? 81.255 38.945 18.135 1.00 45.18 37 PRO D N 1
ATOM 5731 C CA . PRO D 1 43 ? 80.680 40.143 18.759 1.00 45.32 37 PRO D CA 1
ATOM 5732 C C . PRO D 1 43 ? 79.253 39.934 19.303 1.00 45.56 37 PRO D C 1
ATOM 5733 O O . PRO D 1 43 ? 78.803 40.703 20.159 1.00 45.74 37 PRO D O 1
ATOM 5737 N N . TYR D 1 44 ? 78.563 38.897 18.827 1.00 45.80 38 TYR D N 1
ATOM 5738 C CA . TYR D 1 44 ? 77.239 38.551 19.357 1.00 45.68 38 TYR D CA 1
ATOM 5739 C C . TYR D 1 44 ? 77.380 37.986 20.758 1.00 46.20 38 TYR D C 1
ATOM 5740 O O . TYR D 1 44 ? 76.773 38.507 21.702 1.00 46.29 38 TYR D O 1
ATOM 5749 N N . VAL D 1 45 ? 78.195 36.935 20.881 1.00 46.33 39 VAL D N 1
ATOM 5750 C CA . VAL D 1 45 ? 78.604 36.366 22.170 1.00 46.80 39 VAL D CA 1
ATOM 5751 C C . VAL D 1 45 ? 79.030 37.425 23.198 1.00 47.01 39 VAL D C 1
ATOM 5752 O O . VAL D 1 45 ? 78.688 37.334 24.380 1.00 46.48 39 VAL D O 1
ATOM 5756 N N . ALA D 1 46 ? 79.740 38.446 22.724 1.00 47.90 40 ALA D N 1
ATOM 5757 C CA . ALA D 1 46 ? 80.224 39.539 23.570 1.00 48.39 40 ALA D CA 1
ATOM 5758 C C . ALA D 1 46 ? 79.099 40.420 24.135 1.00 48.82 40 ALA D C 1
ATOM 5759 O O . ALA D 1 46 ? 79.298 41.123 25.130 1.00 49.05 40 ALA D O 1
ATOM 5761 N N . ARG D 1 47 ? 77.919 40.386 23.517 1.00 49.09 41 ARG D N 1
ATOM 5762 C CA . ARG D 1 47 ? 76.763 41.117 24.058 1.00 49.41 41 ARG D CA 1
ATOM 5763 C C . ARG D 1 47 ? 76.160 40.462 25.316 1.00 49.68 41 ARG D C 1
ATOM 5764 O O . ARG D 1 47 ? 75.326 41.053 26.013 1.00 49.87 41 ARG D O 1
ATOM 5772 N N . ILE D 1 48 ? 76.584 39.240 25.607 1.00 49.74 42 ILE D N 1
ATOM 5773 C CA . ILE D 1 48 ? 75.993 38.504 26.706 1.00 49.78 42 ILE D CA 1
ATOM 5774 C C . ILE D 1 48 ? 76.884 38.574 27.931 1.00 49.93 42 ILE D C 1
ATOM 5775 O O . ILE D 1 48 ? 78.033 38.106 27.912 1.00 49.62 42 ILE D O 1
ATOM 5780 N N . ALA D 1 49 ? 76.336 39.198 28.974 1.00 50.33 43 ALA D N 1
ATOM 5781 C CA . ALA D 1 49 ? 76.934 39.217 30.319 1.00 51.10 43 ALA D CA 1
ATOM 5782 C C . ALA D 1 49 ? 77.444 37.813 30.700 1.00 51.19 43 ALA D C 1
ATOM 5783 O O . ALA D 1 49 ? 76.670 36.838 30.625 1.00 51.18 43 ALA D O 1
ATOM 5785 N N . PRO D 1 50 ? 78.749 37.696 31.049 1.00 51.25 44 PRO D N 1
ATOM 5786 C CA . PRO D 1 50 ? 79.258 36.376 31.486 1.00 51.16 44 PRO D CA 1
ATOM 5787 C C . PRO D 1 50 ? 78.702 36.059 32.865 1.00 50.88 44 PRO D C 1
ATOM 5788 O O . PRO D 1 50 ? 78.428 36.981 33.662 1.00 51.25 44 PRO D O 1
ATOM 5792 N N . ARG D 1 51 ? 78.486 34.774 33.124 1.00 49.87 45 ARG D N 1
ATOM 5793 C CA . ARG D 1 51 ? 77.959 34.352 34.405 1.00 48.81 45 ARG D CA 1
ATOM 5794 C C . ARG D 1 51 ? 78.364 32.931 34.720 1.00 48.17 45 ARG D C 1
ATOM 5795 O O . ARG D 1 51 ? 78.857 32.208 33.864 1.00 47.83 45 ARG D O 1
ATOM 5803 N N . GLU D 1 52 ? 78.130 32.557 35.971 1.00 47.83 46 GLU D N 1
ATOM 5804 C CA . GLU D 1 52 ? 78.378 31.229 36.485 1.00 47.69 46 GLU D CA 1
ATOM 5805 C C . GLU D 1 52 ? 77.686 30.166 35.658 1.00 46.83 46 GLU D C 1
ATOM 5806 O O . GLU D 1 52 ? 76.476 30.216 35.449 1.00 46.76 46 GLU D O 1
ATOM 5812 N N . GLY D 1 53 ? 78.461 29.184 35.221 1.00 45.97 47 GLY D N 1
ATOM 5813 C CA . GLY D 1 53 ? 77.895 27.987 34.606 1.00 44.51 47 GLY D CA 1
ATOM 5814 C C . GLY D 1 53 ? 77.558 28.128 33.135 1.00 43.10 47 GLY D C 1
ATOM 5815 O O . GLY D 1 53 ? 76.835 27.304 32.590 1.00 43.67 47 GLY D O 1
ATOM 5816 N N . LEU D 1 54 ? 78.089 29.156 32.489 1.00 41.54 48 LEU D N 1
ATOM 5817 C CA . LEU D 1 54 ? 77.745 29.429 31.101 1.00 40.03 48 LEU D CA 1
ATOM 5818 C C . LEU D 1 54 ? 78.980 29.390 30.224 1.00 39.34 48 LEU D C 1
ATOM 5819 O O . LEU D 1 54 ? 79.678 30.408 30.065 1.00 38.95 48 LEU D O 1
ATOM 5824 N N . THR D 1 55 ? 79.243 28.215 29.659 1.00 37.98 49 THR D N 1
ATOM 5825 C CA . THR D 1 55 ? 80.366 28.013 28.744 1.00 37.70 49 THR D CA 1
ATOM 5826 C C . THR D 1 55 ? 80.154 28.790 27.419 1.00 37.76 49 THR D C 1
ATOM 5827 O O . THR D 1 55 ? 79.112 28.683 26.787 1.00 37.77 49 THR D O 1
ATOM 5831 N N . LEU D 1 56 ? 81.142 29.575 27.016 1.00 37.78 50 LEU D N 1
ATOM 5832 C CA . LEU D 1 56 ? 81.056 30.387 25.814 1.00 38.25 50 LEU D CA 1
ATOM 5833 C C . LEU D 1 56 ? 81.853 29.783 24.651 1.00 38.40 50 LEU D C 1
ATOM 5834 O O . LEU D 1 56 ? 83.005 29.368 24.823 1.00 37.37 50 LEU D O 1
ATOM 5839 N N . HIS D 1 57 ? 81.254 29.762 23.465 1.00 38.88 51 HIS D N 1
ATOM 5840 C CA . HIS D 1 57 ? 81.953 29.287 22.269 1.00 40.26 51 HIS D CA 1
ATOM 5841 C C . HIS D 1 57 ? 81.944 30.304 21.127 1.00 41.72 51 HIS D C 1
ATOM 5842 O O . HIS D 1 57 ? 81.209 30.108 20.164 1.00 41.18 51 HIS D O 1
ATOM 5849 N N . PRO D 1 58 ? 82.769 31.373 21.213 1.00 43.49 52 PRO D N 1
ATOM 5850 C CA . PRO D 1 58 ? 82.778 32.346 20.128 1.00 45.21 52 PRO D CA 1
ATOM 5851 C C . PRO D 1 58 ? 83.314 31.716 18.851 1.00 47.58 52 PRO D C 1
ATOM 5852 O O . PRO D 1 58 ? 84.087 30.753 18.907 1.00 47.30 52 PRO D O 1
ATOM 5856 N N . THR D 1 59 ? 82.882 32.248 17.715 1.00 50.33 53 THR D N 1
ATOM 5857 C CA . THR D 1 59 ? 83.321 31.762 16.398 1.00 53.35 53 THR D CA 1
ATOM 5858 C C . THR D 1 59 ? 83.370 32.905 15.378 1.00 55.26 53 THR D C 1
ATOM 5859 O O . THR D 1 59 ? 82.937 34.024 15.667 1.00 55.11 53 THR D O 1
ATOM 5863 N N . ASP D 1 60 ? 83.923 32.622 14.202 1.00 58.15 54 ASP D N 1
ATOM 5864 C CA . ASP D 1 60 ? 83.926 33.561 13.080 1.00 61.26 54 ASP D CA 1
ATOM 5865 C C . ASP D 1 60 ? 82.542 33.552 12.412 1.00 63.06 54 ASP D C 1
ATOM 5866 O O . ASP D 1 60 ? 81.739 32.651 12.677 1.00 63.60 54 ASP D O 1
ATOM 5871 N N . ASN D 1 61 ? 82.275 34.527 11.539 1.00 65.30 55 ASN D N 1
ATOM 5872 C CA . ASN D 1 61 ? 80.967 34.648 10.860 1.00 67.42 55 ASN D CA 1
ATOM 5873 C C . ASN D 1 61 ? 80.768 33.659 9.703 1.00 68.56 55 ASN D C 1
ATOM 5874 O O . ASN D 1 61 ? 79.666 33.536 9.153 1.00 68.67 55 ASN D O 1
ATOM 5879 N N . ARG D 1 62 ? 81.842 32.962 9.341 1.00 70.40 56 ARG D N 1
ATOM 5880 C CA . ARG D 1 62 ? 81.793 31.916 8.309 1.00 71.90 56 ARG D CA 1
ATOM 5881 C C . ARG D 1 62 ? 81.499 30.527 8.930 1.00 72.73 56 ARG D C 1
ATOM 5882 O O . ARG D 1 62 ? 80.829 30.450 9.983 1.00 72.95 56 ARG D O 1
ATOM 5890 N N . VAL D 1 63 ? 82.004 29.461 8.278 1.00 73.45 57 VAL D N 1
ATOM 5891 C CA . VAL D 1 63 ? 81.748 28.025 8.611 1.00 73.96 57 VAL D CA 1
ATOM 5892 C C . VAL D 1 63 ? 80.257 27.660 8.685 1.00 73.98 57 VAL D C 1
ATOM 5893 O O . VAL D 1 63 ? 79.677 27.155 7.710 1.00 74.13 57 VAL D O 1
ATOM 5897 N N . GLU D 1 64 ? 79.665 27.929 9.856 1.00 73.71 58 GLU D N 1
ATOM 5898 C CA . GLU D 1 64 ? 78.341 27.430 10.242 1.00 73.31 58 GLU D CA 1
ATOM 5899 C C . GLU D 1 64 ? 78.357 25.898 10.238 1.00 72.81 58 GLU D C 1
ATOM 5900 O O . GLU D 1 64 ? 79.377 25.299 10.602 1.00 73.15 58 GLU D O 1
ATOM 5906 N N . LEU D 1 65 ? 77.246 25.279 9.847 1.00 71.85 59 LEU D N 1
ATOM 5907 C CA . LEU D 1 65 ? 77.144 23.817 9.662 1.00 71.12 59 LEU D CA 1
ATOM 5908 C C . LEU D 1 65 ? 77.704 22.951 10.807 1.00 70.63 59 LEU D C 1
ATOM 5909 O O . LEU D 1 65 ? 76.941 22.253 11.491 1.00 70.43 59 LEU D O 1
ATOM 5914 N N . ASP D 1 66 ? 79.023 22.989 10.997 1.00 69.83 60 ASP D N 1
ATOM 5915 C CA . ASP D 1 66 ? 79.667 22.344 12.149 1.00 69.11 60 ASP D CA 1
ATOM 5916 C C . ASP D 1 66 ? 79.490 23.140 13.424 1.00 68.16 60 ASP D C 1
ATOM 5917 O O . ASP D 1 66 ? 79.362 22.559 14.496 1.00 68.37 60 ASP D O 1
ATOM 5922 N N . ARG D 1 67 ? 79.506 24.466 13.298 1.00 67.02 61 ARG D N 1
ATOM 5923 C CA . ARG D 1 67 ? 79.013 25.370 14.336 1.00 66.05 61 ARG D CA 1
ATOM 5924 C C . ARG D 1 67 ? 77.683 24.769 14.861 1.00 64.71 61 ARG D C 1
ATOM 5925 O O . ARG D 1 67 ? 77.520 24.542 16.066 1.00 64.43 61 ARG D O 1
ATOM 5933 N N . ALA D 1 68 ? 76.770 24.472 13.926 1.00 63.04 62 ALA D N 1
ATOM 5934 C CA . ALA D 1 68 ? 75.448 23.920 14.220 1.00 61.28 62 ALA D CA 1
ATOM 5935 C C . ALA D 1 68 ? 75.445 22.445 14.658 1.00 60.26 62 ALA D C 1
ATOM 5936 O O . ALA D 1 68 ? 74.764 22.098 15.628 1.00 59.89 62 ALA D O 1
ATOM 5938 N N . THR D 1 69 ? 76.193 21.591 13.951 1.00 58.82 63 THR D N 1
ATOM 5939 C CA . THR D 1 69 ? 76.307 20.168 14.291 1.00 57.94 63 THR D CA 1
ATOM 5940 C C . THR D 1 69 ? 76.829 20.046 15.710 1.00 57.11 63 THR D C 1
ATOM 5941 O O . THR D 1 69 ? 76.375 19.206 16.496 1.00 56.55 63 THR D O 1
ATOM 5945 N N . HIS D 1 70 ? 77.794 20.908 16.015 1.00 56.34 64 HIS D N 1
ATOM 5946 C CA . HIS D 1 70 ? 78.386 21.010 17.344 1.00 55.54 64 HIS D CA 1
ATOM 5947 C C . HIS D 1 70 ? 77.291 21.312 18.380 1.00 54.33 64 HIS D C 1
ATOM 5948 O O . HIS D 1 70 ? 77.149 20.598 19.385 1.00 53.83 64 HIS D O 1
ATOM 5955 N N . ALA D 1 71 ? 76.496 22.348 18.111 1.00 52.97 65 ALA D N 1
ATOM 5956 C CA . ALA D 1 71 ? 75.371 22.678 18.985 1.00 51.79 65 ALA D CA 1
ATOM 5957 C C . ALA D 1 71 ? 74.496 21.439 19.207 1.00 51.07 65 ALA D C 1
ATOM 5958 O O . ALA D 1 71 ? 74.124 21.134 20.341 1.00 50.48 65 ALA D O 1
ATOM 5960 N N . LEU D 1 72 ? 74.203 20.720 18.123 1.00 50.52 66 LEU D N 1
ATOM 5961 C CA . LEU D 1 72 ? 73.404 19.484 18.183 1.00 50.37 66 LEU D CA 1
ATOM 5962 C C . LEU D 1 72 ? 74.091 18.372 18.987 1.00 50.77 66 LEU D C 1
ATOM 5963 O O . LEU D 1 72 ? 73.440 17.665 19.763 1.00 50.54 66 LEU D O 1
ATOM 5968 N N . GLU D 1 73 ? 75.403 18.234 18.815 1.00 51.33 67 GLU D N 1
ATOM 5969 C CA . GLU D 1 73 ? 76.164 17.245 19.587 1.00 52.43 67 GLU D CA 1
ATOM 5970 C C . GLU D 1 73 ? 76.130 17.553 21.071 1.00 51.79 67 GLU D C 1
ATOM 5971 O O . GLU D 1 73 ? 76.070 16.644 21.887 1.00 52.20 67 GLU D O 1
ATOM 5977 N N . MET D 1 74 ? 76.130 18.835 21.414 1.00 51.69 68 MET D N 1
ATOM 5978 C CA . MET D 1 74 ? 76.021 19.259 22.819 1.00 51.19 68 MET D CA 1
ATOM 5979 C C . MET D 1 74 ? 74.634 19.030 23.433 1.00 50.85 68 MET D C 1
ATOM 5980 O O . MET D 1 74 ? 74.539 18.848 24.642 1.00 51.22 68 MET D O 1
ATOM 5985 N N . ALA D 1 75 ? 73.579 19.036 22.610 1.00 50.39 69 ALA D N 1
ATOM 5986 C CA . ALA D 1 75 ? 72.226 18.704 23.063 1.00 50.39 69 ALA D CA 1
ATOM 5987 C C . ALA D 1 75 ? 72.179 17.260 23.544 1.00 50.94 69 ALA D C 1
ATOM 5988 O O . ALA D 1 75 ? 71.499 16.937 24.535 1.00 50.70 69 ALA D O 1
ATOM 5990 N N . ALA D 1 76 ? 72.912 16.395 22.841 1.00 51.27 70 ALA D N 1
ATOM 5991 C CA . ALA D 1 76 ? 72.931 14.981 23.170 1.00 51.78 70 ALA D CA 1
ATOM 5992 C C . ALA D 1 76 ? 73.507 14.731 24.573 1.00 52.08 70 ALA D C 1
ATOM 5993 O O . ALA D 1 76 ? 72.985 13.885 25.306 1.00 52.49 70 ALA D O 1
ATOM 5995 N N . GLU D 1 77 ? 74.537 15.487 24.968 1.00 52.01 71 GLU D N 1
ATOM 5996 C CA . GLU D 1 77 ? 75.135 15.325 26.317 1.00 52.03 71 GLU D CA 1
ATOM 5997 C C . GLU D 1 77 ? 74.368 16.065 27.423 1.00 51.37 71 GLU D C 1
ATOM 5998 O O . GLU D 1 77 ? 74.863 16.203 28.549 1.00 51.02 71 GLU D O 1
ATOM 6004 N N . GLY D 1 78 ? 73.167 16.545 27.094 1.00 50.79 72 GLY D N 1
ATOM 6005 C CA . GLY D 1 78 ? 72.337 17.293 28.039 1.00 49.44 72 GLY D CA 1
ATOM 6006 C C . GLY D 1 78 ? 72.651 18.775 28.192 1.00 48.73 72 GLY D C 1
ATOM 6007 O O . GLY D 1 78 ? 72.076 19.443 29.053 1.00 48.64 72 GLY D O 1
ATOM 6008 N N . ARG D 1 79 ? 73.561 19.300 27.375 1.00 47.93 73 ARG D N 1
ATOM 6009 C CA . ARG D 1 79 ? 73.822 20.740 27.371 1.00 47.48 73 ARG D CA 1
ATOM 6010 C C . ARG D 1 79 ? 72.672 21.560 26.744 1.00 45.88 73 ARG D C 1
ATOM 6011 O O . ARG D 1 79 ? 72.089 21.170 25.739 1.00 45.78 73 ARG D O 1
ATOM 6019 N N . ARG D 1 80 ? 72.309 22.657 27.400 1.00 44.17 74 ARG D N 1
ATOM 6020 C CA . ARG D 1 80 ? 71.253 23.541 26.905 1.00 42.33 74 ARG D CA 1
ATOM 6021 C C . ARG D 1 80 ? 71.932 24.712 26.201 1.00 40.49 74 ARG D C 1
ATOM 6022 O O . ARG D 1 80 ? 72.497 25.564 26.847 1.00 40.32 74 ARG D O 1
ATOM 6030 N N . VAL D 1 81 ? 71.863 24.719 24.872 1.00 38.63 75 VAL D N 1
ATOM 6031 C CA . VAL D 1 81 ? 72.710 25.540 23.993 1.00 36.81 75 VAL D CA 1
ATOM 6032 C C . VAL D 1 81 ? 71.938 26.660 23.310 1.00 35.55 75 VAL D C 1
ATOM 6033 O O . VAL D 1 81 ? 71.003 26.399 22.567 1.00 35.59 75 VAL D O 1
ATOM 6037 N N . VAL D 1 82 ? 72.342 27.906 23.539 1.00 34.25 76 VAL D N 1
ATOM 6038 C CA . VAL D 1 82 ? 71.810 29.008 22.742 1.00 32.66 76 VAL D CA 1
ATOM 6039 C C . VAL D 1 82 ? 72.799 29.429 21.653 1.00 31.76 76 VAL D C 1
ATOM 6040 O O . VAL D 1 82 ? 73.930 29.818 21.937 1.00 31.61 76 VAL D O 1
ATOM 6044 N N . VAL D 1 83 ? 72.385 29.291 20.401 1.00 30.80 77 VAL D N 1
ATOM 6045 C CA . VAL D 1 83 ? 73.126 29.853 19.277 1.00 30.03 77 VAL D CA 1
ATOM 6046 C C . VAL D 1 83 ? 72.549 31.282 19.116 1.00 29.75 77 VAL D C 1
ATOM 6047 O O . VAL D 1 83 ? 71.338 31.422 18.929 1.00 29.72 77 VAL D O 1
ATOM 6051 N N . VAL D 1 84 ? 73.377 32.320 19.235 1.00 28.37 78 VAL D N 1
ATOM 6052 C CA . VAL D 1 84 ? 72.872 33.707 19.165 1.00 28.77 78 VAL D CA 1
ATOM 6053 C C . VAL D 1 84 ? 73.096 34.371 17.816 1.00 29.39 78 VAL D C 1
ATOM 6054 O O . VAL D 1 84 ? 74.100 34.131 17.163 1.00 29.22 78 VAL D O 1
ATOM 6058 N N . SER D 1 85 ? 72.143 35.212 17.421 1.00 30.08 79 SER D N 1
ATOM 6059 C CA . SER D 1 85 ? 72.201 35.963 16.181 1.00 30.67 79 SER D CA 1
ATOM 6060 C C . SER D 1 85 ? 71.816 37.396 16.450 1.00 30.75 79 SER D C 1
ATOM 6061 O O . SER D 1 85 ? 70.990 37.659 17.318 1.00 31.16 79 SER D O 1
ATOM 6064 N N . SER D 1 86 ? 72.379 38.330 15.694 1.00 30.79 80 SER D N 1
ATOM 6065 C CA . SER D 1 86 ? 71.898 39.711 15.752 1.00 30.37 80 SER D CA 1
ATOM 6066 C C . SER D 1 86 ? 70.510 39.730 15.112 1.00 30.28 80 SER D C 1
ATOM 6067 O O . SER D 1 86 ? 70.200 38.885 14.261 1.00 30.28 80 SER D O 1
ATOM 6070 N N . GLY D 1 87 ? 69.683 40.687 15.513 1.00 29.66 81 GLY D N 1
ATOM 6071 C CA . GLY D 1 87 ? 68.379 40.868 14.887 1.00 30.36 81 GLY D CA 1
ATOM 6072 C C . GLY D 1 87 ? 67.477 39.647 15.051 1.00 30.53 81 GLY D C 1
ATOM 6073 O O . GLY D 1 87 ? 67.268 39.164 16.154 1.00 29.16 81 GLY D O 1
ATOM 6074 N N . ASP D 1 88 ? 66.965 39.153 13.932 1.00 30.58 82 ASP D N 1
ATOM 6075 C CA . ASP D 1 88 ? 66.129 37.981 13.940 1.00 31.30 82 ASP D CA 1
ATOM 6076 C C . ASP D 1 88 ? 66.914 36.769 13.418 1.00 30.99 82 ASP D C 1
ATOM 6077 O O . ASP D 1 88 ? 67.585 36.856 12.397 1.00 30.25 82 ASP D O 1
ATOM 6082 N N . PRO D 1 89 ? 66.836 35.630 14.131 1.00 31.68 83 PRO D N 1
ATOM 6083 C CA . PRO D 1 89 ? 67.625 34.466 13.719 1.00 32.01 83 PRO D CA 1
ATOM 6084 C C . PRO D 1 89 ? 67.173 33.861 12.379 1.00 33.23 83 PRO D C 1
ATOM 6085 O O . PRO D 1 89 ? 67.988 33.254 11.673 1.00 33.28 83 PRO D O 1
ATOM 6089 N N . GLY D 1 90 ? 65.902 34.068 12.014 1.00 33.95 84 GLY D N 1
ATOM 6090 C CA . GLY D 1 90 ? 65.400 33.675 10.693 1.00 34.82 84 GLY D CA 1
ATOM 6091 C C . GLY D 1 90 ? 65.688 34.588 9.496 1.00 35.47 84 GLY D C 1
ATOM 6092 O O . GLY D 1 90 ? 65.195 34.316 8.393 1.00 36.53 84 GLY D O 1
ATOM 6093 N N . VAL D 1 91 ? 66.450 35.662 9.694 1.00 34.76 85 VAL D N 1
ATOM 6094 C CA . VAL D 1 91 ? 66.723 36.640 8.628 1.00 34.92 85 VAL D CA 1
ATOM 6095 C C . VAL D 1 91 ? 68.221 36.618 8.288 1.00 35.90 85 VAL D C 1
ATOM 6096 O O . VAL D 1 91 ? 69.043 37.276 8.955 1.00 35.16 85 VAL D O 1
ATOM 6100 N N . PHE D 1 92 ? 68.564 35.845 7.252 1.00 37.16 86 PHE D N 1
ATOM 6101 C CA . PHE D 1 92 ? 69.964 35.691 6.803 1.00 38.19 86 PHE D CA 1
ATOM 6102 C C . PHE D 1 92 ? 70.869 35.323 7.988 1.00 38.91 86 PHE D C 1
ATOM 6103 O O . PHE D 1 92 ? 71.944 35.875 8.140 1.00 39.74 86 PHE D O 1
ATOM 6111 N N . ALA D 1 93 ? 70.411 34.424 8.847 1.00 39.79 87 ALA D N 1
ATOM 6112 C CA . ALA D 1 93 ? 71.141 34.121 10.054 1.00 41.06 87 ALA D CA 1
ATOM 6113 C C . ALA D 1 93 ? 71.280 32.599 10.291 1.00 42.02 87 ALA D C 1
ATOM 6114 O O . ALA D 1 93 ? 71.320 31.826 9.334 1.00 42.38 87 ALA D O 1
ATOM 6116 N N . MET D 1 94 ? 71.339 32.192 11.555 1.00 42.59 88 MET D N 1
ATOM 6117 C CA . MET D 1 94 ? 71.702 30.830 11.956 1.00 43.78 88 MET D CA 1
ATOM 6118 C C . MET D 1 94 ? 70.570 29.805 11.950 1.00 43.89 88 MET D C 1
ATOM 6119 O O . MET D 1 94 ? 70.815 28.586 12.044 1.00 43.71 88 MET D O 1
ATOM 6124 N N . ALA D 1 95 ? 69.333 30.273 11.853 1.00 44.14 89 ALA D N 1
ATOM 6125 C CA . ALA D 1 95 ? 68.213 29.337 11.897 1.00 44.60 89 ALA D CA 1
ATOM 6126 C C . ALA D 1 95 ? 68.275 28.347 10.720 1.00 44.94 89 ALA D C 1
ATOM 6127 O O . ALA D 1 95 ? 68.101 27.144 10.912 1.00 44.97 89 ALA D O 1
ATOM 6129 N N . SER D 1 96 ? 68.574 28.844 9.526 1.00 45.10 90 SER D N 1
ATOM 6130 C CA . SER D 1 96 ? 68.615 27.994 8.334 1.00 46.31 90 SER D CA 1
ATOM 6131 C C . SER D 1 96 ? 69.765 26.975 8.352 1.00 46.13 90 SER D C 1
ATOM 6132 O O . SER D 1 96 ? 69.595 25.823 7.913 1.00 46.88 90 SER D O 1
ATOM 6135 N N . ALA D 1 97 ? 70.914 27.386 8.881 1.00 45.76 91 ALA D N 1
ATOM 6136 C CA . ALA D 1 97 ? 72.064 26.507 8.940 1.00 45.43 91 ALA D CA 1
ATOM 6137 C C . ALA D 1 97 ? 71.776 25.330 9.858 1.00 45.56 91 ALA D C 1
ATOM 6138 O O . ALA D 1 97 ? 72.118 24.179 9.538 1.00 45.86 91 ALA D O 1
ATOM 6140 N N . LEU D 1 98 ? 71.132 25.601 10.988 1.00 44.76 92 LEU D N 1
ATOM 6141 C CA . LEU D 1 98 ? 70.803 24.524 11.892 1.00 44.51 92 LEU D CA 1
ATOM 6142 C C . LEU D 1 98 ? 70.005 23.401 11.188 1.00 45.51 92 LEU D C 1
ATOM 6143 O O . LEU D 1 98 ? 70.403 22.239 11.249 1.00 45.71 92 LEU D O 1
ATOM 6148 N N . PHE D 1 99 ? 68.908 23.744 10.512 1.00 45.86 93 PHE D N 1
ATOM 6149 C CA . PHE D 1 99 ? 68.064 22.725 9.889 1.00 46.37 93 PHE D CA 1
ATOM 6150 C C . PHE D 1 99 ? 68.770 21.954 8.768 1.00 47.72 93 PHE D C 1
ATOM 6151 O O . PHE D 1 99 ? 68.654 20.732 8.676 1.00 47.68 93 PHE D O 1
ATOM 6159 N N . GLU D 1 100 ? 69.516 22.686 7.945 1.00 49.33 94 GLU D N 1
ATOM 6160 C CA . GLU D 1 100 ? 70.438 22.107 6.970 1.00 50.46 94 GLU D CA 1
ATOM 6161 C C . GLU D 1 100 ? 71.454 21.154 7.609 1.00 50.44 94 GLU D C 1
ATOM 6162 O O . GLU D 1 100 ? 71.716 20.060 7.088 1.00 50.74 94 GLU D O 1
ATOM 6168 N N . ALA D 1 101 ? 72.019 21.557 8.739 1.00 50.52 95 ALA D N 1
ATOM 6169 C CA . ALA D 1 101 ? 72.867 20.654 9.504 1.00 50.88 95 ALA D CA 1
ATOM 6170 C C . ALA D 1 101 ? 72.043 19.487 10.077 1.00 51.58 95 ALA D C 1
ATOM 6171 O O . ALA D 1 101 ? 72.551 18.355 10.174 1.00 51.33 95 ALA D O 1
ATOM 6173 N N . LEU D 1 102 ? 70.775 19.756 10.432 1.00 51.71 96 LEU D N 1
ATOM 6174 C CA . LEU D 1 102 ? 69.859 18.702 10.891 1.00 51.91 96 LEU D CA 1
ATOM 6175 C C . LEU D 1 102 ? 69.510 17.672 9.790 1.00 52.31 96 LEU D C 1
ATOM 6176 O O . LEU D 1 102 ? 69.407 16.486 10.079 1.00 51.93 96 LEU D O 1
ATOM 6181 N N . GLU D 1 103 ? 69.333 18.131 8.547 1.00 53.03 97 GLU D N 1
ATOM 6182 C CA . GLU D 1 103 ? 68.952 17.244 7.430 1.00 53.60 97 GLU D CA 1
ATOM 6183 C C . GLU D 1 103 ? 70.100 16.325 7.068 1.00 53.62 97 GLU D C 1
ATOM 6184 O O . GLU D 1 103 ? 69.892 15.193 6.637 1.00 54.20 97 GLU D O 1
ATOM 6190 N N . ALA D 1 104 ? 71.314 16.820 7.256 1.00 53.69 98 ALA D N 1
ATOM 6191 C CA . ALA D 1 104 ? 72.510 16.070 6.918 1.00 53.74 98 ALA D CA 1
ATOM 6192 C C . ALA D 1 104 ? 72.834 15.009 7.974 1.00 53.45 98 ALA D C 1
ATOM 6193 O O . ALA D 1 104 ? 73.671 14.146 7.744 1.00 53.64 98 ALA D O 1
ATOM 6195 N N . HIS D 1 105 ? 72.158 15.062 9.119 1.00 53.26 99 HIS D N 1
ATOM 6196 C CA . HIS D 1 105 ? 72.461 14.161 10.226 1.00 53.44 99 HIS D CA 1
ATOM 6197 C C . HIS D 1 105 ? 71.201 13.560 10.856 1.00 53.41 99 HIS D C 1
ATOM 6198 O O . HIS D 1 105 ? 70.822 13.945 11.971 1.00 53.03 99 HIS D O 1
ATOM 6205 N N . PRO D 1 106 ? 70.560 12.595 10.165 1.00 53.67 100 PRO D N 1
ATOM 6206 C CA . PRO D 1 106 ? 69.289 12.033 10.665 1.00 53.99 100 PRO D CA 1
ATOM 6207 C C . PRO D 1 106 ? 69.299 11.592 12.160 1.00 54.31 100 PRO D C 1
ATOM 6208 O O . PRO D 1 106 ? 68.278 11.725 12.846 1.00 53.89 100 PRO D O 1
ATOM 6212 N N . GLU D 1 107 ? 70.449 11.108 12.645 1.00 54.75 101 GLU D N 1
ATOM 6213 C CA . GLU D 1 107 ? 70.651 10.694 14.050 1.00 54.99 101 GLU D CA 1
ATOM 6214 C C . GLU D 1 107 ? 70.581 11.848 15.063 1.00 55.17 101 GLU D C 1
ATOM 6215 O O . GLU D 1 107 ? 70.797 11.633 16.263 1.00 55.48 101 GLU D O 1
ATOM 6221 N N . HIS D 1 108 ? 70.324 13.063 14.580 1.00 54.83 102 HIS D N 1
ATOM 6222 C CA . HIS D 1 108 ? 70.164 14.212 15.466 1.00 54.56 102 HIS D CA 1
ATOM 6223 C C . HIS D 1 108 ? 68.716 14.705 15.491 1.00 54.60 102 HIS D C 1
ATOM 6224 O O . HIS D 1 108 ? 68.323 15.429 16.408 1.00 54.74 102 HIS D O 1
ATOM 6231 N N . ALA D 1 109 ? 67.918 14.311 14.492 1.00 54.44 103 ALA D N 1
ATOM 6232 C CA . ALA D 1 109 ? 66.474 14.571 14.523 1.00 54.19 103 ALA D CA 1
ATOM 6233 C C . ALA D 1 109 ? 65.967 14.052 15.856 1.00 53.73 103 ALA D C 1
ATOM 6234 O O . ALA D 1 109 ? 66.414 13.003 16.329 1.00 54.25 103 ALA D O 1
ATOM 6236 N N . GLY D 1 110 ? 65.088 14.801 16.504 1.00 53.01 104 GLY D N 1
ATOM 6237 C CA . GLY D 1 110 ? 64.717 14.427 17.864 1.00 51.91 104 GLY D CA 1
ATOM 6238 C C . GLY D 1 110 ? 65.397 15.230 18.960 1.00 50.95 104 GLY D C 1
ATOM 6239 O O . GLY D 1 110 ? 64.892 15.262 20.096 1.00 51.34 104 GLY D O 1
ATOM 6240 N N . THR D 1 111 ? 66.530 15.874 18.663 1.00 49.30 105 THR D N 1
ATOM 6241 C CA . THR D 1 111 ? 67.034 16.881 19.607 1.00 48.39 105 THR D CA 1
ATOM 6242 C C . THR D 1 111 ? 65.998 18.011 19.636 1.00 46.56 105 THR D C 1
ATOM 6243 O O . THR D 1 111 ? 65.417 18.348 18.607 1.00 45.80 105 THR D O 1
ATOM 6247 N N . GLU D 1 112 ? 65.736 18.563 20.811 1.00 44.74 106 GLU D N 1
ATOM 6248 C CA . GLU D 1 112 ? 64.786 19.660 20.893 1.00 43.71 106 GLU D CA 1
ATOM 6249 C C . GLU D 1 112 ? 65.381 20.947 20.322 1.00 42.38 106 GLU D C 1
ATOM 6250 O O . GLU D 1 112 ? 66.543 21.293 20.578 1.00 41.45 106 GLU D O 1
ATOM 6256 N N . ILE D 1 113 ? 64.561 21.643 19.542 1.00 41.20 107 ILE D N 1
ATOM 6257 C CA . ILE D 1 113 ? 64.973 22.839 18.841 1.00 39.62 107 ILE D CA 1
ATOM 6258 C C . ILE D 1 113 ? 63.905 23.912 18.998 1.00 40.08 107 ILE D C 1
ATOM 6259 O O . ILE D 1 113 ? 62.696 23.622 18.936 1.00 39.90 107 ILE D O 1
ATOM 6264 N N . ARG D 1 114 ? 64.354 25.143 19.248 1.00 38.94 108 ARG D N 1
ATOM 6265 C CA . ARG D 1 114 ? 63.466 26.285 19.396 1.00 38.11 108 ARG D CA 1
ATOM 6266 C C . ARG D 1 114 ? 64.090 27.453 18.675 1.00 36.86 108 ARG D C 1
ATOM 6267 O O . ARG D 1 114 ? 65.251 27.761 18.922 1.00 37.12 108 ARG D O 1
ATOM 6275 N N . ILE D 1 115 ? 63.332 28.099 17.795 1.00 35.65 109 ILE D N 1
ATOM 6276 C CA . ILE D 1 115 ? 63.774 29.357 17.166 1.00 34.73 109 ILE D CA 1
ATOM 6277 C C . ILE D 1 115 ? 63.047 30.525 17.816 1.00 34.39 109 ILE D C 1
ATOM 6278 O O . ILE D 1 115 ? 61.824 30.491 18.016 1.00 34.37 109 ILE D O 1
ATOM 6283 N N . LEU D 1 116 ? 63.807 31.549 18.191 1.00 33.56 110 LEU D N 1
ATOM 6284 C CA . LEU D 1 116 ? 63.259 32.601 19.048 1.00 32.02 110 LEU D CA 1
ATOM 6285 C C . LEU D 1 116 ? 63.400 34.000 18.383 1.00 31.15 110 LEU D C 1
ATOM 6286 O O . LEU D 1 116 ? 64.504 34.528 18.274 1.00 31.34 110 LEU D O 1
ATOM 6291 N N . PRO D 1 117 ? 62.280 34.600 17.946 1.00 30.12 111 PRO D N 1
ATOM 6292 C CA . PRO D 1 117 ? 62.374 35.780 17.065 1.00 29.57 111 PRO D CA 1
ATOM 6293 C C . PRO D 1 117 ? 63.019 36.983 17.747 1.00 29.32 111 PRO D C 1
ATOM 6294 O O . PRO D 1 117 ? 63.116 37.008 18.981 1.00 28.45 111 PRO D O 1
ATOM 6298 N N . GLY D 1 118 ? 63.464 37.954 16.928 1.00 29.46 112 GLY D N 1
ATOM 6299 C CA . GLY D 1 118 ? 64.118 39.167 17.385 1.00 28.82 112 GLY D CA 1
ATOM 6300 C C . GLY D 1 118 ? 63.762 40.353 16.522 1.00 28.81 112 GLY D C 1
ATOM 6301 O O . GLY D 1 118 ? 63.209 40.173 15.453 1.00 29.13 112 GLY D O 1
ATOM 6302 N N . ILE D 1 119 ? 64.070 41.571 16.987 1.00 28.49 113 ILE D N 1
ATOM 6303 C CA . ILE D 1 119 ? 63.814 42.760 16.183 1.00 27.36 113 ILE D CA 1
ATOM 6304 C C . ILE D 1 119 ? 64.826 42.765 15.085 1.00 27.88 113 ILE D C 1
ATOM 6305 O O . ILE D 1 119 ? 66.043 42.806 15.314 1.00 28.50 113 ILE D O 1
ATOM 6310 N N . THR D 1 120 ? 64.341 42.705 13.868 1.00 27.74 114 THR D N 1
ATOM 6311 C CA . THR D 1 120 ? 65.269 42.600 12.792 1.00 28.16 114 THR D CA 1
ATOM 6312 C C . THR D 1 120 ? 65.725 44.002 12.370 1.00 28.23 114 THR D C 1
ATOM 6313 O O . THR D 1 120 ? 65.024 44.971 12.614 1.00 28.33 114 THR D O 1
ATOM 6317 N N . ALA D 1 121 ? 66.895 44.079 11.742 1.00 28.31 115 ALA D N 1
ATOM 6318 C CA . ALA D 1 121 ? 67.571 45.343 11.413 1.00 28.31 115 ALA D CA 1
ATOM 6319 C C . ALA D 1 121 ? 66.774 46.315 10.554 1.00 28.20 115 ALA D C 1
ATOM 6320 O O . ALA D 1 121 ? 66.750 47.527 10.830 1.00 28.33 115 ALA D O 1
ATOM 6322 N N . MET D 1 122 ? 66.156 45.794 9.509 1.00 27.64 116 MET D N 1
ATOM 6323 C CA . MET D 1 122 ? 65.353 46.624 8.616 1.00 28.84 116 MET D CA 1
ATOM 6324 C C . MET D 1 122 ? 64.211 47.331 9.352 1.00 28.90 116 MET D C 1
ATOM 6325 O O . MET D 1 122 ? 63.954 48.496 9.088 1.00 29.50 116 MET D O 1
ATOM 6330 N N . LEU D 1 123 ? 63.579 46.653 10.302 1.00 28.47 117 LEU D N 1
ATOM 6331 C CA . LEU D 1 123 ? 62.420 47.232 10.967 1.00 28.67 117 LEU D CA 1
ATOM 6332 C C . LEU D 1 123 ? 62.783 48.198 12.047 1.00 27.84 117 LEU D C 1
ATOM 6333 O O . LEU D 1 123 ? 62.038 49.116 12.315 1.00 27.97 117 LEU D O 1
ATOM 6338 N N . ALA D 1 124 ? 63.913 47.958 12.686 1.00 27.77 118 ALA D N 1
ATOM 6339 C CA . ALA D 1 124 ? 64.517 48.916 13.593 1.00 28.02 118 ALA D CA 1
ATOM 6340 C C . ALA D 1 124 ? 64.919 50.190 12.810 1.00 27.79 118 ALA D C 1
ATOM 6341 O O . ALA D 1 124 ? 64.744 51.308 13.283 1.00 28.15 118 ALA D O 1
ATOM 6343 N N . ALA D 1 125 ? 65.450 50.002 11.604 1.00 27.88 119 ALA D N 1
ATOM 6344 C CA . ALA D 1 125 ? 65.841 51.124 10.734 1.00 28.57 119 ALA D CA 1
ATOM 6345 C C . ALA D 1 125 ? 64.612 51.915 10.297 1.00 28.50 119 ALA D C 1
ATOM 6346 O O . ALA D 1 125 ? 64.586 53.149 10.390 1.00 28.29 119 ALA D O 1
ATOM 6348 N N . ALA D 1 126 ? 63.602 51.178 9.837 1.00 28.23 120 ALA D N 1
ATOM 6349 C CA . ALA D 1 126 ? 62.312 51.734 9.447 1.00 28.22 120 ALA D CA 1
ATOM 6350 C C . ALA D 1 126 ? 61.765 52.568 10.570 1.00 28.36 120 ALA D C 1
ATOM 6351 O O . ALA D 1 126 ? 61.394 53.736 10.365 1.00 28.78 120 ALA D O 1
ATOM 6353 N N . ALA D 1 127 ? 61.718 51.982 11.769 1.00 27.42 121 ALA D N 1
ATOM 6354 C CA . ALA D 1 127 ? 61.174 52.719 12.908 1.00 27.23 121 ALA D CA 1
ATOM 6355 C C . ALA D 1 127 ? 61.940 54.018 13.160 1.00 26.58 121 ALA D C 1
ATOM 6356 O O . ALA D 1 127 ? 61.355 55.007 13.597 1.00 26.53 121 ALA D O 1
ATOM 6358 N N . ALA D 1 128 ? 63.247 54.007 12.930 1.00 27.04 122 ALA D N 1
ATOM 6359 C CA . ALA D 1 128 ? 64.061 55.214 13.209 1.00 27.12 122 ALA D CA 1
ATOM 6360 C C . ALA D 1 128 ? 63.815 56.314 12.172 1.00 26.89 122 ALA D C 1
ATOM 6361 O O . ALA D 1 128 ? 63.815 57.505 12.514 1.00 27.33 122 ALA D O 1
ATOM 6363 N N . ALA D 1 129 ? 63.544 55.903 10.932 1.00 26.53 123 ALA D N 1
ATOM 6364 C CA . ALA D 1 129 ? 63.321 56.824 9.824 1.00 26.81 123 ALA D CA 1
ATOM 6365 C C . ALA D 1 129 ? 61.885 57.276 9.744 1.00 27.37 123 ALA D C 1
ATOM 6366 O O . ALA D 1 129 ? 61.618 58.358 9.212 1.00 28.59 123 ALA D O 1
ATOM 6368 N N . GLY D 1 130 ? 60.970 56.490 10.323 1.00 26.99 124 GLY D N 1
ATOM 6369 C CA . GLY D 1 130 ? 59.535 56.780 10.272 1.00 26.06 124 GLY D CA 1
ATOM 6370 C C . GLY D 1 130 ? 58.738 55.576 9.832 1.00 25.95 124 GLY D C 1
ATOM 6371 O O . GLY D 1 130 ? 58.407 54.726 10.637 1.00 25.95 124 GLY D O 1
ATOM 6372 N N . ALA D 1 131 ? 58.421 55.480 8.551 1.00 26.18 125 ALA D N 1
ATOM 6373 C CA . ALA D 1 131 ? 57.678 54.300 8.087 1.00 26.53 125 ALA D CA 1
ATOM 6374 C C . ALA D 1 131 ? 57.929 53.902 6.635 1.00 26.43 125 ALA D C 1
ATOM 6375 O O . ALA D 1 131 ? 56.985 53.644 5.904 1.00 27.20 125 ALA D O 1
ATOM 6377 N N . PRO D 1 132 ? 59.198 53.800 6.222 1.00 26.55 126 PRO D N 1
ATOM 6378 C CA . PRO D 1 132 ? 59.465 53.510 4.801 1.00 26.94 126 PRO D CA 1
ATOM 6379 C C . PRO D 1 132 ? 59.061 52.065 4.356 1.00 27.60 126 PRO D C 1
ATOM 6380 O O . PRO D 1 132 ? 59.001 51.759 3.163 1.00 27.34 126 PRO D O 1
ATOM 6384 N N . LEU D 1 133 ? 58.774 51.198 5.296 1.00 27.78 127 LEU D N 1
ATOM 6385 C CA . LEU D 1 133 ? 58.428 49.819 4.938 1.00 28.92 127 LEU D CA 1
ATOM 6386 C C . LEU D 1 133 ? 56.944 49.564 5.165 1.00 29.41 127 LEU D C 1
ATOM 6387 O O . LEU D 1 133 ? 56.505 48.426 5.264 1.00 30.62 127 LEU D O 1
ATOM 6392 N N . GLY D 1 134 ? 56.172 50.637 5.226 1.00 30.55 128 GLY D N 1
ATOM 6393 C CA . GLY D 1 134 ? 54.750 50.555 5.569 1.00 31.86 128 GLY D CA 1
ATOM 6394 C C . GLY D 1 134 ? 53.848 49.938 4.518 1.00 32.90 128 GLY D C 1
ATOM 6395 O O . GLY D 1 134 ? 52.684 49.643 4.787 1.00 33.02 128 GLY D O 1
ATOM 6396 N N . HIS D 1 135 ? 54.391 49.754 3.323 1.00 34.17 129 HIS D N 1
ATOM 6397 C CA . HIS D 1 135 ? 53.731 49.033 2.229 1.00 36.14 129 HIS D CA 1
ATOM 6398 C C . HIS D 1 135 ? 54.531 47.773 1.916 1.00 35.17 129 HIS D C 1
ATOM 6399 O O . HIS D 1 135 ? 55.639 47.590 2.442 1.00 35.33 129 HIS D O 1
ATOM 6406 N N . ASP D 1 136 ? 53.986 46.949 1.018 1.00 34.29 130 ASP D N 1
ATOM 6407 C CA . ASP D 1 136 ? 54.628 45.714 0.543 1.00 33.13 130 ASP D CA 1
ATOM 6408 C C . ASP D 1 136 ? 56.116 45.967 0.336 1.00 32.39 130 ASP D C 1
ATOM 6409 O O . ASP D 1 136 ? 56.536 46.948 -0.304 1.00 32.24 130 ASP D O 1
ATOM 6414 N N . PHE D 1 137 ? 56.919 45.085 0.908 1.00 31.73 131 PHE D N 1
ATOM 6415 C CA . PHE D 1 137 ? 58.351 45.260 0.882 1.00 31.36 131 PHE D CA 1
ATOM 6416 C C . PHE D 1 137 ? 59.046 43.924 0.776 1.00 31.80 131 PHE D C 1
ATOM 6417 O O . PHE D 1 137 ? 58.453 42.881 1.028 1.00 31.08 131 PHE D O 1
ATOM 6425 N N . CYS D 1 138 ? 60.320 43.969 0.436 1.00 32.98 132 CYS D N 1
ATOM 6426 C CA . CYS D 1 138 ? 61.108 42.752 0.350 1.00 34.24 132 CYS D CA 1
ATOM 6427 C C . CYS D 1 138 ? 62.453 42.938 1.019 1.00 34.46 132 CYS D C 1
ATOM 6428 O O . CYS D 1 138 ? 62.898 44.073 1.251 1.00 34.98 132 CYS D O 1
ATOM 6431 N N . ALA D 1 139 ? 63.097 41.829 1.344 1.00 34.46 133 ALA D N 1
ATOM 6432 C CA . ALA D 1 139 ? 64.417 41.899 1.941 1.00 35.12 133 ALA D CA 1
ATOM 6433 C C . ALA D 1 139 ? 65.354 41.085 1.064 1.00 35.61 133 ALA D C 1
ATOM 6434 O O . ALA D 1 139 ? 64.985 39.989 0.656 1.00 35.63 133 ALA D O 1
ATOM 6436 N N . ILE D 1 140 ? 66.548 41.615 0.780 1.00 36.60 134 ILE D N 1
ATOM 6437 C CA . ILE D 1 140 ? 67.532 40.921 -0.071 1.00 38.33 134 ILE D CA 1
ATOM 6438 C C . ILE D 1 140 ? 68.964 40.949 0.494 1.00 39.27 134 ILE D C 1
ATOM 6439 O O . ILE D 1 140 ? 69.464 41.997 0.919 1.00 39.49 134 ILE D O 1
ATOM 6444 N N . ASN D 1 141 ? 69.616 39.788 0.512 1.00 40.84 135 ASN D N 1
ATOM 6445 C CA . ASN D 1 141 ? 71.018 39.704 0.965 1.00 42.52 135 ASN D CA 1
ATOM 6446 C C . ASN D 1 141 ? 71.952 40.019 -0.201 1.00 43.40 135 ASN D C 1
ATOM 6447 O O . ASN D 1 141 ? 71.781 39.472 -1.305 1.00 43.05 135 ASN D O 1
ATOM 6452 N N . LEU D 1 142 ? 72.908 40.913 0.033 1.00 44.56 136 LEU D N 1
ATOM 6453 C CA . LEU D 1 142 ? 73.825 41.316 -1.030 1.00 46.72 136 LEU D CA 1
ATOM 6454 C C . LEU D 1 142 ? 75.229 40.703 -0.924 1.00 48.23 136 LEU D C 1
ATOM 6455 O O . LEU D 1 142 ? 76.051 40.935 -1.805 1.00 49.00 136 LEU D O 1
ATOM 6460 N N . SER D 1 143 ? 75.503 39.955 0.144 1.00 49.59 137 SER D N 1
ATOM 6461 C CA . SER D 1 143 ? 76.770 39.248 0.303 1.00 51.14 137 SER D CA 1
ATOM 6462 C C . SER D 1 143 ? 76.504 37.754 0.356 1.00 52.53 137 SER D C 1
ATOM 6463 O O . SER D 1 143 ? 77.051 37.080 1.217 1.00 52.46 137 SER D O 1
ATOM 6466 N N . ASP D 1 144 ? 75.655 37.219 -0.514 1.00 54.60 138 ASP D N 1
ATOM 6467 C CA . ASP D 1 144 ? 75.492 35.762 -0.503 1.00 56.89 138 ASP D CA 1
ATOM 6468 C C . ASP D 1 144 ? 76.343 35.068 -1.561 1.00 58.20 138 ASP D C 1
ATOM 6469 O O . ASP D 1 144 ? 75.979 34.976 -2.743 1.00 58.19 138 ASP D O 1
ATOM 6474 N N . ASN D 1 145 ? 77.478 34.560 -1.105 1.00 59.94 139 ASN D N 1
ATOM 6475 C CA . ASN D 1 145 ? 78.495 34.075 -2.017 1.00 61.74 139 ASN D CA 1
ATOM 6476 C C . ASN D 1 145 ? 78.188 32.700 -2.615 1.00 62.41 139 ASN D C 1
ATOM 6477 O O . ASN D 1 145 ? 78.811 32.289 -3.593 1.00 62.49 139 ASN D O 1
ATOM 6482 N N . LEU D 1 146 ? 77.204 32.011 -2.043 1.00 63.19 140 LEU D N 1
ATOM 6483 C CA . LEU D 1 146 ? 76.732 30.739 -2.593 1.00 64.24 140 LEU D CA 1
ATOM 6484 C C . LEU D 1 146 ? 75.687 30.999 -3.687 1.00 64.64 140 LEU D C 1
ATOM 6485 O O . LEU D 1 146 ? 75.390 30.135 -4.519 1.00 64.77 140 LEU D O 1
ATOM 6490 N N . LYS D 1 147 ? 75.155 32.218 -3.675 1.00 65.01 141 LYS D N 1
ATOM 6491 C CA . LYS D 1 147 ? 74.150 32.666 -4.619 1.00 65.20 141 LYS D CA 1
ATOM 6492 C C . LYS D 1 147 ? 74.838 33.373 -5.807 1.00 65.24 141 LYS D C 1
ATOM 6493 O O . LYS D 1 147 ? 75.407 34.460 -5.644 1.00 65.37 141 LYS D O 1
ATOM 6499 N N . PRO D 1 148 ? 74.810 32.748 -7.002 1.00 65.06 142 PRO D N 1
ATOM 6500 C CA . PRO D 1 148 ? 75.367 33.397 -8.204 1.00 64.97 142 PRO D CA 1
ATOM 6501 C C . PRO D 1 148 ? 74.696 34.743 -8.497 1.00 64.63 142 PRO D C 1
ATOM 6502 O O . PRO D 1 148 ? 73.501 34.896 -8.245 1.00 64.82 142 PRO D O 1
ATOM 6506 N N . PHE D 1 149 ? 75.451 35.701 -9.033 1.00 64.03 143 PHE D N 1
ATOM 6507 C CA . PHE D 1 149 ? 74.925 37.054 -9.277 1.00 63.36 143 PHE D CA 1
ATOM 6508 C C . PHE D 1 149 ? 73.679 37.144 -10.178 1.00 62.64 143 PHE D C 1
ATOM 6509 O O . PHE D 1 149 ? 72.911 38.107 -10.083 1.00 62.41 143 PHE D O 1
ATOM 6517 N N . GLU D 1 150 ? 73.482 36.165 -11.055 1.00 61.82 144 GLU D N 1
ATOM 6518 C CA . GLU D 1 150 ? 72.338 36.192 -11.977 1.00 61.11 144 GLU D CA 1
ATOM 6519 C C . GLU D 1 150 ? 71.028 36.156 -11.198 1.00 60.03 144 GLU D C 1
ATOM 6520 O O . GLU D 1 150 ? 69.998 36.647 -11.652 1.00 59.57 144 GLU D O 1
ATOM 6526 N N . ILE D 1 151 ? 71.090 35.569 -10.012 1.00 58.93 145 ILE D N 1
ATOM 6527 C CA . ILE D 1 151 ? 69.917 35.415 -9.176 1.00 57.94 145 ILE D CA 1
ATOM 6528 C C . ILE D 1 151 ? 69.575 36.733 -8.461 1.00 56.83 145 ILE D C 1
ATOM 6529 O O . ILE D 1 151 ? 68.405 37.113 -8.415 1.00 56.61 145 ILE D O 1
ATOM 6534 N N . LEU D 1 152 ? 70.598 37.430 -7.954 1.00 55.66 146 LEU D N 1
ATOM 6535 C CA . LEU D 1 152 ? 70.460 38.760 -7.345 1.00 54.61 146 LEU D CA 1
ATOM 6536 C C . LEU D 1 152 ? 69.740 39.744 -8.261 1.00 54.82 146 LEU D C 1
ATOM 6537 O O . LEU D 1 152 ? 68.783 40.421 -7.849 1.00 54.78 146 LEU D O 1
ATOM 6542 N N . GLU D 1 153 ? 70.206 39.804 -9.504 1.00 54.59 147 GLU D N 1
ATOM 6543 C CA . GLU D 1 153 ? 69.649 40.678 -10.532 1.00 54.51 147 GLU D CA 1
ATOM 6544 C C . GLU D 1 153 ? 68.163 40.387 -10.799 1.00 53.73 147 GLU D C 1
ATOM 6545 O O . GLU D 1 153 ? 67.350 41.314 -10.857 1.00 53.50 147 GLU D O 1
ATOM 6551 N N . LYS D 1 154 ? 67.822 39.102 -10.944 1.00 52.84 148 LYS D N 1
ATOM 6552 C CA . LYS D 1 154 ? 66.429 38.641 -11.033 1.00 52.15 148 LYS D CA 1
ATOM 6553 C C . LYS D 1 154 ? 65.548 39.043 -9.812 1.00 51.82 148 LYS D C 1
ATOM 6554 O O . LYS D 1 154 ? 64.349 39.303 -9.951 1.00 52.09 148 LYS D O 1
ATOM 6560 N N . ARG D 1 155 ? 66.131 39.071 -8.616 1.00 51.22 149 ARG D N 1
ATOM 6561 C CA . ARG D 1 155 ? 65.387 39.527 -7.435 1.00 50.51 149 ARG D CA 1
ATOM 6562 C C . ARG D 1 155 ? 65.158 41.056 -7.522 1.00 50.40 149 ARG D C 1
ATOM 6563 O O . ARG D 1 155 ? 64.027 41.522 -7.453 1.00 50.30 149 ARG D O 1
ATOM 6571 N N . LEU D 1 156 ? 66.244 41.806 -7.722 1.00 50.20 150 LEU D N 1
ATOM 6572 C CA . LEU D 1 156 ? 66.233 43.255 -7.854 1.00 50.28 150 LEU D CA 1
ATOM 6573 C C . LEU D 1 156 ? 65.280 43.777 -8.914 1.00 50.53 150 LEU D C 1
ATOM 6574 O O . LEU D 1 156 ? 64.471 44.671 -8.649 1.00 50.46 150 LEU D O 1
ATOM 6579 N N . ARG D 1 157 ? 65.374 43.214 -10.115 1.00 50.62 151 ARG D N 1
ATOM 6580 C CA . ARG D 1 157 ? 64.524 43.637 -11.219 1.00 50.75 151 ARG D CA 1
ATOM 6581 C C . ARG D 1 157 ? 63.046 43.347 -10.936 1.00 50.48 151 ARG D C 1
ATOM 6582 O O . ARG D 1 157 ? 62.186 44.186 -11.185 1.00 51.13 151 ARG D O 1
ATOM 6590 N N . HIS D 1 158 ? 62.752 42.175 -10.388 1.00 50.31 152 HIS D N 1
ATOM 6591 C CA . HIS D 1 158 ? 61.362 41.792 -10.119 1.00 50.21 152 HIS D CA 1
ATOM 6592 C C . HIS D 1 158 ? 60.734 42.523 -8.919 1.00 49.99 152 HIS D C 1
ATOM 6593 O O . HIS D 1 158 ? 59.505 42.653 -8.828 1.00 49.77 152 HIS D O 1
ATOM 6600 N N . ALA D 1 159 ? 61.595 43.000 -8.017 1.00 49.55 153 ALA D N 1
ATOM 6601 C CA . ALA D 1 159 ? 61.188 43.820 -6.876 1.00 49.14 153 ALA D CA 1
ATOM 6602 C C . ALA D 1 159 ? 60.957 45.243 -7.344 1.00 48.72 153 ALA D C 1
ATOM 6603 O O . ALA D 1 159 ? 59.967 45.885 -6.953 1.00 48.02 153 ALA D O 1
ATOM 6605 N N . ALA D 1 160 ? 61.874 45.721 -8.193 1.00 48.67 154 ALA D N 1
ATOM 6606 C CA . ALA D 1 160 ? 61.746 47.026 -8.849 1.00 48.45 154 ALA D CA 1
ATOM 6607 C C . ALA D 1 160 ? 60.436 47.129 -9.605 1.00 48.45 154 ALA D C 1
ATOM 6608 O O . ALA D 1 160 ? 59.634 48.025 -9.342 1.00 48.46 154 ALA D O 1
ATOM 6610 N N . ARG D 1 161 ? 60.218 46.189 -10.529 1.00 48.07 155 ARG D N 1
ATOM 6611 C CA . ARG D 1 161 ? 59.054 46.233 -11.417 1.00 47.90 155 ARG D CA 1
ATOM 6612 C C . ARG D 1 161 ? 57.752 45.974 -10.676 1.00 47.33 155 ARG D C 1
ATOM 6613 O O . ARG D 1 161 ? 56.729 46.609 -10.986 1.00 47.60 155 ARG D O 1
ATOM 6621 N N . GLY D 1 162 ? 57.796 45.058 -9.698 1.00 46.22 156 GLY D N 1
ATOM 6622 C CA . GLY D 1 162 ? 56.668 44.822 -8.787 1.00 44.60 156 GLY D CA 1
ATOM 6623 C C . GLY D 1 162 ? 56.432 45.955 -7.782 1.00 43.63 156 GLY D C 1
ATOM 6624 O O . GLY D 1 162 ? 55.514 45.870 -6.943 1.00 43.37 156 GLY D O 1
ATOM 6625 N N . ASP D 1 163 ? 57.242 47.015 -7.896 1.00 42.19 157 ASP D N 1
ATOM 6626 C CA . ASP D 1 163 ? 57.212 48.192 -7.014 1.00 41.62 157 ASP D CA 1
ATOM 6627 C C . ASP D 1 163 ? 57.147 47.849 -5.513 1.00 40.91 157 ASP D C 1
ATOM 6628 O O . ASP D 1 163 ? 56.212 48.238 -4.801 1.00 40.73 157 ASP D O 1
ATOM 6633 N N . PHE D 1 164 ? 58.131 47.076 -5.073 1.00 39.66 158 PHE D N 1
ATOM 6634 C CA . PHE D 1 164 ? 58.261 46.668 -3.695 1.00 38.36 158 PHE D CA 1
ATOM 6635 C C . PHE D 1 164 ? 59.174 47.657 -3.051 1.00 37.75 158 PHE D C 1
ATOM 6636 O O . PHE D 1 164 ? 60.048 48.191 -3.712 1.00 37.01 158 PHE D O 1
ATOM 6644 N N . ALA D 1 165 ? 58.974 47.914 -1.764 1.00 37.68 159 ALA D N 1
ATOM 6645 C CA . ALA D 1 165 ? 59.989 48.620 -1.007 1.00 37.54 159 ALA D CA 1
ATOM 6646 C C . ALA D 1 165 ? 61.073 47.569 -0.727 1.00 37.03 159 ALA D C 1
ATOM 6647 O O . ALA D 1 165 ? 60.789 46.368 -0.672 1.00 37.34 159 ALA D O 1
ATOM 6649 N N . MET D 1 166 ? 62.317 47.996 -0.621 1.00 36.35 160 MET D N 1
ATOM 6650 C CA . MET D 1 166 ? 63.404 47.045 -0.421 1.00 37.21 160 MET D CA 1
ATOM 6651 C C . MET D 1 166 ? 64.223 47.297 0.834 1.00 36.15 160 MET D C 1
ATOM 6652 O O . MET D 1 166 ? 64.363 48.433 1.277 1.00 36.26 160 MET D O 1
ATOM 6657 N N . ALA D 1 167 ? 64.761 46.221 1.388 1.00 35.79 161 ALA D N 1
ATOM 6658 C CA . ALA D 1 167 ? 65.800 46.307 2.408 1.00 35.96 161 ALA D CA 1
ATOM 6659 C C . ALA D 1 167 ? 67.014 45.462 1.987 1.00 35.85 161 ALA D C 1
ATOM 6660 O O . ALA D 1 167 ? 66.887 44.261 1.729 1.00 36.40 161 ALA D O 1
ATOM 6662 N N . PHE D 1 168 ? 68.178 46.089 1.911 1.00 36.50 162 PHE D N 1
ATOM 6663 C CA . PHE D 1 168 ? 69.431 45.378 1.598 1.00 37.21 162 PHE D CA 1
ATOM 6664 C C . PHE D 1 168 ? 70.266 45.091 2.839 1.00 37.91 162 PHE D C 1
ATOM 6665 O O . PHE D 1 168 ? 70.744 46.022 3.516 1.00 37.60 162 PHE D O 1
ATOM 6673 N N . TYR D 1 169 ? 70.443 43.797 3.116 1.00 38.49 163 TYR D N 1
ATOM 6674 C CA . TYR D 1 169 ? 71.306 43.320 4.200 1.00 39.66 163 TYR D CA 1
ATOM 6675 C C . TYR D 1 169 ? 72.702 43.032 3.616 1.00 41.37 163 TYR D C 1
ATOM 6676 O O . TYR D 1 169 ? 72.821 42.611 2.451 1.00 40.68 163 TYR D O 1
ATOM 6685 N N . ASN D 1 170 ? 73.744 43.235 4.425 1.00 43.68 164 ASN D N 1
ATOM 6686 C CA . ASN D 1 170 ? 75.135 43.072 3.961 1.00 46.29 164 ASN D CA 1
ATOM 6687 C C . ASN D 1 170 ? 75.430 43.803 2.638 1.00 48.41 164 ASN D C 1
ATOM 6688 O O . ASN D 1 170 ? 75.824 43.176 1.650 1.00 48.44 164 ASN D O 1
ATOM 6693 N N . PRO D 1 171 ? 75.230 45.125 2.609 1.00 50.55 165 PRO D N 1
ATOM 6694 C CA . PRO D 1 171 ? 75.413 45.826 1.339 1.00 52.90 165 PRO D CA 1
ATOM 6695 C C . PRO D 1 171 ? 76.832 45.666 0.749 1.00 55.12 165 PRO D C 1
ATOM 6696 O O . PRO D 1 171 ? 76.984 45.576 -0.472 1.00 55.64 165 PRO D O 1
ATOM 6700 N N . ARG D 1 172 ? 77.852 45.604 1.600 1.00 57.55 166 ARG D N 1
ATOM 6701 C CA . ARG D 1 172 ? 79.223 45.544 1.107 1.00 60.09 166 ARG D CA 1
ATOM 6702 C C . ARG D 1 172 ? 79.954 44.291 1.550 1.00 61.63 166 ARG D C 1
ATOM 6703 O O . ARG D 1 172 ? 80.153 44.070 2.743 1.00 61.74 166 ARG D O 1
ATOM 6711 N N . SER D 1 173 ? 80.340 43.468 0.574 1.00 63.92 167 SER D N 1
ATOM 6712 C CA . SER D 1 173 ? 81.033 42.194 0.857 1.00 65.96 167 SER D CA 1
ATOM 6713 C C . SER D 1 173 ? 82.555 42.304 0.960 1.00 67.45 167 SER D C 1
ATOM 6714 O O . SER D 1 173 ? 83.156 41.699 1.861 1.00 68.04 167 SER D O 1
ATOM 6717 N N . LYS D 1 174 ? 83.164 43.075 0.053 1.00 69.04 168 LYS D N 1
ATOM 6718 C CA . LYS D 1 174 ? 84.639 43.131 -0.123 1.00 70.66 168 LYS D CA 1
ATOM 6719 C C . LYS D 1 174 ? 85.257 41.761 -0.527 1.00 71.20 168 LYS D C 1
ATOM 6720 O O . LYS D 1 174 ? 86.399 41.689 -0.975 1.00 71.13 168 LYS D O 1
ATOM 6726 N N . SER D 1 175 ? 84.480 40.696 -0.346 1.00 72.00 169 SER D N 1
ATOM 6727 C CA . SER D 1 175 ? 84.656 39.449 -1.069 1.00 72.93 169 SER D CA 1
ATOM 6728 C C . SER D 1 175 ? 84.272 39.674 -2.536 1.00 73.69 169 SER D C 1
ATOM 6729 O O . SER D 1 175 ? 84.972 39.229 -3.439 1.00 73.95 169 SER D O 1
ATOM 6732 N N . ARG D 1 176 ? 83.130 40.321 -2.764 1.00 74.70 170 ARG D N 1
ATOM 6733 C CA . ARG D 1 176 ? 82.845 40.964 -4.044 1.00 75.76 170 ARG D CA 1
ATOM 6734 C C . ARG D 1 176 ? 83.074 42.440 -3.760 1.00 75.99 170 ARG D C 1
ATOM 6735 O O . ARG D 1 176 ? 82.212 43.105 -3.175 1.00 76.05 170 ARG D O 1
ATOM 6743 N N . PRO D 1 177 ? 84.250 42.951 -4.175 1.00 76.33 171 PRO D N 1
ATOM 6744 C CA . PRO D 1 177 ? 84.857 44.206 -3.688 1.00 76.34 171 PRO D CA 1
ATOM 6745 C C . PRO D 1 177 ? 83.903 45.398 -3.760 1.00 76.23 171 PRO D C 1
ATOM 6746 O O . PRO D 1 177 ? 84.028 46.362 -2.994 1.00 76.03 171 PRO D O 1
ATOM 6750 N N . HIS D 1 178 ? 82.963 45.310 -4.691 1.00 76.16 172 HIS D N 1
ATOM 6751 C CA . HIS D 1 178 ? 81.892 46.271 -4.819 1.00 76.02 172 HIS D CA 1
ATOM 6752 C C . HIS D 1 178 ? 80.544 45.538 -4.808 1.00 75.79 172 HIS D C 1
ATOM 6753 O O . HIS D 1 178 ? 79.902 45.424 -3.743 1.00 75.93 172 HIS D O 1
ATOM 6760 N N . GLN D 1 179 ? 80.155 45.010 -5.975 1.00 74.93 173 GLN D N 1
ATOM 6761 C CA . GLN D 1 179 ? 78.824 44.429 -6.234 1.00 74.08 173 GLN D CA 1
ATOM 6762 C C . GLN D 1 179 ? 77.688 45.415 -5.956 1.00 73.48 173 GLN D C 1
ATOM 6763 O O . GLN D 1 179 ? 76.761 45.546 -6.756 1.00 73.47 173 GLN D O 1
ATOM 6769 N N . PHE D 1 180 ? 77.771 46.106 -4.824 1.00 72.61 174 PHE D N 1
ATOM 6770 C CA . PHE D 1 180 ? 76.847 47.176 -4.492 1.00 71.77 174 PHE D CA 1
ATOM 6771 C C . PHE D 1 180 ? 76.867 48.264 -5.564 1.00 71.48 174 PHE D C 1
ATOM 6772 O O . PHE D 1 180 ? 75.806 48.775 -5.951 1.00 71.39 174 PHE D O 1
ATOM 6780 N N . THR D 1 181 ? 78.071 48.601 -6.040 1.00 71.11 175 THR D N 1
ATOM 6781 C CA . THR D 1 181 ? 78.241 49.513 -7.185 1.00 70.43 175 THR D CA 1
ATOM 6782 C C . THR D 1 181 ? 77.389 49.042 -8.353 1.00 69.81 175 THR D C 1
ATOM 6783 O O . THR D 1 181 ? 76.623 49.831 -8.925 1.00 69.92 175 THR D O 1
ATOM 6787 N N . ARG D 1 182 ? 77.493 47.755 -8.682 1.00 68.98 176 ARG D N 1
ATOM 6788 C CA . ARG D 1 182 ? 76.614 47.174 -9.701 1.00 68.41 176 ARG D CA 1
ATOM 6789 C C . ARG D 1 182 ? 75.143 47.300 -9.292 1.00 67.40 176 ARG D C 1
ATOM 6790 O O . ARG D 1 182 ? 74.343 47.856 -10.048 1.00 67.58 176 ARG D O 1
ATOM 6798 N N . VAL D 1 183 ? 74.806 46.829 -8.087 1.00 65.99 177 VAL D N 1
ATOM 6799 C CA . VAL D 1 183 ? 73.424 46.885 -7.572 1.00 64.35 177 VAL D CA 1
ATOM 6800 C C . VAL D 1 183 ? 72.728 48.229 -7.853 1.00 63.18 177 VAL D C 1
ATOM 6801 O O . VAL D 1 183 ? 71.620 48.236 -8.382 1.00 62.87 177 VAL D O 1
ATOM 6805 N N . LEU D 1 184 ? 73.382 49.348 -7.536 1.00 61.75 178 LEU D N 1
ATOM 6806 C CA . LEU D 1 184 ? 72.793 50.664 -7.789 1.00 60.73 178 LEU D CA 1
ATOM 6807 C C . LEU D 1 184 ? 72.388 50.853 -9.246 1.00 60.57 178 LEU D C 1
ATOM 6808 O O . LEU D 1 184 ? 71.265 51.280 -9.522 1.00 60.70 178 LEU D O 1
ATOM 6813 N N . GLU D 1 185 ? 73.288 50.517 -10.174 1.00 60.43 179 GLU D N 1
ATOM 6814 C CA . GLU D 1 185 ? 73.016 50.653 -11.612 1.00 59.80 179 GLU D CA 1
ATOM 6815 C C . GLU D 1 185 ? 71.646 50.092 -11.956 1.00 59.35 179 GLU D C 1
ATOM 6816 O O . GLU D 1 185 ? 70.820 50.790 -12.558 1.00 59.48 179 GLU D O 1
ATOM 6822 N N . ILE D 1 186 ? 71.397 48.843 -11.548 1.00 58.89 180 ILE D N 1
ATOM 6823 C CA . ILE D 1 186 ? 70.117 48.138 -11.831 1.00 58.11 180 ILE D CA 1
ATOM 6824 C C . ILE D 1 186 ? 68.874 48.912 -11.369 1.00 57.73 180 ILE D C 1
ATOM 6825 O O . ILE D 1 186 ? 67.861 48.916 -12.060 1.00 58.00 180 ILE D O 1
ATOM 6830 N N . LEU D 1 187 ? 68.963 49.554 -10.201 1.00 57.31 181 LEU D N 1
ATOM 6831 C CA . LEU D 1 187 ? 67.887 50.409 -9.666 1.00 56.78 181 LEU D CA 1
ATOM 6832 C C . LEU D 1 187 ? 67.700 51.669 -10.516 1.00 56.98 181 LEU D C 1
ATOM 6833 O O . LEU D 1 187 ? 66.567 52.026 -10.881 1.00 56.30 181 LEU D O 1
ATOM 6838 N N . ARG D 1 188 ? 68.827 52.322 -10.825 1.00 57.25 182 ARG D N 1
ATOM 6839 C CA . ARG D 1 188 ? 68.874 53.482 -11.724 1.00 57.58 182 ARG D CA 1
ATOM 6840 C C . ARG D 1 188 ? 68.322 53.160 -13.122 1.00 57.26 182 ARG D C 1
ATOM 6841 O O . ARG D 1 188 ? 67.896 54.055 -13.839 1.00 57.11 182 ARG D O 1
ATOM 6849 N N . GLU D 1 189 ? 68.333 51.880 -13.494 1.00 57.31 183 GLU D N 1
ATOM 6850 C CA . GLU D 1 189 ? 67.704 51.422 -14.737 1.00 57.34 183 GLU D CA 1
ATOM 6851 C C . GLU D 1 189 ? 66.222 51.188 -14.541 1.00 56.88 183 GLU D C 1
ATOM 6852 O O . GLU D 1 189 ? 65.403 51.614 -15.356 1.00 57.29 183 GLU D O 1
ATOM 6858 N N . GLU D 1 190 ? 65.880 50.528 -13.438 1.00 56.38 184 GLU D N 1
ATOM 6859 C CA . GLU D 1 190 ? 64.521 50.050 -13.205 1.00 55.66 184 GLU D CA 1
ATOM 6860 C C . GLU D 1 190 ? 63.594 51.029 -12.472 1.00 55.69 184 GLU D C 1
ATOM 6861 O O . GLU D 1 190 ? 62.381 50.782 -12.412 1.00 55.51 184 GLU D O 1
ATOM 6867 N N . CYS D 1 191 ? 64.153 52.117 -11.922 1.00 55.45 185 CYS D N 1
ATOM 6868 C CA . CYS D 1 191 ? 63.396 53.077 -11.086 1.00 55.51 185 CYS D CA 1
ATOM 6869 C C . CYS D 1 191 ? 63.678 54.527 -11.446 1.00 55.50 185 CYS D C 1
ATOM 6870 O O . CYS D 1 191 ? 64.819 54.879 -11.790 1.00 55.40 185 CYS D O 1
ATOM 6873 N N . GLU D 1 192 ? 62.651 55.372 -11.303 1.00 55.51 186 GLU D N 1
ATOM 6874 C CA . GLU D 1 192 ? 62.797 56.834 -11.430 1.00 55.67 186 GLU D CA 1
ATOM 6875 C C . GLU D 1 192 ? 63.997 57.343 -10.620 1.00 55.25 186 GLU D C 1
ATOM 6876 O O . GLU D 1 192 ? 64.352 56.752 -9.599 1.00 55.82 186 GLU D O 1
ATOM 6882 N N . PRO D 1 193 ? 64.646 58.425 -11.076 1.00 54.66 187 PRO D N 1
ATOM 6883 C CA . PRO D 1 193 ? 65.839 58.842 -10.340 1.00 53.86 187 PRO D CA 1
ATOM 6884 C C . PRO D 1 193 ? 65.536 59.485 -8.969 1.00 52.93 187 PRO D C 1
ATOM 6885 O O . PRO D 1 193 ? 66.447 59.634 -8.144 1.00 53.03 187 PRO D O 1
ATOM 6889 N N . GLY D 1 194 ? 64.279 59.875 -8.746 1.00 52.18 188 GLY D N 1
ATOM 6890 C CA . GLY D 1 194 ? 63.830 60.444 -7.465 1.00 50.73 188 GLY D CA 1
ATOM 6891 C C . GLY D 1 194 ? 63.649 59.461 -6.309 1.00 50.00 188 GLY D C 1
ATOM 6892 O O . GLY D 1 194 ? 63.512 59.875 -5.160 1.00 49.51 188 GLY D O 1
ATOM 6893 N N . ARG D 1 195 ? 63.644 58.165 -6.617 1.00 49.10 189 ARG D N 1
ATOM 6894 C CA . ARG D 1 195 ? 63.473 57.097 -5.633 1.00 48.12 189 ARG D CA 1
ATOM 6895 C C . ARG D 1 195 ? 64.248 57.351 -4.344 1.00 47.71 189 ARG D C 1
ATOM 6896 O O . ARG D 1 195 ? 65.444 57.661 -4.362 1.00 48.21 189 ARG D O 1
ATOM 6904 N N . LEU D 1 196 ? 63.569 57.235 -3.214 1.00 46.44 190 LEU D N 1
ATOM 6905 C CA . LEU D 1 196 ? 64.234 57.534 -1.955 1.00 45.60 190 LEU D CA 1
ATOM 6906 C C . LEU D 1 196 ? 65.100 56.391 -1.455 1.00 44.58 190 LEU D C 1
ATOM 6907 O O . LEU D 1 196 ? 64.703 55.224 -1.488 1.00 44.48 190 LEU D O 1
ATOM 6912 N N . ILE D 1 197 ? 66.283 56.743 -0.980 1.00 43.52 191 ILE D N 1
ATOM 6913 C CA . ILE D 1 197 ? 67.240 55.759 -0.510 1.00 43.32 191 ILE D CA 1
ATOM 6914 C C . ILE D 1 197 ? 67.683 56.137 0.894 1.00 43.06 191 ILE D C 1
ATOM 6915 O O . ILE D 1 197 ? 68.085 57.282 1.141 1.00 43.92 191 ILE D O 1
ATOM 6920 N N . LEU D 1 198 ? 67.594 55.173 1.805 1.00 42.22 192 LEU D N 1
ATOM 6921 C CA . LEU D 1 198 ? 67.973 55.368 3.200 1.00 41.71 192 LEU D CA 1
ATOM 6922 C C . LEU D 1 198 ? 69.183 54.523 3.567 1.00 41.15 192 LEU D C 1
ATOM 6923 O O . LEU D 1 198 ? 69.163 53.284 3.430 1.00 41.73 192 LEU D O 1
ATOM 6928 N N . PHE D 1 199 ? 70.223 55.204 4.030 1.00 39.65 193 PHE D N 1
ATOM 6929 C CA . PHE D 1 199 ? 71.415 54.564 4.515 1.00 38.68 193 PHE D CA 1
ATOM 6930 C C . PHE D 1 199 ? 71.398 54.603 6.017 1.00 38.19 193 PHE D C 1
ATOM 6931 O O . PHE D 1 199 ? 71.615 55.665 6.618 1.00 37.29 193 PHE D O 1
ATOM 6939 N N . ALA D 1 200 ? 71.126 53.442 6.615 1.00 37.12 194 ALA D N 1
ATOM 6940 C CA . ALA D 1 200 ? 70.943 53.345 8.054 1.00 37.19 194 ALA D CA 1
ATOM 6941 C C . ALA D 1 200 ? 72.033 52.502 8.669 1.00 37.23 194 ALA D C 1
ATOM 6942 O O . ALA D 1 200 ? 72.140 51.290 8.397 1.00 37.75 194 ALA D O 1
ATOM 6944 N N . ARG D 1 201 ? 72.832 53.144 9.509 1.00 36.93 195 ARG D N 1
ATOM 6945 C CA . ARG D 1 201 ? 74.058 52.547 10.001 1.00 37.40 195 ARG D CA 1
ATOM 6946 C C . ARG D 1 201 ? 74.013 52.455 11.512 1.00 36.69 195 ARG D C 1
ATOM 6947 O O . ARG D 1 201 ? 73.695 53.440 12.211 1.00 37.36 195 ARG D O 1
ATOM 6955 N N . ALA D 1 202 ? 74.369 51.279 12.012 1.00 35.97 196 ALA D N 1
ATOM 6956 C CA . ALA D 1 202 ? 74.503 51.047 13.449 1.00 35.63 196 ALA D CA 1
ATOM 6957 C C . ALA D 1 202 ? 73.233 51.433 14.194 1.00 35.24 196 ALA D C 1
ATOM 6958 O O . ALA D 1 202 ? 73.263 52.077 15.246 1.00 34.73 196 ALA D O 1
ATOM 6960 N N . VAL D 1 203 ? 72.106 51.005 13.652 1.00 34.76 197 VAL D N 1
ATOM 6961 C CA . VAL D 1 203 ? 70.834 51.461 14.170 1.00 34.76 197 VAL D CA 1
ATOM 6962 C C . VAL D 1 203 ? 70.611 50.982 15.617 1.00 34.59 197 VAL D C 1
ATOM 6963 O O . VAL D 1 203 ? 70.935 49.848 15.948 1.00 33.51 197 VAL D O 1
ATOM 6967 N N . THR D 1 204 ? 70.093 51.882 16.461 1.00 34.56 198 THR D N 1
ATOM 6968 C CA . THR D 1 204 ? 69.824 51.655 17.890 1.00 34.83 198 THR D CA 1
ATOM 6969 C C . THR D 1 204 ? 71.041 51.748 18.786 1.00 35.89 198 THR D C 1
ATOM 6970 O O . THR D 1 204 ? 70.894 51.808 19.983 1.00 36.40 198 THR D O 1
ATOM 6974 N N . THR D 1 205 ? 72.239 51.769 18.220 1.00 38.34 199 THR D N 1
ATOM 6975 C CA . THR D 1 205 ? 73.474 51.927 19.026 1.00 39.92 199 THR D CA 1
ATOM 6976 C C . THR D 1 205 ? 73.749 53.407 19.301 1.00 41.03 199 THR D C 1
ATOM 6977 O O . THR D 1 205 ? 73.077 54.265 18.738 1.00 41.34 199 THR D O 1
ATOM 6981 N N . PRO D 1 206 ? 74.746 53.712 20.167 1.00 42.08 200 PRO D N 1
ATOM 6982 C CA . PRO D 1 206 ? 75.173 55.110 20.333 1.00 42.06 200 PRO D CA 1
ATOM 6983 C C . PRO D 1 206 ? 75.739 55.786 19.073 1.00 42.25 200 PRO D C 1
ATOM 6984 O O . PRO D 1 206 ? 75.761 57.006 19.004 1.00 42.26 200 PRO D O 1
ATOM 6988 N N . GLU D 1 207 ? 76.176 55.015 18.086 1.00 42.81 201 GLU D N 1
ATOM 6989 C CA . GLU D 1 207 ? 76.665 55.598 16.838 1.00 43.58 201 GLU D CA 1
ATOM 6990 C C . GLU D 1 207 ? 75.679 55.528 15.681 1.00 43.32 201 GLU D C 1
ATOM 6991 O O . GLU D 1 207 ? 76.104 55.460 14.523 1.00 43.85 201 GLU D O 1
ATOM 6997 N N . GLN D 1 208 ? 74.373 55.536 15.987 1.00 42.90 202 GLN D N 1
ATOM 6998 C CA . GLN D 1 208 ? 73.324 55.533 14.955 1.00 41.44 202 GLN D CA 1
ATOM 6999 C C . GLN D 1 208 ? 73.405 56.787 14.090 1.00 41.11 202 GLN D C 1
ATOM 7000 O O . GLN D 1 208 ? 73.423 57.893 14.599 1.00 41.07 202 GLN D O 1
ATOM 7006 N N . ALA D 1 209 ? 73.457 56.585 12.777 1.00 41.09 203 ALA D N 1
ATOM 7007 C CA . ALA D 1 209 ? 73.355 57.669 11.804 1.00 40.93 203 ALA D CA 1
ATOM 7008 C C . ALA D 1 209 ? 72.535 57.168 10.623 1.00 41.18 203 ALA D C 1
ATOM 7009 O O . ALA D 1 209 ? 72.788 56.080 10.065 1.00 41.37 203 ALA D O 1
ATOM 7011 N N . ILE D 1 210 ? 71.534 57.960 10.265 1.00 41.40 204 ILE D N 1
ATOM 7012 C CA . ILE D 1 210 ? 70.692 57.658 9.130 1.00 42.13 204 ILE D CA 1
ATOM 7013 C C . ILE D 1 210 ? 70.715 58.779 8.092 1.00 42.56 204 ILE D C 1
ATOM 7014 O O . ILE D 1 210 ? 70.463 59.944 8.397 1.00 43.01 204 ILE D O 1
ATOM 7019 N N . SER D 1 211 ? 70.988 58.406 6.854 1.00 43.17 205 SER D N 1
ATOM 7020 C CA . SER D 1 211 ? 71.044 59.378 5.787 1.00 44.03 205 SER D CA 1
ATOM 7021 C C . SER D 1 211 ? 69.984 59.031 4.782 1.00 43.52 205 SER D C 1
ATOM 7022 O O . SER D 1 211 ? 69.835 57.869 4.432 1.00 43.24 205 SER D O 1
ATOM 7025 N N . VAL D 1 212 ? 69.242 60.041 4.343 1.00 43.39 206 VAL D N 1
ATOM 7026 C CA . VAL D 1 212 ? 68.222 59.868 3.331 1.00 43.71 206 VAL D CA 1
ATOM 7027 C C . VAL D 1 212 ? 68.600 60.652 2.086 1.00 44.18 206 VAL D C 1
ATOM 7028 O O . VAL D 1 212 ? 68.866 61.839 2.156 1.00 44.09 206 VAL D O 1
ATOM 7032 N N . VAL D 1 213 ? 68.583 59.983 0.939 1.00 44.85 207 VAL D N 1
ATOM 7033 C CA . VAL D 1 213 ? 69.158 60.522 -0.288 1.00 44.83 207 VAL D CA 1
ATOM 7034 C C . VAL D 1 213 ? 68.317 60.049 -1.473 1.00 45.42 207 VAL D C 1
ATOM 7035 O O . VAL D 1 213 ? 67.693 59.006 -1.385 1.00 44.95 207 VAL D O 1
ATOM 7039 N N . GLU D 1 214 ? 68.261 60.829 -2.556 1.00 46.51 208 GLU D N 1
ATOM 7040 C CA . GLU D 1 214 ? 67.570 60.387 -3.783 1.00 47.96 208 GLU D CA 1
ATOM 7041 C C . GLU D 1 214 ? 68.454 59.384 -4.582 1.00 48.21 208 GLU D C 1
ATOM 7042 O O . GLU D 1 214 ? 69.670 59.333 -4.408 1.00 47.02 208 GLU D O 1
ATOM 7048 N N . LEU D 1 215 ? 67.844 58.579 -5.441 1.00 49.52 209 LEU D N 1
ATOM 7049 C CA . LEU D 1 215 ? 68.601 57.568 -6.201 1.00 51.41 209 LEU D CA 1
ATOM 7050 C C . LEU D 1 215 ? 69.686 58.156 -7.130 1.00 52.74 209 LEU D C 1
ATOM 7051 O O . LEU D 1 215 ? 70.787 57.609 -7.233 1.00 52.96 209 LEU D O 1
ATOM 7056 N N . ARG D 1 216 ? 69.367 59.279 -7.774 1.00 54.38 210 ARG D N 1
ATOM 7057 C CA . ARG D 1 216 ? 70.322 60.006 -8.622 1.00 55.82 210 ARG D CA 1
ATOM 7058 C C . ARG D 1 216 ? 71.633 60.378 -7.884 1.00 56.13 210 ARG D C 1
ATOM 7059 O O . ARG D 1 216 ? 72.670 60.545 -8.516 1.00 56.40 210 ARG D O 1
ATOM 7067 N N . ASP D 1 217 ? 71.584 60.493 -6.557 1.00 56.78 211 ASP D N 1
ATOM 7068 C CA . ASP D 1 217 ? 72.775 60.841 -5.761 1.00 57.44 211 ASP D CA 1
ATOM 7069 C C . ASP D 1 217 ? 73.335 59.669 -4.924 1.00 57.39 211 ASP D C 1
ATOM 7070 O O . ASP D 1 217 ? 74.248 59.854 -4.115 1.00 57.30 211 ASP D O 1
ATOM 7075 N N . ALA D 1 218 ? 72.809 58.467 -5.112 1.00 57.52 212 ALA D N 1
ATOM 7076 C CA . ALA D 1 218 ? 73.278 57.339 -4.295 1.00 58.15 212 ALA D CA 1
ATOM 7077 C C . ALA D 1 218 ? 74.616 56.733 -4.772 1.00 58.53 212 ALA D C 1
ATOM 7078 O O . ALA D 1 218 ? 74.727 56.268 -5.918 1.00 58.35 212 ALA D O 1
ATOM 7080 N N . THR D 1 219 ? 75.616 56.764 -3.880 1.00 59.22 213 THR D N 1
ATOM 7081 C CA . THR D 1 219 ? 76.957 56.168 -4.092 1.00 59.78 213 THR D CA 1
ATOM 7082 C C . THR D 1 219 ? 77.204 54.933 -3.191 1.00 60.08 213 THR D C 1
ATOM 7083 O O . THR D 1 219 ? 76.668 54.855 -2.086 1.00 60.08 213 THR D O 1
ATOM 7087 N N . PRO D 1 220 ? 78.026 53.966 -3.660 1.00 60.27 214 PRO D N 1
ATOM 7088 C CA . PRO D 1 220 ? 78.326 52.782 -2.845 1.00 60.01 214 PRO D CA 1
ATOM 7089 C C . PRO D 1 220 ? 79.006 53.127 -1.534 1.00 59.76 214 PRO D C 1
ATOM 7090 O O . PRO D 1 220 ? 78.832 52.430 -0.544 1.00 59.88 214 PRO D O 1
ATOM 7094 N N . GLU D 1 221 ? 79.752 54.217 -1.525 1.00 59.45 215 GLU D N 1
ATOM 7095 C CA . GLU D 1 221 ? 80.557 54.578 -0.376 1.00 59.40 215 GLU D CA 1
ATOM 7096 C C . GLU D 1 221 ? 79.704 54.874 0.864 1.00 58.99 215 GLU D C 1
ATOM 7097 O O . GLU D 1 221 ? 80.207 54.813 1.990 1.00 59.17 215 GLU D O 1
ATOM 7103 N N . MET D 1 222 ? 78.416 55.163 0.650 1.00 58.52 216 MET D N 1
ATOM 7104 C CA . MET D 1 222 ? 77.488 55.608 1.713 1.00 57.80 216 MET D CA 1
ATOM 7105 C C . MET D 1 222 ? 77.023 54.491 2.648 1.00 57.24 216 MET D C 1
ATOM 7106 O O . MET D 1 222 ? 76.562 54.755 3.760 1.00 57.14 216 MET D O 1
ATOM 7111 N N . ALA D 1 223 ? 77.136 53.254 2.165 1.00 56.80 217 ALA D N 1
ATOM 7112 C CA . ALA D 1 223 ? 76.875 52.034 2.935 1.00 56.20 217 ALA D CA 1
ATOM 7113 C C . ALA D 1 223 ? 78.170 51.287 3.257 1.00 55.63 217 ALA D C 1
ATOM 7114 O O . ALA D 1 223 ? 79.152 51.419 2.533 1.00 55.48 217 ALA D O 1
ATOM 7116 N N . ASP D 1 224 ? 78.152 50.479 4.321 1.00 54.84 218 ASP D N 1
ATOM 7117 C CA . ASP D 1 224 ? 79.285 49.622 4.701 1.00 53.56 218 ASP D CA 1
ATOM 7118 C C . ASP D 1 224 ? 78.829 48.342 5.427 1.00 53.10 218 ASP D C 1
ATOM 7119 O O . ASP D 1 224 ? 77.682 47.910 5.294 1.00 52.93 218 ASP D O 1
ATOM 7124 N N . MET D 1 225 ? 79.737 47.752 6.202 1.00 52.42 219 MET D N 1
ATOM 7125 C CA . MET D 1 225 ? 79.473 46.534 6.970 1.00 51.48 219 MET D CA 1
ATOM 7126 C C . MET D 1 225 ? 78.294 46.673 7.967 1.00 49.49 219 MET D C 1
ATOM 7127 O O . MET D 1 225 ? 77.546 45.716 8.166 1.00 49.40 219 MET D O 1
ATOM 7132 N N . ARG D 1 226 ? 78.133 47.866 8.559 1.00 47.32 220 ARG D N 1
ATOM 7133 C CA . ARG D 1 226 ? 77.157 48.129 9.638 1.00 44.67 220 ARG D CA 1
ATOM 7134 C C . ARG D 1 226 ? 75.892 48.864 9.195 1.00 42.61 220 ARG D C 1
ATOM 7135 O O . ARG D 1 226 ? 75.208 49.477 10.016 1.00 41.95 220 ARG D O 1
ATOM 7143 N N . THR D 1 227 ? 75.570 48.761 7.907 1.00 40.53 221 THR D N 1
ATOM 7144 C CA . THR D 1 227 ? 74.451 49.474 7.303 1.00 38.70 221 THR D CA 1
ATOM 7145 C C . THR D 1 227 ? 73.373 48.566 6.735 1.00 37.21 221 THR D C 1
ATOM 7146 O O . THR D 1 227 ? 73.674 47.565 6.113 1.00 36.94 221 THR D O 1
ATOM 7150 N N . VAL D 1 228 ? 72.109 48.933 6.940 1.00 36.07 222 VAL D N 1
ATOM 7151 C CA . VAL D 1 228 ? 71.009 48.324 6.177 1.00 34.77 222 VAL D CA 1
ATOM 7152 C C . VAL D 1 228 ? 70.503 49.395 5.225 1.00 35.15 222 VAL D C 1
ATOM 7153 O O . VAL D 1 228 ? 70.357 50.578 5.590 1.00 35.43 222 VAL D O 1
ATOM 7157 N N . VAL D 1 229 ? 70.289 49.023 3.982 1.00 34.89 223 VAL D N 1
ATOM 7158 C CA . VAL D 1 229 ? 69.894 50.041 3.030 1.00 35.17 223 VAL D CA 1
ATOM 7159 C C . VAL D 1 229 ? 68.435 49.846 2.744 1.00 35.12 223 VAL D C 1
ATOM 7160 O O . VAL D 1 229 ? 68.039 48.766 2.283 1.00 34.94 223 VAL D O 1
ATOM 7164 N N . LEU D 1 230 ? 67.639 50.872 3.035 1.00 34.32 224 LEU D N 1
ATOM 7165 C CA . LEU D 1 230 ? 66.222 50.823 2.723 1.00 34.69 224 LEU D CA 1
ATOM 7166 C C . LEU D 1 230 ? 65.929 51.557 1.429 1.00 35.11 224 LEU D C 1
ATOM 7167 O O . LEU D 1 230 ? 66.426 52.673 1.187 1.00 35.25 224 LEU D O 1
ATOM 7172 N N . VAL D 1 231 ? 65.102 50.930 0.605 1.00 35.89 225 VAL D N 1
ATOM 7173 C CA . VAL D 1 231 ? 64.702 51.505 -0.663 1.00 36.08 225 VAL D CA 1
ATOM 7174 C C . VAL D 1 231 ? 63.190 51.606 -0.678 1.00 36.33 225 VAL D C 1
ATOM 7175 O O . VAL D 1 231 ? 62.489 50.603 -0.559 1.00 36.11 225 VAL D O 1
ATOM 7179 N N . GLY D 1 232 ? 62.691 52.824 -0.830 1.00 36.71 226 GLY D N 1
ATOM 7180 C CA . GLY D 1 232 ? 61.263 53.047 -0.890 1.00 38.15 226 GLY D CA 1
ATOM 7181 C C . GLY D 1 232 ? 60.687 52.545 -2.189 1.00 39.47 226 GLY D C 1
ATOM 7182 O O . GLY D 1 232 ? 61.421 52.242 -3.131 1.00 39.99 226 GLY D O 1
ATOM 7183 N N . ASN D 1 233 ? 59.369 52.425 -2.244 1.00 40.85 227 ASN D N 1
ATOM 7184 C CA . ASN D 1 233 ? 58.722 52.201 -3.510 1.00 42.23 227 ASN D CA 1
ATOM 7185 C C . ASN D 1 233 ? 58.519 53.537 -4.181 1.00 43.22 227 ASN D C 1
ATOM 7186 O O . ASN D 1 233 ? 58.977 54.570 -3.666 1.00 43.30 227 ASN D O 1
ATOM 7191 N N . ALA D 1 234 ? 57.829 53.514 -5.317 1.00 44.13 228 ALA D N 1
ATOM 7192 C CA . ALA D 1 234 ? 57.601 54.708 -6.132 1.00 44.91 228 ALA D CA 1
ATOM 7193 C C . ALA D 1 234 ? 57.031 55.915 -5.357 1.00 45.04 228 ALA D C 1
ATOM 7194 O O . ALA D 1 234 ? 57.491 57.053 -5.536 1.00 45.55 228 ALA D O 1
ATOM 7196 N N . ALA D 1 235 ? 56.058 55.662 -4.486 1.00 45.03 229 ALA D N 1
ATOM 7197 C CA . ALA D 1 235 ? 55.342 56.729 -3.787 1.00 44.49 229 ALA D CA 1
ATOM 7198 C C . ALA D 1 235 ? 56.000 57.255 -2.496 1.00 44.67 229 ALA D C 1
ATOM 7199 O O . ALA D 1 235 ? 55.553 58.265 -1.965 1.00 45.15 229 ALA D O 1
ATOM 7201 N N . THR D 1 236 ? 57.034 56.573 -1.996 1.00 44.27 230 THR D N 1
ATOM 7202 C CA . THR D 1 236 ? 57.699 56.929 -0.726 1.00 43.71 230 THR D CA 1
ATOM 7203 C C . THR D 1 236 ? 58.239 58.355 -0.737 1.00 44.15 230 THR D C 1
ATOM 7204 O O . THR D 1 236 ? 58.983 58.716 -1.627 1.00 44.59 230 THR D O 1
ATOM 7208 N N . ARG D 1 237 ? 57.875 59.145 0.268 1.00 44.58 231 ARG D N 1
ATOM 7209 C CA . ARG D 1 237 ? 58.230 60.565 0.324 1.00 45.18 231 ARG D CA 1
ATOM 7210 C C . ARG D 1 237 ? 58.565 61.014 1.749 1.00 44.96 231 ARG D C 1
ATOM 7211 O O . ARG D 1 237 ? 58.662 60.184 2.646 1.00 45.24 231 ARG D O 1
ATOM 7219 N N . ARG D 1 238 ? 58.749 62.321 1.934 1.00 44.38 232 ARG D N 1
ATOM 7220 C CA . ARG D 1 238 ? 59.124 62.908 3.209 1.00 44.23 232 ARG D CA 1
ATOM 7221 C C . ARG D 1 238 ? 58.013 63.698 3.843 1.00 43.49 232 ARG D C 1
ATOM 7222 O O . ARG D 1 238 ? 57.102 64.171 3.161 1.00 43.05 232 ARG D O 1
ATOM 7230 N N . VAL D 1 239 ? 58.133 63.868 5.159 1.00 42.35 233 VAL D N 1
ATOM 7231 C CA . VAL D 1 239 ? 57.361 64.863 5.905 1.00 41.35 233 VAL D CA 1
ATOM 7232 C C . VAL D 1 239 ? 58.204 65.250 7.116 1.00 40.55 233 VAL D C 1
ATOM 7233 O O . VAL D 1 239 ? 58.566 64.398 7.957 1.00 41.04 233 VAL D O 1
ATOM 7237 N N . GLY D 1 240 ? 58.542 66.531 7.175 1.00 39.02 234 GLY D N 1
ATOM 7238 C CA . GLY D 1 240 ? 59.527 67.017 8.113 1.00 37.51 234 GLY D CA 1
ATOM 7239 C C . GLY D 1 240 ? 60.748 66.128 7.986 1.00 36.06 234 GLY D C 1
ATOM 7240 O O . GLY D 1 240 ? 61.153 65.791 6.870 1.00 35.70 234 GLY D O 1
ATOM 7241 N N . PRO D 1 241 ? 61.304 65.688 9.126 1.00 34.90 235 PRO D N 1
ATOM 7242 C CA . PRO D 1 241 ? 62.478 64.840 9.042 1.00 34.51 235 PRO D CA 1
ATOM 7243 C C . PRO D 1 241 ? 62.145 63.358 8.783 1.00 33.77 235 PRO D C 1
ATOM 7244 O O . PRO D 1 241 ? 63.056 62.529 8.721 1.00 34.27 235 PRO D O 1
ATOM 7248 N N . TRP D 1 242 ? 60.878 63.024 8.621 1.00 32.35 236 TRP D N 1
ATOM 7249 C CA . TRP D 1 242 ? 60.500 61.610 8.532 1.00 32.42 236 TRP D CA 1
ATOM 7250 C C . TRP D 1 242 ? 60.384 61.112 7.106 1.00 32.48 236 TRP D C 1
ATOM 7251 O O . TRP D 1 242 ? 60.179 61.887 6.183 1.00 32.23 236 TRP D O 1
ATOM 7262 N N . VAL D 1 243 ? 60.457 59.799 6.946 1.00 33.37 237 VAL D N 1
ATOM 7263 C CA . VAL D 1 243 ? 60.126 59.179 5.675 1.00 34.55 237 VAL D CA 1
ATOM 7264 C C . VAL D 1 243 ? 58.983 58.192 5.853 1.00 35.63 237 VAL D C 1
ATOM 7265 O O . VAL D 1 243 ? 58.916 57.470 6.835 1.00 35.76 237 VAL D O 1
ATOM 7269 N N . TYR D 1 244 ? 58.070 58.175 4.898 1.00 37.47 238 TYR D N 1
ATOM 7270 C CA . TYR D 1 244 ? 56.953 57.249 4.944 1.00 39.42 238 TYR D CA 1
ATOM 7271 C C . TYR D 1 244 ? 56.429 56.904 3.557 1.00 40.85 238 TYR D C 1
ATOM 7272 O O . TYR D 1 244 ? 56.747 57.568 2.571 1.00 40.91 238 TYR D O 1
ATOM 7281 N N . THR D 1 245 ? 55.590 55.874 3.514 1.00 42.79 239 THR D N 1
ATOM 7282 C CA . THR D 1 245 ? 55.036 55.363 2.271 1.00 44.86 239 THR D CA 1
ATOM 7283 C C . THR D 1 245 ? 53.490 55.455 2.287 1.00 45.97 239 THR D C 1
ATOM 7284 O O . THR D 1 245 ? 52.852 54.703 3.003 1.00 46.51 239 THR D O 1
ATOM 7288 N N . PRO D 1 246 ? 52.893 56.391 1.514 1.00 47.17 240 PRO D N 1
ATOM 7289 C CA . PRO D 1 246 ? 51.409 56.516 1.455 1.00 48.31 240 PRO D CA 1
ATOM 7290 C C . PRO D 1 246 ? 50.689 55.435 0.623 1.00 49.21 240 PRO D C 1
ATOM 7291 O O . PRO D 1 246 ? 49.444 55.291 0.704 1.00 49.96 240 PRO D O 1
#

B-factor: mean 39.95, std 11.68, range [13.8, 84.01]

Organism: Rhodobacter capsulatus (NCBI:txid1061)

Secondary structure (DSSP, 8-state):
--EEEEEE-BSS-GGGS-HHHHHHHHH-SEEEE-GGGGTTPPP-TT-EEEE--SS--HHHHHHHHHHHHTT-EEEEEESB-TTSSSHHHHHHHHHHH-GGGTT--EEEE----HHHHHHHHHEETTSSSEEEEES--TTS-HHHHHHHHHHHHHTT-EEEEES-S-SSSTTHHHHHHHHHHHHS-TT-EEEEEESTTSTT-EEEEEEGGG--GGG--TTEEEEE--SS-EEETTEEE---/-EEEEEE-BSS-GGGS-HHHHHHHHH-SEEEE-GGGGTT----TT-EEEE--SS--SHHHHHHHHHHHTT-EEEEEESB-TTSSSHHHHHHHHHHH-GGGTT--EEEE----HHHHHHHHHEETTSSSEEEEES--SSS-HHHHHHHHHHHHHTT-EEEEES---SSSTTHHHHHHHHHHHHS-TT-EEEEEESTTSTT-EEEEEEGGG--GGG--TTEEEEE--TT-EEETTEEE----/---EEEEEE-BSS-GGGS-HHHHHHHHH-SEEEEEHHHHTTS---TT-EEEEE-SS-HHHHHHHHHHHHHTT-EEEEEESB-TTSSSHHHHHHHHHHH-GGGTT--EEEE----HHHHHHHHHEETTSSSEEEEES--TTS-HHHHHHHHHHHHHTT-EEEEES---SSSTTHHHHHHHHHHHHS-TT-EEEEEESTTSTT-EEEEEETTT--GGG--TTEEEEE--TT-EEETTEEE----/--EEEEEE-BSS-GGGS-HHHHHHHHH-SEEEEEHHHHTTS---TT-EEEEE-SS--THHHHHHHHHHHTT-EEEEEESB-TTSSSHHHHHHHHHHT-GGGBTB-EEEE----HHHHHHHHHEETTSSSEEEEES--TTS-HHHHHHHHHHHHHTT-EEEEES---SSSSSSHHHHHHHHHHHS-TT-EEEEEESTTSTT-EEEEEEGGG--GGG--TTEEEEE--TT-EEETTEEE--

Radius of gyration: 34.44 Å; Cα contacts (8 Å, |Δi|>4): 2375; chains: 4; bounding box: 89×63×85 Å

Sequence (961 aa):
SGWVTVAGLGPGREDLVTPEVTAALAEATDIVGYIPYVARIAPREGLTLHPTDNRVELDRATHALEMAAEGRRVVVVSSGDPGVFAMASALFEALEAHPEHAGTEIRILPGITAMLAAAAAAGAPLGHDFCAINLSDNLKPFEILEKRLRHAARGDFAMAFYNPRSKSRPHQFTRVLEILREECEPGRLILFARAVTTPEQAISVVELRDATPEMADMRTVVLVGNAATRRVGPWVYTPRGWVTVAGLGPGREDLVTPEVTAALAEATDIVGYIPYVARIAPREGLTLHPTDNRVELDRATHALEMAAEGRRVVVVSSGDPGVFAMASALFEALEAHPEHAGTEIRILPGITAMLAAAAAAGAPLGHDFCAINLSDNLKPFEILEKRLRHAARGDFAMAFYNPRSKSRPHQFTRVLEILREECEPGRLILFARAVTTPEQAISVVELRDATPEMADMRTVVLVGNAATRRVGPWVYTPRGMSGWVTVAGLGPGREDLVTPEVTAALAEATDIVGYIPYVARIAPREGLTLHPTDNRVELDRATHALEMAAEGRRVVVVSSGDPGVFAMASALFEALEAHPEHAGTEIRILPGITAMLAAAAAAGAPLGHDFCAINLSDNLKPFEILEKRLRHAARGDFAMAFYNPRSKSRPHQFTRVLEILREECEPGRLILFARAVTTPEQAISVVELRDATPEMADMRTVVLVGNAATRRVGPWVYTPRGSGWVTVAGLGPGREDLVTPEVTAALAEATDIVGYIPYVARIAPREGLTLHPTDNRVELDRATHALEMAAEGRRVVVVSSGDPGVFAMASALFEALEAHPEHAGTEIRILPGITAMLAAAAAAGAPLGHDFCAINLSDNLKPFEILEKRLRHAARGDFAMAFYNPRSKSRPHQFTRVLEILREECEPGRLILFARAVTTPEQAISVVELRDATPEMADMRTVVLVGNAATRRVGPWVYTP

Foldseek 3Di:
DEAEEEAECELDDNVFGDVVRVVLLVVFLEEEEDCVSCVPRDDDPRHDYHHDHQAEDLVVLLVSLVVRVVVGYYYYYHYAFCVANHHVVSNVVNCVVDVVSPPHHYHGYTGHHPVVLQCVVQPHQQVDAAEEEEQQPPVDDLVVSLVVLQVCLVVLHKYKYAQQAHPVCRCRNVVSLVSDVVRDDQQWKKKKWFSRPDPPTDMDIDTSVPDDSVSYDNRIMMITHGNQWDDDPSHIHHDD/DAEEEAECELDDNVFGDVVRVVLLVVFLEEEEDCVSCVPPDDDPNRDYHHDDQAEDQVVLLVQLVQVVVVGSYYYYHYAFCPPNHHVVSNVVNCVVCVVSPPRDYHGYTGHHPVVLQCVVQAHQQVDAADEEEQDDVVDDVVVVLVVLLCCLVVLHKYKYAQLADPVCRCRNVVSLVSCVVRADQQWKKKKWFSRPDPPTDIDIDGSVPDDSVSYDNRIMMITHGRQWDDDDSHIDHDDD/DQEAEEEFECELDDNVFGDVVRVVLLVVAQEEFEAQVQQVVDDDDPNYDYHHDHVPDLLVSLVVRLVCRVVVGYYYYYDYAACPAPHNVVSNVVNCVVCVVSPPHHYHGYTGHHPVVLQCVVQAHQQVDAAEEDEQADPVQDVVNVLVVLQVCLVVLHKYKYAQLAHPVCRCRNVVSLVSCVVRDDQQWKKKKWFSRPDPPTDIDIGGSVPDDSVSYDNRIMMITHGNQWDDDVSHIDHDPD/DAAEEEAECELDDNVFGDVVRVVLLVVFQEEQEAVVQQVSDDDDPRYHYHHDHQDDQLVSQVVSLVCLVVRGHYYYYDYAFCPPPHNPVSNVVSCVVCVVSPVHHYHGYTGHHDVVLQCVVQPHQQVDAAEEDEQQDPVDDVVVVLVVLLCCLQVQHKYKYAQLAHCVPPHSNQVSLVSCVVSDDQQWKKKKWFSRPDPPTDIDIDTSVPDDSVSHDNGTMMITHGRQWDDDVSHIHHD

InterPro domains:
  IPR000878 Tetrapyrrole methylase [PF00590] (5-211)
  IPR006363 Precorrin-3B C17-methyltransferase domain [TIGR01466] (5-243)
  IPR006363 Precorrin-3B C17-methyltransferase domain [cd11646] (5-242)
  IPR014776 Tetrapyrrole methylase, subdomain 2 [G3DSA:3.30.950.10] (115-244)
  IPR014777 Tetrapyrrole methylase, subdomain 1 [G3DSA:3.40.1010.10] (1-114)
  IPR035996 Tetrapyrrole methylase superfamily [SSF53790] (1-243)
  IPR051810 Precorrin Methyltransferase [PTHR47036] (2-242)

Solvent-accessible surface area: 37397 Å² total; per-residue (Å²): 152,10,16,0,1,0,0,1,19,3,20,51,92,124,51,1,19,1,54,30,0,79,57,12,24,72,89,5,32,0,0,2,1,63,3,36,83,10,16,180,26,65,57,80,184,60,9,16,0,18,10,18,51,92,146,73,77,66,105,28,0,16,71,0,0,81,2,7,78,124,28,72,92,0,0,1,5,10,56,8,2,0,3,9,41,13,4,0,13,2,0,0,47,0,11,70,59,52,101,123,23,75,82,30,82,9,97,11,21,7,2,2,4,31,3,5,3,0,1,6,39,6,0,0,2,1,5,32,1,0,1,0,0,19,0,24,33,73,175,27,81,39,122,41,3,56,75,6,0,47,27,0,9,112,0,26,2,0,0,0,0,28,48,0,70,9,203,73,89,64,141,10,3,64,118,0,3,84,7,2,115,107,49,14,71,79,37,8,20,1,0,4,1,95,2,10,12,24,138,100,71,54,56,54,32,37,58,1,144,83,5,50,31,128,74,3,58,105,121,10,8,0,0,1,0,2,60,54,10,112,114,21,53,108,43,0,5,2,33,103,59,16,0,1,0,0,0,18,4,18,46,118,152,47,3,21,1,57,30,0,77,62,12,28,75,88,3,31,1,0,1,0,68,3,51,80,10,8,190,27,67,58,82,168,50,5,19,0,22,13,15,54,78,137,54,51,46,117,14,0,19,71,0,0,85,2,7,76,116,45,81,82,0,0,1,5,10,58,8,4,0,6,10,35,14,4,0,15,3,1,0,33,0,10,68,62,50,97,130,26,77,77,29,91,12,96,11,18,8,4,3,2,23,0,4,4,1,4,8,38,8,1,1,2,1,8,32,2,2,1,0,0,20,2,32,33,64,88,29,65,23,125,52,4,52,71,10,0,52,33,0,9,121,0,28,1,1,0,0,0,25,67,3,73,16,180,75,76,85,135,13,5,58,111,0,4,95,9,0,108,122,45,13,69,68,27,10,18,0,1,2,2,76,9,8,13,25,135,122,68,37,59,55,32,24,69,0,139,83,5,54,31,138,66,2,56,118,121,4,11,0,0,1,0,4,59,60,11,108,103,24,59,106,39,0,3,4,32,167,77,200,105,16,18,0,0,0,0,1,4,0,23,25,97,154,52,2,22,1,54,36,0,77,61,12,28,70,99,3,25,2,0,2,0,64,86,63,56,6,84,93,19,83,103,101,164,49,23,67,59,40,78,52,86,69,220,72,55,60,86,11,0,13,62,0,0,83,25,6,70,125,14,94,85,0,0,0,0,2,35,6,3,0,6,9,40,24,6,0,15,16,0,0,42,0,10,53,65,50,91,129,26,77,81,30,83,8,92,12,17,8,3,2,2,27,0,4,5,1,2,8,38,5,0,1,1,0,8,41,1,2,1,0,0,18,0,34,21,78,111,28,79,68,135,49,3,50,67,8,0,41,37,0,10,123,0,31,2,0,0,0,0,25,64,1,81,10,195,54,122,81,141,28,5,56,84,0,1,60,0,1,107,111,44,12,76,68,26,12,18,0,1,5,1,90,6,10,8,31,136,90,73,45,57,46,25,32,74,0,142,86,2,55,32,131,70,1,55,144,126,7,8,0,1,1,0,3,62,52,13,108,120,25,57,111,38,1,2,1,32,76,91,151,7,15,0,0,0,0,1,5,0,23,24,86,146,48,1,21,1,52,28,0,76,53,11,26,72,94,3,32,1,0,2,0,53,106,62,45,9,80,88,19,80,114,97,158,49,16,69,70,38,72,48,52,79,182,78,47,63,95,16,0,11,77,0,0,80,2,7,77,124,31,76,91,0,0,3,1,3,37,5,3,0,4,9,46,26,15,0,16,8,2,0,39,1,8,55,72,55,105,126,21,65,82,31,84,12,88,12,17,6,4,2,2,30,2,4,3,1,1,7,36,8,0,0,0,1,8,43,2,2,0,0,0,20,2,31,27,85,104,20,70,26,129,55,2,57,79,12,0,50,36,0,6,122,0,23,2,0,0,0,1,25,68,2,83,21,183,71,70,92,97,13,1,55,128,0,1,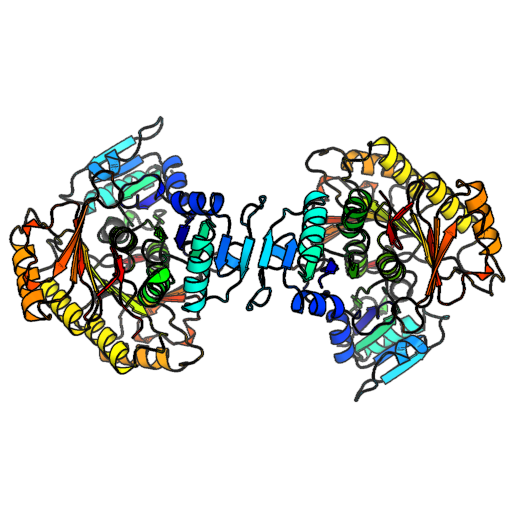80,9,1,106,114,44,12,73,71,31,12,13,1,0,5,2,82,9,12,14,32,138,90,77,60,54,54,39,32,65,0,134,85,5,62,19,130,66,1,52,151,114,10,9,0,0,0,0,4,60,58,11,103,102,22,62,121,40,2,5,1,65

Nearest PDB structures (foldseek):
  3nut-assembly1_D  TM=9.825E-01  e=2.936E-46  Rhodobacter capsulatus
  2zvb-assembly1_A  TM=9.052E-01  e=1.947E-23  Thermus thermophilus HB8
  1pjs-assembly1_A  TM=7.996E-01  e=3.373E-13  Salmonella enterica subsp. enterica serovar Typhimurium
  6p5z-assembly1_B  TM=7.933E-01  e=3.564E-12  Salmonella enterica subsp. enterica serovar Typhimurium
  2ybo-assembly1_A-2  TM=7.723E-01  e=3.126E-11  Pseudomonas aeruginosa PAO1

CATH classification: 3.40.1010.10 (+1 more: 3.30.950.10)